Protein 2JQE (pdb70)

InterPro domains:
  IPR000897 Signal recognition particle, SRP54 subunit, GTPase domain [PF00448] (95-286)
  IPR000897 Signal recognition particle, SRP54 subunit, GTPase domain [PS00300] (259-272)
  IPR000897 Signal recognition particle, SRP54 subunit, GTPase domain [SM00962] (93-286)
  IPR003593 AAA+ ATPase domain [SM00382] (92-276)
  IPR004125 Signal recognition particle, SRP54 subunit, M-domain [PF02978] (306-422)
  IPR013822 Signal recognition particle SRP54, helical bundle [PF02881] (4-79)
  IPR013822 Signal recognition particle SRP54, helical bundle [SM00963] (2-83)
  IPR022941 Signal recognition particle, SRP54 subunit [MF_00306] (2-432)
  IPR022941 Signal recognition particle, SRP54 subunit [PTHR11564] (4-418)
  IPR027417 P-loop containing nucleoside triphosphate hydrolase [G3DSA:3.40.50.300] (86-275)
  IPR027417 P-loop containing nucleoside triphosphate hydrolase [SSF52540] (94-288)
  IPR036225 SRP/SRP receptor, N-terminal [SSF47364] (4-85)
  IPR036891 Signal recognition particle, SRP54 subunit, M-domain superfamily [G3DSA:1.10.260.30] (307-425)
  IPR036891 Signal recognition particle, SRP54 subunit, M-domain superfamily [SSF47446] (288-419)
  IPR042101 Signal recognition particle SRP54, N-terminal domain superfamily [G3DSA:1.20.120.140] (4-296)

Solvent-accessible surface area: 11170 Å² total; per-residue (Å²): 205,143,167,34,115,174,18,17,50,62,43,6,108,131,39,99,91,92,67,190,140,51,108,127,194,157,99,162,137,184,120,94,201,58,104,44,174,166,91,84,114,63,146,128,162,117,92,161,83,178,65,126,60,47,79,58,12,48,101,34,13,58,109,126,34,8,41,49,40,190,97,99,53,89,76,113,19,174,200,25,1,132,65,16,52,20,38,57,136,78,10,138,119,24,49,73,151,70,114,84,98,104,78,118,111,146,163,76,184,152,101,134,117,127,198

Nearest PDB structures (foldseek):
  2jqe-assembly1_A  TM=7.057E-01  e=8.342E-12  Archaeoglobus fulgidus
  2xxa-assembly2_C  TM=6.881E-01  e=2.739E-03  Escherichia coli K-12
  7epk-assembly1_A  TM=5.784E-01  e=1.857E-03  Aeropyrum pernix K1
  5nco-assembly1_i  TM=7.564E-01  e=2.825E-02  Escherichia coli
  5gad-assembly1_i  TM=7.301E-01  e=3.337E-02  Escherichia coli

Sequence (115 aa):
MEKGTFTLKDIYKQIEAMNKMGPVRKIFEMLPFGLGLKVDNDVMEMTQEKMKKFRVIMDSMTEEELLNPKIIDSSRIRRIAIGSGTSPQEVKELLNYYKTMKNLMKKMKKNKLPIMEKGTFTLKDIYKQIEAMNKMGPVRKIFEMLPFGLGLKVDNDVMEMTQEKMKKFRVIMDSMTEEELLNPKIIDSSRIRRIAIGSGTSPQEVKELLNYYKTMKNLMKKMKKNKLPIMEKGTFTLKDIYKQIEAMNKMGPVRKIFEMLPFGLGLKVDNDVMEMTQEKMKKFRVIMDSMTEEELLNPKIIDSSRIRRIAIGSGTSPQEVKELLNYYKTMKNLMKKMKKNKLPIMEKGTFTLKDIYKQIEAMNKMGPVRKIFEMLPFGLGLKVDNDVMEMTQEKMKKFRVIMDSMTEEELLNPKIIDSSRIRRIAIGSGTSPQEVKELLNYYKTMKNLMKKMKKNKLPIMEKGTFTLKDIYKQIEAMNKMGPVRKIFEMLPFGLGLKVDNDVMEMTQEKMKKFRVIMDSMTEEELLNPKIIDSSRIRRIAIGSGTSPQEVKELLNYYKTMKNLMKKMKKNKLPIMEKGTFTLKDIYKQIEAMNKMGPVRKIFEMLPFGLGLKVDNDVMEMTQEKMKKFRVIMDSMTEEELLNPKIIDSSRIRRIAIGSGTSPQEVKELLNYYKTMKNLMKKMKKNKLPIMEKGTFTLKDIYKQIEAMNKMGPVRKIFEMLPFGLGLKVDNDVMEMTQEKMKKFRVIMDSMTEEELLNPKIIDSSRIRRIAIGSGTSPQEVKELLNYYKTMKNLMKKMKKNKLPIMEKGTFTLKDIYKQIEAMNKMGPVRKIFEMLPFGLGLKVDNDVMEMTQEKMKKFRVIMDSMTEEELLNPKIIDSSRIRRIAIGSGTSPQEVKELLNYYKTMKNLMKKMKKNKLPIMEKGTFTLKDIYKQIEAMNKMGPVRKIFEMLPFGLGLKVDNDVMEMTQEKMKKFRVIMDSMTEEELLNPKIIDSSRIRRIAIGSGTSPQEVKELLNYYKTMKNLMKKMKKNKLPIMEKGTFTLKDIYKQIEAMNKMGPVRKIFEMLPFGLGLKVDNDVMEMTQEKMKKFRVIMDSMTEEELLNPKIIDSSRIRRIAIGSGTSPQEVKELLNYYKTMKNLMKKMKKNKLPI

Secondary structure (DSSP, 8-state):
----SS-THHHHHHHTT-------S-SS----S---SS----SS-----HHHHHHHHHHHS-HHHHH-GGG--HHHHHHHHHHHTS-HHHHHHHHHHHHHHHHHTTT--S-----

Foldseek 3Di:
DVWLVCQCVVVLVVLVVPDCDDPDDPDDDDDPPPCPPDDDDDDPDDPVVCSVLVNQLVVQQDPVVSRDCVSPQCVRQQVSCVNRNDGSVSVVVVVVVCVCVVVVVVVVDDDDDPD

CATH classification: 1.10.260.30

Organism: Archaeoglobus fulgidus (strain ATCC 49558 / DSM 4304 / JCM 9628 / NBRC 100126 / VC-16) (NCBI:txid224325)

Structure (mmCIF, N/CA/C/O backbone):
data_2JQE
#
_entry.id   2JQE
#
loop_
_atom_site.group_PDB
_atom_site.id
_atom_site.type_symbol
_atom_site.label_atom_id
_atom_site.label_alt_id
_atom_site.label_comp_id
_atom_site.label_asym_id
_atom_site.label_entity_id
_atom_site.label_seq_id
_atom_site.pdbx_PDB_ins_code
_atom_site.Cartn_x
_atom_site.Cartn_y
_atom_site.Cartn_z
_atom_site.occupancy
_atom_site.B_iso_or_equiv
_atom_site.auth_seq_id
_atom_site.auth_comp_id
_atom_site.auth_asym_id
_atom_site.auth_atom_id
_atom_site.pdbx_PDB_model_num
ATOM 1 N N . MET A 1 5 ? -22.241 -5.169 1.638 1.00 0.00 311 MET A N 1
ATOM 2 C CA . MET A 1 5 ? -23.205 -4.075 1.952 1.00 0.00 311 MET A CA 1
ATOM 3 C C . MET A 1 5 ? -22.480 -2.728 2.007 1.00 0.00 311 MET A C 1
ATOM 4 O O . MET A 1 5 ? -21.301 -2.634 1.727 1.00 0.00 311 MET A O 1
ATOM 9 N N . GLU A 1 6 ? -23.177 -1.684 2.365 1.00 0.00 312 GLU A N 1
ATOM 10 C CA . GLU A 1 6 ? -22.530 -0.343 2.437 1.00 0.00 312 GLU A CA 1
ATOM 11 C C . GLU A 1 6 ? -21.347 -0.374 3.411 1.00 0.00 312 GLU A C 1
ATOM 12 O O . GLU A 1 6 ? -20.349 0.289 3.210 1.00 0.00 312 GLU A O 1
ATOM 18 N N . LYS A 1 7 ? -21.453 -1.136 4.465 1.00 0.00 313 LYS A N 1
ATOM 19 C CA . LYS A 1 7 ? -20.335 -1.207 5.451 1.00 0.00 313 LYS A CA 1
ATOM 20 C C . LYS A 1 7 ? -19.427 -2.401 5.146 1.00 0.00 313 LYS A C 1
ATOM 21 O O . LYS A 1 7 ? -19.892 -3.479 4.833 1.00 0.00 313 LYS A O 1
ATOM 27 N N . GLY A 1 8 ? -18.137 -2.226 5.245 1.00 0.00 314 GLY A N 1
ATOM 28 C CA . GLY A 1 8 ? -17.212 -3.359 4.972 1.00 0.00 314 GLY A CA 1
ATOM 29 C C . GLY A 1 8 ? -16.263 -3.517 6.156 1.00 0.00 314 GLY A C 1
ATOM 30 O O . GLY A 1 8 ? -15.063 -3.513 5.992 1.00 0.00 314 GLY A O 1
ATOM 31 N N . THR A 1 9 ? -16.810 -3.641 7.346 1.00 0.00 315 THR A N 1
ATOM 32 C CA . THR A 1 9 ? -15.984 -3.787 8.597 1.00 0.00 315 THR A CA 1
ATOM 33 C C . THR A 1 9 ? -14.721 -2.923 8.538 1.00 0.00 315 THR A C 1
ATOM 34 O O . THR A 1 9 ? -13.737 -3.275 7.919 1.00 0.00 315 THR A O 1
ATOM 41 N N . PHE A 1 10 ? -14.757 -1.787 9.183 1.00 0.00 316 PHE A N 1
ATOM 42 C CA . PHE A 1 10 ? -13.582 -0.859 9.167 1.00 0.00 316 PHE A CA 1
ATOM 43 C C . PHE A 1 10 ? -13.027 -0.744 7.744 1.00 0.00 316 PHE A C 1
ATOM 44 O O . PHE A 1 10 ? -12.046 -1.369 7.396 1.00 0.00 316 PHE A O 1
ATOM 52 N N . THR A 1 11 ? -13.664 0.043 6.919 1.00 0.00 317 THR A N 1
ATOM 53 C CA . THR A 1 11 ? -13.193 0.196 5.516 1.00 0.00 317 THR A CA 1
ATOM 54 C C . THR A 1 11 ? -11.713 0.559 5.492 1.00 0.00 317 THR A C 1
ATOM 55 O O . THR A 1 11 ? -11.074 0.654 6.522 1.00 0.00 317 THR A O 1
ATOM 62 N N . LEU A 1 12 ? -11.145 0.737 4.331 1.00 0.00 318 LEU A N 1
ATOM 63 C CA . LEU A 1 12 ? -9.697 1.056 4.282 1.00 0.00 318 LEU A CA 1
ATOM 64 C C . LEU A 1 12 ? -9.469 2.565 4.413 1.00 0.00 318 LEU A C 1
ATOM 65 O O . LEU A 1 12 ? -8.367 3.010 4.666 1.00 0.00 318 LEU A O 1
ATOM 70 N N . LYS A 1 13 ? -10.500 3.359 4.291 1.00 0.00 319 LYS A N 1
ATOM 71 C CA . LYS A 1 13 ? -10.317 4.829 4.468 1.00 0.00 319 LYS A CA 1
ATOM 72 C C . LYS A 1 13 ? -9.832 5.100 5.905 1.00 0.00 319 LYS A C 1
ATOM 73 O O . LYS A 1 13 ? -9.205 6.100 6.190 1.00 0.00 319 LYS A O 1
ATOM 79 N N . ASP A 1 14 ? -10.087 4.170 6.792 1.00 0.00 320 ASP A N 1
ATOM 80 C CA . ASP A 1 14 ? -9.618 4.291 8.206 1.00 0.00 320 ASP A CA 1
ATOM 81 C C . ASP A 1 14 ? -8.131 3.909 8.300 1.00 0.00 320 ASP A C 1
ATOM 82 O O . ASP A 1 14 ? -7.466 4.179 9.282 1.00 0.00 320 ASP A O 1
ATOM 87 N N . ILE A 1 15 ? -7.619 3.267 7.282 1.00 0.00 321 ILE A N 1
ATOM 88 C CA . ILE A 1 15 ? -6.188 2.840 7.293 1.00 0.00 321 ILE A CA 1
ATOM 89 C C . ILE A 1 15 ? -5.260 3.954 6.788 1.00 0.00 321 ILE A C 1
ATOM 90 O O . ILE A 1 15 ? -4.184 4.158 7.312 1.00 0.00 321 ILE A O 1
ATOM 100 N N . TYR A 1 16 ? -5.654 4.658 5.761 1.00 0.00 32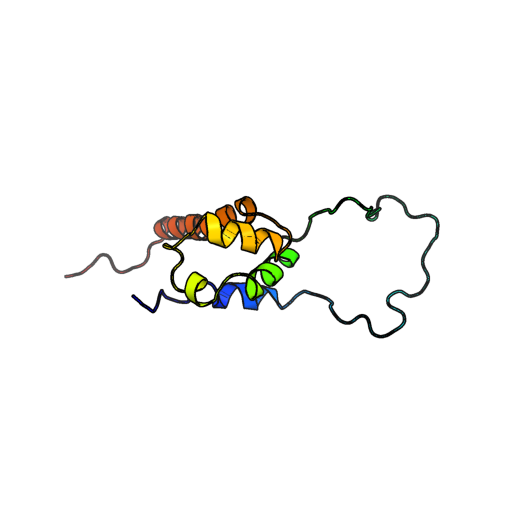2 TYR A N 1
ATOM 101 C CA . TYR A 1 16 ? -4.775 5.735 5.210 1.00 0.00 322 TYR A CA 1
ATOM 102 C C . TYR A 1 16 ? -4.542 6.852 6.236 1.00 0.00 322 TYR A C 1
ATOM 103 O O . TYR A 1 16 ? -3.459 7.395 6.333 1.00 0.00 322 TYR A O 1
ATOM 112 N N . LYS A 1 17 ? -5.543 7.210 6.989 1.00 0.00 323 LYS A N 1
ATOM 113 C CA . LYS A 1 17 ? -5.367 8.304 7.990 1.00 0.00 323 LYS A CA 1
ATOM 114 C C . LYS A 1 17 ? -4.268 7.956 9.002 1.00 0.00 323 LYS A C 1
ATOM 115 O O . LYS A 1 17 ? -3.550 8.816 9.471 1.00 0.00 323 LYS A O 1
ATOM 121 N N . GLN A 1 18 ? -4.137 6.706 9.348 1.00 0.00 324 GLN A N 1
ATOM 122 C CA . GLN A 1 18 ? -3.092 6.306 10.337 1.00 0.00 324 GLN A CA 1
ATOM 123 C C . GLN A 1 18 ? -1.691 6.664 9.830 1.00 0.00 324 GLN A C 1
ATOM 124 O O . GLN A 1 18 ? -0.773 6.843 10.604 1.00 0.00 324 GLN A O 1
ATOM 130 N N . ILE A 1 19 ? -1.515 6.769 8.542 1.00 0.00 325 ILE A N 1
ATOM 131 C CA . ILE A 1 19 ? -0.165 7.114 8.009 1.00 0.00 325 ILE A CA 1
ATOM 132 C C . ILE A 1 19 ? 0.077 8.626 8.089 1.00 0.00 325 ILE A C 1
ATOM 133 O O . ILE A 1 19 ? 1.199 9.086 8.027 1.00 0.00 325 ILE A O 1
ATOM 143 N N . GLU A 1 20 ? -0.963 9.401 8.238 1.00 0.00 326 GLU A N 1
ATOM 144 C CA . GLU A 1 20 ? -0.792 10.883 8.335 1.00 0.00 326 GLU A CA 1
ATOM 145 C C . GLU A 1 20 ? 0.281 11.245 9.371 1.00 0.00 326 GLU A C 1
ATOM 146 O O . GLU A 1 20 ? 0.861 12.312 9.327 1.00 0.00 326 GLU A O 1
ATOM 152 N N . ALA A 1 21 ? 0.526 10.375 10.315 1.00 0.00 327 ALA A N 1
ATOM 153 C CA . ALA A 1 21 ? 1.537 10.671 11.377 1.00 0.00 327 ALA A CA 1
ATOM 154 C C . ALA A 1 21 ? 2.826 11.257 10.784 1.00 0.00 327 ALA A C 1
ATOM 155 O O . ALA A 1 21 ? 3.460 12.102 11.386 1.00 0.00 327 ALA A O 1
ATOM 157 N N . MET A 1 22 ? 3.223 10.827 9.617 1.00 0.00 328 MET A N 1
ATOM 158 C CA . MET A 1 22 ? 4.473 11.382 9.020 1.00 0.00 328 MET A CA 1
ATOM 159 C C . MET A 1 22 ? 4.162 12.186 7.755 1.00 0.00 328 MET A C 1
ATOM 160 O O . MET A 1 22 ? 3.342 11.802 6.945 1.00 0.00 328 MET A O 1
ATOM 165 N N . ASN A 1 23 ? 4.826 13.297 7.580 1.00 0.00 329 ASN A N 1
ATOM 166 C CA . ASN A 1 23 ? 4.589 14.134 6.369 1.00 0.00 329 ASN A CA 1
ATOM 167 C C . ASN A 1 23 ? 5.566 15.314 6.347 1.00 0.00 329 ASN A C 1
ATOM 168 O O . ASN A 1 23 ? 6.106 15.664 5.318 1.00 0.00 329 ASN A O 1
ATOM 173 N N . LYS A 1 24 ? 5.798 15.925 7.478 1.00 0.00 330 LYS A N 1
ATOM 174 C CA . LYS A 1 24 ? 6.744 17.077 7.532 1.00 0.00 330 LYS A CA 1
ATOM 175 C C . LYS A 1 24 ? 6.343 18.150 6.517 1.00 0.00 330 LYS A C 1
ATOM 176 O O . LYS A 1 24 ? 7.177 18.724 5.845 1.00 0.00 330 LYS A O 1
ATOM 182 N N . MET A 1 25 ? 5.074 18.432 6.400 1.00 0.00 331 MET A N 1
ATOM 183 C CA . MET A 1 25 ? 4.633 19.475 5.430 1.00 0.00 331 MET A CA 1
ATOM 184 C C . MET A 1 25 ? 4.460 20.822 6.138 1.00 0.00 331 MET A C 1
ATOM 185 O O . MET A 1 25 ? 3.609 20.981 6.989 1.00 0.00 331 MET A O 1
ATOM 190 N N . GLY A 1 26 ? 5.260 21.792 5.788 1.00 0.00 332 GLY A N 1
ATOM 191 C CA . GLY A 1 26 ? 5.137 23.130 6.436 1.00 0.00 332 GLY A CA 1
ATOM 192 C C . GLY A 1 26 ? 6.400 23.955 6.165 1.00 0.00 332 GLY A C 1
ATOM 193 O O . GLY A 1 26 ? 7.127 24.286 7.082 1.00 0.00 332 GLY A O 1
ATOM 194 N N . PRO A 1 27 ? 6.624 24.267 4.911 1.00 0.00 333 PRO A N 1
ATOM 195 C CA . PRO A 1 27 ? 7.813 25.068 4.532 1.00 0.00 333 PRO A CA 1
ATOM 196 C C . PRO A 1 27 ? 7.582 26.544 4.865 1.00 0.00 333 PRO A C 1
ATOM 197 O O . PRO A 1 27 ? 7.336 27.353 3.992 1.00 0.00 333 PRO A O 1
ATOM 201 N N . VAL A 1 28 ? 7.646 26.902 6.118 1.00 0.00 334 VAL A N 1
ATOM 202 C CA . VAL A 1 28 ? 7.418 28.327 6.494 1.00 0.00 334 VAL A CA 1
ATOM 203 C C . VAL A 1 28 ? 8.624 29.191 6.102 1.00 0.00 334 VAL A C 1
ATOM 204 O O . VAL A 1 28 ? 8.605 29.872 5.096 1.00 0.00 334 VAL A O 1
ATOM 214 N N . ARG A 1 29 ? 9.669 29.176 6.885 1.00 0.00 335 ARG A N 1
ATOM 215 C CA . ARG A 1 29 ? 10.865 30.004 6.543 1.00 0.00 335 ARG A CA 1
ATOM 216 C C . ARG A 1 29 ? 12.159 29.272 6.911 1.00 0.00 335 ARG A C 1
ATOM 217 O O . ARG A 1 29 ? 12.225 28.565 7.896 1.00 0.00 335 ARG A O 1
ATOM 225 N N . LYS A 1 30 ? 13.195 29.456 6.136 1.00 0.00 336 LYS A N 1
ATOM 226 C CA . LYS A 1 30 ? 14.496 28.792 6.453 1.00 0.00 336 LYS A CA 1
ATOM 227 C C . LYS A 1 30 ? 14.308 27.275 6.555 1.00 0.00 336 LYS A C 1
ATOM 228 O O . LYS A 1 30 ? 14.517 26.681 7.594 1.00 0.00 336 LYS A O 1
ATOM 234 N N . ILE A 1 31 ? 13.909 26.645 5.482 1.00 0.00 337 ILE A N 1
ATOM 235 C CA . ILE A 1 31 ? 13.701 25.167 5.516 1.00 0.00 337 ILE A CA 1
ATOM 236 C C . ILE A 1 31 ? 14.949 24.465 6.056 1.00 0.00 337 ILE A C 1
ATOM 237 O O . ILE A 1 31 ? 14.864 23.575 6.879 1.00 0.00 337 ILE A O 1
ATOM 247 N N . PHE A 1 32 ? 16.108 24.857 5.603 1.00 0.00 338 PHE A N 1
ATOM 248 C CA . PHE A 1 32 ? 17.357 24.207 6.094 1.00 0.00 338 PHE A CA 1
ATOM 249 C C . PHE A 1 32 ? 18.290 25.251 6.715 1.00 0.00 338 PHE A C 1
ATOM 250 O O . PHE A 1 32 ? 18.216 26.423 6.408 1.00 0.00 338 PHE A O 1
ATOM 258 N N . GLU A 1 33 ? 19.172 24.832 7.583 1.00 0.00 339 GLU A N 1
ATOM 259 C CA . GLU A 1 33 ? 20.111 25.803 8.217 1.00 0.00 339 GLU A CA 1
ATOM 260 C C . GLU A 1 33 ? 21.530 25.587 7.680 1.00 0.00 339 GLU A C 1
ATOM 261 O O . GLU A 1 33 ? 22.302 24.832 8.236 1.00 0.00 339 GLU A O 1
ATOM 267 N N . MET A 1 34 ? 21.876 26.250 6.606 1.00 0.00 340 MET A N 1
ATOM 268 C CA . MET A 1 34 ? 23.247 26.091 6.023 1.00 0.00 340 MET A CA 1
ATOM 269 C C . MET A 1 34 ? 23.493 24.628 5.634 1.00 0.00 340 MET A C 1
ATOM 270 O O . MET A 1 34 ? 22.930 23.719 6.210 1.00 0.00 340 MET A O 1
ATOM 275 N N . LEU A 1 35 ? 24.328 24.389 4.659 1.00 0.00 341 LEU A N 1
ATOM 276 C CA . LEU A 1 35 ? 24.596 22.981 4.245 1.00 0.00 341 LEU A CA 1
ATOM 277 C C . LEU A 1 35 ? 26.000 22.855 3.640 1.00 0.00 341 LEU A C 1
ATOM 278 O O . LEU A 1 35 ? 26.485 23.774 3.010 1.00 0.00 341 LEU A O 1
ATOM 283 N N . PRO A 1 36 ? 26.605 21.711 3.843 1.00 0.00 342 PRO A N 1
ATOM 284 C CA . PRO A 1 36 ? 27.962 21.467 3.296 1.00 0.00 342 PRO A CA 1
ATOM 285 C C . PRO A 1 36 ? 27.902 21.326 1.772 1.00 0.00 342 PRO A C 1
ATOM 286 O O . PRO A 1 36 ? 27.024 20.683 1.233 1.00 0.00 342 PRO A O 1
ATOM 290 N N . PHE A 1 37 ? 28.826 21.926 1.075 1.00 0.00 343 PHE A N 1
ATOM 291 C CA . PHE A 1 37 ? 28.818 21.827 -0.414 1.00 0.00 343 PHE A CA 1
ATOM 292 C C . PHE A 1 37 ? 29.417 20.489 -0.874 1.00 0.00 343 PHE A C 1
ATOM 293 O O . PHE A 1 37 ? 29.349 20.138 -2.035 1.00 0.00 343 PHE A O 1
ATOM 301 N N . GLY A 1 38 ? 30.010 19.743 0.021 1.00 0.00 344 GLY A N 1
ATOM 302 C CA . GLY A 1 38 ? 30.614 18.442 -0.381 1.00 0.00 344 GLY A CA 1
ATOM 303 C C . GLY A 1 38 ? 29.692 17.289 0.025 1.00 0.00 344 GLY A C 1
ATOM 304 O O . GLY A 1 38 ? 30.019 16.495 0.885 1.00 0.00 344 GLY A O 1
ATOM 305 N N . LEU A 1 39 ? 28.545 17.183 -0.591 1.00 0.00 345 LEU A N 1
ATOM 306 C CA . LEU A 1 39 ? 27.612 16.072 -0.243 1.00 0.00 345 LEU A CA 1
ATOM 307 C C . LEU A 1 39 ? 28.167 14.742 -0.760 1.00 0.00 345 LEU A C 1
ATOM 308 O O . LEU A 1 39 ? 28.869 14.695 -1.750 1.00 0.00 345 LEU A O 1
ATOM 313 N N . GLY A 1 40 ? 27.866 13.661 -0.094 1.00 0.00 346 GLY A N 1
ATOM 314 C CA . GLY A 1 40 ? 28.387 12.341 -0.547 1.00 0.00 346 GLY A CA 1
ATOM 315 C C . GLY A 1 40 ? 27.230 11.431 -0.966 1.00 0.00 346 GLY A C 1
ATOM 316 O O . GLY A 1 40 ? 26.430 11.773 -1.815 1.00 0.00 346 GLY A O 1
ATOM 317 N N . LEU A 1 41 ? 27.146 10.269 -0.379 1.00 0.00 347 LEU A N 1
ATOM 318 C CA . LEU A 1 41 ? 26.055 9.313 -0.736 1.00 0.00 347 LEU A CA 1
ATOM 319 C C . LEU A 1 41 ? 24.822 9.550 0.144 1.00 0.00 347 LEU A C 1
ATOM 320 O O . LEU A 1 41 ? 23.970 8.694 0.273 1.00 0.00 347 LEU A O 1
ATOM 325 N N . LYS A 1 42 ? 24.730 10.692 0.765 1.00 0.00 348 LYS A N 1
ATOM 326 C CA . LYS A 1 42 ? 23.562 10.964 1.653 1.00 0.00 348 LYS A CA 1
ATOM 327 C C . LYS A 1 42 ? 22.237 10.724 0.914 1.00 0.00 348 LYS A C 1
ATOM 328 O O . LYS A 1 42 ? 21.361 10.052 1.419 1.00 0.00 348 LYS A O 1
ATOM 334 N N . VAL A 1 43 ? 22.093 11.250 -0.279 1.00 0.00 349 VAL A N 1
ATOM 335 C CA . VAL A 1 43 ? 20.824 11.052 -1.057 1.00 0.00 349 VAL A CA 1
ATOM 336 C C . VAL A 1 43 ? 21.070 11.365 -2.538 1.00 0.00 349 VAL A C 1
ATOM 337 O O . VAL A 1 43 ? 20.745 10.595 -3.420 1.00 0.00 349 VAL A O 1
ATOM 347 N N . ASP A 1 44 ? 21.632 12.515 -2.796 1.00 0.00 350 ASP A N 1
ATOM 348 C CA . ASP A 1 44 ? 21.909 12.953 -4.196 1.00 0.00 350 ASP A CA 1
ATOM 349 C C . ASP A 1 44 ? 20.615 12.979 -5.020 1.00 0.00 350 ASP A C 1
ATOM 350 O O . ASP A 1 44 ? 20.605 12.658 -6.191 1.00 0.00 350 ASP A O 1
ATOM 355 N N . ASN A 1 45 ? 19.524 13.366 -4.410 1.00 0.00 351 ASN A N 1
ATOM 356 C CA . ASN A 1 45 ? 18.225 13.422 -5.151 1.00 0.00 351 ASN A CA 1
ATOM 357 C C . ASN A 1 45 ? 18.407 14.162 -6.481 1.00 0.00 351 ASN A C 1
ATOM 358 O O . ASN A 1 45 ? 19.073 15.176 -6.549 1.00 0.00 351 ASN A O 1
ATOM 363 N N . ASP A 1 46 ? 17.834 13.658 -7.541 1.00 0.00 352 ASP A N 1
ATOM 364 C CA . ASP A 1 46 ? 17.997 14.331 -8.862 1.00 0.00 352 ASP A CA 1
ATOM 365 C C . ASP A 1 46 ? 16.642 14.548 -9.547 1.00 0.00 352 ASP A C 1
ATOM 366 O O . ASP A 1 46 ? 15.598 14.278 -8.988 1.00 0.00 352 ASP A O 1
ATOM 371 N N . VAL A 1 47 ? 16.663 15.045 -10.755 1.00 0.00 353 VAL A N 1
ATOM 372 C CA . VAL A 1 47 ? 15.392 15.300 -11.496 1.00 0.00 353 VAL A CA 1
ATOM 373 C C . VAL A 1 47 ? 14.545 14.024 -11.592 1.00 0.00 353 VAL A C 1
ATOM 374 O O . VAL A 1 47 ? 13.333 14.077 -11.608 1.00 0.00 353 VAL A O 1
ATOM 384 N N . MET A 1 48 ? 15.170 12.880 -11.663 1.00 0.00 354 MET A N 1
ATOM 385 C CA . MET A 1 48 ? 14.383 11.616 -11.765 1.00 0.00 354 MET A CA 1
ATOM 386 C C . MET A 1 48 ? 13.710 11.301 -10.427 1.00 0.00 354 MET A C 1
ATOM 387 O O . MET A 1 48 ? 14.346 11.263 -9.392 1.00 0.00 354 MET A O 1
ATOM 392 N N . GLU A 1 49 ? 12.422 11.083 -10.443 1.00 0.00 355 GLU A N 1
ATOM 393 C CA . GLU A 1 49 ? 11.695 10.778 -9.176 1.00 0.00 355 GLU A CA 1
ATOM 394 C C . GLU A 1 49 ? 12.252 9.509 -8.523 1.00 0.00 355 GLU A C 1
ATOM 395 O O . GLU A 1 49 ? 12.620 8.564 -9.191 1.00 0.00 355 GLU A O 1
ATOM 401 N N . MET A 1 50 ? 12.301 9.482 -7.219 1.00 0.00 356 MET A N 1
ATOM 402 C CA . MET A 1 50 ? 12.818 8.274 -6.514 1.00 0.00 356 MET A CA 1
ATOM 403 C C . MET A 1 50 ? 11.823 7.843 -5.430 1.00 0.00 356 MET A C 1
ATOM 404 O O . MET A 1 50 ? 11.006 8.622 -4.981 1.00 0.00 356 MET A O 1
ATOM 409 N N . THR A 1 51 ? 11.883 6.609 -5.006 1.00 0.00 357 THR A N 1
ATOM 410 C CA . THR A 1 51 ? 10.935 6.140 -3.953 1.00 0.00 357 THR A CA 1
ATOM 411 C C . THR A 1 51 ? 11.700 5.647 -2.722 1.00 0.00 357 THR A C 1
ATOM 412 O O . THR A 1 51 ? 12.874 5.341 -2.788 1.00 0.00 357 THR A O 1
ATOM 419 N N . GLN A 1 52 ? 11.039 5.565 -1.599 1.00 0.00 358 GLN A N 1
ATOM 420 C CA . GLN A 1 52 ? 11.720 5.091 -0.361 1.00 0.00 358 GLN A CA 1
ATOM 421 C C . GLN A 1 52 ? 10.688 4.692 0.697 1.00 0.00 358 GLN A C 1
ATOM 422 O O . GLN A 1 52 ? 10.416 3.526 0.903 1.00 0.00 358 GLN A O 1
ATOM 428 N N . GLU A 1 53 ? 10.112 5.649 1.374 1.00 0.00 359 GLU A N 1
ATOM 429 C CA . GLU A 1 53 ? 9.104 5.313 2.418 1.00 0.00 359 GLU A CA 1
ATOM 430 C C . GLU A 1 53 ? 7.747 5.019 1.771 1.00 0.00 359 GLU A C 1
ATOM 431 O O . GLU A 1 53 ? 7.137 5.878 1.166 1.00 0.00 359 GLU A O 1
ATOM 437 N N . LYS A 1 54 ? 7.272 3.810 1.899 1.00 0.00 360 LYS A N 1
ATOM 438 C CA . LYS A 1 54 ? 5.955 3.454 1.297 1.00 0.00 360 LYS A CA 1
ATOM 439 C C . LYS A 1 54 ? 4.835 4.270 1.949 1.00 0.00 360 LYS A C 1
ATOM 440 O O . LYS A 1 54 ? 3.856 4.615 1.317 1.00 0.00 360 LYS A O 1
ATOM 446 N N . MET A 1 55 ? 4.966 4.571 3.213 1.00 0.00 361 MET A N 1
ATOM 447 C CA . MET A 1 55 ? 3.903 5.353 3.908 1.00 0.00 361 MET A CA 1
ATOM 448 C C . MET A 1 55 ? 3.805 6.770 3.336 1.00 0.00 361 MET A C 1
ATOM 449 O O . MET A 1 55 ? 2.751 7.375 3.324 1.00 0.00 361 MET A O 1
ATOM 454 N N . LYS A 1 56 ? 4.894 7.303 2.866 1.00 0.00 362 LYS A N 1
ATOM 455 C CA . LYS A 1 56 ? 4.864 8.685 2.297 1.00 0.00 362 LYS A CA 1
ATOM 456 C C . LYS A 1 56 ? 3.887 8.764 1.119 1.00 0.00 362 LYS A C 1
ATOM 457 O O . LYS A 1 56 ? 3.091 9.677 1.021 1.00 0.00 362 LYS A O 1
ATOM 463 N N . LYS A 1 57 ? 3.940 7.815 0.225 1.00 0.00 363 LYS A N 1
ATOM 464 C CA . LYS A 1 57 ? 3.013 7.835 -0.946 1.00 0.00 363 LYS A CA 1
ATOM 465 C C . LYS A 1 57 ? 1.672 7.186 -0.578 1.00 0.00 363 LYS A C 1
ATOM 466 O O . LYS A 1 57 ? 0.750 7.156 -1.368 1.00 0.00 363 LYS A O 1
ATOM 472 N N . PHE A 1 58 ? 1.551 6.681 0.622 1.00 0.00 364 PHE A N 1
ATOM 473 C CA . PHE A 1 58 ? 0.268 6.056 1.045 1.00 0.00 364 PHE A CA 1
ATOM 474 C C . PHE A 1 58 ? -0.801 7.141 1.206 1.00 0.00 364 PHE A C 1
ATOM 475 O O . PHE A 1 58 ? -1.872 7.074 0.634 1.00 0.00 364 PHE A O 1
ATOM 483 N N . ARG A 1 59 ? -0.504 8.137 1.995 1.00 0.00 365 ARG A N 1
ATOM 484 C CA . ARG A 1 59 ? -1.473 9.246 2.232 1.00 0.00 365 ARG A CA 1
ATOM 485 C C . ARG A 1 59 ? -1.813 9.995 0.940 1.00 0.00 365 ARG A C 1
ATOM 486 O O . ARG A 1 59 ? -2.915 10.474 0.771 1.00 0.00 365 ARG A O 1
ATOM 494 N N . VAL A 1 60 ? -0.874 10.147 0.047 1.00 0.00 366 VAL A N 1
ATOM 495 C CA . VAL A 1 60 ? -1.175 10.920 -1.193 1.00 0.00 366 VAL A CA 1
ATOM 496 C C . VAL A 1 60 ? -2.383 10.311 -1.914 1.00 0.00 366 VAL A C 1
ATOM 497 O O . VAL A 1 60 ? -3.319 10.999 -2.265 1.00 0.00 366 VAL A O 1
ATOM 507 N N . ILE A 1 61 ? -2.375 9.027 -2.130 1.00 0.00 367 ILE A N 1
ATOM 508 C CA . ILE A 1 61 ? -3.523 8.366 -2.821 1.00 0.00 367 ILE A CA 1
ATOM 509 C C . ILE A 1 61 ? -4.790 8.430 -1.960 1.00 0.00 367 ILE A C 1
ATOM 510 O O . ILE A 1 61 ? -5.891 8.244 -2.441 1.00 0.00 367 ILE A O 1
ATOM 520 N N . MET A 1 62 ? -4.641 8.689 -0.693 1.00 0.00 368 MET A N 1
ATOM 521 C CA . MET A 1 62 ? -5.830 8.762 0.208 1.00 0.00 368 MET A CA 1
ATOM 522 C C . MET A 1 62 ? -6.760 9.895 -0.225 1.00 0.00 368 MET A C 1
ATOM 523 O O . MET A 1 62 ? -7.967 9.752 -0.207 1.00 0.00 368 MET A O 1
ATOM 528 N N . ASP A 1 63 ? -6.218 11.012 -0.634 1.00 0.00 369 ASP A N 1
ATOM 529 C CA . ASP A 1 63 ? -7.106 12.119 -1.084 1.00 0.00 369 ASP A CA 1
ATOM 530 C C . ASP A 1 63 ? -7.419 11.947 -2.573 1.00 0.00 369 ASP A C 1
ATOM 531 O O . ASP A 1 63 ? -8.341 12.540 -3.096 1.00 0.00 369 ASP A O 1
ATOM 536 N N . SER A 1 64 ? -6.680 11.105 -3.253 1.00 0.00 370 SER A N 1
ATOM 537 C CA . SER A 1 64 ? -6.970 10.865 -4.688 1.00 0.00 370 SER A CA 1
ATOM 538 C C . SER A 1 64 ? -8.233 10.009 -4.769 1.00 0.00 370 SER A C 1
ATOM 539 O O . SER A 1 64 ? -9.317 10.534 -4.917 1.00 0.00 370 SER A O 1
ATOM 542 N N . MET A 1 65 ? -8.091 8.697 -4.711 1.00 0.00 371 MET A N 1
ATOM 543 C CA . MET A 1 65 ? -9.260 7.763 -4.805 1.00 0.00 371 MET A CA 1
ATOM 544 C C . MET A 1 65 ? -10.548 8.345 -4.216 1.00 0.00 371 MET A C 1
ATOM 545 O O . MET A 1 65 ? -10.542 9.248 -3.403 1.00 0.00 371 MET A O 1
ATOM 550 N N . THR A 1 66 ? -11.654 7.804 -4.625 1.00 0.00 372 THR A N 1
ATOM 551 C CA . THR A 1 66 ? -12.958 8.291 -4.120 1.00 0.00 372 THR A CA 1
ATOM 552 C C . THR A 1 66 ? -13.361 7.523 -2.868 1.00 0.00 372 THR A C 1
ATOM 553 O O . THR A 1 66 ? -13.309 6.310 -2.827 1.00 0.00 372 THR A O 1
ATOM 560 N N . GLU A 1 67 ? -13.775 8.215 -1.852 1.00 0.00 373 GLU A N 1
ATOM 561 C CA . GLU A 1 67 ? -14.206 7.515 -0.604 1.00 0.00 373 GLU A CA 1
ATOM 562 C C . GLU A 1 67 ? -15.190 6.392 -0.965 1.00 0.00 373 GLU A C 1
ATOM 563 O O . GLU A 1 67 ? -15.115 5.289 -0.460 1.00 0.00 373 GLU A O 1
ATOM 569 N N . GLU A 1 68 ? -16.106 6.684 -1.847 1.00 0.00 374 GLU A N 1
ATOM 570 C CA . GLU A 1 68 ? -17.109 5.666 -2.275 1.00 0.00 374 GLU A CA 1
ATOM 571 C C . GLU A 1 68 ? -16.383 4.411 -2.747 1.00 0.00 374 GLU A C 1
ATOM 572 O O . GLU A 1 68 ? -16.782 3.290 -2.505 1.00 0.00 374 GLU A O 1
ATOM 578 N N . GLU A 1 69 ? -15.284 4.641 -3.409 1.00 0.00 375 GLU A N 1
ATOM 579 C CA . GLU A 1 69 ? -14.447 3.524 -3.912 1.00 0.00 375 GLU A CA 1
ATOM 580 C C . GLU A 1 69 ? -13.853 2.750 -2.721 1.00 0.00 375 GLU A C 1
ATOM 581 O O . GLU A 1 69 ? -13.835 1.536 -2.702 1.00 0.00 375 GLU A O 1
ATOM 587 N N . LEU A 1 70 ? -13.363 3.455 -1.736 1.00 0.00 376 LEU A N 1
ATOM 588 C CA . LEU A 1 70 ? -12.763 2.769 -0.553 1.00 0.00 376 LEU A CA 1
ATOM 589 C C . LEU A 1 70 ? -13.797 1.871 0.125 1.00 0.00 376 LEU A C 1
ATOM 590 O O . LEU A 1 70 ? -13.500 0.772 0.553 1.00 0.00 376 LEU A O 1
ATOM 595 N N . LEU A 1 71 ? -15.006 2.328 0.218 1.00 0.00 377 LEU A N 1
ATOM 596 C CA . LEU A 1 71 ? -16.070 1.506 0.863 1.00 0.00 377 LEU A CA 1
ATOM 597 C C . LEU A 1 71 ? -16.273 0.201 0.091 1.00 0.00 377 LEU A C 1
ATOM 598 O O . LEU A 1 71 ? -16.548 -0.834 0.665 1.00 0.00 377 LEU A O 1
ATOM 603 N N . ASN A 1 72 ? -16.141 0.241 -1.206 1.00 0.00 378 ASN A N 1
ATOM 604 C CA . ASN A 1 72 ? -16.329 -0.998 -2.013 1.00 0.00 378 ASN A CA 1
ATOM 605 C C . ASN A 1 72 ? -15.060 -1.299 -2.821 1.00 0.00 378 ASN A C 1
ATOM 606 O O . ASN A 1 72 ? -14.934 -0.877 -3.953 1.00 0.00 378 ASN A O 1
ATOM 611 N N . PRO A 1 73 ? -14.154 -2.020 -2.207 1.00 0.00 379 PRO A N 1
ATOM 612 C CA . PRO A 1 73 ? -12.879 -2.378 -2.880 1.00 0.00 379 PRO A CA 1
ATOM 613 C C . PRO A 1 73 ? -13.141 -3.337 -4.043 1.00 0.00 379 PRO A C 1
ATOM 614 O O . PRO A 1 73 ? -12.489 -3.274 -5.067 1.00 0.00 379 PRO A O 1
ATOM 618 N N . LYS A 1 74 ? -14.088 -4.224 -3.898 1.00 0.00 380 LYS A N 1
ATOM 619 C CA . LYS A 1 74 ? -14.386 -5.187 -4.999 1.00 0.00 380 LYS A CA 1
ATOM 620 C C . LYS A 1 74 ? -14.654 -4.429 -6.301 1.00 0.00 380 LYS A C 1
ATOM 621 O O . LYS A 1 74 ? -14.544 -4.977 -7.380 1.00 0.00 380 LYS A O 1
ATOM 627 N N . ILE A 1 75 ? -15.006 -3.174 -6.211 1.00 0.00 381 ILE A N 1
ATOM 628 C CA . ILE A 1 75 ? -15.285 -2.379 -7.444 1.00 0.00 381 ILE A CA 1
ATOM 629 C C . ILE A 1 75 ? -13.982 -1.888 -8.108 1.00 0.00 381 ILE A C 1
ATOM 630 O O . ILE A 1 75 ? -13.954 -0.843 -8.728 1.00 0.00 381 ILE A O 1
ATOM 640 N N . ILE A 1 76 ? -12.898 -2.614 -7.981 1.00 0.00 382 ILE A N 1
ATOM 641 C CA . ILE A 1 76 ? -11.619 -2.160 -8.603 1.00 0.00 382 ILE A CA 1
ATOM 642 C C . ILE A 1 76 ? -11.831 -1.771 -10.063 1.00 0.00 382 ILE A C 1
ATOM 643 O O . ILE A 1 76 ? -11.880 -2.607 -10.943 1.00 0.00 382 ILE A O 1
ATOM 653 N N . ASP A 1 77 ? -11.929 -0.505 -10.327 1.00 0.00 383 ASP A N 1
ATOM 654 C CA . ASP A 1 77 ? -12.107 -0.043 -11.728 1.00 0.00 383 ASP A CA 1
ATOM 655 C C . ASP A 1 77 ? -10.730 0.221 -12.345 1.00 0.00 383 ASP A C 1
ATOM 656 O O . ASP A 1 77 ? -10.082 1.196 -12.019 1.00 0.00 383 ASP A O 1
ATOM 661 N N . SER A 1 78 ? -10.256 -0.636 -13.205 1.00 0.00 384 SER A N 1
ATOM 662 C CA . SER A 1 78 ? -8.900 -0.415 -13.795 1.00 0.00 384 SER A CA 1
ATOM 663 C C . SER A 1 78 ? -8.801 0.964 -14.462 1.00 0.00 384 SER A C 1
ATOM 664 O O . SER A 1 78 ? -7.764 1.596 -14.439 1.00 0.00 384 SER A O 1
ATOM 667 N N . SER A 1 79 ? -9.858 1.435 -15.061 1.00 0.00 385 SER A N 1
ATOM 668 C CA . SER A 1 79 ? -9.798 2.773 -15.722 1.00 0.00 385 SER A CA 1
ATOM 669 C C . SER A 1 79 ? -9.782 3.901 -14.677 1.00 0.00 385 SER A C 1
ATOM 670 O O . SER A 1 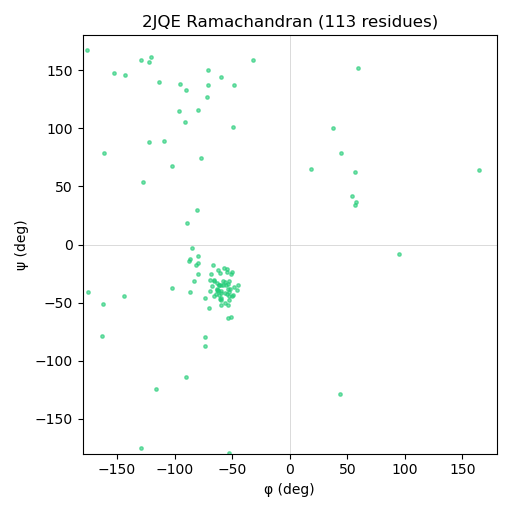79 ? -9.010 4.834 -14.766 1.00 0.00 385 SER A O 1
ATOM 673 N N . ARG A 1 80 ? -10.643 3.819 -13.699 1.00 0.00 386 ARG A N 1
ATOM 674 C CA . ARG A 1 80 ? -10.698 4.890 -12.653 1.00 0.00 386 ARG A CA 1
ATOM 675 C C . ARG A 1 80 ? -9.360 5.004 -11.918 1.00 0.00 386 ARG A C 1
ATOM 676 O O . ARG A 1 80 ? -8.839 6.085 -11.725 1.00 0.00 386 ARG A O 1
ATOM 684 N N . ILE A 1 81 ? -8.797 3.901 -11.504 1.00 0.00 387 ILE A N 1
ATOM 685 C CA . ILE A 1 81 ? -7.494 3.961 -10.781 1.00 0.00 387 ILE A CA 1
ATOM 686 C C . ILE A 1 81 ? -6.394 4.473 -11.709 1.00 0.00 387 ILE A C 1
ATOM 687 O O . ILE A 1 81 ? -5.467 5.133 -11.284 1.00 0.00 387 ILE A O 1
ATOM 697 N N . ARG A 1 82 ? -6.498 4.192 -12.981 1.00 0.00 388 ARG A N 1
ATOM 698 C CA . ARG A 1 82 ? -5.465 4.686 -13.933 1.00 0.00 388 ARG A CA 1
ATOM 699 C C . ARG A 1 82 ? -5.311 6.199 -13.766 1.00 0.00 388 ARG A C 1
ATOM 700 O O . ARG A 1 82 ? -4.273 6.698 -13.377 1.00 0.00 388 ARG A O 1
ATOM 708 N N . ARG A 1 83 ? -6.360 6.922 -14.044 1.00 0.00 389 ARG A N 1
ATOM 709 C CA . ARG A 1 83 ? -6.312 8.399 -13.887 1.00 0.00 389 ARG A CA 1
ATOM 710 C C . ARG A 1 83 ? -5.910 8.746 -12.457 1.00 0.00 389 ARG A C 1
ATOM 711 O O . ARG A 1 83 ? -5.139 9.652 -12.217 1.00 0.00 389 ARG A O 1
ATOM 719 N N . ILE A 1 84 ? -6.453 8.040 -11.502 1.00 0.00 390 ILE A N 1
ATOM 720 C CA . ILE A 1 84 ? -6.132 8.342 -10.082 1.00 0.00 390 ILE A CA 1
ATOM 721 C C . ILE A 1 84 ? -4.625 8.200 -9.822 1.00 0.00 390 ILE A C 1
ATOM 722 O O . ILE A 1 84 ? -4.014 9.068 -9.231 1.00 0.00 390 ILE A O 1
ATOM 732 N N . ALA A 1 85 ? -4.007 7.127 -10.255 1.00 0.00 391 ALA A N 1
ATOM 733 C CA . ALA A 1 85 ? -2.543 6.977 -10.019 1.00 0.00 391 ALA A CA 1
ATOM 734 C C . ALA A 1 85 ? -1.818 8.219 -10.518 1.00 0.00 391 ALA A C 1
ATOM 735 O O . ALA A 1 85 ? -0.915 8.725 -9.884 1.00 0.00 391 ALA A O 1
ATOM 737 N N . ILE A 1 86 ? -2.225 8.723 -11.647 1.00 0.00 392 ILE A N 1
ATOM 738 C CA . ILE A 1 86 ? -1.579 9.945 -12.180 1.00 0.00 392 ILE A CA 1
ATOM 739 C C . ILE A 1 86 ? -1.750 11.084 -11.177 1.00 0.00 392 ILE A C 1
ATOM 740 O O . ILE A 1 86 ? -0.833 11.838 -10.920 1.00 0.00 392 ILE A O 1
ATOM 750 N N . GLY A 1 87 ? -2.911 11.210 -10.595 1.00 0.00 393 GLY A N 1
ATOM 751 C CA . GLY A 1 87 ? -3.123 12.292 -9.599 1.00 0.00 393 GLY A CA 1
ATOM 752 C C . GLY A 1 87 ? -2.183 12.073 -8.417 1.00 0.00 393 GLY A C 1
ATOM 753 O O . GLY A 1 87 ? -1.613 13.003 -7.882 1.00 0.00 393 GLY A O 1
ATOM 754 N N . SER A 1 88 ? -2.006 10.844 -8.011 1.00 0.00 394 SER A N 1
ATOM 755 C CA . SER A 1 88 ? -1.089 10.565 -6.870 1.00 0.00 394 SER A CA 1
ATOM 756 C C . SER A 1 88 ? 0.362 10.574 -7.356 1.00 0.00 394 SER A C 1
ATOM 757 O O . SER A 1 88 ? 1.282 10.827 -6.603 1.00 0.00 394 SER A O 1
ATOM 760 N N . GLY A 1 89 ? 0.569 10.304 -8.617 1.00 0.00 395 GLY A N 1
ATOM 761 C CA . GLY A 1 89 ? 1.954 10.302 -9.168 1.00 0.00 395 GLY A CA 1
ATOM 762 C C . GLY A 1 89 ? 2.533 8.879 -9.159 1.00 0.00 395 GLY A C 1
ATOM 763 O O . GLY A 1 89 ? 3.595 8.636 -9.697 1.00 0.00 395 GLY A O 1
ATOM 764 N N . THR A 1 90 ? 1.854 7.938 -8.555 1.00 0.00 396 THR A N 1
ATOM 765 C CA . THR A 1 90 ? 2.389 6.543 -8.523 1.00 0.00 396 THR A CA 1
ATOM 766 C C . THR A 1 90 ? 1.883 5.738 -9.739 1.00 0.00 396 THR A C 1
ATOM 767 O O . THR A 1 90 ? 2.226 6.034 -10.865 1.00 0.00 396 THR A O 1
ATOM 774 N N . SER A 1 91 ? 1.081 4.725 -9.526 1.00 0.00 397 SER A N 1
ATOM 775 C CA . SER A 1 91 ? 0.573 3.911 -10.663 1.00 0.00 397 SER A CA 1
ATOM 776 C C . SER A 1 91 ? -0.402 2.863 -10.133 1.00 0.00 397 SER A C 1
ATOM 777 O O . SER A 1 91 ? -0.482 2.641 -8.940 1.00 0.00 397 SER A O 1
ATOM 780 N N . PRO A 1 92 ? -1.109 2.246 -11.033 1.00 0.00 398 PRO A N 1
ATOM 781 C CA . PRO A 1 92 ? -2.084 1.203 -10.640 1.00 0.00 398 PRO A CA 1
ATOM 782 C C . PRO A 1 92 ? -1.369 0.025 -9.974 1.00 0.00 398 PRO A C 1
ATOM 783 O O . PRO A 1 92 ? -1.864 -0.553 -9.026 1.00 0.00 398 PRO A O 1
ATOM 787 N N . GLN A 1 93 ? -0.209 -0.336 -10.453 1.00 0.00 399 GLN A N 1
ATOM 788 C CA . GLN A 1 93 ? 0.531 -1.472 -9.835 1.00 0.00 399 GLN A CA 1
ATOM 789 C C . GLN A 1 93 ? 0.716 -1.247 -8.334 1.00 0.00 399 GLN A C 1
ATOM 790 O O . GLN A 1 93 ? 0.563 -2.153 -7.539 1.00 0.00 399 GLN A O 1
ATOM 796 N N . GLU A 1 94 ? 1.060 -0.051 -7.937 1.00 0.00 400 GLU A N 1
ATOM 797 C CA . GLU A 1 94 ? 1.268 0.206 -6.487 1.00 0.00 400 GLU A CA 1
ATOM 798 C C . GLU A 1 94 ? -0.055 0.129 -5.734 1.00 0.00 400 GLU A C 1
ATOM 799 O O . GLU A 1 94 ? -0.089 -0.188 -4.561 1.00 0.00 400 GLU A O 1
ATOM 805 N N . VAL A 1 95 ? -1.149 0.368 -6.399 1.00 0.00 401 VAL A N 1
ATOM 806 C CA . VAL A 1 95 ? -2.456 0.247 -5.702 1.00 0.00 401 VAL A CA 1
ATOM 807 C C . VAL A 1 95 ? -2.864 -1.226 -5.716 1.00 0.00 401 VAL A C 1
ATOM 808 O O . VAL A 1 95 ? -3.488 -1.715 -4.795 1.00 0.00 401 VAL A O 1
ATOM 818 N N . LYS A 1 96 ? -2.491 -1.949 -6.739 1.00 0.00 402 LYS A N 1
ATOM 819 C CA . LYS A 1 96 ? -2.841 -3.395 -6.771 1.00 0.00 402 LYS A CA 1
ATOM 820 C C . LYS A 1 96 ? -2.188 -4.096 -5.583 1.00 0.00 402 LYS A C 1
ATOM 821 O O . LYS A 1 96 ? -2.813 -4.883 -4.900 1.00 0.00 402 LYS A O 1
ATOM 827 N N . GLU A 1 97 ? -0.943 -3.793 -5.296 1.00 0.00 403 GLU A N 1
ATOM 828 C CA . GLU A 1 97 ? -0.303 -4.429 -4.114 1.00 0.00 403 GLU A CA 1
ATOM 829 C C . GLU A 1 97 ? -1.045 -3.956 -2.869 1.00 0.00 403 GLU A C 1
ATOM 830 O O . GLU A 1 97 ? -1.331 -4.723 -1.973 1.00 0.00 403 GLU A O 1
ATOM 836 N N . LEU A 1 98 ? -1.364 -2.696 -2.796 1.00 0.00 404 LEU A N 1
ATOM 837 C CA . LEU A 1 98 ? -2.094 -2.187 -1.604 1.00 0.00 404 LEU A CA 1
ATOM 838 C C . LEU A 1 98 ? -3.315 -3.069 -1.329 1.00 0.00 404 LEU A C 1
ATOM 839 O O . LEU A 1 98 ? -3.573 -3.463 -0.196 1.00 0.00 404 LEU A O 1
ATOM 844 N N . LEU A 1 99 ? -4.059 -3.428 -2.350 1.00 0.00 405 LEU A N 1
ATOM 845 C CA . LEU A 1 99 ? -5.220 -4.310 -2.075 1.00 0.00 405 LEU A CA 1
ATOM 846 C C . LEU A 1 99 ? -4.643 -5.662 -1.692 1.00 0.00 405 LEU A C 1
ATOM 847 O O . LEU A 1 99 ? -5.090 -6.337 -0.783 1.00 0.00 405 LEU A O 1
ATOM 852 N N . ASN A 1 100 ? -3.602 -6.035 -2.398 1.00 0.00 406 ASN A N 1
ATOM 853 C CA . ASN A 1 100 ? -2.913 -7.316 -2.116 1.00 0.00 406 ASN A CA 1
ATOM 854 C C . ASN A 1 100 ? -2.519 -7.335 -0.646 1.00 0.00 406 ASN A C 1
ATOM 855 O O . ASN A 1 100 ? -2.371 -8.376 -0.055 1.00 0.00 406 ASN A O 1
ATOM 860 N N . TYR A 1 101 ? -2.375 -6.190 -0.025 1.00 0.00 407 TYR A N 1
ATOM 861 C CA . TYR A 1 101 ? -2.033 -6.206 1.421 1.00 0.00 407 TYR A CA 1
ATOM 862 C C . TYR A 1 101 ? -3.148 -6.949 2.151 1.00 0.00 407 TYR A C 1
ATOM 863 O O . TYR A 1 101 ? -2.905 -7.912 2.854 1.00 0.00 407 TYR A O 1
ATOM 872 N N . TYR A 1 102 ? -4.385 -6.563 1.935 1.00 0.00 408 TYR A N 1
ATOM 873 C CA . TYR A 1 102 ? -5.491 -7.341 2.583 1.00 0.00 408 TYR A CA 1
ATOM 874 C C . TYR A 1 102 ? -5.398 -8.812 2.153 1.00 0.00 408 TYR A C 1
ATOM 875 O O . TYR A 1 102 ? -5.833 -9.672 2.892 1.00 0.00 408 TYR A O 1
ATOM 884 N N . LYS A 1 103 ? -4.743 -9.155 1.066 1.00 0.00 409 LYS A N 1
ATOM 885 C CA . LYS A 1 103 ? -4.543 -10.630 0.788 1.00 0.00 409 LYS A CA 1
ATOM 886 C C . LYS A 1 103 ? -3.896 -11.206 2.058 1.00 0.00 409 LYS A C 1
ATOM 887 O O . LYS A 1 103 ? -4.363 -12.160 2.657 1.00 0.00 409 LYS A O 1
ATOM 893 N N . THR A 1 104 ? -2.823 -10.573 2.477 1.00 0.00 410 THR A N 1
ATOM 894 C CA . THR A 1 104 ? -2.121 -10.998 3.729 1.00 0.00 410 THR A CA 1
ATOM 895 C C . THR A 1 104 ? -3.177 -11.225 4.816 1.00 0.00 410 THR A C 1
ATOM 896 O O . THR A 1 104 ? -3.111 -12.157 5.595 1.00 0.00 410 THR A O 1
ATOM 903 N N . MET A 1 105 ? -4.174 -10.382 4.863 1.00 0.00 411 MET A N 1
ATOM 904 C CA . MET A 1 105 ? -5.245 -10.569 5.881 1.00 0.00 411 MET A CA 1
ATOM 905 C C . MET A 1 105 ? -5.772 -12.004 5.798 1.00 0.00 411 MET A C 1
ATOM 906 O O . MET A 1 105 ? -6.032 -12.647 6.801 1.00 0.00 411 MET A O 1
ATOM 911 N N . LYS A 1 106 ? -5.887 -12.551 4.608 1.00 0.00 412 LYS A N 1
ATOM 912 C CA . LYS A 1 106 ? -6.342 -13.967 4.521 1.00 0.00 412 LYS A CA 1
ATOM 913 C C . LYS A 1 106 ? -5.421 -14.810 5.405 1.00 0.00 412 LYS A C 1
ATOM 914 O O . LYS A 1 106 ? -5.835 -15.747 6.049 1.00 0.00 412 LYS A O 1
ATOM 920 N N . ASN A 1 107 ? -4.163 -14.433 5.476 1.00 0.00 413 ASN A N 1
ATOM 921 C CA . ASN A 1 107 ? -3.215 -15.178 6.365 1.00 0.00 413 ASN A CA 1
ATOM 922 C C . ASN A 1 107 ? -3.836 -15.242 7.758 1.00 0.00 413 ASN A C 1
ATOM 923 O O . ASN A 1 107 ? -3.677 -16.205 8.479 1.00 0.00 413 ASN A O 1
ATOM 928 N N . LEU A 1 108 ? -4.602 -14.234 8.111 1.00 0.00 414 LEU A N 1
ATOM 929 C CA . LEU A 1 108 ? -5.314 -14.249 9.433 1.00 0.00 414 LEU A CA 1
ATOM 930 C C . LEU A 1 108 ? -5.998 -15.599 9.585 1.00 0.00 414 LEU A C 1
ATOM 931 O O . LEU A 1 108 ? -6.069 -16.176 10.650 1.00 0.00 414 LEU A O 1
ATOM 936 N N . MET A 1 109 ? -6.485 -16.103 8.480 1.00 0.00 415 MET A N 1
ATOM 937 C CA . MET A 1 109 ? -7.159 -17.436 8.489 1.00 0.00 415 MET A CA 1
ATOM 938 C C . MET A 1 109 ? -6.264 -18.472 9.172 1.00 0.00 415 MET A C 1
ATOM 939 O O . MET A 1 109 ? -6.747 -19.423 9.755 1.00 0.00 415 MET A O 1
ATOM 944 N N . LYS A 1 110 ? -4.968 -18.268 9.181 1.00 0.00 416 LYS A N 1
ATOM 945 C CA . LYS A 1 110 ? -4.093 -19.227 9.922 1.00 0.00 416 LYS A CA 1
ATOM 946 C C . LYS A 1 110 ? -4.557 -19.259 11.385 1.00 0.00 416 LYS A C 1
ATOM 947 O O . LYS A 1 110 ? -4.480 -20.261 12.066 1.00 0.00 416 LYS A O 1
ATOM 953 N N . LYS A 1 111 ? -5.065 -18.143 11.844 1.00 0.00 417 LYS A N 1
ATOM 954 C CA . LYS A 1 111 ? -5.576 -18.056 13.243 1.00 0.00 417 LYS A CA 1
ATOM 955 C C . LYS A 1 111 ? -7.105 -18.138 13.251 1.00 0.00 417 LYS A C 1
ATOM 956 O O . LYS A 1 111 ? -7.687 -18.749 14.125 1.00 0.00 417 LYS A O 1
ATOM 962 N N . MET A 1 112 ? -7.736 -17.532 12.263 1.00 0.00 418 MET A N 1
ATOM 963 C CA . MET A 1 112 ? -9.244 -17.535 12.124 1.00 0.00 418 MET A CA 1
ATOM 964 C C . MET A 1 112 ? -9.966 -17.903 13.431 1.00 0.00 418 MET A C 1
ATOM 965 O O . MET A 1 112 ? -10.620 -18.923 13.522 1.00 0.00 418 MET A O 1
ATOM 970 N N . LYS A 1 113 ? -9.840 -17.089 14.444 1.00 0.00 419 LYS A N 1
ATOM 971 C CA . LYS A 1 113 ? -10.508 -17.406 15.743 1.00 0.00 419 LYS A CA 1
ATOM 972 C C . LYS A 1 113 ? -11.988 -17.734 15.514 1.00 0.00 419 LYS A C 1
ATOM 973 O O . LYS A 1 113 ? -12.431 -18.836 15.772 1.00 0.00 419 LYS A O 1
ATOM 979 N N . LYS A 1 114 ? -12.748 -16.793 15.009 1.00 0.00 420 LYS A N 1
ATOM 980 C CA . LYS A 1 114 ? -14.201 -17.042 14.733 1.00 0.00 420 LYS A CA 1
ATOM 981 C C . LYS A 1 114 ? -14.858 -17.807 15.906 1.00 0.00 420 LYS A C 1
ATOM 982 O O . LYS A 1 114 ? -14.737 -17.414 17.050 1.00 0.00 420 LYS A O 1
ATOM 988 N N . ASN A 1 115 ? -15.543 -18.895 15.638 1.00 0.00 421 ASN A N 1
ATOM 989 C CA . ASN A 1 115 ? -16.187 -19.671 16.738 1.00 0.00 421 ASN A CA 1
ATOM 990 C C . ASN A 1 115 ? -16.110 -21.167 16.420 1.00 0.00 421 ASN A C 1
ATOM 991 O O . ASN A 1 115 ? -15.793 -21.979 17.267 1.00 0.00 421 ASN A O 1
ATOM 996 N N . LYS A 1 116 ? -16.392 -21.530 15.196 1.00 0.00 422 LYS A N 1
ATOM 997 C CA . LYS A 1 116 ? -16.331 -22.965 14.790 1.00 0.00 422 LYS A CA 1
ATOM 998 C C . LYS A 1 116 ? -17.235 -23.826 15.677 1.00 0.00 422 LYS A C 1
ATOM 999 O O . LYS A 1 116 ? -16.927 -24.965 15.965 1.00 0.00 422 LYS A O 1
ATOM 1005 N N . LEU A 1 117 ? -18.348 -23.300 16.111 1.00 0.00 423 LEU A N 1
ATOM 1006 C CA . LEU A 1 117 ? -19.259 -24.107 16.974 1.00 0.00 423 LEU A CA 1
ATOM 1007 C C . LEU A 1 117 ? -20.668 -23.500 16.980 1.00 0.00 423 LEU A C 1
ATOM 1008 O O . LEU A 1 117 ? -21.043 -22.823 17.915 1.00 0.00 423 LEU A O 1
ATOM 1013 N N . PRO A 1 118 ? -21.408 -23.765 15.931 1.00 0.00 424 PRO A N 1
ATOM 1014 C CA . PRO A 1 118 ? -22.790 -23.235 15.826 1.00 0.00 424 PRO A CA 1
ATOM 1015 C C . PRO A 1 118 ? -23.703 -23.921 16.846 1.00 0.00 424 PRO A C 1
ATOM 1016 O O . PRO A 1 118 ? -24.655 -23.343 17.330 1.00 0.00 424 PRO A O 1
ATOM 1020 N N . ILE A 1 119 ? -23.418 -25.150 17.175 1.00 0.00 425 ILE A N 1
ATOM 1021 C CA . ILE A 1 119 ? -24.269 -25.874 18.163 1.00 0.00 425 ILE A CA 1
ATOM 1022 C C . ILE A 1 119 ? -23.400 -26.771 19.049 1.00 0.00 425 ILE A C 1
ATOM 1023 O O . ILE A 1 119 ? -22.405 -27.275 18.553 1.00 0.00 425 ILE A O 1
ATOM 1034 N N . MET A 1 5 ? -20.145 -10.986 12.438 1.00 0.00 311 MET A N 2
ATOM 1035 C CA . MET A 1 5 ? -19.541 -10.508 11.161 1.00 0.00 311 MET A CA 2
ATOM 1036 C C . MET A 1 5 ? -20.071 -9.116 10.811 1.00 0.00 311 MET A C 2
ATOM 1037 O O . MET A 1 5 ? -20.994 -8.971 10.033 1.00 0.00 311 MET A O 2
ATOM 1042 N N . GLU A 1 6 ? -19.497 -8.089 11.375 1.00 0.00 312 GLU A N 2
ATOM 1043 C CA . GLU A 1 6 ? -19.973 -6.710 11.066 1.00 0.00 312 GLU A CA 2
ATOM 1044 C C . GLU A 1 6 ? -19.806 -6.426 9.571 1.00 0.00 312 GLU A C 2
ATOM 1045 O O . GLU A 1 6 ? -20.631 -5.780 8.958 1.00 0.00 312 GLU A O 2
ATOM 1051 N N . LYS A 1 7 ? -18.748 -6.917 8.986 1.00 0.00 313 LYS A N 2
ATOM 1052 C CA . LYS A 1 7 ? -18.511 -6.696 7.527 1.00 0.00 313 LYS A CA 2
ATOM 1053 C C . LYS A 1 7 ? -18.622 -5.214 7.170 1.00 0.00 313 LYS A C 2
ATOM 1054 O O . LYS A 1 7 ? -19.698 -4.663 7.056 1.00 0.00 313 LYS A O 2
ATOM 1060 N N . GLY A 1 8 ? -17.504 -4.568 6.982 1.00 0.00 314 GLY A N 2
ATOM 1061 C CA . GLY A 1 8 ? -17.528 -3.126 6.626 1.00 0.00 314 GLY A CA 2
ATOM 1062 C C . GLY A 1 8 ? -17.008 -2.301 7.802 1.00 0.00 314 GLY A C 2
ATOM 1063 O O . GLY A 1 8 ? -15.820 -2.199 8.021 1.00 0.00 314 GLY A O 2
ATOM 1064 N N . THR A 1 9 ? -17.896 -1.717 8.559 1.00 0.00 315 THR A N 2
ATOM 1065 C CA . THR A 1 9 ? -17.479 -0.884 9.730 1.00 0.00 315 THR A CA 2
ATOM 1066 C C . THR A 1 9 ? -16.308 0.047 9.345 1.00 0.00 315 THR A C 2
ATOM 1067 O O . THR A 1 9 ? -16.484 0.980 8.588 1.00 0.00 315 THR A O 2
ATOM 1074 N N . PHE A 1 10 ? -15.123 -0.192 9.847 1.00 0.00 316 PHE A N 2
ATOM 1075 C CA . PHE A 1 10 ? -13.968 0.688 9.491 1.00 0.00 316 PHE A CA 2
ATOM 1076 C C . PHE A 1 10 ? -13.493 0.404 8.062 1.00 0.00 316 PHE A C 2
ATOM 1077 O O . PHE A 1 10 ? -12.795 1.197 7.461 1.00 0.00 316 PHE A O 2
ATOM 1085 N N . THR A 1 11 ? -13.860 -0.728 7.521 1.00 0.00 317 THR A N 2
ATOM 1086 C CA . THR A 1 11 ? -13.434 -1.096 6.132 1.00 0.00 317 THR A CA 2
ATOM 1087 C C . THR A 1 11 ? -11.943 -0.800 5.922 1.00 0.00 317 THR A C 2
ATOM 1088 O O . THR A 1 11 ? -11.096 -1.595 6.279 1.00 0.00 317 THR A O 2
ATOM 1095 N N . LEU A 1 12 ? -11.606 0.320 5.342 1.00 0.00 318 LEU A N 2
ATOM 1096 C CA . LEU A 1 12 ? -10.161 0.620 5.119 1.00 0.00 318 LEU A CA 2
ATOM 1097 C C . LEU A 1 12 ? -9.839 2.111 5.326 1.00 0.00 318 LEU A C 2
ATOM 1098 O O . LEU A 1 12 ? -8.686 2.489 5.394 1.00 0.00 318 LEU A O 2
ATOM 1103 N N . LYS A 1 13 ? -10.828 2.967 5.429 1.00 0.00 319 LYS A N 2
ATOM 1104 C CA . LYS A 1 13 ? -10.525 4.417 5.630 1.00 0.00 319 LYS A CA 2
ATOM 1105 C C . LYS A 1 13 ? -9.800 4.625 6.971 1.00 0.00 319 LYS A C 2
ATOM 1106 O O . LYS A 1 13 ? -9.194 5.650 7.207 1.00 0.00 319 LYS A O 2
ATOM 1112 N N . ASP A 1 14 ? -9.827 3.639 7.829 1.00 0.00 320 ASP A N 2
ATOM 1113 C CA . ASP A 1 14 ? -9.108 3.744 9.132 1.00 0.00 320 ASP A CA 2
ATOM 1114 C C . ASP A 1 14 ? -7.595 3.606 8.896 1.00 0.00 320 ASP A C 2
ATOM 1115 O O . ASP A 1 14 ? -6.788 3.931 9.745 1.00 0.00 320 ASP A O 2
ATOM 1120 N N . ILE A 1 15 ? -7.214 3.140 7.733 1.00 0.00 321 ILE A N 2
ATOM 1121 C CA . ILE A 1 15 ? -5.763 2.994 7.415 1.00 0.00 321 ILE A CA 2
ATOM 1122 C C . ILE A 1 15 ? -5.144 4.366 7.137 1.00 0.00 321 ILE A C 2
ATOM 1123 O O . ILE A 1 15 ? -4.002 4.623 7.466 1.00 0.00 321 ILE A O 2
ATOM 1133 N N . TYR A 1 16 ? -5.888 5.245 6.518 1.00 0.00 322 TYR A N 2
ATOM 1134 C CA . TYR A 1 16 ? -5.344 6.597 6.202 1.00 0.00 322 TYR A CA 2
ATOM 1135 C C . TYR A 1 16 ? -4.898 7.317 7.476 1.00 0.00 322 TYR A C 2
ATOM 1136 O O . TYR A 1 16 ? -3.800 7.830 7.556 1.00 0.00 322 TYR A O 2
ATOM 1145 N N . LYS A 1 17 ? -5.734 7.359 8.478 1.00 0.00 323 LYS A N 2
ATOM 1146 C CA . LYS A 1 17 ? -5.337 8.047 9.738 1.00 0.00 323 LYS A CA 2
ATOM 1147 C C . LYS A 1 17 ? -4.113 7.360 10.341 1.00 0.00 323 LYS A C 2
ATOM 1148 O O . LYS A 1 17 ? -3.220 7.998 10.863 1.00 0.00 323 LYS A O 2
ATOM 1154 N N . GLN A 1 18 ? -4.068 6.059 10.274 1.00 0.00 324 GLN A N 2
ATOM 1155 C CA . GLN A 1 18 ? -2.910 5.322 10.842 1.00 0.00 324 GLN A CA 2
ATOM 1156 C C . GLN A 1 18 ? -1.620 5.702 10.111 1.00 0.00 324 GLN A C 2
ATOM 1157 O O . GLN A 1 18 ? -0.594 5.922 10.722 1.00 0.00 324 GLN A O 2
ATOM 1163 N N . ILE A 1 19 ? -1.660 5.793 8.808 1.00 0.00 325 ILE A N 2
ATOM 1164 C CA . ILE A 1 19 ? -0.424 6.171 8.063 1.00 0.00 325 ILE A CA 2
ATOM 1165 C C . ILE A 1 19 ? -0.273 7.696 8.013 1.00 0.00 325 ILE A C 2
ATOM 1166 O O . ILE A 1 19 ? 0.796 8.213 7.762 1.00 0.00 325 ILE A O 2
ATOM 1176 N N . GLU A 1 20 ? -1.332 8.418 8.255 1.00 0.00 326 GLU A N 2
ATOM 1177 C CA . GLU A 1 20 ? -1.255 9.907 8.227 1.00 0.00 326 GLU A CA 2
ATOM 1178 C C . GLU A 1 20 ? -0.090 10.416 9.084 1.00 0.00 326 GLU A C 2
ATOM 1179 O O . GLU A 1 20 ? 0.507 11.434 8.795 1.00 0.00 326 GLU A O 2
ATOM 1185 N N . ALA A 1 21 ? 0.217 9.733 10.153 1.00 0.00 327 ALA A N 2
ATOM 1186 C CA . ALA A 1 21 ? 1.320 10.195 11.046 1.00 0.00 327 ALA A CA 2
ATOM 1187 C C . ALA A 1 21 ? 2.617 10.423 10.260 1.00 0.00 327 ALA A C 2
ATOM 1188 O O . ALA A 1 21 ? 3.155 11.511 10.251 1.00 0.00 327 ALA A O 2
ATOM 1190 N N . MET A 1 22 ? 3.122 9.409 9.608 1.00 0.00 328 MET A N 2
ATOM 1191 C CA . MET A 1 22 ? 4.392 9.570 8.834 1.00 0.00 328 MET A CA 2
ATOM 1192 C C . MET A 1 22 ? 5.494 10.140 9.738 1.00 0.00 328 MET A C 2
ATOM 1193 O O . MET A 1 22 ? 5.248 10.539 10.858 1.00 0.00 328 MET A O 2
ATOM 1198 N N . ASN A 1 23 ? 6.707 10.185 9.261 1.00 0.00 329 ASN A N 2
ATOM 1199 C CA . ASN A 1 23 ? 7.810 10.739 10.098 1.00 0.00 329 ASN A CA 2
ATOM 1200 C C . ASN A 1 23 ? 8.057 12.206 9.731 1.00 0.00 329 ASN A C 2
ATOM 1201 O O . ASN A 1 23 ? 7.813 13.101 10.516 1.00 0.00 329 ASN A O 2
ATOM 1206 N N . LYS A 1 24 ? 8.529 12.457 8.538 1.00 0.00 330 LYS A N 2
ATOM 1207 C CA . LYS A 1 24 ? 8.783 13.864 8.108 1.00 0.00 330 LYS A CA 2
ATOM 1208 C C . LYS A 1 24 ? 9.630 14.607 9.145 1.00 0.00 330 LYS A C 2
ATOM 1209 O O . LYS A 1 24 ? 9.128 15.095 10.140 1.00 0.00 330 LYS A O 2
ATOM 1215 N N . MET A 1 25 ? 10.912 14.706 8.915 1.00 0.00 331 MET A N 2
ATOM 1216 C CA . MET A 1 25 ? 11.793 15.424 9.879 1.00 0.00 331 MET A CA 2
ATOM 1217 C C . MET A 1 25 ? 12.010 16.867 9.421 1.00 0.00 331 MET A C 2
ATOM 1218 O O . MET A 1 25 ? 12.176 17.138 8.248 1.00 0.00 331 MET A O 2
ATOM 1223 N N . GLY A 1 26 ? 12.012 17.797 10.335 1.00 0.00 332 GLY A N 2
ATOM 1224 C CA . GLY A 1 26 ? 12.221 19.221 9.949 1.00 0.00 332 GLY A CA 2
ATOM 1225 C C . GLY A 1 26 ? 11.515 20.130 10.962 1.00 0.00 332 GLY A C 2
ATOM 1226 O O . GLY A 1 26 ? 10.393 19.864 11.346 1.00 0.00 332 GLY A O 2
ATOM 1227 N N . PRO A 1 27 ? 12.191 21.178 11.370 1.00 0.00 333 PRO A N 2
ATOM 1228 C CA . PRO A 1 27 ? 11.597 22.117 12.349 1.00 0.00 333 PRO A CA 2
ATOM 1229 C C . PRO A 1 27 ? 10.551 23.013 11.673 1.00 0.00 333 PRO A C 2
ATOM 1230 O O . PRO A 1 27 ? 9.372 22.722 11.690 1.00 0.00 333 PRO A O 2
ATOM 1234 N N . VAL A 1 28 ? 10.968 24.099 11.077 1.00 0.00 334 VAL A N 2
ATOM 1235 C CA . VAL A 1 28 ? 9.990 25.001 10.403 1.00 0.00 334 VAL A CA 2
ATOM 1236 C C . VAL A 1 28 ? 10.529 25.427 9.036 1.00 0.00 334 VAL A C 2
ATOM 1237 O O . VAL A 1 28 ? 9.851 25.331 8.032 1.00 0.00 334 VAL A O 2
ATOM 1247 N N . ARG A 1 29 ? 11.745 25.899 8.992 1.00 0.00 335 ARG A N 2
ATOM 1248 C CA . ARG A 1 29 ? 12.328 26.333 7.693 1.00 0.00 335 ARG A CA 2
ATOM 1249 C C . ARG A 1 29 ? 13.618 25.557 7.410 1.00 0.00 335 ARG A C 2
ATOM 1250 O O . ARG A 1 29 ? 14.377 25.248 8.306 1.00 0.00 335 ARG A O 2
ATOM 1258 N N . LYS A 1 30 ? 13.875 25.243 6.169 1.00 0.00 336 LYS A N 2
ATOM 1259 C CA . LYS A 1 30 ? 15.119 24.493 5.831 1.00 0.00 336 LYS A CA 2
ATOM 1260 C C . LYS A 1 30 ? 15.313 24.449 4.313 1.00 0.00 336 LYS A C 2
ATOM 1261 O O . LYS A 1 30 ? 14.537 23.857 3.591 1.00 0.00 336 LYS A O 2
ATOM 1267 N N . ILE A 1 31 ? 16.341 25.080 3.818 1.00 0.00 337 ILE A N 2
ATOM 1268 C CA . ILE A 1 31 ? 16.575 25.070 2.345 1.00 0.00 337 ILE A CA 2
ATOM 1269 C C . ILE A 1 31 ? 18.030 24.707 2.038 1.00 0.00 337 ILE A C 2
ATOM 1270 O O . ILE A 1 31 ? 18.944 25.426 2.393 1.00 0.00 337 ILE A O 2
ATOM 1280 N N . PHE A 1 32 ? 18.242 23.602 1.363 1.00 0.00 338 PHE A N 2
ATOM 1281 C CA . PHE A 1 32 ? 19.631 23.163 0.997 1.00 0.00 338 PHE A CA 2
ATOM 1282 C C . PHE A 1 32 ? 20.630 23.445 2.133 1.00 0.00 338 PHE A C 2
ATOM 1283 O O . PHE A 1 32 ? 21.542 24.234 1.987 1.00 0.00 338 PHE A O 2
ATOM 1291 N N . GLU A 1 33 ? 20.463 22.808 3.261 1.00 0.00 339 GLU A N 2
ATOM 1292 C CA . GLU A 1 33 ? 21.403 23.047 4.397 1.00 0.00 339 GLU A CA 2
ATOM 1293 C C . GLU A 1 33 ? 22.382 21.877 4.533 1.00 0.00 339 GLU A C 2
ATOM 1294 O O . GLU A 1 33 ? 22.273 21.064 5.429 1.00 0.00 339 GLU A O 2
ATOM 1300 N N . MET A 1 34 ? 23.340 21.788 3.650 1.00 0.00 340 MET A N 2
ATOM 1301 C CA . MET A 1 34 ? 24.329 20.674 3.727 1.00 0.00 340 MET A CA 2
ATOM 1302 C C . MET A 1 34 ? 25.093 20.726 5.054 1.00 0.00 340 MET A C 2
ATOM 1303 O O . MET A 1 34 ? 25.495 19.712 5.589 1.00 0.00 340 MET A O 2
ATOM 1308 N N . LEU A 1 35 ? 25.303 21.900 5.587 1.00 0.00 341 LEU A N 2
ATOM 1309 C CA . LEU A 1 35 ? 26.050 22.012 6.875 1.00 0.00 341 LEU A CA 2
ATOM 1310 C C . LEU A 1 35 ? 25.377 21.153 7.955 1.00 0.00 341 LEU A C 2
ATOM 1311 O O . LEU A 1 35 ? 24.167 21.059 8.000 1.00 0.00 341 LEU A O 2
ATOM 1316 N N . PRO A 1 36 ? 26.185 20.544 8.790 1.00 0.00 342 PRO A N 2
ATOM 1317 C CA . PRO A 1 36 ? 25.645 19.680 9.868 1.00 0.00 342 PRO A CA 2
ATOM 1318 C C . PRO A 1 36 ? 25.037 20.524 10.992 1.00 0.00 342 PRO A C 2
ATOM 1319 O O . PRO A 1 36 ? 25.740 21.089 11.805 1.00 0.00 342 PRO A O 2
ATOM 1323 N N . PHE A 1 37 ? 23.736 20.599 11.053 1.00 0.00 343 PHE A N 2
ATOM 1324 C CA . PHE A 1 37 ? 23.086 21.392 12.136 1.00 0.00 343 PHE A CA 2
ATOM 1325 C C . PHE A 1 37 ? 23.032 20.561 13.421 1.00 0.00 343 PHE A C 2
ATOM 1326 O O . PHE A 1 37 ? 23.516 19.450 13.466 1.00 0.00 343 PHE A O 2
ATOM 1334 N N . GLY A 1 38 ? 22.447 21.086 14.463 1.00 0.00 344 GLY A N 2
ATOM 1335 C CA . GLY A 1 38 ? 22.366 20.310 15.736 1.00 0.00 344 GLY A CA 2
ATOM 1336 C C . GLY A 1 38 ? 21.745 18.940 15.455 1.00 0.00 344 GLY A C 2
ATOM 1337 O O . GLY A 1 38 ? 20.690 18.839 14.860 1.00 0.00 344 GLY A O 2
ATOM 1338 N N . LEU A 1 39 ? 22.390 17.884 15.868 1.00 0.00 345 LEU A N 2
ATOM 1339 C CA . LEU A 1 39 ? 21.833 16.525 15.608 1.00 0.00 345 LEU A CA 2
ATOM 1340 C C . LEU A 1 39 ? 22.612 15.464 16.388 1.00 0.00 345 LEU A C 2
ATOM 1341 O O . LEU A 1 39 ? 22.710 14.326 15.974 1.00 0.00 345 LEU A O 2
ATOM 1346 N N . GLY A 1 40 ? 23.171 15.821 17.510 1.00 0.00 346 GLY A N 2
ATOM 1347 C CA . GLY A 1 40 ? 23.943 14.823 18.300 1.00 0.00 346 GLY A CA 2
ATOM 1348 C C . GLY A 1 40 ? 25.259 14.522 17.582 1.00 0.00 346 GLY A C 2
ATOM 1349 O O . GLY A 1 40 ? 25.856 15.389 16.974 1.00 0.00 346 GLY A O 2
ATOM 1350 N N . LEU A 1 41 ? 25.720 13.303 17.645 1.00 0.00 347 LEU A N 2
ATOM 1351 C CA . LEU A 1 41 ? 27.000 12.957 16.963 1.00 0.00 347 LEU A CA 2
ATOM 1352 C C . LEU A 1 41 ? 26.760 11.910 15.863 1.00 0.00 347 LEU A C 2
ATOM 1353 O O . LEU A 1 41 ? 27.682 11.280 15.385 1.00 0.00 347 LEU A O 2
ATOM 1358 N N . LYS A 1 42 ? 25.531 11.720 15.458 1.00 0.00 348 LYS A N 2
ATOM 1359 C CA . LYS A 1 42 ? 25.240 10.712 14.392 1.00 0.00 348 LYS A CA 2
ATOM 1360 C C . LYS A 1 42 ? 24.370 11.335 13.293 1.00 0.00 348 LYS A C 2
ATOM 1361 O O . LYS A 1 42 ? 23.617 12.254 13.541 1.00 0.00 348 LYS A O 2
ATOM 1367 N N . VAL A 1 43 ? 24.459 10.833 12.083 1.00 0.00 349 VAL A N 2
ATOM 1368 C CA . VAL A 1 43 ? 23.631 11.398 10.966 1.00 0.00 349 VAL A CA 2
ATOM 1369 C C . VAL A 1 43 ? 23.538 10.407 9.797 1.00 0.00 349 VAL A C 2
ATOM 1370 O O . VAL A 1 43 ? 24.510 9.788 9.411 1.00 0.00 349 VAL A O 2
ATOM 1380 N N . ASP A 1 44 ? 22.371 10.272 9.228 1.00 0.00 350 ASP A N 2
ATOM 1381 C CA . ASP A 1 44 ? 22.185 9.345 8.070 1.00 0.00 350 ASP A CA 2
ATOM 1382 C C . ASP A 1 44 ? 22.592 10.036 6.762 1.00 0.00 350 ASP A C 2
ATOM 1383 O O . ASP A 1 44 ? 23.054 11.160 6.760 1.00 0.00 350 ASP A O 2
ATOM 1388 N N . ASN A 1 45 ? 22.425 9.370 5.651 1.00 0.00 351 ASN A N 2
ATOM 1389 C CA . ASN A 1 45 ? 22.806 9.986 4.343 1.00 0.00 351 ASN A CA 2
ATOM 1390 C C . ASN A 1 45 ? 22.003 11.268 4.102 1.00 0.00 351 ASN A C 2
ATOM 1391 O O . ASN A 1 45 ? 20.892 11.415 4.569 1.00 0.00 351 ASN A O 2
ATOM 1396 N N . ASP A 1 46 ? 22.563 12.199 3.376 1.00 0.00 352 ASP A N 2
ATOM 1397 C CA . ASP A 1 46 ? 21.835 13.474 3.106 1.00 0.00 352 ASP A CA 2
ATOM 1398 C C . ASP A 1 46 ? 20.691 13.255 2.108 1.00 0.00 352 ASP A C 2
ATOM 1399 O O . ASP A 1 46 ? 19.567 13.649 2.345 1.00 0.00 352 ASP A O 2
ATOM 1404 N N . VAL A 1 47 ? 20.971 12.643 0.988 1.00 0.00 353 VAL A N 2
ATOM 1405 C CA . VAL A 1 47 ? 19.897 12.418 -0.026 1.00 0.00 353 VAL A CA 2
ATOM 1406 C C . VAL A 1 47 ? 19.937 10.983 -0.563 1.00 0.00 353 VAL A C 2
ATOM 1407 O O . VAL A 1 47 ? 20.992 10.425 -0.793 1.00 0.00 353 VAL A O 2
ATOM 1417 N N . MET A 1 48 ? 18.794 10.388 -0.777 1.00 0.00 354 MET A N 2
ATOM 1418 C CA . MET A 1 48 ? 18.759 8.998 -1.315 1.00 0.00 354 MET A CA 2
ATOM 1419 C C . MET A 1 48 ? 18.162 9.007 -2.725 1.00 0.00 354 MET A C 2
ATOM 1420 O O . MET A 1 48 ? 17.406 9.888 -3.078 1.00 0.00 354 MET A O 2
ATOM 1425 N N . GLU A 1 49 ? 18.503 8.048 -3.539 1.00 0.00 355 GLU A N 2
ATOM 1426 C CA . GLU A 1 49 ? 17.955 8.027 -4.927 1.00 0.00 355 GLU A CA 2
ATOM 1427 C C . GLU A 1 49 ? 16.432 7.835 -4.914 1.00 0.00 355 GLU A C 2
ATOM 1428 O O . GLU A 1 49 ? 15.713 8.463 -5.667 1.00 0.00 355 GLU A O 2
ATOM 1434 N N . MET A 1 50 ? 15.934 6.964 -4.075 1.00 0.00 356 MET A N 2
ATOM 1435 C CA . MET A 1 50 ? 14.458 6.725 -4.030 1.00 0.00 356 MET A CA 2
ATOM 1436 C C . MET A 1 50 ? 13.727 7.896 -3.359 1.00 0.00 356 MET A C 2
ATOM 1437 O O . MET A 1 50 ? 12.729 8.383 -3.853 1.00 0.00 356 MET A O 2
ATOM 1442 N N . THR A 1 51 ? 14.215 8.346 -2.235 1.00 0.00 357 THR A N 2
ATOM 1443 C CA . THR A 1 51 ? 13.552 9.483 -1.520 1.00 0.00 357 THR A CA 2
ATOM 1444 C C . THR A 1 51 ? 12.034 9.268 -1.408 1.00 0.00 357 THR A C 2
ATOM 1445 O O . THR A 1 51 ? 11.287 10.211 -1.232 1.00 0.00 357 THR A O 2
ATOM 1452 N N . GLN A 1 52 ? 11.564 8.052 -1.502 1.00 0.00 358 GLN A N 2
ATOM 1453 C CA . GLN A 1 52 ? 10.092 7.819 -1.391 1.00 0.00 358 GLN A CA 2
ATOM 1454 C C . GLN A 1 52 ? 9.800 6.553 -0.581 1.00 0.00 358 GLN A C 2
ATOM 1455 O O . GLN A 1 52 ? 10.536 5.587 -0.630 1.00 0.00 358 GLN A O 2
ATOM 1461 N N . GLU A 1 53 ? 8.720 6.547 0.151 1.00 0.00 359 GLU A N 2
ATOM 1462 C CA . GLU A 1 53 ? 8.363 5.341 0.956 1.00 0.00 359 GLU A CA 2
ATOM 1463 C C . GLU A 1 53 ? 6.859 5.058 0.830 1.00 0.00 359 GLU A C 2
ATOM 1464 O O . GLU A 1 53 ? 6.078 5.933 0.514 1.00 0.00 359 GLU A O 2
ATOM 1470 N N . LYS A 1 54 ? 6.455 3.837 1.052 1.00 0.00 360 LYS A N 2
ATOM 1471 C CA . LYS A 1 54 ? 5.008 3.480 0.922 1.00 0.00 360 LYS A CA 2
ATOM 1472 C C . LYS A 1 54 ? 4.127 4.338 1.840 1.00 0.00 360 LYS A C 2
ATOM 1473 O O . LYS A 1 54 ? 3.061 4.774 1.457 1.00 0.00 360 LYS A O 2
ATOM 1479 N N . MET A 1 55 ? 4.552 4.568 3.050 1.00 0.00 361 MET A N 2
ATOM 1480 C CA . MET A 1 55 ? 3.725 5.378 3.993 1.00 0.00 361 MET A CA 2
ATOM 1481 C C . MET A 1 55 ? 3.577 6.820 3.501 1.00 0.00 361 MET A C 2
ATOM 1482 O O . MET A 1 55 ? 2.580 7.472 3.742 1.00 0.00 361 MET A O 2
ATOM 1487 N N . LYS A 1 56 ? 4.564 7.322 2.829 1.00 0.00 362 LYS A N 2
ATOM 1488 C CA . LYS A 1 56 ? 4.498 8.729 2.331 1.00 0.00 362 LYS A CA 2
ATOM 1489 C C . LYS A 1 56 ? 3.467 8.877 1.208 1.00 0.00 362 LYS A C 2
ATOM 1490 O O . LYS A 1 56 ? 2.537 9.654 1.306 1.00 0.00 362 LYS A O 2
ATOM 1496 N N . LYS A 1 57 ? 3.633 8.155 0.136 1.00 0.00 363 LYS A N 2
ATOM 1497 C CA . LYS A 1 57 ? 2.673 8.275 -0.995 1.00 0.00 363 LYS A CA 2
ATOM 1498 C C . LYS A 1 57 ? 1.275 7.826 -0.558 1.00 0.00 363 LYS A C 2
ATOM 1499 O O . LYS A 1 57 ? 0.276 8.257 -1.099 1.00 0.00 363 LYS A O 2
ATOM 1505 N N . PHE A 1 58 ? 1.198 6.927 0.386 1.00 0.00 364 PHE A N 2
ATOM 1506 C CA . PHE A 1 58 ? -0.136 6.412 0.813 1.00 0.00 364 PHE A CA 2
ATOM 1507 C C . PHE A 1 58 ? -1.027 7.558 1.305 1.00 0.00 364 PHE A C 2
ATOM 1508 O O . PHE A 1 58 ? -2.172 7.665 0.912 1.00 0.00 364 PHE A O 2
ATOM 1516 N N . ARG A 1 59 ? -0.527 8.420 2.144 1.00 0.00 365 ARG A N 2
ATOM 1517 C CA . ARG A 1 59 ? -1.374 9.551 2.624 1.00 0.00 365 ARG A CA 2
ATOM 1518 C C . ARG A 1 59 ? -1.866 10.391 1.436 1.00 0.00 365 ARG A C 2
ATOM 1519 O O . ARG A 1 59 ? -2.992 10.848 1.405 1.00 0.00 365 ARG A O 2
ATOM 1527 N N . VAL A 1 60 ? -1.015 10.611 0.467 1.00 0.00 366 VAL A N 2
ATOM 1528 C CA . VAL A 1 60 ? -1.405 11.434 -0.720 1.00 0.00 366 VAL A CA 2
ATOM 1529 C C . VAL A 1 60 ? -2.493 10.744 -1.555 1.00 0.00 366 VAL A C 2
ATOM 1530 O O . VAL A 1 60 ? -3.504 11.336 -1.873 1.00 0.00 366 VAL A O 2
ATOM 1540 N N . ILE A 1 61 ? -2.289 9.515 -1.936 1.00 0.00 367 ILE A N 2
ATOM 1541 C CA . ILE A 1 61 ? -3.304 8.809 -2.780 1.00 0.00 367 ILE A CA 2
ATOM 1542 C C . ILE A 1 61 ? -4.694 8.850 -2.147 1.00 0.00 367 ILE A C 2
ATOM 1543 O O . ILE A 1 61 ? -5.690 8.655 -2.815 1.00 0.00 367 ILE A O 2
ATOM 1553 N N . MET A 1 62 ? -4.777 9.086 -0.871 1.00 0.00 368 MET A N 2
ATOM 1554 C CA . MET A 1 62 ? -6.117 9.120 -0.211 1.00 0.00 368 MET A CA 2
ATOM 1555 C C . MET A 1 62 ? -7.089 10.010 -0.996 1.00 0.00 368 MET A C 2
ATOM 1556 O O . MET A 1 62 ? -8.207 9.623 -1.274 1.00 0.00 368 MET A O 2
ATOM 1561 N N . ASP A 1 63 ? -6.677 11.191 -1.367 1.00 0.00 369 ASP A N 2
ATOM 1562 C CA . ASP A 1 63 ? -7.590 12.080 -2.144 1.00 0.00 369 ASP A CA 2
ATOM 1563 C C . ASP A 1 63 ? -7.720 11.584 -3.590 1.00 0.00 369 ASP A C 2
ATOM 1564 O O . ASP A 1 63 ? -8.776 11.653 -4.185 1.00 0.00 369 ASP A O 2
ATOM 1569 N N . SER A 1 64 ? -6.657 11.078 -4.158 1.00 0.00 370 SER A N 2
ATOM 1570 C CA . SER A 1 64 ? -6.732 10.572 -5.560 1.00 0.00 370 SER A CA 2
ATOM 1571 C C . SER A 1 64 ? -7.661 9.361 -5.622 1.00 0.00 370 SER A C 2
ATOM 1572 O O . SER A 1 64 ? -8.340 9.128 -6.599 1.00 0.00 370 SER A O 2
ATOM 1575 N N . MET A 1 65 ? -7.703 8.612 -4.559 1.00 0.00 371 MET A N 2
ATOM 1576 C CA . MET A 1 65 ? -8.580 7.414 -4.491 1.00 0.00 371 MET A CA 2
ATOM 1577 C C . MET A 1 65 ? -9.967 7.809 -3.988 1.00 0.00 371 MET A C 2
ATOM 1578 O O . MET A 1 65 ? -10.170 8.889 -3.470 1.00 0.00 371 MET A O 2
ATOM 1583 N N . THR A 1 66 ? -10.925 6.947 -4.154 1.00 0.00 372 THR A N 2
ATOM 1584 C CA . THR A 1 66 ? -12.305 7.267 -3.710 1.00 0.00 372 THR A CA 2
ATOM 1585 C C . THR A 1 66 ? -12.655 6.505 -2.435 1.00 0.00 372 THR A C 2
ATOM 1586 O O . THR A 1 66 ? -12.551 5.298 -2.375 1.00 0.00 372 THR A O 2
ATOM 1593 N N . GLU A 1 67 ? -13.101 7.195 -1.428 1.00 0.00 373 GLU A N 2
ATOM 1594 C CA . GLU A 1 67 ? -13.500 6.493 -0.169 1.00 0.00 373 GLU A CA 2
ATOM 1595 C C . GLU A 1 67 ? -14.457 5.342 -0.520 1.00 0.00 373 GLU A C 2
ATOM 1596 O O . GLU A 1 67 ? -14.378 4.253 0.012 1.00 0.00 373 GLU A O 2
ATOM 1602 N N . GLU A 1 68 ? -15.362 5.611 -1.419 1.00 0.00 374 GLU A N 2
ATOM 1603 C CA . GLU A 1 68 ? -16.362 4.590 -1.852 1.00 0.00 374 GLU A CA 2
ATOM 1604 C C . GLU A 1 68 ? -15.657 3.308 -2.284 1.00 0.00 374 GLU A C 2
ATOM 1605 O O . GLU A 1 68 ? -16.066 2.206 -1.992 1.00 0.00 374 GLU A O 2
ATOM 1611 N N . GLU A 1 69 ? -14.568 3.492 -2.965 1.00 0.00 375 GLU A N 2
ATOM 1612 C CA . GLU A 1 69 ? -13.749 2.345 -3.433 1.00 0.00 375 GLU A CA 2
ATOM 1613 C C . GLU A 1 69 ? -13.100 1.633 -2.243 1.00 0.00 375 GLU A C 2
ATOM 1614 O O . GLU A 1 69 ? -12.968 0.429 -2.217 1.00 0.00 375 GLU A O 2
ATOM 1620 N N . LEU A 1 70 ? -12.667 2.380 -1.267 1.00 0.00 376 LEU A N 2
ATOM 1621 C CA . LEU A 1 70 ? -12.000 1.749 -0.087 1.00 0.00 376 LEU A CA 2
ATOM 1622 C C . LEU A 1 70 ? -12.904 0.723 0.606 1.00 0.00 376 LEU A C 2
ATOM 1623 O O . LEU A 1 70 ? -12.445 -0.300 1.071 1.00 0.00 376 LEU A O 2
ATOM 1628 N N . LEU A 1 71 ? -14.168 0.999 0.715 1.00 0.00 377 LEU A N 2
ATOM 1629 C CA . LEU A 1 71 ? -15.077 0.043 1.426 1.00 0.00 377 LEU A CA 2
ATOM 1630 C C . LEU A 1 71 ? -15.632 -1.052 0.497 1.00 0.00 377 LEU A C 2
ATOM 1631 O O . LEU A 1 71 ? -16.344 -1.932 0.940 1.00 0.00 377 LEU A O 2
ATOM 1636 N N . ASN A 1 72 ? -15.329 -1.021 -0.773 1.00 0.00 378 ASN A N 2
ATOM 1637 C CA . ASN A 1 72 ? -15.868 -2.080 -1.683 1.00 0.00 378 ASN A CA 2
ATOM 1638 C C . ASN A 1 72 ? -14.911 -2.307 -2.863 1.00 0.00 378 ASN A C 2
ATOM 1639 O O . ASN A 1 72 ? -14.007 -1.529 -3.077 1.00 0.00 378 ASN A O 2
ATOM 1644 N N . PRO A 1 73 ? -15.128 -3.375 -3.593 1.00 0.00 379 PRO A N 2
ATOM 1645 C CA . PRO A 1 73 ? -14.249 -3.692 -4.753 1.00 0.00 379 PRO A CA 2
ATOM 1646 C C . PRO A 1 73 ? -14.348 -2.636 -5.862 1.00 0.00 379 PRO A C 2
ATOM 1647 O O . PRO A 1 73 ? -13.591 -2.661 -6.811 1.00 0.00 379 PRO A O 2
ATOM 1651 N N . LYS A 1 74 ? -15.264 -1.709 -5.752 1.00 0.00 380 LYS A N 2
ATOM 1652 C CA . LYS A 1 74 ? -15.391 -0.654 -6.808 1.00 0.00 380 LYS A CA 2
ATOM 1653 C C . LYS A 1 74 ? -14.006 -0.059 -7.096 1.00 0.00 380 LYS A C 2
ATOM 1654 O O . LYS A 1 74 ? -13.731 0.427 -8.175 1.00 0.00 380 LYS A O 2
ATOM 1660 N N . ILE A 1 75 ? -13.130 -0.114 -6.126 1.00 0.00 381 ILE A N 2
ATOM 1661 C CA . ILE A 1 75 ? -11.753 0.419 -6.311 1.00 0.00 381 ILE A CA 2
ATOM 1662 C C . ILE A 1 75 ? -11.056 -0.284 -7.489 1.00 0.00 381 ILE A C 2
ATOM 1663 O O . ILE A 1 75 ? -10.136 0.237 -8.088 1.00 0.00 381 ILE A O 2
ATOM 1673 N N . ILE A 1 76 ? -11.483 -1.479 -7.795 1.00 0.00 382 ILE A N 2
ATOM 1674 C CA . ILE A 1 76 ? -10.853 -2.260 -8.901 1.00 0.00 382 ILE A CA 2
ATOM 1675 C C . ILE A 1 76 ? -11.006 -1.571 -10.260 1.00 0.00 382 ILE A C 2
ATOM 1676 O O . ILE A 1 76 ? -10.287 -1.892 -11.186 1.00 0.00 382 ILE A O 2
ATOM 1686 N N . ASP A 1 77 ? -11.940 -0.664 -10.407 1.00 0.00 383 ASP A N 2
ATOM 1687 C CA . ASP A 1 77 ? -12.136 0.012 -11.735 1.00 0.00 383 ASP A CA 2
ATOM 1688 C C . ASP A 1 77 ? -10.782 0.338 -12.383 1.00 0.00 383 ASP A C 2
ATOM 1689 O O . ASP A 1 77 ? -10.133 1.305 -12.043 1.00 0.00 383 ASP A O 2
ATOM 1694 N N . SER A 1 78 ? -10.349 -0.491 -13.302 1.00 0.00 384 SER A N 2
ATOM 1695 C CA . SER A 1 78 ? -9.030 -0.259 -13.960 1.00 0.00 384 SER A CA 2
ATOM 1696 C C . SER A 1 78 ? -8.982 1.146 -14.541 1.00 0.00 384 SER A C 2
ATOM 1697 O O . SER A 1 78 ? -7.991 1.842 -14.429 1.00 0.00 384 SER A O 2
ATOM 1700 N N . SER A 1 79 ? -10.047 1.581 -15.146 1.00 0.00 385 SER A N 2
ATOM 1701 C CA . SER A 1 79 ? -10.056 2.952 -15.705 1.00 0.00 385 SER A CA 2
ATOM 1702 C C . SER A 1 79 ? -9.939 3.959 -14.560 1.00 0.00 385 SER A C 2
ATOM 1703 O O . SER A 1 79 ? -9.156 4.887 -14.611 1.00 0.00 385 SER A O 2
ATOM 1706 N N . ARG A 1 80 ? -10.718 3.779 -13.523 1.00 0.00 386 ARG A N 2
ATOM 1707 C CA . ARG A 1 80 ? -10.663 4.722 -12.370 1.00 0.00 386 ARG A CA 2
ATOM 1708 C C . ARG A 1 80 ? -9.291 4.680 -11.686 1.00 0.00 386 ARG A C 2
ATOM 1709 O O . ARG A 1 80 ? -8.685 5.699 -11.425 1.00 0.00 386 ARG A O 2
ATOM 1717 N N . ILE A 1 81 ? -8.802 3.504 -11.383 1.00 0.00 387 ILE A N 2
ATOM 1718 C CA . ILE A 1 81 ? -7.477 3.403 -10.702 1.00 0.00 387 ILE A CA 2
ATOM 1719 C C . ILE A 1 81 ? -6.371 3.944 -11.602 1.00 0.00 387 ILE A C 2
ATOM 1720 O O . ILE A 1 81 ? -5.431 4.561 -11.140 1.00 0.00 387 ILE A O 2
ATOM 1730 N N . ARG A 1 82 ? -6.485 3.752 -12.888 1.00 0.00 388 ARG A N 2
ATOM 1731 C CA . ARG A 1 82 ? -5.444 4.298 -13.800 1.00 0.00 388 ARG A CA 2
ATOM 1732 C C . ARG A 1 82 ? -5.300 5.793 -13.527 1.00 0.00 388 ARG A C 2
ATOM 1733 O O . ARG A 1 82 ? -4.242 6.292 -13.210 1.00 0.00 388 ARG A O 2
ATOM 1741 N N . ARG A 1 83 ? -6.397 6.489 -13.630 1.00 0.00 389 ARG A N 2
ATOM 1742 C CA . ARG A 1 83 ? -6.403 7.949 -13.362 1.00 0.00 389 ARG A CA 2
ATOM 1743 C C . ARG A 1 83 ? -5.887 8.230 -11.955 1.00 0.00 389 ARG A C 2
ATOM 1744 O O . ARG A 1 83 ? -5.148 9.169 -11.730 1.00 0.00 389 ARG A O 2
ATOM 1752 N N . ILE A 1 84 ? -6.319 7.460 -10.989 1.00 0.00 390 ILE A N 2
ATOM 1753 C CA . ILE A 1 84 ? -5.902 7.733 -9.588 1.00 0.00 390 ILE A CA 2
ATOM 1754 C C . ILE A 1 84 ? -4.373 7.742 -9.493 1.00 0.00 390 ILE A C 2
ATOM 1755 O O . ILE A 1 84 ? -3.777 8.672 -8.988 1.00 0.00 390 ILE A O 2
ATOM 1765 N N . ALA A 1 85 ? -3.732 6.717 -9.990 1.00 0.00 391 ALA A N 2
ATOM 1766 C CA . ALA A 1 85 ? -2.246 6.681 -9.943 1.00 0.00 391 ALA A CA 2
ATOM 1767 C C . ALA A 1 85 ? -1.685 7.959 -10.552 1.00 0.00 391 ALA A C 2
ATOM 1768 O O . ALA A 1 85 ? -0.752 8.543 -10.045 1.00 0.00 391 ALA A O 2
ATOM 1770 N N . ILE A 1 86 ? -2.261 8.407 -11.634 1.00 0.00 392 ILE A N 2
ATOM 1771 C CA . ILE A 1 86 ? -1.770 9.659 -12.263 1.00 0.00 392 ILE A CA 2
ATOM 1772 C C . ILE A 1 86 ? -1.909 10.814 -11.273 1.00 0.00 392 ILE A C 2
ATOM 1773 O O . ILE A 1 86 ? -1.011 11.619 -11.121 1.00 0.00 392 ILE A O 2
ATOM 1783 N N . GLY A 1 87 ? -3.017 10.900 -10.585 1.00 0.00 393 GLY A N 2
ATOM 1784 C CA . GLY A 1 87 ? -3.187 11.997 -9.600 1.00 0.00 393 GLY A CA 2
ATOM 1785 C C . GLY A 1 87 ? -2.106 11.868 -8.534 1.00 0.00 393 GLY A C 2
ATOM 1786 O O . GLY A 1 87 ? -1.521 12.842 -8.104 1.00 0.00 393 GLY A O 2
ATOM 1787 N N . SER A 1 88 ? -1.825 10.666 -8.116 1.00 0.00 394 SER A N 2
ATOM 1788 C CA . SER A 1 88 ? -0.765 10.473 -7.089 1.00 0.00 394 SER A CA 2
ATOM 1789 C C . SER A 1 88 ? 0.613 10.552 -7.752 1.00 0.00 394 SER A C 2
ATOM 1790 O O . SER A 1 88 ? 1.606 10.822 -7.111 1.00 0.00 394 SER A O 2
ATOM 1793 N N . GLY A 1 89 ? 0.675 10.332 -9.036 1.00 0.00 395 GLY A N 2
ATOM 1794 C CA . GLY A 1 89 ? 1.981 10.405 -9.747 1.00 0.00 395 GLY A CA 2
ATOM 1795 C C . GLY A 1 89 ? 2.663 9.032 -9.762 1.00 0.00 395 GLY A C 2
ATOM 1796 O O . GLY A 1 89 ? 3.744 8.878 -10.297 1.00 0.00 395 GLY A O 2
ATOM 1797 N N . THR A 1 90 ? 2.054 8.029 -9.183 1.00 0.00 396 THR A N 2
ATOM 1798 C CA . THR A 1 90 ? 2.690 6.680 -9.180 1.00 0.00 396 THR A CA 2
ATOM 1799 C C . THR A 1 90 ? 2.253 5.877 -10.419 1.00 0.00 396 THR A C 2
ATOM 1800 O O . THR A 1 90 ? 2.683 6.148 -11.523 1.00 0.00 396 THR A O 2
ATOM 1807 N N . SER A 1 91 ? 1.420 4.885 -10.248 1.00 0.00 397 SER A N 2
ATOM 1808 C CA . SER A 1 91 ? 0.975 4.062 -11.401 1.00 0.00 397 SER A CA 2
ATOM 1809 C C . SER A 1 91 ? -0.067 3.060 -10.916 1.00 0.00 397 SER A C 2
ATOM 1810 O O . SER A 1 91 ? -0.198 2.832 -9.729 1.00 0.00 397 SER A O 2
ATOM 1813 N N . PRO A 1 92 ? -0.778 2.489 -11.842 1.00 0.00 398 PRO A N 2
ATOM 1814 C CA . PRO A 1 92 ? -1.819 1.499 -11.484 1.00 0.00 398 PRO A CA 2
ATOM 1815 C C . PRO A 1 92 ? -1.174 0.302 -10.787 1.00 0.00 398 PRO A C 2
ATOM 1816 O O . PRO A 1 92 ? -1.682 -0.206 -9.807 1.00 0.00 398 PRO A O 2
ATOM 1820 N N . GLN A 1 93 ? -0.049 -0.142 -11.274 1.00 0.00 399 GLN A N 2
ATOM 1821 C CA . GLN A 1 93 ? 0.643 -1.293 -10.632 1.00 0.00 399 GLN A CA 2
ATOM 1822 C C . GLN A 1 93 ? 0.842 -1.035 -9.137 1.00 0.00 399 GLN A C 2
ATOM 1823 O O . GLN A 1 93 ? 0.696 -1.919 -8.318 1.00 0.00 399 GLN A O 2
ATOM 1829 N N . GLU A 1 94 ? 1.201 0.172 -8.783 1.00 0.00 400 GLU A N 2
ATOM 1830 C CA . GLU A 1 94 ? 1.436 0.484 -7.349 1.00 0.00 400 GLU A CA 2
ATOM 1831 C C . GLU A 1 94 ? 0.139 0.415 -6.553 1.00 0.00 400 GLU A C 2
ATOM 1832 O O . GLU A 1 94 ? 0.149 0.128 -5.372 1.00 0.00 400 GLU A O 2
ATOM 1838 N N . VAL A 1 95 ? -0.980 0.640 -7.179 1.00 0.00 401 VAL A N 2
ATOM 1839 C CA . VAL A 1 95 ? -2.256 0.542 -6.423 1.00 0.00 401 VAL A CA 2
ATOM 1840 C C . VAL A 1 95 ? -2.675 -0.923 -6.371 1.00 0.00 401 VAL A C 2
ATOM 1841 O O . VAL A 1 95 ? -3.225 -1.377 -5.387 1.00 0.00 401 VAL A O 2
ATOM 1851 N N . LYS A 1 96 ? -2.386 -1.687 -7.393 1.00 0.00 402 LYS A N 2
ATOM 1852 C CA . LYS A 1 96 ? -2.743 -3.128 -7.330 1.00 0.00 402 LYS A CA 2
ATOM 1853 C C . LYS A 1 96 ? -1.976 -3.762 -6.173 1.00 0.00 402 LYS A C 2
ATOM 1854 O O . LYS A 1 96 ? -2.495 -4.589 -5.451 1.00 0.00 402 LYS A O 2
ATOM 1860 N N . GLU A 1 97 ? -0.751 -3.348 -5.961 1.00 0.00 403 GLU A N 2
ATOM 1861 C CA . GLU A 1 97 ? 0.017 -3.902 -4.816 1.00 0.00 403 GLU A CA 2
ATOM 1862 C C . GLU A 1 97 ? -0.656 -3.470 -3.517 1.00 0.00 403 GLU A C 2
ATOM 1863 O O . GLU A 1 97 ? -0.928 -4.288 -2.663 1.00 0.00 403 GLU A O 2
ATOM 1869 N N . LEU A 1 98 ? -0.932 -2.207 -3.332 1.00 0.00 404 LEU A N 2
ATOM 1870 C CA . LEU A 1 98 ? -1.584 -1.785 -2.061 1.00 0.00 404 LEU A CA 2
ATOM 1871 C C . LEU A 1 98 ? -2.833 -2.625 -1.791 1.00 0.00 404 LEU A C 2
ATOM 1872 O O . LEU A 1 98 ? -3.101 -3.006 -0.657 1.00 0.00 404 LEU A O 2
ATOM 1877 N N . LEU A 1 99 ? -3.599 -2.952 -2.806 1.00 0.00 405 LEU A N 2
ATOM 1878 C CA . LEU A 1 99 ? -4.795 -3.784 -2.522 1.00 0.00 405 LEU A CA 2
ATOM 1879 C C . LEU A 1 99 ? -4.285 -5.150 -2.081 1.00 0.00 405 LEU A C 2
ATOM 1880 O O . LEU A 1 99 ? -4.817 -5.790 -1.195 1.00 0.00 405 LEU A O 2
ATOM 1885 N N . ASN A 1 100 ? -3.222 -5.579 -2.716 1.00 0.00 406 ASN A N 2
ATOM 1886 C CA . ASN A 1 100 ? -2.614 -6.887 -2.375 1.00 0.00 406 ASN A CA 2
ATOM 1887 C C . ASN A 1 100 ? -2.298 -6.911 -0.885 1.00 0.00 406 ASN A C 2
ATOM 1888 O O . ASN A 1 100 ? -2.291 -7.951 -0.268 1.00 0.00 406 ASN A O 2
ATOM 1893 N N . TYR A 1 101 ? -2.067 -5.776 -0.276 1.00 0.00 407 TYR A N 2
ATOM 1894 C CA . TYR A 1 101 ? -1.807 -5.800 1.185 1.00 0.00 407 TYR A CA 2
ATOM 1895 C C . TYR A 1 101 ? -3.046 -6.376 1.861 1.00 0.00 407 TYR A C 2
ATOM 1896 O O . TYR A 1 101 ? -2.968 -7.330 2.613 1.00 0.00 407 TYR A O 2
ATOM 1905 N N . TYR A 1 102 ? -4.207 -5.838 1.568 1.00 0.00 408 TYR A N 2
ATOM 1906 C CA . TYR A 1 102 ? -5.435 -6.432 2.181 1.00 0.00 408 TYR A CA 2
ATOM 1907 C C . TYR A 1 102 ? -5.509 -7.921 1.812 1.00 0.00 408 TYR A C 2
ATOM 1908 O O . TYR A 1 102 ? -6.110 -8.679 2.536 1.00 0.00 408 TYR A O 2
ATOM 1917 N N . LYS A 1 103 ? -4.808 -8.401 0.813 1.00 0.00 409 LYS A N 2
ATOM 1918 C CA . LYS A 1 103 ? -4.772 -9.903 0.633 1.00 0.00 409 LYS A CA 2
ATOM 1919 C C . LYS A 1 103 ? -4.313 -10.468 1.992 1.00 0.00 409 LYS A C 2
ATOM 1920 O O . LYS A 1 103 ? -4.906 -11.365 2.576 1.00 0.00 409 LYS A O 2
ATOM 1926 N N . THR A 1 104 ? -3.247 -9.894 2.498 1.00 0.00 410 THR A N 2
ATOM 1927 C CA . THR A 1 104 ? -2.716 -10.328 3.824 1.00 0.00 410 THR A CA 2
ATOM 1928 C C . THR A 1 104 ? -3.881 -10.357 4.825 1.00 0.00 410 THR A C 2
ATOM 1929 O O . THR A 1 104 ? -4.027 -11.285 5.605 1.00 0.00 410 THR A O 2
ATOM 1936 N N . MET A 1 105 ? -4.742 -9.361 4.791 1.00 0.00 411 MET A N 2
ATOM 1937 C CA . MET A 1 105 ? -5.913 -9.379 5.721 1.00 0.00 411 MET A CA 2
ATOM 1938 C C . MET A 1 105 ? -6.631 -10.718 5.579 1.00 0.00 411 MET A C 2
ATOM 1939 O O . MET A 1 105 ? -7.162 -11.253 6.522 1.00 0.00 411 MET A O 2
ATOM 1944 N N . LYS A 1 106 ? -6.644 -11.286 4.392 1.00 0.00 412 LYS A N 2
ATOM 1945 C CA . LYS A 1 106 ? -7.309 -12.615 4.239 1.00 0.00 412 LYS A CA 2
ATOM 1946 C C . LYS A 1 106 ? -6.729 -13.534 5.315 1.00 0.00 412 LYS A C 2
ATOM 1947 O O . LYS A 1 106 ? -7.405 -14.358 5.883 1.00 0.00 412 LYS A O 2
ATOM 1953 N N . ASN A 1 107 ? -5.478 -13.339 5.641 1.00 0.00 413 ASN A N 2
ATOM 1954 C CA . ASN A 1 107 ? -4.871 -14.149 6.742 1.00 0.00 413 ASN A CA 2
ATOM 1955 C C . ASN A 1 107 ? -5.677 -13.886 8.018 1.00 0.00 413 ASN A C 2
ATOM 1956 O O . ASN A 1 107 ? -5.961 -14.791 8.778 1.00 0.00 413 ASN A O 2
ATOM 1961 N N . LEU A 1 108 ? -6.086 -12.648 8.225 1.00 0.00 414 LEU A N 2
ATOM 1962 C CA . LEU A 1 108 ? -6.935 -12.292 9.418 1.00 0.00 414 LEU A CA 2
ATOM 1963 C C . LEU A 1 108 ? -8.008 -13.359 9.609 1.00 0.00 414 LEU A C 2
ATOM 1964 O O . LEU A 1 108 ? -8.401 -13.684 10.712 1.00 0.00 414 LEU A O 2
ATOM 1969 N N . MET A 1 109 ? -8.459 -13.924 8.514 1.00 0.00 415 MET A N 2
ATOM 1970 C CA . MET A 1 109 ? -9.488 -15.003 8.582 1.00 0.00 415 MET A CA 2
ATOM 1971 C C . MET A 1 109 ? -9.126 -16.015 9.653 1.00 0.00 415 MET A C 2
ATOM 1972 O O . MET A 1 109 ? -9.925 -16.334 10.510 1.00 0.00 415 MET A O 2
ATOM 1977 N N . LYS A 1 110 ? -7.932 -16.548 9.605 1.00 0.00 416 LYS A N 2
ATOM 1978 C CA . LYS A 1 110 ? -7.543 -17.564 10.625 1.00 0.00 416 LYS A CA 2
ATOM 1979 C C . LYS A 1 110 ? -7.857 -17.043 12.023 1.00 0.00 416 LYS A C 2
ATOM 1980 O O . LYS A 1 110 ? -8.283 -17.781 12.889 1.00 0.00 416 LYS A O 2
ATOM 1986 N N . LYS A 1 111 ? -7.671 -15.773 12.247 1.00 0.00 417 LYS A N 2
ATOM 1987 C CA . LYS A 1 111 ? -7.989 -15.222 13.589 1.00 0.00 417 LYS A CA 2
ATOM 1988 C C . LYS A 1 111 ? -9.476 -15.436 13.887 1.00 0.00 417 LYS A C 2
ATOM 1989 O O . LYS A 1 111 ? -9.848 -15.781 14.990 1.00 0.00 417 LYS A O 2
ATOM 1995 N N . MET A 1 112 ? -10.337 -15.222 12.916 1.00 0.00 418 MET A N 2
ATOM 1996 C CA . MET A 1 112 ? -11.799 -15.402 13.176 1.00 0.00 418 MET A CA 2
ATOM 1997 C C . MET A 1 112 ? -12.633 -15.203 11.902 1.00 0.00 418 MET A C 2
ATOM 1998 O O . MET A 1 112 ? -12.911 -14.089 11.506 1.00 0.00 418 MET A O 2
ATOM 2003 N N . LYS A 1 113 ? -13.057 -16.266 11.266 1.00 0.00 419 LYS A N 2
ATOM 2004 C CA . LYS A 1 113 ? -13.892 -16.106 10.038 1.00 0.00 419 LYS A CA 2
ATOM 2005 C C . LYS A 1 113 ? -14.855 -17.289 9.877 1.00 0.00 419 LYS A C 2
ATOM 2006 O O . LYS A 1 113 ? -16.013 -17.208 10.236 1.00 0.00 419 LYS A O 2
ATOM 2012 N N . LYS A 1 114 ? -14.394 -18.384 9.332 1.00 0.00 420 LYS A N 2
ATOM 2013 C CA . LYS A 1 114 ? -15.295 -19.557 9.147 1.00 0.00 420 LYS A CA 2
ATOM 2014 C C . LYS A 1 114 ? -15.190 -20.513 10.337 1.00 0.00 420 LYS A C 2
ATOM 2015 O O . LYS A 1 114 ? -14.121 -20.748 10.866 1.00 0.00 420 LYS A O 2
ATOM 2021 N N . ASN A 1 115 ? -16.292 -21.071 10.755 1.00 0.00 421 ASN A N 2
ATOM 2022 C CA . ASN A 1 115 ? -16.260 -22.021 11.902 1.00 0.00 421 ASN A CA 2
ATOM 2023 C C . ASN A 1 115 ? -16.820 -23.380 11.469 1.00 0.00 421 ASN A C 2
ATOM 2024 O O . ASN A 1 115 ? -16.352 -24.419 11.892 1.00 0.00 421 ASN A O 2
ATOM 2029 N N . LYS A 1 116 ? -17.812 -23.379 10.619 1.00 0.00 422 LYS A N 2
ATOM 2030 C CA . LYS A 1 116 ? -18.398 -24.669 10.146 1.00 0.00 422 LYS A CA 2
ATOM 2031 C C . LYS A 1 116 ? -18.785 -25.553 11.335 1.00 0.00 422 LYS A C 2
ATOM 2032 O O . LYS A 1 116 ? -18.190 -26.586 11.570 1.00 0.00 422 LYS A O 2
ATOM 2038 N N . LEU A 1 117 ? -19.774 -25.157 12.087 1.00 0.00 423 LEU A N 2
ATOM 2039 C CA . LEU A 1 117 ? -20.193 -25.977 13.260 1.00 0.00 423 LEU A CA 2
ATOM 2040 C C . LEU A 1 117 ? -21.004 -27.195 12.798 1.00 0.00 423 LEU A C 2
ATOM 2041 O O . LEU A 1 117 ? -21.395 -27.275 11.651 1.00 0.00 423 LEU A O 2
ATOM 2046 N N . PRO A 1 118 ? -21.226 -28.109 13.711 1.00 0.00 424 PRO A N 2
ATOM 2047 C CA . PRO A 1 118 ? -21.994 -29.338 13.386 1.00 0.00 424 PRO A CA 2
ATOM 2048 C C . PRO A 1 118 ? -23.467 -29.003 13.134 1.00 0.00 424 PRO A C 2
ATOM 2049 O O . PRO A 1 118 ? -23.859 -27.854 13.116 1.00 0.00 424 PRO A O 2
ATOM 2053 N N . ILE A 1 119 ? -24.284 -30.001 12.933 1.00 0.00 425 ILE A N 2
ATOM 2054 C CA . ILE A 1 119 ? -25.730 -29.742 12.679 1.00 0.00 425 ILE A CA 2
ATOM 2055 C C . ILE A 1 119 ? -26.437 -29.359 13.982 1.00 0.00 425 ILE A C 2
ATOM 2056 O O . ILE A 1 119 ? -26.626 -30.235 14.810 1.00 0.00 425 ILE A O 2
ATOM 2067 N N . MET A 1 5 ? -22.231 8.321 3.814 1.00 0.00 311 MET A N 3
ATOM 2068 C CA . MET A 1 5 ? -22.479 7.264 2.789 1.00 0.00 311 MET A CA 3
ATOM 2069 C C . MET A 1 5 ? -21.542 6.076 3.022 1.00 0.00 311 MET A C 3
ATOM 2070 O O . MET A 1 5 ? -20.869 5.620 2.120 1.00 0.00 311 MET A O 3
ATOM 2075 N N . GLU A 1 6 ? -21.491 5.571 4.224 1.00 0.00 312 GLU A N 3
ATOM 2076 C CA . GLU A 1 6 ? -20.593 4.415 4.503 1.00 0.00 312 GLU A CA 3
ATOM 2077 C C . GLU A 1 6 ? -21.413 3.154 4.787 1.00 0.00 312 GLU A C 3
ATOM 2078 O O . GLU A 1 6 ? -22.393 3.184 5.508 1.00 0.00 312 GLU A O 3
ATOM 2084 N N . LYS A 1 7 ? -21.015 2.044 4.230 1.00 0.00 313 LYS A N 3
ATOM 2085 C CA . LYS A 1 7 ? -21.760 0.775 4.467 1.00 0.00 313 LYS A CA 3
ATOM 2086 C C . LYS A 1 7 ? -20.824 -0.280 5.048 1.00 0.00 313 LYS A C 3
ATOM 2087 O O . LYS A 1 7 ? -21.157 -0.956 6.002 1.00 0.00 313 LYS A O 3
ATOM 2093 N N . GLY A 1 8 ? -19.654 -0.425 4.494 1.00 0.00 314 GLY A N 3
ATOM 2094 C CA . GLY A 1 8 ? -18.713 -1.432 5.038 1.00 0.00 314 GLY A CA 3
ATOM 2095 C C . GLY A 1 8 ? -18.327 -1.017 6.454 1.00 0.00 314 GLY A C 3
ATOM 2096 O O . GLY A 1 8 ? -17.825 0.060 6.668 1.00 0.00 314 GLY A O 3
ATOM 2097 N N . THR A 1 9 ? -18.578 -1.859 7.422 1.00 0.00 315 THR A N 3
ATOM 2098 C CA . THR A 1 9 ? -18.237 -1.520 8.850 1.00 0.00 315 THR A CA 3
ATOM 2099 C C . THR A 1 9 ? -16.913 -0.737 8.953 1.00 0.00 315 THR A C 3
ATOM 2100 O O . THR A 1 9 ? -16.906 0.478 8.967 1.00 0.00 315 THR A O 3
ATOM 2107 N N . PHE A 1 10 ? -15.804 -1.410 9.030 1.00 0.00 316 PHE A N 3
ATOM 2108 C CA . PHE A 1 10 ? -14.497 -0.692 9.139 1.00 0.00 316 PHE A CA 3
ATOM 2109 C C . PHE A 1 10 ? -14.090 -0.054 7.800 1.00 0.00 316 PHE A C 3
ATOM 2110 O O . PHE A 1 10 ? -13.077 0.611 7.723 1.00 0.00 316 PHE A O 3
ATOM 2118 N N . THR A 1 11 ? -14.862 -0.255 6.750 1.00 0.00 317 THR A N 3
ATOM 2119 C CA . THR A 1 11 ? -14.508 0.341 5.411 1.00 0.00 317 THR A CA 3
ATOM 2120 C C . THR A 1 11 ? -13.001 0.184 5.135 1.00 0.00 317 THR A C 3
ATOM 2121 O O . THR A 1 11 ? -12.381 -0.768 5.565 1.00 0.00 317 THR A O 3
ATOM 212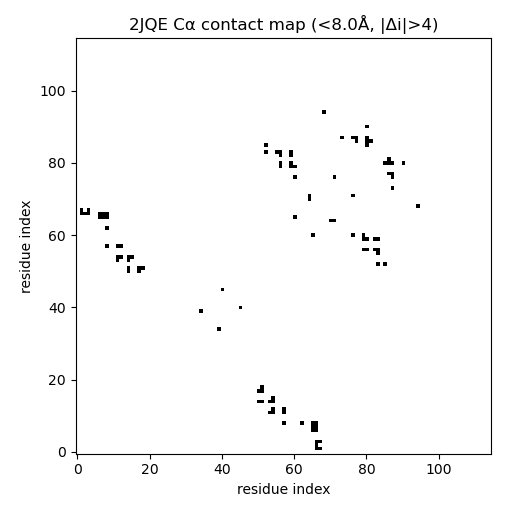8 N N . LEU A 1 12 ? -12.400 1.130 4.465 1.00 0.00 318 LEU A N 3
ATOM 2129 C CA . LEU A 1 12 ? -10.934 1.055 4.218 1.00 0.00 318 LEU A CA 3
ATOM 2130 C C . LEU A 1 12 ? -10.287 2.431 4.493 1.00 0.00 318 LEU A C 3
ATOM 2131 O O . LEU A 1 12 ? -9.080 2.557 4.542 1.00 0.00 318 LEU A O 3
ATOM 2136 N N . LYS A 1 13 ? -11.089 3.452 4.711 1.00 0.00 319 LYS A N 3
ATOM 2137 C CA . LYS A 1 13 ? -10.551 4.807 5.025 1.00 0.00 319 LYS A CA 3
ATOM 2138 C C . LYS A 1 13 ? -9.837 4.796 6.383 1.00 0.00 319 LYS A C 3
ATOM 2139 O O . LYS A 1 13 ? -9.114 5.712 6.722 1.00 0.00 319 LYS A O 3
ATOM 2145 N N . ASP A 1 14 ? -10.017 3.755 7.151 1.00 0.00 320 ASP A N 3
ATOM 2146 C CA . ASP A 1 14 ? -9.332 3.670 8.470 1.00 0.00 320 ASP A CA 3
ATOM 2147 C C . ASP A 1 14 ? -7.850 3.345 8.257 1.00 0.00 320 ASP A C 3
ATOM 2148 O O . ASP A 1 14 ? -7.024 3.573 9.115 1.00 0.00 320 ASP A O 3
ATOM 2153 N N . ILE A 1 15 ? -7.516 2.813 7.109 1.00 0.00 321 ILE A N 3
ATOM 2154 C CA . ILE A 1 15 ? -6.094 2.471 6.823 1.00 0.00 321 ILE A CA 3
ATOM 2155 C C . ILE A 1 15 ? -5.359 3.646 6.161 1.00 0.00 321 ILE A C 3
ATOM 2156 O O . ILE A 1 15 ? -4.228 3.941 6.491 1.00 0.00 321 ILE A O 3
ATOM 2166 N N . TYR A 1 16 ? -5.978 4.303 5.215 1.00 0.00 322 TYR A N 3
ATOM 2167 C CA . TYR A 1 16 ? -5.291 5.438 4.521 1.00 0.00 322 TYR A CA 3
ATOM 2168 C C . TYR A 1 16 ? -4.951 6.570 5.497 1.00 0.00 322 TYR A C 3
ATOM 2169 O O . TYR A 1 16 ? -3.840 7.063 5.517 1.00 0.00 322 TYR A O 3
ATOM 2178 N N . LYS A 1 17 ? -5.889 6.997 6.297 1.00 0.00 323 LYS A N 3
ATOM 2179 C CA . LYS A 1 17 ? -5.597 8.106 7.254 1.00 0.00 323 LYS A CA 3
ATOM 2180 C C . LYS A 1 17 ? -4.695 7.614 8.391 1.00 0.00 323 LYS A C 3
ATOM 2181 O O . LYS A 1 17 ? -4.106 8.395 9.112 1.00 0.00 323 LYS A O 3
ATOM 2187 N N . GLN A 1 18 ? -4.588 6.326 8.559 1.00 0.00 324 GLN A N 3
ATOM 2188 C CA . GLN A 1 18 ? -3.733 5.778 9.648 1.00 0.00 324 GLN A CA 3
ATOM 2189 C C . GLN A 1 18 ? -2.266 6.172 9.448 1.00 0.00 324 GLN A C 3
ATOM 2190 O O . GLN A 1 18 ? -1.478 6.124 10.372 1.00 0.00 324 GLN A O 3
ATOM 2196 N N . ILE A 1 19 ? -1.872 6.521 8.249 1.00 0.00 325 ILE A N 3
ATOM 2197 C CA . ILE A 1 19 ? -0.434 6.860 8.029 1.00 0.00 325 ILE A CA 3
ATOM 2198 C C . ILE A 1 19 ? -0.088 8.264 8.540 1.00 0.00 325 ILE A C 3
ATOM 2199 O O . ILE A 1 19 ? 0.973 8.455 9.102 1.00 0.00 325 ILE A O 3
ATOM 2209 N N . GLU A 1 20 ? -0.930 9.253 8.376 1.00 0.00 326 GLU A N 3
ATOM 2210 C CA . GLU A 1 20 ? -0.570 10.612 8.888 1.00 0.00 326 GLU A CA 3
ATOM 2211 C C . GLU A 1 20 ? -0.105 10.542 10.348 1.00 0.00 326 GLU A C 3
ATOM 2212 O O . GLU A 1 20 ? 0.784 11.258 10.762 1.00 0.00 326 GLU A O 3
ATOM 2218 N N . ALA A 1 21 ? -0.709 9.689 11.130 1.00 0.00 327 ALA A N 3
ATOM 2219 C CA . ALA A 1 21 ? -0.313 9.576 12.562 1.00 0.00 327 ALA A CA 3
ATOM 2220 C C . ALA A 1 21 ? 1.140 9.108 12.685 1.00 0.00 327 ALA A C 3
ATOM 2221 O O . ALA A 1 21 ? 1.840 9.468 13.610 1.00 0.00 327 ALA A O 3
ATOM 2223 N N . MET A 1 22 ? 1.598 8.301 11.766 1.00 0.00 328 MET A N 3
ATOM 2224 C CA . MET A 1 22 ? 3.006 7.807 11.845 1.00 0.00 328 MET A CA 3
ATOM 2225 C C . MET A 1 22 ? 3.275 7.216 13.233 1.00 0.00 328 MET A C 3
ATOM 2226 O O . MET A 1 22 ? 3.649 7.915 14.154 1.00 0.00 328 MET A O 3
ATOM 2231 N N . ASN A 1 23 ? 3.080 5.935 13.393 1.00 0.00 329 ASN A N 3
ATOM 2232 C CA . ASN A 1 23 ? 3.318 5.307 14.724 1.00 0.00 329 ASN A CA 3
ATOM 2233 C C . ASN A 1 23 ? 4.814 5.067 14.937 1.00 0.00 329 ASN A C 3
ATOM 2234 O O . ASN A 1 23 ? 5.530 4.693 14.029 1.00 0.00 329 ASN A O 3
ATOM 2239 N N . LYS A 1 24 ? 5.292 5.285 16.133 1.00 0.00 330 LYS A N 3
ATOM 2240 C CA . LYS A 1 24 ? 6.743 5.073 16.407 1.00 0.00 330 LYS A CA 3
ATOM 2241 C C . LYS A 1 24 ? 7.586 5.902 15.435 1.00 0.00 330 LYS A C 3
ATOM 2242 O O . LYS A 1 24 ? 8.447 5.387 14.748 1.00 0.00 330 LYS A O 3
ATOM 2248 N N . MET A 1 25 ? 7.347 7.182 15.368 1.00 0.00 331 MET A N 3
ATOM 2249 C CA . MET A 1 25 ? 8.135 8.039 14.439 1.00 0.00 331 MET A CA 3
ATOM 2250 C C . MET A 1 25 ? 9.630 7.916 14.753 1.00 0.00 331 MET A C 3
ATOM 2251 O O . MET A 1 25 ? 10.470 8.044 13.885 1.00 0.00 331 MET A O 3
ATOM 2256 N N . GLY A 1 26 ? 9.965 7.668 15.990 1.00 0.00 332 GLY A N 3
ATOM 2257 C CA . GLY A 1 26 ? 11.403 7.535 16.363 1.00 0.00 332 GLY A CA 3
ATOM 2258 C C . GLY A 1 26 ? 12.060 8.917 16.374 1.00 0.00 332 GLY A C 3
ATOM 2259 O O . GLY A 1 26 ? 12.957 9.181 15.598 1.00 0.00 332 GLY A O 3
ATOM 2260 N N . PRO A 1 27 ? 11.593 9.764 17.260 1.00 0.00 333 PRO A N 3
ATOM 2261 C CA . PRO A 1 27 ? 12.154 11.134 17.365 1.00 0.00 333 PRO A CA 3
ATOM 2262 C C . PRO A 1 27 ? 13.576 11.090 17.932 1.00 0.00 333 PRO A C 3
ATOM 2263 O O . PRO A 1 27 ? 14.460 11.786 17.470 1.00 0.00 333 PRO A O 3
ATOM 2267 N N . VAL A 1 28 ? 13.805 10.279 18.931 1.00 0.00 334 VAL A N 3
ATOM 2268 C CA . VAL A 1 28 ? 15.172 10.197 19.525 1.00 0.00 334 VAL A CA 3
ATOM 2269 C C . VAL A 1 28 ? 16.166 9.652 18.496 1.00 0.00 334 VAL A C 3
ATOM 2270 O O . VAL A 1 28 ? 17.258 10.162 18.346 1.00 0.00 334 VAL A O 3
ATOM 2280 N N . ARG A 1 29 ? 15.799 8.620 17.785 1.00 0.00 335 ARG A N 3
ATOM 2281 C CA . ARG A 1 29 ? 16.731 8.054 16.770 1.00 0.00 335 ARG A CA 3
ATOM 2282 C C . ARG A 1 29 ? 17.086 9.128 15.742 1.00 0.00 335 ARG A C 3
ATOM 2283 O O . ARG A 1 29 ? 18.210 9.223 15.291 1.00 0.00 335 ARG A O 3
ATOM 2291 N N . LYS A 1 30 ? 16.136 9.942 15.376 1.00 0.00 336 LYS A N 3
ATOM 2292 C CA . LYS A 1 30 ? 16.416 11.020 14.387 1.00 0.00 336 LYS A CA 3
ATOM 2293 C C . LYS A 1 30 ? 17.093 12.202 15.084 1.00 0.00 336 LYS A C 3
ATOM 2294 O O . LYS A 1 30 ? 16.577 12.750 16.037 1.00 0.00 336 LYS A O 3
ATOM 2300 N N . ILE A 1 31 ? 18.245 12.598 14.618 1.00 0.00 337 ILE A N 3
ATOM 2301 C CA . ILE A 1 31 ? 18.950 13.744 15.260 1.00 0.00 337 ILE A CA 3
ATOM 2302 C C . ILE A 1 31 ? 19.364 14.773 14.207 1.00 0.00 337 ILE A C 3
ATOM 2303 O O . ILE A 1 31 ? 19.691 14.433 13.087 1.00 0.00 337 ILE A O 3
ATOM 2313 N N . PHE A 1 32 ? 19.356 16.030 14.560 1.00 0.00 338 PHE A N 3
ATOM 2314 C CA . PHE A 1 32 ? 19.752 17.081 13.580 1.00 0.00 338 PHE A CA 3
ATOM 2315 C C . PHE A 1 32 ? 21.252 17.356 13.682 1.00 0.00 338 PHE A C 3
ATOM 2316 O O . PHE A 1 32 ? 21.769 17.658 14.740 1.00 0.00 338 PHE A O 3
ATOM 2324 N N . GLU A 1 33 ? 21.956 17.255 12.588 1.00 0.00 339 GLU A N 3
ATOM 2325 C CA . GLU A 1 33 ? 23.424 17.511 12.622 1.00 0.00 339 GLU A CA 3
ATOM 2326 C C . GLU A 1 33 ? 23.857 18.291 11.377 1.00 0.00 339 GLU A C 3
ATOM 2327 O O . GLU A 1 33 ? 23.309 18.123 10.305 1.00 0.00 339 GLU A O 3
ATOM 2333 N N . MET A 1 34 ? 24.844 19.135 11.509 1.00 0.00 340 MET A N 3
ATOM 2334 C CA . MET A 1 34 ? 25.319 19.918 10.332 1.00 0.00 340 MET A CA 3
ATOM 2335 C C . MET A 1 34 ? 26.717 19.448 9.921 1.00 0.00 340 MET A C 3
ATOM 2336 O O . MET A 1 34 ? 27.715 19.940 10.409 1.00 0.00 340 MET A O 3
ATOM 2341 N N . LEU A 1 35 ? 26.797 18.498 9.029 1.00 0.00 341 LEU A N 3
ATOM 2342 C CA . LEU A 1 35 ? 28.132 17.997 8.593 1.00 0.00 341 LEU A CA 3
ATOM 2343 C C . LEU A 1 35 ? 28.235 18.005 7.064 1.00 0.00 341 LEU A C 3
ATOM 2344 O O . LEU A 1 35 ? 28.134 16.970 6.435 1.00 0.00 341 LEU A O 3
ATOM 2349 N N . PRO A 1 36 ? 28.438 19.175 6.510 1.00 0.00 342 PRO A N 3
ATOM 2350 C CA . PRO A 1 36 ? 28.560 19.302 5.040 1.00 0.00 342 PRO A CA 3
ATOM 2351 C C . PRO A 1 36 ? 29.949 18.842 4.585 1.00 0.00 342 PRO A C 3
ATOM 2352 O O . PRO A 1 36 ? 30.672 18.207 5.326 1.00 0.00 342 PRO A O 3
ATOM 2356 N N . PHE A 1 37 ? 30.319 19.141 3.368 1.00 0.00 343 PHE A N 3
ATOM 2357 C CA . PHE A 1 37 ? 31.656 18.701 2.868 1.00 0.00 343 PHE A CA 3
ATOM 2358 C C . PHE A 1 37 ? 31.809 17.191 3.063 1.00 0.00 343 PHE A C 3
ATOM 2359 O O . PHE A 1 37 ? 32.355 16.736 4.049 1.00 0.00 343 PHE A O 3
ATOM 2367 N N . GLY A 1 38 ? 31.321 16.410 2.140 1.00 0.00 344 GLY A N 3
ATOM 2368 C CA . GLY A 1 38 ? 31.427 14.930 2.281 1.00 0.00 344 GLY A CA 3
ATOM 2369 C C . GLY A 1 38 ? 32.879 14.530 2.549 1.00 0.00 344 GLY A C 3
ATOM 2370 O O . GLY A 1 38 ? 33.688 14.441 1.647 1.00 0.00 344 GLY A O 3
ATOM 2371 N N . LEU A 1 39 ? 33.214 14.276 3.785 1.00 0.00 345 LEU A N 3
ATOM 2372 C CA . LEU A 1 39 ? 34.615 13.869 4.109 1.00 0.00 345 LEU A CA 3
ATOM 2373 C C . LEU A 1 39 ? 34.889 12.469 3.551 1.00 0.00 345 LEU A C 3
ATOM 2374 O O . LEU A 1 39 ? 36.007 12.132 3.212 1.00 0.00 345 LEU A O 3
ATOM 2379 N N . GLY A 1 40 ? 33.874 11.654 3.436 1.00 0.00 346 GLY A N 3
ATOM 2380 C CA . GLY A 1 40 ? 34.074 10.286 2.881 1.00 0.00 346 GLY A CA 3
ATOM 2381 C C . GLY A 1 40 ? 34.657 9.355 3.946 1.00 0.00 346 GLY A C 3
ATOM 2382 O O . GLY A 1 40 ? 35.612 8.644 3.700 1.00 0.00 346 GLY A O 3
ATOM 2383 N N . LEU A 1 41 ? 34.095 9.340 5.125 1.00 0.00 347 LEU A N 3
ATOM 2384 C CA . LEU A 1 41 ? 34.635 8.436 6.182 1.00 0.00 347 LEU A CA 3
ATOM 2385 C C . LEU A 1 41 ? 33.602 8.205 7.298 1.00 0.00 347 LEU A C 3
ATOM 2386 O O . LEU A 1 41 ? 32.829 7.270 7.246 1.00 0.00 347 LEU A O 3
ATOM 2391 N N . LYS A 1 42 ? 33.589 9.029 8.314 1.00 0.00 348 LYS A N 3
ATOM 2392 C CA . LYS A 1 42 ? 32.612 8.824 9.425 1.00 0.00 348 LYS A CA 3
ATOM 2393 C C . LYS A 1 42 ? 31.170 8.860 8.908 1.00 0.00 348 LYS A C 3
ATOM 2394 O O . LYS A 1 42 ? 30.317 8.139 9.384 1.00 0.00 348 LYS A O 3
ATOM 2400 N N . VAL A 1 43 ? 30.883 9.698 7.950 1.00 0.00 349 VAL A N 3
ATOM 2401 C CA . VAL A 1 43 ? 29.486 9.770 7.430 1.00 0.00 349 VAL A CA 3
ATOM 2402 C C . VAL A 1 43 ? 29.174 8.553 6.549 1.00 0.00 349 VAL A C 3
ATOM 2403 O O . VAL A 1 43 ? 29.672 8.425 5.449 1.00 0.00 349 VAL A O 3
ATOM 2413 N N . ASP A 1 44 ? 28.349 7.660 7.027 1.00 0.00 350 ASP A N 3
ATOM 2414 C CA . ASP A 1 44 ? 27.999 6.453 6.220 1.00 0.00 350 ASP A CA 3
ATOM 2415 C C . ASP A 1 44 ? 26.854 6.779 5.255 1.00 0.00 350 ASP A C 3
ATOM 2416 O O . ASP A 1 44 ? 25.852 7.346 5.643 1.00 0.00 350 ASP A O 3
ATOM 2421 N N . ASN A 1 45 ? 26.986 6.427 4.005 1.00 0.00 351 ASN A N 3
ATOM 2422 C CA . ASN A 1 45 ? 25.894 6.723 3.034 1.00 0.00 351 ASN A CA 3
ATOM 2423 C C . ASN A 1 45 ? 25.002 5.489 2.838 1.00 0.00 351 ASN A C 3
ATOM 2424 O O . ASN A 1 45 ? 25.385 4.378 3.149 1.00 0.00 351 ASN A O 3
ATOM 2429 N N . ASP A 1 46 ? 23.817 5.678 2.322 1.00 0.00 352 ASP A N 3
ATOM 2430 C CA . ASP A 1 46 ? 22.902 4.518 2.102 1.00 0.00 352 ASP A CA 3
ATOM 2431 C C . ASP A 1 46 ? 22.739 3.718 3.397 1.00 0.00 352 ASP A C 3
ATOM 2432 O O . ASP A 1 46 ? 22.809 2.505 3.400 1.00 0.00 352 ASP A O 3
ATOM 2437 N N . VAL A 1 47 ? 22.525 4.386 4.497 1.00 0.00 353 VAL A N 3
ATOM 2438 C CA . VAL A 1 47 ? 22.364 3.656 5.788 1.00 0.00 353 VAL A CA 3
ATOM 2439 C C . VAL A 1 47 ? 21.033 2.892 5.815 1.00 0.00 353 VAL A C 3
ATOM 2440 O O . VAL A 1 47 ? 20.921 1.853 6.433 1.00 0.00 353 VAL A O 3
ATOM 2450 N N . MET A 1 48 ? 20.025 3.395 5.154 1.00 0.00 354 MET A N 3
ATOM 2451 C CA . MET A 1 48 ? 18.711 2.687 5.152 1.00 0.00 354 MET A CA 3
ATOM 2452 C C . MET A 1 48 ? 18.244 2.419 3.718 1.00 0.00 354 MET A C 3
ATOM 2453 O O . MET A 1 48 ? 18.448 1.349 3.179 1.00 0.00 354 MET A O 3
ATOM 2458 N N . GLU A 1 49 ? 17.610 3.380 3.098 1.00 0.00 355 GLU A N 3
ATOM 2459 C CA . GLU A 1 49 ? 17.124 3.176 1.703 1.00 0.00 355 GLU A CA 3
ATOM 2460 C C . GLU A 1 49 ? 17.830 4.145 0.751 1.00 0.00 355 GLU A C 3
ATOM 2461 O O . GLU A 1 49 ? 18.371 5.152 1.165 1.00 0.00 355 GLU A O 3
ATOM 2467 N N . MET A 1 50 ? 17.830 3.851 -0.520 1.00 0.00 356 MET A N 3
ATOM 2468 C CA . MET A 1 50 ? 18.503 4.761 -1.492 1.00 0.00 356 MET A CA 3
ATOM 2469 C C . MET A 1 50 ? 17.692 6.049 -1.657 1.00 0.00 356 MET A C 3
ATOM 2470 O O . MET A 1 50 ? 18.069 7.097 -1.171 1.00 0.00 356 MET A O 3
ATOM 2475 N N . THR A 1 51 ? 16.579 5.981 -2.337 1.00 0.00 357 THR A N 3
ATOM 2476 C CA . THR A 1 51 ? 15.748 7.207 -2.525 1.00 0.00 357 THR A CA 3
ATOM 2477 C C . THR A 1 51 ? 14.311 6.833 -2.910 1.00 0.00 357 THR A C 3
ATOM 2478 O O . THR A 1 51 ? 13.593 7.622 -3.491 1.00 0.00 357 THR A O 3
ATOM 2485 N N . GLN A 1 52 ? 13.884 5.639 -2.594 1.00 0.00 358 GLN A N 3
ATOM 2486 C CA . GLN A 1 52 ? 12.494 5.231 -2.949 1.00 0.00 358 GLN A CA 3
ATOM 2487 C C . GLN A 1 52 ? 11.625 5.139 -1.689 1.00 0.00 358 GLN A C 3
ATOM 2488 O O . GLN A 1 52 ? 11.950 4.441 -0.749 1.00 0.00 358 GLN A O 3
ATOM 2494 N N . GLU A 1 53 ? 10.520 5.835 -1.667 1.00 0.00 359 GLU A N 3
ATOM 2495 C CA . GLU A 1 53 ? 9.629 5.780 -0.470 1.00 0.00 359 GLU A CA 3
ATOM 2496 C C . GLU A 1 53 ? 8.171 5.610 -0.904 1.00 0.00 359 GLU A C 3
ATOM 2497 O O . GLU A 1 53 ? 7.537 6.540 -1.365 1.00 0.00 359 GLU A O 3
ATOM 2503 N N . LYS A 1 54 ? 7.631 4.431 -0.759 1.00 0.00 360 LYS A N 3
ATOM 2504 C CA . LYS A 1 54 ? 6.213 4.208 -1.162 1.00 0.00 360 LYS A CA 3
ATOM 2505 C C . LYS A 1 54 ? 5.267 4.613 -0.030 1.00 0.00 360 LYS A C 3
ATOM 2506 O O . LYS A 1 54 ? 4.093 4.840 -0.244 1.00 0.00 360 LYS A O 3
ATOM 2512 N N . MET A 1 55 ? 5.763 4.702 1.174 1.00 0.00 361 MET A N 3
ATOM 2513 C CA . MET A 1 55 ? 4.878 5.091 2.310 1.00 0.00 361 MET A CA 3
ATOM 2514 C C . MET A 1 55 ? 4.375 6.522 2.123 1.00 0.00 361 MET A C 3
ATOM 2515 O O . MET A 1 55 ? 3.226 6.827 2.367 1.00 0.00 361 MET A O 3
ATOM 2520 N N . LYS A 1 56 ? 5.230 7.394 1.683 1.00 0.00 362 LYS A N 3
ATOM 2521 C CA . LYS A 1 56 ? 4.814 8.810 1.464 1.00 0.00 362 LYS A CA 3
ATOM 2522 C C . LYS A 1 56 ? 3.702 8.866 0.412 1.00 0.00 362 LYS A C 3
ATOM 2523 O O . LYS A 1 56 ? 2.800 9.676 0.487 1.00 0.00 362 LYS A O 3
ATOM 2529 N N . LYS A 1 57 ? 3.762 8.004 -0.564 1.00 0.00 363 LYS A N 3
ATOM 2530 C CA . LYS A 1 57 ? 2.714 7.991 -1.625 1.00 0.00 363 LYS A CA 3
ATOM 2531 C C . LYS A 1 57 ? 1.460 7.252 -1.135 1.00 0.00 363 LYS A C 3
ATOM 2532 O O . LYS A 1 57 ? 0.427 7.276 -1.775 1.00 0.00 363 LYS A O 3
ATOM 2538 N N . PHE A 1 58 ? 1.532 6.618 0.007 1.00 0.00 364 PHE A N 3
ATOM 2539 C CA . PHE A 1 58 ? 0.335 5.907 0.541 1.00 0.00 364 PHE A CA 3
ATOM 2540 C C . PHE A 1 58 ? -0.717 6.932 0.971 1.00 0.00 364 PHE A C 3
ATOM 2541 O O . PHE A 1 58 ? -1.853 6.901 0.542 1.00 0.00 364 PHE A O 3
ATOM 2549 N N . ARG A 1 59 ? -0.329 7.837 1.829 1.00 0.00 365 ARG A N 3
ATOM 2550 C CA . ARG A 1 59 ? -1.276 8.879 2.321 1.00 0.00 365 ARG A CA 3
ATOM 2551 C C . ARG A 1 59 ? -1.821 9.720 1.158 1.00 0.00 365 ARG A C 3
ATOM 2552 O O . ARG A 1 59 ? -2.967 10.125 1.156 1.00 0.00 365 ARG A O 3
ATOM 2560 N N . VAL A 1 60 ? -0.999 10.006 0.181 1.00 0.00 366 VAL A N 3
ATOM 2561 C CA . VAL A 1 60 ? -1.459 10.845 -0.969 1.00 0.00 366 VAL A CA 3
ATOM 2562 C C . VAL A 1 60 ? -2.651 10.202 -1.691 1.00 0.00 366 VAL A C 3
ATOM 2563 O O . VAL A 1 60 ? -3.649 10.847 -1.943 1.00 0.00 366 VAL A O 3
ATOM 2573 N N . ILE A 1 61 ? -2.551 8.952 -2.054 1.00 0.00 367 ILE A N 3
ATOM 2574 C CA . ILE A 1 61 ? -3.670 8.286 -2.791 1.00 0.00 367 ILE A CA 3
ATOM 2575 C C . ILE A 1 61 ? -5.012 8.475 -2.083 1.00 0.00 367 ILE A C 3
ATOM 2576 O O . ILE A 1 61 ? -6.058 8.342 -2.689 1.00 0.00 367 ILE A O 3
ATOM 2586 N N . MET A 1 62 ? -5.008 8.775 -0.817 1.00 0.00 368 MET A N 3
ATOM 2587 C CA . MET A 1 62 ? -6.306 8.956 -0.104 1.00 0.00 368 MET A CA 3
ATOM 2588 C C . MET A 1 62 ? -7.180 9.962 -0.856 1.00 0.00 368 MET A C 3
ATOM 2589 O O . MET A 1 62 ? -8.303 9.671 -1.218 1.00 0.00 368 MET A O 3
ATOM 2594 N N . ASP A 1 63 ? -6.675 11.139 -1.104 1.00 0.00 369 ASP A N 3
ATOM 2595 C CA . ASP A 1 63 ? -7.484 12.147 -1.843 1.00 0.00 369 ASP A CA 3
ATOM 2596 C C . ASP A 1 63 ? -7.622 11.736 -3.313 1.00 0.00 369 ASP A C 3
ATOM 2597 O O . ASP A 1 63 ? -8.657 11.922 -3.922 1.00 0.00 369 ASP A O 3
ATOM 2602 N N . SER A 1 64 ? -6.594 11.165 -3.888 1.00 0.00 370 SER A N 3
ATOM 2603 C CA . SER A 1 64 ? -6.692 10.736 -5.314 1.00 0.00 370 SER A CA 3
ATOM 2604 C C . SER A 1 64 ? -7.762 9.649 -5.444 1.00 0.00 370 SER A C 3
ATOM 2605 O O . SER A 1 64 ? -8.402 9.503 -6.464 1.00 0.00 370 SER A O 3
ATOM 2608 N N . MET A 1 65 ? -7.977 8.916 -4.389 1.00 0.00 371 MET A N 3
ATOM 2609 C CA . MET A 1 65 ? -9.013 7.853 -4.398 1.00 0.00 371 MET A CA 3
ATOM 2610 C C . MET A 1 65 ? -10.333 8.429 -3.888 1.00 0.00 371 MET A C 3
ATOM 2611 O O . MET A 1 65 ? -10.356 9.337 -3.080 1.00 0.00 371 MET A O 3
ATOM 2616 N N . THR A 1 66 ? -11.429 7.918 -4.359 1.00 0.00 372 THR A N 3
ATOM 2617 C CA . THR A 1 66 ? -12.742 8.435 -3.914 1.00 0.00 372 THR A CA 3
ATOM 2618 C C . THR A 1 66 ? -13.207 7.686 -2.674 1.00 0.00 372 THR A C 3
ATOM 2619 O O . THR A 1 66 ? -13.233 6.472 -2.648 1.00 0.00 372 THR A O 3
ATOM 2626 N N . GLU A 1 67 ? -13.590 8.394 -1.657 1.00 0.00 373 GLU A N 3
ATOM 2627 C CA . GLU A 1 67 ? -14.081 7.714 -0.419 1.00 0.00 373 GLU A CA 3
ATOM 2628 C C . GLU A 1 67 ? -15.107 6.633 -0.798 1.00 0.00 373 GLU A C 3
ATOM 2629 O O . GLU A 1 67 ? -15.090 5.528 -0.293 1.00 0.00 373 GLU A O 3
ATOM 2635 N N . GLU A 1 68 ? -16.000 6.970 -1.689 1.00 0.00 374 GLU A N 3
ATOM 2636 C CA . GLU A 1 68 ? -17.048 6.003 -2.125 1.00 0.00 374 GLU A CA 3
ATOM 2637 C C . GLU A 1 68 ? -16.406 4.711 -2.628 1.00 0.00 374 GLU A C 3
ATOM 2638 O O . GLU A 1 68 ? -16.871 3.616 -2.382 1.00 0.00 374 GLU A O 3
ATOM 2644 N N . GLU A 1 69 ? -15.312 4.863 -3.321 1.00 0.00 375 GLU A N 3
ATOM 2645 C CA . GLU A 1 69 ? -14.577 3.681 -3.850 1.00 0.00 375 GLU A CA 3
ATOM 2646 C C . GLU A 1 69 ? -13.986 2.865 -2.697 1.00 0.00 375 GLU A C 3
ATOM 2647 O O . GLU A 1 69 ? -14.027 1.650 -2.694 1.00 0.00 375 GLU A O 3
ATOM 2653 N N . LEU A 1 70 ? -13.426 3.530 -1.721 1.00 0.00 376 LEU A N 3
ATOM 2654 C CA . LEU A 1 70 ? -12.820 2.793 -0.573 1.00 0.00 376 LEU A CA 3
ATOM 2655 C C . LEU A 1 70 ? -13.856 1.881 0.077 1.00 0.00 376 LEU A C 3
ATOM 2656 O O . LEU A 1 70 ? -13.561 0.772 0.474 1.00 0.00 376 LEU A O 3
ATOM 2661 N N . LEU A 1 71 ? -15.064 2.336 0.186 1.00 0.00 377 LEU A N 3
ATOM 2662 C CA . LEU A 1 71 ? -16.122 1.492 0.810 1.00 0.00 377 LEU A CA 3
ATOM 2663 C C . LEU A 1 71 ? -16.277 0.181 0.034 1.00 0.00 377 LEU A C 3
ATOM 2664 O O . LEU A 1 71 ? -16.478 -0.870 0.611 1.00 0.00 377 LEU A O 3
ATOM 2669 N N . ASN A 1 72 ? -16.183 0.229 -1.268 1.00 0.00 378 ASN A N 3
ATOM 2670 C CA . ASN A 1 72 ? -16.321 -1.018 -2.074 1.00 0.00 378 ASN A CA 3
ATOM 2671 C C . ASN A 1 72 ? -15.283 -1.021 -3.209 1.00 0.00 378 ASN A C 3
ATOM 2672 O O . ASN A 1 72 ? -15.524 -0.476 -4.269 1.00 0.00 378 ASN A O 3
ATOM 2677 N N . PRO A 1 73 ? -14.151 -1.625 -2.940 1.00 0.00 379 PRO A N 3
ATOM 2678 C CA . PRO A 1 73 ? -13.055 -1.688 -3.940 1.00 0.00 379 PRO A CA 3
ATOM 2679 C C . PRO A 1 73 ? -13.414 -2.633 -5.090 1.00 0.00 379 PRO A C 3
ATOM 2680 O O . PRO A 1 73 ? -12.855 -2.553 -6.162 1.00 0.00 379 PRO A O 3
ATOM 2684 N N . LYS A 1 74 ? -14.338 -3.524 -4.879 1.00 0.00 380 LYS A N 3
ATOM 2685 C CA . LYS A 1 74 ? -14.721 -4.458 -5.976 1.00 0.00 380 LYS A CA 3
ATOM 2686 C C . LYS A 1 74 ? -15.436 -3.686 -7.090 1.00 0.00 380 LYS A C 3
ATOM 2687 O O . LYS A 1 74 ? -15.389 -4.054 -8.247 1.00 0.00 380 LYS A O 3
ATOM 2693 N N . ILE A 1 75 ? -16.107 -2.623 -6.740 1.00 0.00 381 ILE A N 3
ATOM 2694 C CA . ILE A 1 75 ? -16.843 -1.824 -7.762 1.00 0.00 381 ILE A CA 3
ATOM 2695 C C . ILE A 1 75 ? -15.882 -1.189 -8.776 1.00 0.00 381 ILE A C 3
ATOM 2696 O O . ILE A 1 75 ? -16.210 -1.029 -9.935 1.00 0.00 381 ILE A O 3
ATOM 2706 N N . ILE A 1 76 ? -14.704 -0.826 -8.357 1.00 0.00 382 ILE A N 3
ATOM 2707 C CA . ILE A 1 76 ? -13.739 -0.204 -9.306 1.00 0.00 382 ILE A CA 3
ATOM 2708 C C . ILE A 1 76 ? -12.322 -0.673 -8.997 1.00 0.00 382 ILE A C 3
ATOM 2709 O O . ILE A 1 76 ? -12.037 -1.149 -7.919 1.00 0.00 382 ILE A O 3
ATOM 2719 N N . ASP A 1 77 ? -11.426 -0.520 -9.924 1.00 0.00 383 ASP A N 3
ATOM 2720 C CA . ASP A 1 77 ? -10.025 -0.937 -9.662 1.00 0.00 383 ASP A CA 3
ATOM 2721 C C . ASP A 1 77 ? -9.089 -0.398 -10.744 1.00 0.00 383 ASP A C 3
ATOM 2722 O O . ASP A 1 77 ? -8.506 0.655 -10.603 1.00 0.00 383 ASP A O 3
ATOM 2727 N N . SER A 1 78 ? -8.921 -1.120 -11.807 1.00 0.00 384 SER A N 3
ATOM 2728 C CA . SER A 1 78 ? -7.993 -0.667 -12.886 1.00 0.00 384 SER A CA 3
ATOM 2729 C C . SER A 1 78 ? -8.359 0.723 -13.423 1.00 0.00 384 SER A C 3
ATOM 2730 O O . SER A 1 78 ? -7.505 1.566 -13.595 1.00 0.00 384 SER A O 3
ATOM 2733 N N . SER A 1 79 ? -9.606 0.966 -13.712 1.00 0.00 385 SER A N 3
ATOM 2734 C CA . SER A 1 79 ? -9.993 2.300 -14.269 1.00 0.00 385 SER A CA 3
ATOM 2735 C C . SER A 1 79 ? -9.826 3.422 -13.237 1.00 0.00 385 SER A C 3
ATOM 2736 O O . SER A 1 79 ? -9.101 4.372 -13.450 1.00 0.00 385 SER A O 3
ATOM 2739 N N . ARG A 1 80 ? -10.505 3.332 -12.132 1.00 0.00 386 ARG A N 3
ATOM 2740 C CA . ARG A 1 80 ? -10.393 4.410 -11.105 1.00 0.00 386 ARG A CA 3
ATOM 2741 C C . ARG A 1 80 ? -8.953 4.549 -10.603 1.00 0.00 386 ARG A C 3
ATOM 2742 O O . ARG A 1 80 ? -8.427 5.641 -10.507 1.00 0.00 386 ARG A O 3
ATOM 2750 N N . ILE A 1 81 ? -8.305 3.465 -10.287 1.00 0.00 387 ILE A N 3
ATOM 2751 C CA . ILE A 1 81 ? -6.899 3.564 -9.797 1.00 0.00 387 ILE A CA 3
ATOM 2752 C C . ILE A 1 81 ? -5.996 4.132 -10.890 1.00 0.00 387 ILE A C 3
ATOM 2753 O O . ILE A 1 81 ? -5.025 4.809 -10.615 1.00 0.00 387 ILE A O 3
ATOM 2763 N N . ARG A 1 82 ? -6.319 3.885 -12.135 1.00 0.00 388 ARG A N 3
ATOM 2764 C CA . ARG A 1 82 ? -5.478 4.442 -13.235 1.00 0.00 388 ARG A CA 3
ATOM 2765 C C . ARG A 1 82 ? -5.353 5.949 -13.048 1.00 0.00 388 ARG A C 3
ATOM 2766 O O . ARG A 1 82 ? -4.279 6.485 -12.866 1.00 0.00 388 ARG A O 3
ATOM 2774 N N . ARG A 1 83 ? -6.466 6.626 -13.066 1.00 0.00 389 ARG A N 3
ATOM 2775 C CA . ARG A 1 83 ? -6.454 8.094 -12.863 1.00 0.00 389 ARG A CA 3
ATOM 2776 C C . ARG A 1 83 ? -5.781 8.419 -11.533 1.00 0.00 389 ARG A C 3
ATOM 2777 O O . ARG A 1 83 ? -5.042 9.373 -11.416 1.00 0.00 389 ARG A O 3
ATOM 2785 N N . ILE A 1 84 ? -6.072 7.661 -10.511 1.00 0.00 390 ILE A N 3
ATOM 2786 C CA . ILE A 1 84 ? -5.484 7.971 -9.179 1.00 0.00 390 ILE A CA 3
ATOM 2787 C C . ILE A 1 84 ? -3.965 7.990 -9.262 1.00 0.00 390 ILE A C 3
ATOM 2788 O O . ILE A 1 84 ? -3.330 8.924 -8.822 1.00 0.00 390 ILE A O 3
ATOM 2798 N N . ALA A 1 85 ? -3.376 6.980 -9.830 1.00 0.00 391 ALA A N 3
ATOM 2799 C CA . ALA A 1 85 ? -1.897 6.967 -9.945 1.00 0.00 391 ALA A CA 3
ATOM 2800 C C . ALA A 1 85 ? -1.432 8.271 -10.568 1.00 0.00 391 ALA A C 3
ATOM 2801 O O . ALA A 1 85 ? -0.405 8.817 -10.214 1.00 0.00 391 ALA A O 3
ATOM 2803 N N . ILE A 1 86 ? -2.203 8.788 -11.481 1.00 0.00 392 ILE A N 3
ATOM 2804 C CA . ILE A 1 86 ? -1.820 10.068 -12.101 1.00 0.00 392 ILE A CA 3
ATOM 2805 C C . ILE A 1 86 ? -1.878 11.147 -11.018 1.00 0.00 392 ILE A C 3
ATOM 2806 O O . ILE A 1 86 ? -1.009 11.992 -10.923 1.00 0.00 392 ILE A O 3
ATOM 2816 N N . GLY A 1 87 ? -2.895 11.111 -10.175 1.00 0.00 393 GLY A N 3
ATOM 2817 C CA . GLY A 1 87 ? -3.015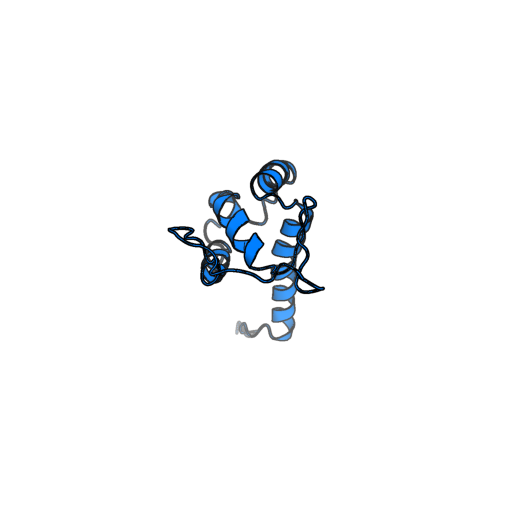 12.107 -9.073 1.00 0.00 393 GLY A CA 3
ATOM 2818 C C . GLY A 1 87 ? -2.395 11.523 -7.796 1.00 0.00 393 GLY A C 3
ATOM 2819 O O . GLY A 1 87 ? -2.595 12.018 -6.705 1.00 0.00 393 GLY A O 3
ATOM 2820 N N . SER A 1 88 ? -1.605 10.502 -7.950 1.00 0.00 394 SER A N 3
ATOM 2821 C CA . SER A 1 88 ? -0.914 9.898 -6.779 1.00 0.00 394 SER A CA 3
ATOM 2822 C C . SER A 1 88 ? 0.505 9.499 -7.207 1.00 0.00 394 SER A C 3
ATOM 2823 O O . SER A 1 88 ? 1.110 8.598 -6.662 1.00 0.00 394 SER A O 3
ATOM 2826 N N . GLY A 1 89 ? 1.031 10.233 -8.165 1.00 0.00 395 GLY A N 3
ATOM 2827 C CA . GLY A 1 89 ? 2.427 10.024 -8.680 1.00 0.00 395 GLY A CA 3
ATOM 2828 C C . GLY A 1 89 ? 2.876 8.562 -8.604 1.00 0.00 395 GLY A C 3
ATOM 2829 O O . GLY A 1 89 ? 3.908 8.255 -8.043 1.00 0.00 395 GLY A O 3
ATOM 2830 N N . THR A 1 90 ? 2.134 7.660 -9.176 1.00 0.00 396 THR A N 3
ATOM 2831 C CA . THR A 1 90 ? 2.558 6.233 -9.143 1.00 0.00 396 THR A CA 3
ATOM 2832 C C . THR A 1 90 ? 1.991 5.491 -10.366 1.00 0.00 396 THR A C 3
ATOM 2833 O O . THR A 1 90 ? 2.333 5.795 -11.493 1.00 0.00 396 THR A O 3
ATOM 2840 N N . SER A 1 91 ? 1.136 4.528 -10.163 1.00 0.00 397 SER A N 3
ATOM 2841 C CA . SER A 1 91 ? 0.558 3.778 -11.301 1.00 0.00 397 SER A CA 3
ATOM 2842 C C . SER A 1 91 ? -0.458 2.790 -10.741 1.00 0.00 397 SER A C 3
ATOM 2843 O O . SER A 1 91 ? -0.470 2.527 -9.554 1.00 0.00 397 SER A O 3
ATOM 2846 N N . PRO A 1 92 ? -1.279 2.273 -11.597 1.00 0.00 398 PRO A N 3
ATOM 2847 C CA . PRO A 1 92 ? -2.301 1.303 -11.152 1.00 0.00 398 PRO A CA 3
ATOM 2848 C C . PRO A 1 92 ? -1.616 0.086 -10.537 1.00 0.00 398 PRO A C 3
ATOM 2849 O O . PRO A 1 92 ? -2.030 -0.425 -9.519 1.00 0.00 398 PRO A O 3
ATOM 2853 N N . GLN A 1 93 ? -0.558 -0.367 -11.142 1.00 0.00 399 GLN A N 3
ATOM 2854 C CA . GLN A 1 93 ? 0.177 -1.542 -10.602 1.00 0.00 399 GLN A CA 3
ATOM 2855 C C . GLN A 1 93 ? 0.567 -1.337 -9.140 1.00 0.00 399 GLN A C 3
ATOM 2856 O O . GLN A 1 93 ? 0.444 -2.227 -8.323 1.00 0.00 399 GLN A O 3
ATOM 2862 N N . GLU A 1 94 ? 1.068 -0.176 -8.807 1.00 0.00 400 GLU A N 3
ATOM 2863 C CA . GLU A 1 94 ? 1.495 0.060 -7.403 1.00 0.00 400 GLU A CA 3
ATOM 2864 C C . GLU A 1 94 ? 0.295 0.122 -6.464 1.00 0.00 400 GLU A C 3
ATOM 2865 O O . GLU A 1 94 ? 0.406 -0.187 -5.293 1.00 0.00 400 GLU A O 3
ATOM 2871 N N . VAL A 1 95 ? -0.855 0.478 -6.960 1.00 0.00 401 VAL A N 3
ATOM 2872 C CA . VAL A 1 95 ? -2.042 0.500 -6.066 1.00 0.00 401 VAL A CA 3
ATOM 2873 C C . VAL A 1 95 ? -2.585 -0.923 -5.960 1.00 0.00 401 VAL A C 3
ATOM 2874 O O . VAL A 1 95 ? -3.063 -1.335 -4.922 1.00 0.00 401 VAL A O 3
ATOM 2884 N N . LYS A 1 96 ? -2.489 -1.697 -7.014 1.00 0.00 402 LYS A N 3
ATOM 2885 C CA . LYS A 1 96 ? -2.978 -3.102 -6.923 1.00 0.00 402 LYS A CA 3
ATOM 2886 C C . LYS A 1 96 ? -2.232 -3.799 -5.787 1.00 0.00 402 LYS A C 3
ATOM 2887 O O . LYS A 1 96 ? -2.797 -4.584 -5.051 1.00 0.00 402 LYS A O 3
ATOM 2893 N N . GLU A 1 97 ? -0.975 -3.482 -5.604 1.00 0.00 403 GLU A N 3
ATOM 2894 C CA . GLU A 1 97 ? -0.227 -4.095 -4.476 1.00 0.00 403 GLU A CA 3
ATOM 2895 C C . GLU A 1 97 ? -0.841 -3.605 -3.164 1.00 0.00 403 GLU A C 3
ATOM 2896 O O . GLU A 1 97 ? -1.119 -4.381 -2.273 1.00 0.00 403 GLU A O 3
ATOM 2902 N N . LEU A 1 98 ? -1.052 -2.326 -3.018 1.00 0.00 404 LEU A N 3
ATOM 2903 C CA . LEU A 1 98 ? -1.643 -1.824 -1.747 1.00 0.00 404 LEU A CA 3
ATOM 2904 C C . LEU A 1 98 ? -2.934 -2.584 -1.431 1.00 0.00 404 LEU A C 3
ATOM 2905 O O . LEU A 1 98 ? -3.162 -3.000 -0.300 1.00 0.00 404 LEU A O 3
ATOM 2910 N N . LEU A 1 99 ? -3.778 -2.815 -2.410 1.00 0.00 405 LEU A N 3
ATOM 2911 C CA . LEU A 1 99 ? -5.010 -3.581 -2.088 1.00 0.00 405 LEU A CA 3
ATOM 2912 C C . LEU A 1 99 ? -4.551 -4.988 -1.742 1.00 0.00 405 LEU A C 3
ATOM 2913 O O . LEU A 1 99 ? -5.016 -5.622 -0.814 1.00 0.00 405 LEU A O 3
ATOM 2918 N N . ASN A 1 100 ? -3.587 -5.452 -2.501 1.00 0.00 406 ASN A N 3
ATOM 2919 C CA . ASN A 1 100 ? -3.008 -6.794 -2.259 1.00 0.00 406 ASN A CA 3
ATOM 2920 C C . ASN A 1 100 ? -2.550 -6.865 -0.808 1.00 0.00 406 ASN A C 3
ATOM 2921 O O . ASN A 1 100 ? -2.456 -7.921 -0.234 1.00 0.00 406 ASN A O 3
ATOM 2926 N N . TYR A 1 101 ? -2.286 -5.742 -0.186 1.00 0.00 407 TYR A N 3
ATOM 2927 C CA . TYR A 1 101 ? -1.877 -5.798 1.240 1.00 0.00 407 TYR A CA 3
ATOM 2928 C C . TYR A 1 101 ? -3.013 -6.441 2.027 1.00 0.00 407 TYR A C 3
ATOM 2929 O O . TYR A 1 101 ? -2.818 -7.419 2.719 1.00 0.00 407 TYR A O 3
ATOM 2938 N N . TYR A 1 102 ? -4.221 -5.941 1.887 1.00 0.00 408 TYR A N 3
ATOM 2939 C CA . TYR A 1 102 ? -5.352 -6.612 2.612 1.00 0.00 408 TYR A CA 3
ATOM 2940 C C . TYR A 1 102 ? -5.410 -8.085 2.179 1.00 0.00 408 TYR A C 3
ATOM 2941 O O . TYR A 1 102 ? -5.836 -8.914 2.957 1.00 0.00 408 TYR A O 3
ATOM 2950 N N . LYS A 1 103 ? -4.880 -8.466 1.039 1.00 0.00 409 LYS A N 3
ATOM 2951 C CA . LYS A 1 103 ? -4.808 -9.952 0.747 1.00 0.00 409 LYS A CA 3
ATOM 2952 C C . LYS A 1 103 ? -4.097 -10.579 1.960 1.00 0.00 409 LYS A C 3
ATOM 2953 O O . LYS A 1 103 ? -4.570 -11.511 2.588 1.00 0.00 409 LYS A O 3
ATOM 2959 N N . THR A 1 104 ? -2.957 -10.018 2.295 1.00 0.00 410 THR A N 3
ATOM 2960 C CA . THR A 1 104 ? -2.183 -10.499 3.482 1.00 0.00 410 THR A CA 3
ATOM 2961 C C . THR A 1 104 ? -3.154 -10.658 4.656 1.00 0.00 410 THR A C 3
ATOM 2962 O O . THR A 1 104 ? -3.089 -11.603 5.417 1.00 0.00 410 THR A O 3
ATOM 2969 N N . MET A 1 105 ? -4.079 -9.746 4.799 1.00 0.00 411 MET A N 3
ATOM 2970 C CA . MET A 1 105 ? -5.067 -9.870 5.907 1.00 0.00 411 MET A CA 3
ATOM 2971 C C . MET A 1 105 ? -5.699 -11.264 5.852 1.00 0.00 411 MET A C 3
ATOM 2972 O O . MET A 1 105 ? -5.960 -11.894 6.864 1.00 0.00 411 MET A O 3
ATOM 2977 N N . LYS A 1 106 ? -5.914 -11.786 4.666 1.00 0.00 412 LYS A N 3
ATOM 2978 C CA . LYS A 1 106 ? -6.480 -13.161 4.574 1.00 0.00 412 LYS A CA 3
ATOM 2979 C C . LYS A 1 106 ? -5.580 -14.076 5.409 1.00 0.00 412 LYS A C 3
ATOM 2980 O O . LYS A 1 106 ? -6.027 -14.983 6.072 1.00 0.00 412 LYS A O 3
ATOM 2986 N N . ASN A 1 107 ? -4.297 -13.785 5.410 1.00 0.00 413 ASN A N 3
ATOM 2987 C CA . ASN A 1 107 ? -3.347 -14.585 6.243 1.00 0.00 413 ASN A CA 3
ATOM 2988 C C . ASN A 1 107 ? -3.859 -14.585 7.679 1.00 0.00 413 ASN A C 3
ATOM 2989 O O . ASN A 1 107 ? -3.706 -15.548 8.398 1.00 0.00 413 ASN A O 3
ATOM 2994 N N . LEU A 1 108 ? -4.512 -13.514 8.087 1.00 0.00 414 LEU A N 3
ATOM 2995 C CA . LEU A 1 108 ? -5.101 -13.464 9.470 1.00 0.00 414 LEU A CA 3
ATOM 2996 C C . LEU A 1 108 ? -5.857 -14.759 9.711 1.00 0.00 414 LEU A C 3
ATOM 2997 O O . LEU A 1 108 ? -5.845 -15.329 10.782 1.00 0.00 414 LEU A O 3
ATOM 3002 N N . MET A 1 109 ? -6.490 -15.236 8.671 1.00 0.00 415 MET A N 3
ATOM 3003 C CA . MET A 1 109 ? -7.237 -16.527 8.761 1.00 0.00 415 MET A CA 3
ATOM 3004 C C . MET A 1 109 ? -6.334 -17.612 9.357 1.00 0.00 415 MET A C 3
ATOM 3005 O O . MET A 1 109 ? -6.800 -18.540 9.988 1.00 0.00 415 MET A O 3
ATOM 3010 N N . LYS A 1 110 ? -5.040 -17.464 9.230 1.00 0.00 416 LYS A N 3
ATOM 3011 C CA . LYS A 1 110 ? -4.118 -18.446 9.870 1.00 0.00 416 LYS A CA 3
ATOM 3012 C C . LYS A 1 110 ? -4.421 -18.466 11.372 1.00 0.00 416 LYS A C 3
ATOM 3013 O O . LYS A 1 110 ? -4.323 -19.477 12.039 1.00 0.00 416 LYS A O 3
ATOM 3019 N N . LYS A 1 111 ? -4.822 -17.329 11.887 1.00 0.00 417 LYS A N 3
ATOM 3020 C CA . LYS A 1 111 ? -5.176 -17.232 13.331 1.00 0.00 417 LYS A CA 3
ATOM 3021 C C . LYS A 1 111 ? -6.493 -17.973 13.570 1.00 0.00 417 LYS A C 3
ATOM 3022 O O . LYS A 1 111 ? -6.536 -18.943 14.299 1.00 0.00 417 LYS A O 3
ATOM 3028 N N . MET A 1 112 ? -7.555 -17.496 12.938 1.00 0.00 418 MET A N 3
ATOM 3029 C CA . MET A 1 112 ? -8.944 -18.100 13.038 1.00 0.00 418 MET A CA 3
ATOM 3030 C C . MET A 1 112 ? -9.787 -17.337 14.061 1.00 0.00 418 MET A C 3
ATOM 3031 O O . MET A 1 112 ? -9.471 -17.285 15.234 1.00 0.00 418 MET A O 3
ATOM 3036 N N . LYS A 1 113 ? -10.869 -16.754 13.621 1.00 0.00 419 LYS A N 3
ATOM 3037 C CA . LYS A 1 113 ? -11.756 -16.001 14.554 1.00 0.00 419 LYS A CA 3
ATOM 3038 C C . LYS A 1 113 ? -13.216 -16.388 14.298 1.00 0.00 419 LYS A C 3
ATOM 3039 O O . LYS A 1 113 ? -13.895 -16.902 15.165 1.00 0.00 419 LYS A O 3
ATOM 3045 N N . LYS A 1 114 ? -13.700 -16.150 13.107 1.00 0.00 420 LYS A N 3
ATOM 3046 C CA . LYS A 1 114 ? -15.111 -16.509 12.787 1.00 0.00 420 LYS A CA 3
ATOM 3047 C C . LYS A 1 114 ? -15.225 -18.017 12.543 1.00 0.00 420 LYS A C 3
ATOM 3048 O O . LYS A 1 114 ? -14.379 -18.619 11.912 1.00 0.00 420 LYS A O 3
ATOM 3054 N N . ASN A 1 115 ? -16.263 -18.632 13.041 1.00 0.00 421 ASN A N 3
ATOM 3055 C CA . ASN A 1 115 ? -16.426 -20.101 12.843 1.00 0.00 421 ASN A CA 3
ATOM 3056 C C . ASN A 1 115 ? -17.254 -20.389 11.584 1.00 0.00 421 ASN A C 3
ATOM 3057 O O . ASN A 1 115 ? -18.294 -21.015 11.645 1.00 0.00 421 ASN A O 3
ATOM 3062 N N . LYS A 1 116 ? -16.797 -19.942 10.445 1.00 0.00 422 LYS A N 3
ATOM 3063 C CA . LYS A 1 116 ? -17.555 -20.197 9.184 1.00 0.00 422 LYS A CA 3
ATOM 3064 C C . LYS A 1 116 ? -17.656 -21.705 8.923 1.00 0.00 422 LYS A C 3
ATOM 3065 O O . LYS A 1 116 ? -18.505 -22.162 8.185 1.00 0.00 422 LYS A O 3
ATOM 3071 N N . LEU A 1 117 ? -16.802 -22.481 9.535 1.00 0.00 423 LEU A N 3
ATOM 3072 C CA . LEU A 1 117 ? -16.851 -23.959 9.336 1.00 0.00 423 LEU A CA 3
ATOM 3073 C C . LEU A 1 117 ? -16.084 -24.662 10.469 1.00 0.00 423 LEU A C 3
ATOM 3074 O O . LEU A 1 117 ? -16.677 -25.382 11.248 1.00 0.00 423 LEU A O 3
ATOM 3079 N N . PRO A 1 118 ? -14.792 -24.423 10.545 1.00 0.00 424 PRO A N 3
ATOM 3080 C CA . PRO A 1 118 ? -13.979 -25.045 11.620 1.00 0.00 424 PRO A CA 3
ATOM 3081 C C . PRO A 1 118 ? -14.326 -24.399 12.964 1.00 0.00 424 PRO A C 3
ATOM 3082 O O . PRO A 1 118 ? -14.788 -23.276 13.016 1.00 0.00 424 PRO A O 3
ATOM 3086 N N . ILE A 1 119 ? -14.114 -25.088 14.052 1.00 0.00 425 ILE A N 3
ATOM 3087 C CA . ILE A 1 119 ? -14.443 -24.493 15.378 1.00 0.00 425 ILE A CA 3
ATOM 3088 C C . ILE A 1 119 ? -13.192 -23.863 15.997 1.00 0.00 425 ILE A C 3
ATOM 3089 O O . ILE A 1 119 ? -13.261 -22.707 16.380 1.00 0.00 425 ILE A O 3
ATOM 3100 N N . MET A 1 5 ? -25.605 -3.748 6.244 1.00 0.00 311 MET A N 4
ATOM 3101 C CA . MET A 1 5 ? -24.907 -4.174 7.491 1.00 0.00 311 MET A CA 4
ATOM 3102 C C . MET A 1 5 ? -23.513 -4.715 7.158 1.00 0.00 311 MET A C 4
ATOM 3103 O O . MET A 1 5 ? -22.546 -4.427 7.835 1.00 0.00 311 MET A O 4
ATOM 3108 N N . GLU A 1 6 ? -23.404 -5.497 6.118 1.00 0.00 312 GLU A N 4
ATOM 3109 C CA . GLU A 1 6 ? -22.076 -6.060 5.737 1.00 0.00 312 GLU A CA 4
ATOM 3110 C C . GLU A 1 6 ? -21.070 -4.932 5.485 1.00 0.00 312 GLU A C 4
ATOM 3111 O O . GLU A 1 6 ? -19.889 -5.075 5.730 1.00 0.00 312 GLU A O 4
ATOM 3117 N N . LYS A 1 7 ? -21.528 -3.814 4.990 1.00 0.00 313 LYS A N 4
ATOM 3118 C CA . LYS A 1 7 ? -20.597 -2.679 4.716 1.00 0.00 313 LYS A CA 4
ATOM 3119 C C . LYS A 1 7 ? -20.488 -1.770 5.942 1.00 0.00 313 LYS A C 4
ATOM 3120 O O . LYS A 1 7 ? -21.414 -1.646 6.720 1.00 0.00 313 LYS A O 4
ATOM 3126 N N . GLY A 1 8 ? -19.363 -1.128 6.121 1.00 0.00 314 GLY A N 4
ATOM 3127 C CA . GLY A 1 8 ? -19.202 -0.227 7.296 1.00 0.00 314 GLY A CA 4
ATOM 3128 C C . GLY A 1 8 ? -18.268 -0.881 8.313 1.00 0.00 314 GLY A C 4
ATOM 3129 O O . GLY A 1 8 ? -17.643 -0.214 9.113 1.00 0.00 314 GLY A O 4
ATOM 3130 N N . THR A 1 9 ? -18.152 -2.180 8.278 1.00 0.00 315 THR A N 4
ATOM 3131 C CA . THR A 1 9 ? -17.239 -2.868 9.232 1.00 0.00 315 THR A CA 4
ATOM 3132 C C . THR A 1 9 ? -15.801 -2.484 8.914 1.00 0.00 315 THR A C 4
ATOM 3133 O O . THR A 1 9 ? -15.081 -3.218 8.266 1.00 0.00 315 THR A O 4
ATOM 3140 N N . PHE A 1 10 ? -15.393 -1.330 9.360 1.00 0.00 316 PHE A N 4
ATOM 3141 C CA . PHE A 1 10 ? -14.001 -0.842 9.087 1.00 0.00 316 PHE A CA 4
ATOM 3142 C C . PHE A 1 10 ? -13.585 -1.159 7.645 1.00 0.00 316 PHE A C 4
ATOM 3143 O O . PHE A 1 10 ? -12.707 -1.962 7.407 1.00 0.00 316 PHE A O 4
ATOM 3151 N N . THR A 1 11 ? -14.223 -0.540 6.683 1.00 0.00 317 THR A N 4
ATOM 3152 C CA . THR A 1 11 ? -13.876 -0.811 5.256 1.00 0.00 317 THR A CA 4
ATOM 3153 C C . THR A 1 11 ? -12.359 -0.661 5.038 1.00 0.00 317 THR A C 4
ATOM 3154 O O . THR A 1 11 ? -11.595 -1.562 5.321 1.00 0.00 317 THR A O 4
ATOM 3161 N N . LEU A 1 12 ? -11.912 0.458 4.530 1.00 0.00 318 LEU A N 4
ATOM 3162 C CA . LEU A 1 12 ? -10.447 0.635 4.299 1.00 0.00 318 LEU A CA 4
ATOM 3163 C C . LEU A 1 12 ? -9.983 2.039 4.735 1.00 0.00 318 LEU A C 4
ATOM 3164 O O . LEU A 1 12 ? -8.812 2.263 4.970 1.00 0.00 318 LEU A O 4
ATOM 3169 N N . LYS A 1 13 ? -10.887 2.980 4.854 1.00 0.00 319 LYS A N 4
ATOM 3170 C CA . LYS A 1 13 ? -10.495 4.357 5.282 1.00 0.00 319 LYS A CA 4
ATOM 3171 C C . LYS A 1 13 ? -9.850 4.324 6.677 1.00 0.00 319 LYS A C 4
ATOM 3172 O O . LYS A 1 13 ? -9.176 5.252 7.081 1.00 0.00 319 LYS A O 4
ATOM 3178 N N . ASP A 1 14 ? -10.022 3.249 7.400 1.00 0.00 320 ASP A N 4
ATOM 3179 C CA . ASP A 1 14 ? -9.390 3.137 8.746 1.00 0.00 320 ASP A CA 4
ATOM 3180 C C . ASP A 1 14 ? -7.888 2.859 8.591 1.00 0.00 320 ASP A C 4
ATOM 3181 O O . ASP A 1 14 ? -7.106 3.075 9.495 1.00 0.00 320 ASP A O 4
ATOM 3186 N N . ILE A 1 15 ? -7.484 2.390 7.438 1.00 0.00 321 ILE A N 4
ATOM 3187 C CA . ILE A 1 15 ? -6.039 2.105 7.203 1.00 0.00 321 ILE A CA 4
ATOM 3188 C C . ILE A 1 15 ? -5.283 3.401 6.888 1.00 0.00 321 ILE A C 4
ATOM 3189 O O . ILE A 1 15 ? -4.142 3.576 7.270 1.00 0.00 321 ILE A O 4
ATOM 3199 N N . TYR A 1 16 ? -5.909 4.303 6.181 1.00 0.00 322 TYR A N 4
ATOM 3200 C CA . TYR A 1 16 ? -5.231 5.584 5.819 1.00 0.00 322 TYR A CA 4
ATOM 3201 C C . TYR A 1 16 ? -4.812 6.370 7.067 1.00 0.00 322 TYR A C 4
ATOM 3202 O O . TYR A 1 16 ? -3.726 6.909 7.133 1.00 0.00 322 TYR A O 4
ATOM 3211 N N . LYS A 1 17 ? -5.665 6.454 8.047 1.00 0.00 323 LYS A N 4
ATOM 3212 C CA . LYS A 1 17 ? -5.312 7.222 9.277 1.00 0.00 323 LYS A CA 4
ATOM 3213 C C . LYS A 1 17 ? -3.980 6.734 9.851 1.00 0.00 323 LYS A C 4
ATOM 3214 O O . LYS A 1 17 ? -3.214 7.498 10.403 1.00 0.00 323 LYS A O 4
ATOM 3220 N N . GLN A 1 18 ? -3.707 5.467 9.737 1.00 0.00 324 GLN A N 4
ATOM 3221 C CA . GLN A 1 18 ? -2.433 4.922 10.284 1.00 0.00 324 GLN A CA 4
ATOM 3222 C C . GLN A 1 18 ? -1.213 5.498 9.556 1.00 0.00 324 GLN A C 4
ATOM 3223 O O . GLN A 1 18 ? -0.178 5.717 10.153 1.00 0.00 324 GLN A O 4
ATOM 3229 N N . ILE A 1 19 ? -1.317 5.752 8.277 1.00 0.00 325 ILE A N 4
ATOM 3230 C CA . ILE A 1 19 ? -0.144 6.318 7.548 1.00 0.00 325 ILE A CA 4
ATOM 3231 C C . ILE A 1 19 ? -0.098 7.845 7.681 1.00 0.00 325 ILE A C 4
ATOM 3232 O O . ILE A 1 19 ? 0.915 8.465 7.427 1.00 0.00 325 ILE A O 4
ATOM 3242 N N . GLU A 1 20 ? -1.178 8.461 8.085 1.00 0.00 326 GLU A N 4
ATOM 3243 C CA . GLU A 1 20 ? -1.178 9.948 8.237 1.00 0.00 326 GLU A CA 4
ATOM 3244 C C . GLU A 1 20 ? 0.029 10.410 9.060 1.00 0.00 326 GLU A C 4
ATOM 3245 O O . GLU A 1 20 ? 0.597 11.457 8.818 1.00 0.00 326 GLU A O 4
ATOM 3251 N N . ALA A 1 21 ? 0.411 9.642 10.042 1.00 0.00 327 ALA A N 4
ATOM 3252 C CA . ALA A 1 21 ? 1.567 10.032 10.901 1.00 0.00 327 ALA A CA 4
ATOM 3253 C C . ALA A 1 21 ? 2.884 9.979 10.119 1.00 0.00 327 ALA A C 4
ATOM 3254 O O . ALA A 1 21 ? 3.903 10.453 10.582 1.00 0.00 327 ALA A O 4
ATOM 3256 N N . MET A 1 22 ? 2.886 9.395 8.950 1.00 0.00 328 MET A N 4
ATOM 3257 C CA . MET A 1 22 ? 4.155 9.307 8.166 1.00 0.00 328 MET A CA 4
ATOM 3258 C C . MET A 1 22 ? 5.249 8.660 9.016 1.00 0.00 328 MET A C 4
ATOM 3259 O O . MET A 1 22 ? 6.372 9.122 9.055 1.00 0.00 328 MET A O 4
ATOM 3264 N N . ASN A 1 23 ? 4.932 7.593 9.699 1.00 0.00 329 ASN A N 4
ATOM 3265 C CA . ASN A 1 23 ? 5.953 6.914 10.552 1.00 0.00 329 ASN A CA 4
ATOM 3266 C C . ASN A 1 23 ? 6.467 7.876 11.627 1.00 0.00 329 ASN A C 4
ATOM 3267 O O . ASN A 1 23 ? 6.408 9.081 11.478 1.00 0.00 329 ASN A O 4
ATOM 3272 N N . LYS A 1 24 ? 6.965 7.351 12.711 1.00 0.00 330 LYS A N 4
ATOM 3273 C CA . LYS A 1 24 ? 7.479 8.228 13.802 1.00 0.00 330 LYS A CA 4
ATOM 3274 C C . LYS A 1 24 ? 8.874 8.750 13.454 1.00 0.00 330 LYS A C 4
ATOM 3275 O O . LYS A 1 24 ? 9.445 8.398 12.441 1.00 0.00 330 LYS A O 4
ATOM 3281 N N . MET A 1 25 ? 9.422 9.594 14.287 1.00 0.00 331 MET A N 4
ATOM 3282 C CA . MET A 1 25 ? 10.780 10.151 14.014 1.00 0.00 331 MET A CA 4
ATOM 3283 C C . MET A 1 25 ? 10.821 10.804 12.631 1.00 0.00 331 MET A C 4
ATOM 3284 O O . MET A 1 25 ? 9.861 10.771 11.887 1.00 0.00 331 MET A O 4
ATOM 3289 N N . GLY A 1 26 ? 11.927 11.405 12.285 1.00 0.00 332 GLY A N 4
ATOM 3290 C CA . GLY A 1 26 ? 12.035 12.069 10.954 1.00 0.00 332 GLY A CA 4
ATOM 3291 C C . GLY A 1 26 ? 12.738 11.132 9.966 1.00 0.00 332 GLY A C 4
ATOM 3292 O O . GLY A 1 26 ? 13.144 10.046 10.329 1.00 0.00 332 GLY A O 4
ATOM 3293 N N . PRO A 1 27 ? 12.857 11.583 8.741 1.00 0.00 333 PRO A N 4
ATOM 3294 C CA . PRO A 1 27 ? 13.515 10.765 7.690 1.00 0.00 333 PRO A CA 4
ATOM 3295 C C . PRO A 1 27 ? 15.006 10.591 7.990 1.00 0.00 333 PRO A C 4
ATOM 3296 O O . PRO A 1 27 ? 15.638 9.666 7.519 1.00 0.00 333 PRO A O 4
ATOM 3300 N N . VAL A 1 28 ? 15.577 11.470 8.768 1.00 0.00 334 VAL A N 4
ATOM 3301 C CA . VAL A 1 28 ? 17.029 11.341 9.088 1.00 0.00 334 VAL A CA 4
ATOM 3302 C C . VAL A 1 28 ? 17.268 11.505 10.593 1.00 0.00 334 VAL A C 4
ATOM 3303 O O . VAL A 1 28 ? 16.662 12.333 11.242 1.00 0.00 334 VAL A O 4
ATOM 3313 N N . ARG A 1 29 ? 18.151 10.719 11.149 1.00 0.00 335 ARG A N 4
ATOM 3314 C CA . ARG A 1 29 ? 18.434 10.828 12.610 1.00 0.00 335 ARG A CA 4
ATOM 3315 C C . ARG A 1 29 ? 19.895 11.222 12.844 1.00 0.00 335 ARG A C 4
ATOM 3316 O O . ARG A 1 29 ? 20.187 12.151 13.572 1.00 0.00 335 ARG A O 4
ATOM 3324 N N . LYS A 1 30 ? 20.816 10.514 12.240 1.00 0.00 336 LYS A N 4
ATOM 3325 C CA . LYS A 1 30 ? 22.263 10.839 12.427 1.00 0.00 336 LYS A CA 4
ATOM 3326 C C . LYS A 1 30 ? 22.636 10.784 13.912 1.00 0.00 336 LYS A C 4
ATOM 3327 O O . LYS A 1 30 ? 22.901 11.794 14.534 1.00 0.00 336 LYS A O 4
ATOM 3333 N N . ILE A 1 31 ? 22.657 9.610 14.484 1.00 0.00 337 ILE A N 4
ATOM 3334 C CA . ILE A 1 31 ? 23.014 9.489 15.929 1.00 0.00 337 ILE A CA 4
ATOM 3335 C C . ILE A 1 31 ? 24.364 10.156 16.196 1.00 0.00 337 ILE A C 4
ATOM 3336 O O . ILE A 1 31 ? 24.610 10.673 17.267 1.00 0.00 337 ILE A O 4
ATOM 3346 N N . PHE A 1 32 ? 25.240 10.154 15.229 1.00 0.00 338 PHE A N 4
ATOM 3347 C CA . PHE A 1 32 ? 26.570 10.797 15.433 1.00 0.00 338 PHE A CA 4
ATOM 3348 C C . PHE A 1 32 ? 26.669 12.065 14.582 1.00 0.00 338 PHE A C 4
ATOM 3349 O O . PHE A 1 32 ? 26.012 12.197 13.570 1.00 0.00 338 PHE A O 4
ATOM 3357 N N . GLU A 1 33 ? 27.471 13.008 14.996 1.00 0.00 339 GLU A N 4
ATOM 3358 C CA . GLU A 1 33 ? 27.590 14.276 14.220 1.00 0.00 339 GLU A CA 4
ATOM 3359 C C . GLU A 1 33 ? 28.907 14.333 13.443 1.00 0.00 339 GLU A C 4
ATOM 3360 O O . GLU A 1 33 ? 29.933 13.866 13.898 1.00 0.00 339 GLU A O 4
ATOM 3366 N N . MET A 1 34 ? 28.884 14.923 12.279 1.00 0.00 340 MET A N 4
ATOM 3367 C CA . MET A 1 34 ? 30.131 15.041 11.470 1.00 0.00 340 MET A CA 4
ATOM 3368 C C . MET A 1 34 ? 30.619 16.492 11.504 1.00 0.00 340 MET A C 4
ATOM 3369 O O . MET A 1 34 ? 29.837 17.419 11.440 1.00 0.00 340 MET A O 4
ATOM 3374 N N . LEU A 1 35 ? 31.901 16.699 11.628 1.00 0.00 341 LEU A N 4
ATOM 3375 C CA . LEU A 1 35 ? 32.416 18.100 11.692 1.00 0.00 341 LEU A CA 4
ATOM 3376 C C . LEU A 1 35 ? 33.248 18.472 10.452 1.00 0.00 341 LEU A C 4
ATOM 3377 O O . LEU A 1 35 ? 32.982 19.480 9.827 1.00 0.00 341 LEU A O 4
ATOM 3382 N N . PRO A 1 36 ? 34.242 17.674 10.132 1.00 0.00 342 PRO A N 4
ATOM 3383 C CA . PRO A 1 36 ? 35.101 17.980 8.971 1.00 0.00 342 PRO A CA 4
ATOM 3384 C C . PRO A 1 36 ? 34.507 17.390 7.694 1.00 0.00 342 PRO A C 4
ATOM 3385 O O . PRO A 1 36 ? 34.831 17.804 6.597 1.00 0.00 342 PRO A O 4
ATOM 3389 N N . PHE A 1 37 ? 33.652 16.415 7.823 1.00 0.00 343 PHE A N 4
ATOM 3390 C CA . PHE A 1 37 ? 33.055 15.791 6.612 1.00 0.00 343 PHE A CA 4
ATOM 3391 C C . PHE A 1 37 ? 31.881 16.623 6.093 1.00 0.00 343 PHE A C 4
ATOM 3392 O O . PHE A 1 37 ? 30.884 16.804 6.765 1.00 0.00 343 PHE A O 4
ATOM 3400 N N . GLY A 1 38 ? 31.986 17.108 4.887 1.00 0.00 344 GLY A N 4
ATOM 3401 C CA . GLY A 1 38 ? 30.876 17.905 4.295 1.00 0.00 344 GLY A CA 4
ATOM 3402 C C . GLY A 1 38 ? 30.314 17.134 3.100 1.00 0.00 344 GLY A C 4
ATOM 3403 O O . GLY A 1 38 ? 29.743 17.699 2.189 1.00 0.00 344 GLY A O 4
ATOM 3404 N N . LEU A 1 39 ? 30.485 15.838 3.102 1.00 0.00 345 LEU A N 4
ATOM 3405 C CA . LEU A 1 39 ? 29.980 15.004 1.976 1.00 0.00 345 LEU A CA 4
ATOM 3406 C C . LEU A 1 39 ? 28.455 14.905 2.028 1.00 0.00 345 LEU A C 4
ATOM 3407 O O . LEU A 1 39 ? 27.860 14.915 3.087 1.00 0.00 345 LEU A O 4
ATOM 3412 N N . GLY A 1 40 ? 27.820 14.791 0.894 1.00 0.00 346 GLY A N 4
ATOM 3413 C CA . GLY A 1 40 ? 26.336 14.669 0.886 1.00 0.00 346 GLY A CA 4
ATOM 3414 C C . GLY A 1 40 ? 25.952 13.365 1.583 1.00 0.00 346 GLY A C 4
ATOM 3415 O O . GLY A 1 40 ? 26.195 13.186 2.760 1.00 0.00 346 GLY A O 4
ATOM 3416 N N . LEU A 1 41 ? 25.365 12.444 0.870 1.00 0.00 347 LEU A N 4
ATOM 3417 C CA . LEU A 1 41 ? 24.987 11.151 1.508 1.00 0.00 347 LEU A CA 4
ATOM 3418 C C . LEU A 1 41 ? 25.906 10.034 1.008 1.00 0.00 347 LEU A C 4
ATOM 3419 O O . LEU A 1 41 ? 26.033 9.829 -0.182 1.00 0.00 347 LEU A O 4
ATOM 3424 N N . LYS A 1 42 ? 26.536 9.318 1.925 1.00 0.00 348 LYS A N 4
ATOM 3425 C CA . LYS A 1 42 ? 27.474 8.182 1.578 1.00 0.00 348 LYS A CA 4
ATOM 3426 C C . LYS A 1 42 ? 27.978 8.246 0.128 1.00 0.00 348 LYS A C 4
ATOM 3427 O O . LYS A 1 42 ? 27.480 7.556 -0.737 1.00 0.00 348 LYS A O 4
ATOM 3433 N N . VAL A 1 43 ? 28.961 9.083 -0.128 1.00 0.00 349 VAL A N 4
ATOM 3434 C CA . VAL A 1 43 ? 29.532 9.239 -1.513 1.00 0.00 349 VAL A CA 4
ATOM 3435 C C . VAL A 1 43 ? 28.443 9.088 -2.591 1.00 0.00 349 VAL A C 4
ATOM 3436 O O . VAL A 1 43 ? 28.252 8.031 -3.157 1.00 0.00 349 VAL A O 4
ATOM 3446 N N . ASP A 1 44 ? 27.728 10.142 -2.866 1.00 0.00 350 ASP A N 4
ATOM 3447 C CA . ASP A 1 44 ? 26.647 10.071 -3.892 1.00 0.00 350 ASP A CA 4
ATOM 3448 C C . ASP A 1 44 ? 25.657 8.947 -3.542 1.00 0.00 350 ASP A C 4
ATOM 3449 O O . ASP A 1 44 ? 24.726 9.154 -2.790 1.00 0.00 350 ASP A O 4
ATOM 3454 N N . ASN A 1 45 ? 25.838 7.762 -4.071 1.00 0.00 351 ASN A N 4
ATOM 3455 C CA . ASN A 1 45 ? 24.892 6.652 -3.750 1.00 0.00 351 ASN A CA 4
ATOM 3456 C C . ASN A 1 45 ? 25.656 5.327 -3.644 1.00 0.00 351 ASN A C 4
ATOM 3457 O O . ASN A 1 45 ? 26.754 5.196 -4.147 1.00 0.00 351 ASN A O 4
ATOM 3462 N N . ASP A 1 46 ? 25.087 4.343 -3.001 1.00 0.00 352 ASP A N 4
ATOM 3463 C CA . ASP A 1 46 ? 25.794 3.034 -2.880 1.00 0.00 352 ASP A CA 4
ATOM 3464 C C . ASP A 1 46 ? 24.885 1.983 -2.234 1.00 0.00 352 ASP A C 4
ATOM 3465 O O . ASP A 1 46 ? 24.840 0.846 -2.657 1.00 0.00 352 ASP A O 4
ATOM 3470 N N . VAL A 1 47 ? 24.168 2.350 -1.207 1.00 0.00 353 VAL A N 4
ATOM 3471 C CA . VAL A 1 47 ? 23.275 1.361 -0.535 1.00 0.00 353 VAL A CA 4
ATOM 3472 C C . VAL A 1 47 ? 22.046 1.062 -1.401 1.00 0.00 353 VAL A C 4
ATOM 3473 O O . VAL A 1 47 ? 21.450 0.008 -1.300 1.00 0.00 353 VAL A O 4
ATOM 3483 N N . MET A 1 48 ? 21.661 1.973 -2.254 1.00 0.00 354 MET A N 4
ATOM 3484 C CA . MET A 1 48 ? 20.471 1.720 -3.123 1.00 0.00 354 MET A CA 4
ATOM 3485 C C . MET A 1 48 ? 20.484 2.663 -4.329 1.00 0.00 354 MET A C 4
ATOM 3486 O O . MET A 1 48 ? 20.415 3.866 -4.189 1.00 0.00 354 MET A O 4
ATOM 3491 N N . GLU A 1 49 ? 20.577 2.122 -5.515 1.00 0.00 355 GLU A N 4
ATOM 3492 C CA . GLU A 1 49 ? 20.601 2.987 -6.733 1.00 0.00 355 GLU A CA 4
ATOM 3493 C C . GLU A 1 49 ? 19.294 3.772 -6.865 1.00 0.00 355 GLU A C 4
ATOM 3494 O O . GLU A 1 49 ? 19.284 4.907 -7.298 1.00 0.00 355 GLU A O 4
ATOM 3500 N N . MET A 1 50 ? 18.188 3.179 -6.502 1.00 0.00 356 MET A N 4
ATOM 3501 C CA . MET A 1 50 ? 16.886 3.899 -6.617 1.00 0.00 356 MET A CA 4
ATOM 3502 C C . MET A 1 50 ? 16.195 3.975 -5.254 1.00 0.00 356 MET A C 4
ATOM 3503 O O . MET A 1 50 ? 16.084 2.994 -4.546 1.00 0.00 356 MET A O 4
ATOM 3508 N N . THR A 1 51 ? 15.724 5.136 -4.882 1.00 0.00 357 THR A N 4
ATOM 3509 C CA . THR A 1 51 ? 15.037 5.276 -3.566 1.00 0.00 357 THR A CA 4
ATOM 3510 C C . THR A 1 51 ? 13.649 5.892 -3.758 1.00 0.00 357 THR A C 4
ATOM 3511 O O . THR A 1 51 ? 13.490 6.894 -4.428 1.00 0.00 357 THR A O 4
ATOM 3518 N N . GLN A 1 52 ? 12.640 5.301 -3.178 1.00 0.00 358 GLN A N 4
ATOM 3519 C CA . GLN A 1 52 ? 11.262 5.853 -3.328 1.00 0.00 358 GLN A CA 4
ATOM 3520 C C . GLN A 1 52 ? 10.507 5.758 -1.999 1.00 0.00 358 GLN A C 4
ATOM 3521 O O . GLN A 1 52 ? 10.846 4.973 -1.137 1.00 0.00 358 GLN A O 4
ATOM 3527 N N . GLU A 1 53 ? 9.480 6.545 -1.830 1.00 0.00 359 GLU A N 4
ATOM 3528 C CA . GLU A 1 53 ? 8.702 6.487 -0.560 1.00 0.00 359 GLU A CA 4
ATOM 3529 C C . GLU A 1 53 ? 7.393 5.725 -0.789 1.00 0.00 359 GLU A C 4
ATOM 3530 O O . GLU A 1 53 ? 6.662 5.991 -1.722 1.00 0.00 359 GLU A O 4
ATOM 3536 N N . LYS A 1 54 ? 7.100 4.770 0.050 1.00 0.00 360 LYS A N 4
ATOM 3537 C CA . LYS A 1 54 ? 5.848 3.976 -0.120 1.00 0.00 360 LYS A CA 4
ATOM 3538 C C . LYS A 1 54 ? 4.684 4.626 0.635 1.00 0.00 360 LYS A C 4
ATOM 3539 O O . LYS A 1 54 ? 3.699 5.031 0.050 1.00 0.00 360 LYS A O 4
ATOM 3545 N N . MET A 1 55 ? 4.786 4.711 1.932 1.00 0.00 361 MET A N 4
ATOM 3546 C CA . MET A 1 55 ? 3.685 5.317 2.737 1.00 0.00 361 MET A CA 4
ATOM 3547 C C . MET A 1 55 ? 3.531 6.806 2.429 1.00 0.00 361 MET A C 4
ATOM 3548 O O . MET A 1 55 ? 2.457 7.365 2.536 1.00 0.00 361 MET A O 4
ATOM 3553 N N . LYS A 1 56 ? 4.594 7.456 2.065 1.00 0.00 362 LYS A N 4
ATOM 3554 C CA . LYS A 1 56 ? 4.507 8.917 1.769 1.00 0.00 362 LYS A CA 4
ATOM 3555 C C . LYS A 1 56 ? 3.512 9.189 0.635 1.00 0.00 362 LYS A C 4
ATOM 3556 O O . LYS A 1 56 ? 2.625 10.009 0.763 1.00 0.00 362 LYS A O 4
ATOM 3562 N N . LYS A 1 57 ? 3.649 8.514 -0.473 1.00 0.00 363 LYS A N 4
ATOM 3563 C CA . LYS A 1 57 ? 2.705 8.748 -1.603 1.00 0.00 363 LYS A CA 4
ATOM 3564 C C . LYS A 1 57 ? 1.288 8.318 -1.213 1.00 0.00 363 LYS A C 4
ATOM 3565 O O . LYS A 1 57 ? 0.313 8.864 -1.692 1.00 0.00 363 LYS A O 4
ATOM 3571 N N . PHE A 1 58 ? 1.163 7.320 -0.384 1.00 0.00 364 PHE A N 4
ATOM 3572 C CA . PHE A 1 58 ? -0.200 6.837 -0.017 1.00 0.00 364 PHE A CA 4
ATOM 3573 C C . PHE A 1 58 ? -1.012 7.958 0.629 1.00 0.00 364 PHE A C 4
ATOM 3574 O O . PHE A 1 58 ? -2.167 8.152 0.302 1.00 0.00 364 PHE A O 4
ATOM 3582 N N . ARG A 1 59 ? -0.436 8.712 1.525 1.00 0.00 365 ARG A N 4
ATOM 3583 C CA . ARG A 1 59 ? -1.217 9.820 2.146 1.00 0.00 365 ARG A CA 4
ATOM 3584 C C . ARG A 1 59 ? -1.765 10.737 1.046 1.00 0.00 365 ARG A C 4
ATOM 3585 O O . ARG A 1 59 ? -2.878 11.220 1.118 1.00 0.00 365 ARG A O 4
ATOM 3593 N N . VAL A 1 60 ? -0.984 10.970 0.025 1.00 0.00 366 VAL A N 4
ATOM 3594 C CA . VAL A 1 60 ? -1.442 11.847 -1.093 1.00 0.00 366 VAL A CA 4
ATOM 3595 C C . VAL A 1 60 ? -2.611 11.191 -1.838 1.00 0.00 366 VAL A C 4
ATOM 3596 O O . VAL A 1 60 ? -3.618 11.817 -2.105 1.00 0.00 366 VAL A O 4
ATOM 3606 N N . ILE A 1 61 ? -2.474 9.944 -2.201 1.00 0.00 367 ILE A N 4
ATOM 3607 C CA . ILE A 1 61 ? -3.555 9.238 -2.958 1.00 0.00 367 ILE A CA 4
ATOM 3608 C C . ILE A 1 61 ? -4.946 9.479 -2.360 1.00 0.00 367 ILE A C 4
ATOM 3609 O O . ILE A 1 61 ? -5.943 9.300 -3.032 1.00 0.00 367 ILE A O 4
ATOM 3619 N N . MET A 1 62 ? -5.036 9.856 -1.113 1.00 0.00 368 MET A N 4
ATOM 3620 C CA . MET A 1 62 ? -6.383 10.081 -0.491 1.00 0.00 368 MET A CA 4
ATOM 3621 C C . MET A 1 62 ? -7.294 10.880 -1.433 1.00 0.00 368 MET A C 4
ATOM 3622 O O . MET A 1 62 ? -8.415 10.494 -1.698 1.00 0.00 368 MET A O 4
ATOM 3627 N N . ASP A 1 63 ? -6.820 11.980 -1.952 1.00 0.00 369 ASP A N 4
ATOM 3628 C CA . ASP A 1 63 ? -7.667 12.776 -2.886 1.00 0.00 369 ASP A CA 4
ATOM 3629 C C . ASP A 1 63 ? -7.692 12.114 -4.271 1.00 0.00 369 ASP A C 4
ATOM 3630 O O . ASP A 1 63 ? -8.682 12.168 -4.972 1.00 0.00 369 ASP A O 4
ATOM 3635 N N . SER A 1 64 ? -6.621 11.482 -4.667 1.00 0.00 370 SER A N 4
ATOM 3636 C CA . SER A 1 64 ? -6.609 10.813 -6.001 1.00 0.00 370 SER A CA 4
ATOM 3637 C C . SER A 1 64 ? -7.731 9.776 -6.060 1.00 0.00 370 SER A C 4
ATOM 3638 O O . SER A 1 64 ? -8.362 9.576 -7.079 1.00 0.00 370 SER A O 4
ATOM 3641 N N . MET A 1 65 ? -7.991 9.129 -4.960 1.00 0.00 371 MET A N 4
ATOM 3642 C CA . MET A 1 65 ? -9.077 8.117 -4.907 1.00 0.00 371 MET A CA 4
ATOM 3643 C C . MET A 1 65 ? -10.259 8.704 -4.133 1.00 0.00 371 MET A C 4
ATOM 3644 O O . MET A 1 65 ? -10.134 9.717 -3.473 1.00 0.00 371 MET A O 4
ATOM 3649 N N . THR A 1 66 ? -11.406 8.096 -4.224 1.00 0.00 372 THR A N 4
ATOM 3650 C CA . THR A 1 66 ? -12.577 8.661 -3.505 1.00 0.00 372 THR A CA 4
ATOM 3651 C C . THR A 1 66 ? -13.012 7.766 -2.348 1.00 0.00 372 THR A C 4
ATOM 3652 O O . THR A 1 66 ? -12.945 6.558 -2.411 1.00 0.00 372 THR A O 4
ATOM 3659 N N . GLU A 1 67 ? -13.468 8.369 -1.295 1.00 0.00 373 GLU A N 4
ATOM 3660 C CA . GLU A 1 67 ? -13.931 7.575 -0.119 1.00 0.00 373 GLU A CA 4
ATOM 3661 C C . GLU A 1 67 ? -14.881 6.461 -0.587 1.00 0.00 373 GLU A C 4
ATOM 3662 O O . GLU A 1 67 ? -14.796 5.332 -0.148 1.00 0.00 373 GLU A O 4
ATOM 3668 N N . GLU A 1 68 ? -15.788 6.781 -1.472 1.00 0.00 374 GLU A N 4
ATOM 3669 C CA . GLU A 1 68 ? -16.748 5.755 -1.964 1.00 0.00 374 GLU A CA 4
ATOM 3670 C C . GLU A 1 68 ? -15.979 4.531 -2.460 1.00 0.00 374 GLU A C 4
ATOM 3671 O O . GLU A 1 68 ? -16.384 3.399 -2.279 1.00 0.00 374 GLU A O 4
ATOM 3677 N N . GLU A 1 69 ? -14.836 4.773 -3.051 1.00 0.00 375 GLU A N 4
ATOM 3678 C CA . GLU A 1 69 ? -13.995 3.639 -3.521 1.00 0.00 375 GLU A CA 4
ATOM 3679 C C . GLU A 1 69 ? -13.451 2.853 -2.327 1.00 0.00 375 GLU A C 4
ATOM 3680 O O . GLU A 1 69 ? -13.380 1.641 -2.349 1.00 0.00 375 GLU A O 4
ATOM 3686 N N . LEU A 1 70 ? -13.052 3.538 -1.283 1.00 0.00 376 LEU A N 4
ATOM 3687 C CA . LEU A 1 70 ? -12.497 2.824 -0.092 1.00 0.00 376 LEU A CA 4
ATOM 3688 C C . LEU A 1 70 ? -13.575 1.994 0.597 1.00 0.00 376 LEU A C 4
ATOM 3689 O O . LEU A 1 70 ? -13.371 0.848 0.944 1.00 0.00 376 LEU A O 4
ATOM 3694 N N . LEU A 1 71 ? -14.719 2.567 0.799 1.00 0.00 377 LEU A N 4
ATOM 3695 C CA . LEU A 1 71 ? -15.825 1.823 1.467 1.00 0.00 377 LEU A CA 4
ATOM 3696 C C . LEU A 1 71 ? -16.260 0.641 0.604 1.00 0.00 377 LEU A C 4
ATOM 3697 O O . LEU A 1 71 ? -16.650 -0.396 1.103 1.00 0.00 377 LEU A O 4
ATOM 3702 N N . ASN A 1 72 ? -16.196 0.789 -0.688 1.00 0.00 378 ASN A N 4
ATOM 3703 C CA . ASN A 1 72 ? -16.603 -0.324 -1.588 1.00 0.00 378 ASN A CA 4
ATOM 3704 C C . ASN A 1 72 ? -15.460 -0.650 -2.556 1.00 0.00 378 ASN A C 4
ATOM 3705 O O . ASN A 1 72 ? -15.387 -0.091 -3.633 1.00 0.00 378 ASN A O 4
ATOM 3710 N N . PRO A 1 73 ? -14.597 -1.541 -2.139 1.00 0.00 379 PRO A N 4
ATOM 3711 C CA . PRO A 1 73 ? -13.443 -1.931 -2.986 1.00 0.00 379 PRO A CA 4
ATOM 3712 C C . PRO A 1 73 ? -13.937 -2.648 -4.239 1.00 0.00 379 PRO A C 4
ATOM 3713 O O . PRO A 1 73 ? -13.386 -2.501 -5.311 1.00 0.00 379 PRO A O 4
ATOM 3717 N N . LYS A 1 74 ? -14.980 -3.418 -4.113 1.00 0.00 380 LYS A N 4
ATOM 3718 C CA . LYS A 1 74 ? -15.521 -4.137 -5.297 1.00 0.00 380 LYS A CA 4
ATOM 3719 C C . LYS A 1 74 ? -15.885 -3.134 -6.391 1.00 0.00 380 LYS A C 4
ATOM 3720 O O . LYS A 1 74 ? -15.917 -3.460 -7.559 1.00 0.00 380 LYS A O 4
ATOM 3726 N N . ILE A 1 75 ? -16.170 -1.912 -6.019 1.00 0.00 381 ILE A N 4
ATOM 3727 C CA . ILE A 1 75 ? -16.542 -0.894 -7.044 1.00 0.00 381 ILE A CA 4
ATOM 3728 C C . ILE A 1 75 ? -15.292 -0.243 -7.659 1.00 0.00 381 ILE A C 4
ATOM 3729 O O . ILE A 1 75 ? -15.366 0.818 -8.246 1.00 0.00 381 ILE A O 4
ATOM 3739 N N . ILE A 1 76 ? -14.153 -0.870 -7.545 1.00 0.00 382 ILE A N 4
ATOM 3740 C CA . ILE A 1 76 ? -12.925 -0.288 -8.138 1.00 0.00 382 ILE A CA 4
ATOM 3741 C C . ILE A 1 76 ? -12.758 -0.828 -9.557 1.00 0.00 382 ILE A C 4
ATOM 3742 O O . ILE A 1 76 ? -13.192 -1.919 -9.871 1.00 0.00 382 ILE A O 4
ATOM 3752 N N . ASP A 1 77 ? -12.147 -0.077 -10.414 1.00 0.00 383 ASP A N 4
ATOM 3753 C CA . ASP A 1 77 ? -11.969 -0.552 -11.813 1.00 0.00 383 ASP A CA 4
ATOM 3754 C C . ASP A 1 77 ? -10.531 -0.323 -12.274 1.00 0.00 383 ASP A C 4
ATOM 3755 O O . ASP A 1 77 ? -9.878 0.613 -11.858 1.00 0.00 383 ASP A O 4
ATOM 3760 N N . SER A 1 78 ? -10.033 -1.165 -13.135 1.00 0.00 384 SER A N 4
ATOM 3761 C CA . SER A 1 78 ? -8.639 -0.983 -13.622 1.00 0.00 384 SER A CA 4
ATOM 3762 C C . SER A 1 78 ? -8.484 0.426 -14.198 1.00 0.00 384 SER A C 4
ATOM 3763 O O . SER A 1 78 ? -7.472 1.074 -14.027 1.00 0.00 384 SER A O 4
ATOM 3766 N N . SER A 1 79 ? -9.492 0.909 -14.870 1.00 0.00 385 SER A N 4
ATOM 3767 C CA . SER A 1 79 ? -9.413 2.280 -15.442 1.00 0.00 385 SER A CA 4
ATOM 3768 C C . SER A 1 79 ? -9.420 3.326 -14.321 1.00 0.00 385 SER A C 4
ATOM 3769 O O . SER A 1 79 ? -8.688 4.295 -14.361 1.00 0.00 385 SER A O 4
ATOM 3772 N N . ARG A 1 80 ? -10.248 3.149 -13.323 1.00 0.00 386 ARG A N 4
ATOM 3773 C CA . ARG A 1 80 ? -10.297 4.149 -12.215 1.00 0.00 386 ARG A CA 4
ATOM 3774 C C . ARG A 1 80 ? -8.937 4.252 -11.519 1.00 0.00 386 ARG A C 4
ATOM 3775 O O . ARG A 1 80 ? -8.419 5.331 -11.309 1.00 0.00 386 ARG A O 4
ATOM 3783 N N . ILE A 1 81 ? -8.355 3.141 -11.160 1.00 0.00 387 ILE A N 4
ATOM 3784 C CA . ILE A 1 81 ? -7.029 3.187 -10.478 1.00 0.00 387 ILE A CA 4
ATOM 3785 C C . ILE A 1 81 ? -5.967 3.753 -11.425 1.00 0.00 387 ILE A C 4
ATOM 3786 O O . ILE A 1 81 ? -5.024 4.394 -11.003 1.00 0.00 387 ILE A O 4
ATOM 3796 N N . ARG A 1 82 ? -6.130 3.549 -12.705 1.00 0.00 388 ARG A N 4
ATOM 3797 C CA . ARG A 1 82 ? -5.148 4.107 -13.677 1.00 0.00 388 ARG A CA 4
ATOM 3798 C C . ARG A 1 82 ? -5.014 5.613 -13.462 1.00 0.00 388 ARG A C 4
ATOM 3799 O O . ARG A 1 82 ? -3.965 6.124 -13.127 1.00 0.00 388 ARG A O 4
ATOM 3807 N N . ARG A 1 83 ? -6.104 6.319 -13.642 1.00 0.00 389 ARG A N 4
ATOM 3808 C CA . ARG A 1 83 ? -6.096 7.793 -13.442 1.00 0.00 389 ARG A CA 4
ATOM 3809 C C . ARG A 1 83 ? -5.619 8.101 -12.035 1.00 0.00 389 ARG A C 4
ATOM 3810 O O . ARG A 1 83 ? -4.832 8.998 -11.809 1.00 0.00 389 ARG A O 4
ATOM 3818 N N . ILE A 1 84 ? -6.104 7.361 -11.077 1.00 0.00 390 ILE A N 4
ATOM 3819 C CA . ILE A 1 84 ? -5.692 7.609 -9.676 1.00 0.00 390 ILE A CA 4
ATOM 3820 C C . ILE A 1 84 ? -4.174 7.504 -9.582 1.00 0.00 390 ILE A C 4
ATOM 3821 O O . ILE A 1 84 ? -3.514 8.394 -9.084 1.00 0.00 390 ILE A O 4
ATOM 3831 N N . ALA A 1 85 ? -3.602 6.455 -10.110 1.00 0.00 391 ALA A N 4
ATOM 3832 C CA . ALA A 1 85 ? -2.121 6.339 -10.106 1.00 0.00 391 ALA A CA 4
ATOM 3833 C C . ALA A 1 85 ? -1.520 7.577 -10.749 1.00 0.00 391 ALA A C 4
ATOM 3834 O O . ALA A 1 85 ? -0.549 8.131 -10.292 1.00 0.00 391 ALA A O 4
ATOM 3836 N N . ILE A 1 86 ? -2.116 7.996 -11.831 1.00 0.00 392 ILE A N 4
ATOM 3837 C CA . ILE A 1 86 ? -1.628 9.194 -12.554 1.00 0.00 392 ILE A CA 4
ATOM 3838 C C . ILE A 1 86 ? -1.851 10.445 -11.708 1.00 0.00 392 ILE A C 4
ATOM 3839 O O . ILE A 1 86 ? -1.043 11.352 -11.688 1.00 0.00 392 ILE A O 4
ATOM 3849 N N . GLY A 1 87 ? -2.957 10.497 -11.013 1.00 0.00 393 GLY A N 4
ATOM 3850 C CA . GLY A 1 87 ? -3.262 11.681 -10.169 1.00 0.00 393 GLY A CA 4
ATOM 3851 C C . GLY A 1 87 ? -2.308 11.738 -8.984 1.00 0.00 393 GLY A C 4
ATOM 3852 O O . GLY A 1 87 ? -1.721 12.760 -8.693 1.00 0.00 393 GLY A O 4
ATOM 3853 N N . SER A 1 88 ? -2.115 10.636 -8.325 1.00 0.00 394 SER A N 4
ATOM 3854 C CA . SER A 1 88 ? -1.156 10.616 -7.190 1.00 0.00 394 SER A CA 4
ATOM 3855 C C . SER A 1 88 ? 0.264 10.381 -7.719 1.00 0.00 394 SER A C 4
ATOM 3856 O O . SER A 1 88 ? 1.237 10.553 -7.012 1.00 0.00 394 SER A O 4
ATOM 3859 N N . GLY A 1 89 ? 0.386 9.969 -8.955 1.00 0.00 395 GLY A N 4
ATOM 3860 C CA . GLY A 1 89 ? 1.732 9.698 -9.529 1.00 0.00 395 GLY A CA 4
ATOM 3861 C C . GLY A 1 89 ? 2.340 8.483 -8.821 1.00 0.00 395 GLY A C 4
ATOM 3862 O O . GLY A 1 89 ? 3.536 8.275 -8.844 1.00 0.00 395 GLY A O 4
ATOM 3863 N N . THR A 1 90 ? 1.525 7.692 -8.169 1.00 0.00 396 THR A N 4
ATOM 3864 C CA . THR A 1 90 ? 2.064 6.509 -7.437 1.00 0.00 396 THR A CA 4
ATOM 3865 C C . THR A 1 90 ? 2.033 5.235 -8.270 1.00 0.00 396 THR A C 4
ATOM 3866 O O . THR A 1 90 ? 2.588 4.241 -7.853 1.00 0.00 396 THR A O 4
ATOM 3873 N N . SER A 1 91 ? 1.390 5.226 -9.422 1.00 0.00 397 SER A N 4
ATOM 3874 C CA . SER A 1 91 ? 1.319 3.991 -10.280 1.00 0.00 397 SER A CA 4
ATOM 3875 C C . SER A 1 91 ? 0.170 3.106 -9.798 1.00 0.00 397 SER A C 4
ATOM 3876 O O . SER A 1 91 ? -0.009 2.932 -8.610 1.00 0.00 397 SER A O 4
ATOM 3879 N N . PRO A 1 92 ? -0.556 2.538 -10.724 1.00 0.00 398 PRO A N 4
ATOM 3880 C CA . PRO A 1 92 ? -1.664 1.628 -10.348 1.00 0.00 398 PRO A CA 4
ATOM 3881 C C . PRO A 1 92 ? -1.093 0.477 -9.529 1.00 0.00 398 PRO A C 4
ATOM 3882 O O . PRO A 1 92 ? -1.730 -0.059 -8.644 1.00 0.00 398 PRO A O 4
ATOM 3886 N N . GLN A 1 93 ? 0.125 0.118 -9.814 1.00 0.00 399 GLN A N 4
ATOM 3887 C CA . GLN A 1 93 ? 0.788 -0.974 -9.057 1.00 0.00 399 GLN A CA 4
ATOM 3888 C C . GLN A 1 93 ? 0.801 -0.667 -7.558 1.00 0.00 399 GLN A C 4
ATOM 3889 O O . GLN A 1 93 ? 0.617 -1.545 -6.738 1.00 0.00 399 GLN A O 4
ATOM 3895 N N . GLU A 1 94 ? 1.042 0.566 -7.185 1.00 0.00 400 GLU A N 4
ATOM 3896 C CA . GLU A 1 94 ? 1.095 0.898 -5.736 1.00 0.00 400 GLU A CA 4
ATOM 3897 C C . GLU A 1 94 ? -0.275 0.760 -5.081 1.00 0.00 400 GLU A C 4
ATOM 3898 O O . GLU A 1 94 ? -0.380 0.336 -3.946 1.00 0.00 400 GLU A O 4
ATOM 3904 N N . VAL A 1 95 ? -1.328 1.064 -5.783 1.00 0.00 401 VAL A N 4
ATOM 3905 C CA . VAL A 1 95 ? -2.669 0.882 -5.170 1.00 0.00 401 VAL A CA 4
ATOM 3906 C C . VAL A 1 95 ? -3.059 -0.582 -5.336 1.00 0.00 401 VAL A C 4
ATOM 3907 O O . VAL A 1 95 ? -3.727 -1.154 -4.497 1.00 0.00 401 VAL A O 4
ATOM 3917 N N . LYS A 1 96 ? -2.616 -1.211 -6.391 1.00 0.00 402 LYS A N 4
ATOM 3918 C CA . LYS A 1 96 ? -2.936 -2.650 -6.565 1.00 0.00 402 LYS A CA 4
ATOM 3919 C C . LYS A 1 96 ? -2.297 -3.433 -5.420 1.00 0.00 402 LYS A C 4
ATOM 3920 O O . LYS A 1 96 ? -2.920 -4.287 -4.821 1.00 0.00 402 LYS A O 4
ATOM 3926 N N . GLU A 1 97 ? -1.072 -3.122 -5.075 1.00 0.00 403 GLU A N 4
ATOM 3927 C CA . GLU A 1 97 ? -0.442 -3.832 -3.931 1.00 0.00 403 GLU A CA 4
ATOM 3928 C C . GLU A 1 97 ? -1.173 -3.424 -2.656 1.00 0.00 403 GLU A C 4
ATOM 3929 O O . GLU A 1 97 ? -1.492 -4.249 -1.825 1.00 0.00 403 GLU A O 4
ATOM 3935 N N . LEU A 1 98 ? -1.446 -2.160 -2.485 1.00 0.00 404 LEU A N 4
ATOM 3936 C CA . LEU A 1 98 ? -2.158 -1.730 -1.253 1.00 0.00 404 LEU A CA 4
ATOM 3937 C C . LEU A 1 98 ? -3.428 -2.563 -1.071 1.00 0.00 404 LEU A C 4
ATOM 3938 O O . LEU A 1 98 ? -3.711 -3.050 0.019 1.00 0.00 404 LEU A O 4
ATOM 3943 N N . LEU A 1 99 ? -4.191 -2.775 -2.119 1.00 0.00 405 LEU A N 4
ATOM 3944 C CA . LEU A 1 99 ? -5.404 -3.609 -1.922 1.00 0.00 405 LEU A CA 4
ATOM 3945 C C . LEU A 1 99 ? -4.905 -5.016 -1.646 1.00 0.00 405 LEU A C 4
ATOM 3946 O O . LEU A 1 99 ? -5.372 -5.723 -0.773 1.00 0.00 405 LEU A O 4
ATOM 3951 N N . ASN A 1 100 ? -3.903 -5.394 -2.399 1.00 0.00 406 ASN A N 4
ATOM 3952 C CA . ASN A 1 100 ? -3.279 -6.724 -2.223 1.00 0.00 406 ASN A CA 4
ATOM 3953 C C . ASN A 1 100 ? -2.860 -6.867 -0.765 1.00 0.00 406 ASN A C 4
ATOM 3954 O O . ASN A 1 100 ? -2.739 -7.954 -0.253 1.00 0.00 406 ASN A O 4
ATOM 3959 N N . TYR A 1 101 ? -2.660 -5.774 -0.070 1.00 0.00 407 TYR A N 4
ATOM 3960 C CA . TYR A 1 101 ? -2.289 -5.898 1.361 1.00 0.00 407 TYR A CA 4
ATOM 3961 C C . TYR A 1 101 ? -3.413 -6.649 2.067 1.00 0.00 407 TYR A C 4
ATOM 3962 O O . TYR A 1 101 ? -3.189 -7.666 2.690 1.00 0.00 407 TYR A O 4
ATOM 3971 N N . TYR A 1 102 ? -4.639 -6.203 1.919 1.00 0.00 408 TYR A N 4
ATOM 3972 C CA . TYR A 1 102 ? -5.759 -6.983 2.542 1.00 0.00 408 TYR A CA 4
ATOM 3973 C C . TYR A 1 102 ? -5.719 -8.426 2.014 1.00 0.00 408 TYR A C 4
ATOM 3974 O O . TYR A 1 102 ? -6.112 -9.327 2.729 1.00 0.00 408 TYR A O 4
ATOM 3983 N N . LYS A 1 103 ? -5.146 -8.705 0.864 1.00 0.00 409 LYS A N 4
ATOM 3984 C CA . LYS A 1 103 ? -4.987 -10.163 0.482 1.00 0.00 409 LYS A CA 4
ATOM 3985 C C . LYS A 1 103 ? -4.271 -10.828 1.671 1.00 0.00 409 LYS A C 4
ATOM 3986 O O . LYS A 1 103 ? -4.714 -11.816 2.235 1.00 0.00 409 LYS A O 4
ATOM 3992 N N . THR A 1 104 ? -3.166 -10.237 2.063 1.00 0.00 410 THR A N 4
ATOM 3993 C CA . THR A 1 104 ? -2.395 -10.750 3.239 1.00 0.00 410 THR A CA 4
ATOM 3994 C C . THR A 1 104 ? -3.383 -11.026 4.377 1.00 0.00 410 THR A C 4
ATOM 3995 O O . THR A 1 104 ? -3.276 -12.000 5.094 1.00 0.00 410 THR A O 4
ATOM 4002 N N . MET A 1 105 ? -4.364 -10.178 4.541 1.00 0.00 411 MET A N 4
ATOM 4003 C CA . MET A 1 105 ? -5.366 -10.417 5.616 1.00 0.00 411 MET A CA 4
ATOM 4004 C C . MET A 1 105 ? -5.910 -11.841 5.479 1.00 0.00 411 MET A C 4
ATOM 4005 O O . MET A 1 105 ? -6.136 -12.537 6.455 1.00 0.00 411 MET A O 4
ATOM 4010 N N . LYS A 1 106 ? -6.083 -12.318 4.265 1.00 0.00 412 LYS A N 4
ATOM 4011 C CA . LYS A 1 106 ? -6.555 -13.723 4.113 1.00 0.00 412 LYS A CA 4
ATOM 4012 C C . LYS A 1 106 ? -5.602 -14.617 4.906 1.00 0.00 412 LYS A C 4
ATOM 4013 O O . LYS A 1 106 ? -5.993 -15.590 5.512 1.00 0.00 412 LYS A O 4
ATOM 4019 N N . ASN A 1 107 ? -4.340 -14.242 4.938 1.00 0.00 413 ASN A N 4
ATOM 4020 C CA . ASN A 1 107 ? -3.347 -15.025 5.738 1.00 0.00 413 ASN A CA 4
ATOM 4021 C C . ASN A 1 107 ? -3.874 -15.132 7.163 1.00 0.00 413 ASN A C 4
ATOM 4022 O O . ASN A 1 107 ? -3.664 -16.117 7.835 1.00 0.00 413 ASN A O 4
ATOM 4027 N N . LEU A 1 108 ? -4.602 -14.132 7.614 1.00 0.00 414 LEU A N 4
ATOM 4028 C CA . LEU A 1 108 ? -5.212 -14.192 8.987 1.00 0.00 414 LEU A CA 4
ATOM 4029 C C . LEU A 1 108 ? -5.896 -15.541 9.135 1.00 0.00 414 LEU A C 4
ATOM 4030 O O . LEU A 1 108 ? -5.902 -16.149 10.182 1.00 0.00 414 LEU A O 4
ATOM 4035 N N . MET A 1 109 ? -6.446 -16.014 8.045 1.00 0.00 415 MET A N 4
ATOM 4036 C CA . MET A 1 109 ? -7.113 -17.355 8.049 1.00 0.00 415 MET A CA 4
ATOM 4037 C C . MET A 1 109 ? -6.156 -18.398 8.623 1.00 0.00 415 MET A C 4
ATOM 4038 O O . MET A 1 109 ? -6.575 -19.386 9.188 1.00 0.00 415 MET A O 4
ATOM 4043 N N . LYS A 1 110 ? -4.872 -18.144 8.566 1.00 0.00 416 LYS A N 4
ATOM 4044 C CA . LYS A 1 110 ? -3.906 -19.081 9.203 1.00 0.00 416 LYS A CA 4
ATOM 4045 C C . LYS A 1 110 ? -4.305 -19.226 10.676 1.00 0.00 416 LYS A C 4
ATOM 4046 O O . LYS A 1 110 ? -4.077 -20.237 11.311 1.00 0.00 416 LYS A O 4
ATOM 4052 N N . LYS A 1 111 ? -4.931 -18.197 11.200 1.00 0.00 417 LYS A N 4
ATOM 4053 C CA . LYS A 1 111 ? -5.394 -18.222 12.614 1.00 0.00 417 LYS A CA 4
ATOM 4054 C C . LYS A 1 111 ? -6.240 -19.473 12.866 1.00 0.00 417 LYS A C 4
ATOM 4055 O O . LYS A 1 111 ? -6.398 -19.902 13.992 1.00 0.00 417 LYS A O 4
ATOM 4061 N N . MET A 1 112 ? -6.787 -20.066 11.828 1.00 0.00 418 MET A N 4
ATOM 4062 C CA . MET A 1 112 ? -7.614 -21.299 12.022 1.00 0.00 418 MET A CA 4
ATOM 4063 C C . MET A 1 112 ? -6.750 -22.423 12.625 1.00 0.00 418 MET A C 4
ATOM 4064 O O . MET A 1 112 ? -5.968 -22.190 13.524 1.00 0.00 418 MET A O 4
ATOM 4069 N N . LYS A 1 113 ? -6.863 -23.641 12.147 1.00 0.00 419 LYS A N 4
ATOM 4070 C CA . LYS A 1 113 ? -6.024 -24.748 12.709 1.00 0.00 419 LYS A CA 4
ATOM 4071 C C . LYS A 1 113 ? -6.273 -24.929 14.210 1.00 0.00 419 LYS A C 4
ATOM 4072 O O . LYS A 1 113 ? -5.358 -24.878 15.008 1.00 0.00 419 LYS A O 4
ATOM 4078 N N . LYS A 1 114 ? -7.497 -25.155 14.600 1.00 0.00 420 LYS A N 4
ATOM 4079 C CA . LYS A 1 114 ? -7.789 -25.355 16.050 1.00 0.00 420 LYS A CA 4
ATOM 4080 C C . LYS A 1 114 ? -8.098 -26.830 16.325 1.00 0.00 420 LYS A C 4
ATOM 4081 O O . LYS A 1 114 ? -8.884 -27.447 15.634 1.00 0.00 420 LYS A O 4
ATOM 4087 N N . ASN A 1 115 ? -7.488 -27.401 17.329 1.00 0.00 421 ASN A N 4
ATOM 4088 C CA . ASN A 1 115 ? -7.753 -28.836 17.645 1.00 0.00 421 ASN A CA 4
ATOM 4089 C C . ASN A 1 115 ? -8.506 -28.951 18.972 1.00 0.00 421 ASN A C 4
ATOM 4090 O O . ASN A 1 115 ? -7.945 -28.764 20.033 1.00 0.00 421 ASN A O 4
ATOM 4095 N N . LYS A 1 116 ? -9.775 -29.256 18.922 1.00 0.00 422 LYS A N 4
ATOM 4096 C CA . LYS A 1 116 ? -10.562 -29.380 20.182 1.00 0.00 422 LYS A CA 4
ATOM 4097 C C . LYS A 1 116 ? -9.981 -30.497 21.056 1.00 0.00 422 LYS A C 4
ATOM 4098 O O . LYS A 1 116 ? -9.849 -30.358 22.256 1.00 0.00 422 LYS A O 4
ATOM 4104 N N . LEU A 1 117 ? -9.627 -31.603 20.461 1.00 0.00 423 LEU A N 4
ATOM 4105 C CA . LEU A 1 117 ? -9.054 -32.727 21.255 1.00 0.00 423 LEU A CA 4
ATOM 4106 C C . LEU A 1 117 ? -8.308 -33.700 20.332 1.00 0.00 423 LEU A C 4
ATOM 4107 O O . LEU A 1 117 ? -8.835 -34.735 19.974 1.00 0.00 423 LEU A O 4
ATOM 4112 N N . PRO A 1 118 ? -7.103 -33.334 19.971 1.00 0.00 424 PRO A N 4
ATOM 4113 C CA . PRO A 1 118 ? -6.294 -34.193 19.078 1.00 0.00 424 PRO A CA 4
ATOM 4114 C C . PRO A 1 118 ? -5.678 -35.363 19.858 1.00 0.00 424 PRO A C 4
ATOM 4115 O O . PRO A 1 118 ? -6.024 -36.508 19.648 1.00 0.00 424 PRO A O 4
ATOM 4119 N N . ILE A 1 119 ? -4.770 -35.087 20.755 1.00 0.00 425 ILE A N 4
ATOM 4120 C CA . ILE A 1 119 ? -4.137 -36.188 21.539 1.00 0.00 425 ILE A CA 4
ATOM 4121 C C . ILE A 1 119 ? -4.690 -36.209 22.966 1.00 0.00 425 ILE A C 4
ATOM 4122 O O . ILE A 1 119 ? -5.705 -36.852 23.177 1.00 0.00 425 ILE A O 4
ATOM 4133 N N . MET A 1 5 ? -18.838 -9.716 2.109 1.00 0.00 311 MET A N 5
ATOM 4134 C CA . MET A 1 5 ? -19.471 -8.474 1.576 1.00 0.00 311 MET A CA 5
ATOM 4135 C C . MET A 1 5 ? -19.198 -7.299 2.518 1.00 0.00 311 MET A C 5
ATOM 4136 O O . MET A 1 5 ? -19.507 -7.353 3.692 1.00 0.00 311 MET A O 5
ATOM 4141 N N . GLU A 1 6 ? -18.622 -6.237 2.020 1.00 0.00 312 GLU A N 5
ATOM 4142 C CA . GLU A 1 6 ? -18.335 -5.068 2.901 1.00 0.00 312 GLU A CA 5
ATOM 4143 C C . GLU A 1 6 ? -19.641 -4.513 3.478 1.00 0.00 312 GLU A C 5
ATOM 4144 O O . GLU A 1 6 ? -20.599 -4.290 2.766 1.00 0.00 312 GLU A O 5
ATOM 4150 N N . LYS A 1 7 ? -19.685 -4.292 4.765 1.00 0.00 313 LYS A N 5
ATOM 4151 C CA . LYS A 1 7 ? -20.930 -3.752 5.385 1.00 0.00 313 LYS A CA 5
ATOM 4152 C C . LYS A 1 7 ? -21.097 -2.270 5.037 1.00 0.00 313 LYS A C 5
ATOM 4153 O O . LYS A 1 7 ? -22.188 -1.737 5.048 1.00 0.00 313 LYS A O 5
ATOM 4159 N N . GLY A 1 8 ? -20.016 -1.600 4.743 1.00 0.00 314 GLY A N 5
ATOM 4160 C CA . GLY A 1 8 ? -20.104 -0.148 4.411 1.00 0.00 314 GLY A CA 5
ATOM 4161 C C . GLY A 1 8 ? -19.582 0.681 5.591 1.00 0.00 314 GLY A C 5
ATOM 4162 O O . GLY A 1 8 ? -19.309 1.858 5.461 1.00 0.00 314 GLY A O 5
ATOM 4163 N N . THR A 1 9 ? -19.426 0.075 6.739 1.00 0.00 315 THR A N 5
ATOM 4164 C CA . THR A 1 9 ? -18.907 0.827 7.917 1.00 0.00 315 THR A CA 5
ATOM 4165 C C . THR A 1 9 ? -17.420 1.158 7.699 1.00 0.00 315 THR A C 5
ATOM 4166 O O . THR A 1 9 ? -17.053 1.709 6.679 1.00 0.00 315 THR A O 5
ATOM 4173 N N . PHE A 1 10 ? -16.552 0.824 8.625 1.00 0.00 316 PHE A N 5
ATOM 4174 C CA . PHE A 1 10 ? -15.105 1.126 8.421 1.00 0.00 316 PHE A CA 5
ATOM 4175 C C . PHE A 1 10 ? -14.532 0.173 7.371 1.00 0.00 316 PHE A C 5
ATOM 4176 O O . PHE A 1 10 ? -13.654 -0.620 7.650 1.00 0.00 316 PHE A O 5
ATOM 4184 N N . THR A 1 11 ? -15.038 0.229 6.170 1.00 0.00 317 THR A N 5
ATOM 4185 C CA . THR A 1 11 ? -14.543 -0.688 5.102 1.00 0.00 317 THR A CA 5
ATOM 4186 C C . THR A 1 11 ? -13.023 -0.599 4.961 1.00 0.00 317 THR A C 5
ATOM 4187 O O . THR A 1 11 ? -12.306 -1.537 5.246 1.00 0.00 317 THR A O 5
ATOM 4194 N N . LEU A 1 12 ? -12.532 0.516 4.512 1.00 0.00 318 LEU A N 5
ATOM 4195 C CA . LEU A 1 12 ? -11.052 0.663 4.337 1.00 0.00 318 LEU A CA 5
ATOM 4196 C C . LEU A 1 12 ? -10.563 2.077 4.694 1.00 0.00 318 LEU A C 5
ATOM 4197 O O . LEU A 1 12 ? -9.406 2.271 5.001 1.00 0.00 318 LEU A O 5
ATOM 4202 N N . LYS A 1 13 ? -11.415 3.068 4.654 1.00 0.00 319 LYS A N 5
ATOM 4203 C CA . LYS A 1 13 ? -10.959 4.454 4.987 1.00 0.00 319 LYS A CA 5
ATOM 4204 C C . LYS A 1 13 ? -10.310 4.495 6.379 1.00 0.00 319 LYS A C 5
ATOM 4205 O O . LYS A 1 13 ? -9.560 5.397 6.698 1.00 0.00 319 LYS A O 5
ATOM 4211 N N . ASP A 1 14 ? -10.570 3.513 7.197 1.00 0.00 320 ASP A N 5
ATOM 4212 C CA . ASP A 1 14 ? -9.946 3.477 8.551 1.00 0.00 320 ASP A CA 5
ATOM 4213 C C . ASP A 1 14 ? -8.475 3.037 8.454 1.00 0.00 320 ASP A C 5
ATOM 4214 O O . ASP A 1 14 ? -7.708 3.196 9.383 1.00 0.00 320 ASP A O 5
ATOM 4219 N N . ILE A 1 15 ? -8.077 2.481 7.336 1.00 0.00 321 ILE A N 5
ATOM 4220 C CA . ILE A 1 15 ? -6.658 2.031 7.191 1.00 0.00 321 ILE A CA 5
ATOM 4221 C C . ILE A 1 15 ? -5.756 3.168 6.673 1.00 0.00 321 ILE A C 5
ATOM 4222 O O . ILE A 1 15 ? -4.574 3.199 6.947 1.00 0.00 321 ILE A O 5
ATOM 4232 N N . TYR A 1 16 ? -6.296 4.094 5.922 1.00 0.00 322 TYR A N 5
ATOM 4233 C CA . TYR A 1 16 ? -5.450 5.208 5.390 1.00 0.00 322 TYR A CA 5
ATOM 4234 C C . TYR A 1 16 ? -5.017 6.163 6.509 1.00 0.00 322 TYR A C 5
ATOM 4235 O O . TYR A 1 16 ? -3.865 6.534 6.606 1.00 0.00 322 TYR A O 5
ATOM 4244 N N . LYS A 1 17 ? -5.929 6.570 7.345 1.00 0.00 323 LYS A N 5
ATOM 4245 C CA . LYS A 1 17 ? -5.567 7.509 8.448 1.00 0.00 323 LYS A CA 5
ATOM 4246 C C . LYS A 1 17 ? -4.452 6.914 9.314 1.00 0.00 323 LYS A C 5
ATOM 4247 O O . LYS A 1 17 ? -3.675 7.622 9.919 1.00 0.00 323 LYS A O 5
ATOM 4253 N N . GLN A 1 18 ? -4.382 5.617 9.386 1.00 0.00 324 GLN A N 5
ATOM 4254 C CA . GLN A 1 18 ? -3.334 4.968 10.221 1.00 0.00 324 GLN A CA 5
ATOM 4255 C C . GLN A 1 18 ? -1.924 5.335 9.746 1.00 0.00 324 GLN A C 5
ATOM 4256 O O . GLN A 1 18 ? -0.987 5.310 10.519 1.00 0.00 324 GLN A O 5
ATOM 4262 N N . ILE A 1 19 ? -1.741 5.632 8.482 1.00 0.00 325 ILE A N 5
ATOM 4263 C CA . ILE A 1 19 ? -0.357 5.939 8.008 1.00 0.00 325 ILE A CA 5
ATOM 4264 C C . ILE A 1 19 ? 0.078 7.367 8.368 1.00 0.00 325 ILE A C 5
ATOM 4265 O O . ILE A 1 19 ? 1.129 7.539 8.957 1.00 0.00 325 ILE A O 5
ATOM 4275 N N . GLU A 1 20 ? -0.669 8.400 8.058 1.00 0.00 326 GLU A N 5
ATOM 4276 C CA . GLU A 1 20 ? -0.206 9.770 8.441 1.00 0.00 326 GLU A CA 5
ATOM 4277 C C . GLU A 1 20 ? 0.151 9.826 9.931 1.00 0.00 326 GLU A C 5
ATOM 4278 O O . GLU A 1 20 ? 0.909 10.671 10.367 1.00 0.00 326 GLU A O 5
ATOM 4284 N N . ALA A 1 21 ? -0.396 8.935 10.715 1.00 0.00 327 ALA A N 5
ATOM 4285 C CA . ALA A 1 21 ? -0.099 8.940 12.178 1.00 0.00 327 ALA A CA 5
ATOM 4286 C C . ALA A 1 21 ? 1.415 8.942 12.420 1.00 0.00 327 ALA A C 5
ATOM 4287 O O . ALA A 1 21 ? 1.892 9.445 13.417 1.00 0.00 327 ALA A O 5
ATOM 4289 N N . MET A 1 22 ? 2.172 8.382 11.517 1.00 0.00 328 MET A N 5
ATOM 4290 C CA . MET A 1 22 ? 3.652 8.353 11.700 1.00 0.00 328 MET A CA 5
ATOM 4291 C C . MET A 1 22 ? 4.247 9.741 11.436 1.00 0.00 328 MET A C 5
ATOM 4292 O O . MET A 1 22 ? 4.117 10.287 10.360 1.00 0.00 328 MET A O 5
ATOM 4297 N N . ASN A 1 23 ? 4.896 10.315 12.414 1.00 0.00 329 ASN A N 5
ATOM 4298 C CA . ASN A 1 23 ? 5.493 11.668 12.217 1.00 0.00 329 ASN A CA 5
ATOM 4299 C C . ASN A 1 23 ? 7.019 11.571 12.122 1.00 0.00 329 ASN A C 5
ATOM 4300 O O . ASN A 1 23 ? 7.693 11.259 13.084 1.00 0.00 329 ASN A O 5
ATOM 4305 N N . LYS A 1 24 ? 7.565 11.839 10.968 1.00 0.00 330 LYS A N 5
ATOM 4306 C CA . LYS A 1 24 ? 9.045 11.769 10.803 1.00 0.00 330 LYS A CA 5
ATOM 4307 C C . LYS A 1 24 ? 9.738 12.720 11.781 1.00 0.00 330 LYS A C 5
ATOM 4308 O O . LYS A 1 24 ? 10.816 12.445 12.270 1.00 0.00 330 LYS A O 5
ATOM 4314 N N . MET A 1 25 ? 9.134 13.842 12.062 1.00 0.00 331 MET A N 5
ATOM 4315 C CA . MET A 1 25 ? 9.769 14.812 13.000 1.00 0.00 331 MET A CA 5
ATOM 4316 C C . MET A 1 25 ? 9.571 14.361 14.450 1.00 0.00 331 MET A C 5
ATOM 4317 O O . MET A 1 25 ? 8.495 13.959 14.847 1.00 0.00 331 MET A O 5
ATOM 4322 N N . GLY A 1 26 ? 10.605 14.427 15.245 1.00 0.00 332 GLY A N 5
ATOM 4323 C CA . GLY A 1 26 ? 10.486 14.004 16.670 1.00 0.00 332 GLY A CA 5
ATOM 4324 C C . GLY A 1 26 ? 10.067 15.206 17.526 1.00 0.00 332 GLY A C 5
ATOM 4325 O O . GLY A 1 26 ? 10.110 16.331 17.069 1.00 0.00 332 GLY A O 5
ATOM 4326 N N . PRO A 1 27 ? 9.670 14.929 18.744 1.00 0.00 333 PRO A N 5
ATOM 4327 C CA . PRO A 1 27 ? 9.237 16.013 19.665 1.00 0.00 333 PRO A CA 5
ATOM 4328 C C . PRO A 1 27 ? 10.421 16.907 20.044 1.00 0.00 333 PRO A C 5
ATOM 4329 O O . PRO A 1 27 ? 10.263 18.084 20.300 1.00 0.00 333 PRO A O 5
ATOM 4333 N N . VAL A 1 28 ? 11.607 16.361 20.081 1.00 0.00 334 VAL A N 5
ATOM 4334 C CA . VAL A 1 28 ? 12.795 17.187 20.442 1.00 0.00 334 VAL A CA 5
ATOM 4335 C C . VAL A 1 28 ? 13.930 16.963 19.438 1.00 0.00 334 VAL A C 5
ATOM 4336 O O . VAL A 1 28 ? 14.019 15.931 18.804 1.00 0.00 334 VAL A O 5
ATOM 4346 N N . ARG A 1 29 ? 14.801 17.925 19.296 1.00 0.00 335 ARG A N 5
ATOM 4347 C CA . ARG A 1 29 ? 15.939 17.778 18.343 1.00 0.00 335 ARG A CA 5
ATOM 4348 C C . ARG A 1 29 ? 16.890 18.969 18.493 1.00 0.00 335 ARG A C 5
ATOM 4349 O O . ARG A 1 29 ? 17.495 19.418 17.540 1.00 0.00 335 ARG A O 5
ATOM 4357 N N . LYS A 1 30 ? 17.017 19.483 19.685 1.00 0.00 336 LYS A N 5
ATOM 4358 C CA . LYS A 1 30 ? 17.920 20.649 19.911 1.00 0.00 336 LYS A CA 5
ATOM 4359 C C . LYS A 1 30 ? 19.348 20.312 19.470 1.00 0.00 336 LYS A C 5
ATOM 4360 O O . LYS A 1 30 ? 20.069 21.153 18.971 1.00 0.00 336 LYS A O 5
ATOM 4366 N N . ILE A 1 31 ? 19.762 19.090 19.656 1.00 0.00 337 ILE A N 5
ATOM 4367 C CA . ILE A 1 31 ? 21.144 18.695 19.254 1.00 0.00 337 ILE A CA 5
ATOM 4368 C C . ILE A 1 31 ? 21.329 18.839 17.740 1.00 0.00 337 ILE A C 5
ATOM 4369 O O . ILE A 1 31 ? 20.377 18.842 16.986 1.00 0.00 337 ILE A O 5
ATOM 4379 N N . PHE A 1 32 ? 22.550 18.954 17.293 1.00 0.00 338 PHE A N 5
ATOM 4380 C CA . PHE A 1 32 ? 22.802 19.097 15.828 1.00 0.00 338 PHE A CA 5
ATOM 4381 C C . PHE A 1 32 ? 22.639 17.745 15.129 1.00 0.00 338 PHE A C 5
ATOM 4382 O O . PHE A 1 32 ? 22.842 16.702 15.717 1.00 0.00 338 PHE A O 5
ATOM 4390 N N . GLU A 1 33 ? 22.270 17.757 13.878 1.00 0.00 339 GLU A N 5
ATOM 4391 C CA . GLU A 1 33 ? 22.092 16.473 13.141 1.00 0.00 339 GLU A CA 5
ATOM 4392 C C . GLU A 1 33 ? 23.409 15.694 13.109 1.00 0.00 339 GLU A C 5
ATOM 4393 O O . GLU A 1 33 ? 23.423 14.484 13.200 1.00 0.00 339 GLU A O 5
ATOM 4399 N N . MET A 1 34 ? 24.515 16.383 12.985 1.00 0.00 340 MET A N 5
ATOM 4400 C CA . MET A 1 34 ? 25.843 15.694 12.947 1.00 0.00 340 MET A CA 5
ATOM 4401 C C . MET A 1 34 ? 25.809 14.478 12.003 1.00 0.00 340 MET A C 5
ATOM 4402 O O . MET A 1 34 ? 26.045 14.602 10.817 1.00 0.00 340 MET A O 5
ATOM 4407 N N . LEU A 1 35 ? 25.518 13.305 12.510 1.00 0.00 341 LEU A N 5
ATOM 4408 C CA . LEU A 1 35 ? 25.472 12.102 11.631 1.00 0.00 341 LEU A CA 5
ATOM 4409 C C . LEU A 1 35 ? 24.128 11.382 11.802 1.00 0.00 341 LEU A C 5
ATOM 4410 O O . LEU A 1 35 ? 23.961 10.604 12.719 1.00 0.00 341 LEU A O 5
ATOM 4415 N N . PRO A 1 36 ? 23.206 11.672 10.917 1.00 0.00 342 PRO A N 5
ATOM 4416 C CA . PRO A 1 36 ? 21.862 11.045 10.993 1.00 0.00 342 PRO A CA 5
ATOM 4417 C C . PRO A 1 36 ? 21.940 9.558 10.633 1.00 0.00 342 PRO A C 5
ATOM 4418 O O . PRO A 1 36 ? 22.060 9.198 9.480 1.00 0.00 342 PRO A O 5
ATOM 4422 N N . PHE A 1 37 ? 21.865 8.695 11.614 1.00 0.00 343 PHE A N 5
ATOM 4423 C CA . PHE A 1 37 ? 21.928 7.226 11.337 1.00 0.00 343 PHE A CA 5
ATOM 4424 C C . PHE A 1 37 ? 23.067 6.901 10.362 1.00 0.00 343 PHE A C 5
ATOM 4425 O O . PHE A 1 37 ? 23.916 7.725 10.089 1.00 0.00 343 PHE A O 5
ATOM 4433 N N . GLY A 1 38 ? 23.091 5.704 9.838 1.00 0.00 344 GLY A N 5
ATOM 4434 C CA . GLY A 1 38 ? 24.175 5.330 8.885 1.00 0.00 344 GLY A CA 5
ATOM 4435 C C . GLY A 1 38 ? 24.115 6.236 7.655 1.00 0.00 344 GLY A C 5
ATOM 4436 O O . GLY A 1 38 ? 23.505 5.896 6.662 1.00 0.00 344 GLY A O 5
ATOM 4437 N N . LEU A 1 39 ? 24.759 7.382 7.727 1.00 0.00 345 LEU A N 5
ATOM 4438 C CA . LEU A 1 39 ? 24.783 8.364 6.584 1.00 0.00 345 LEU A CA 5
ATOM 4439 C C . LEU A 1 39 ? 23.510 8.297 5.718 1.00 0.00 345 LEU A C 5
ATOM 4440 O O . LEU A 1 39 ? 22.547 8.993 5.971 1.00 0.00 345 LEU A O 5
ATOM 4445 N N . GLY A 1 40 ? 23.497 7.470 4.703 1.00 0.00 346 GLY A N 5
ATOM 4446 C CA . GLY A 1 40 ? 22.287 7.375 3.838 1.00 0.00 346 GLY A CA 5
ATOM 4447 C C . GLY A 1 40 ? 22.402 8.377 2.688 1.00 0.00 346 GLY A C 5
ATOM 4448 O O . GLY A 1 40 ? 22.163 8.054 1.542 1.00 0.00 346 GLY A O 5
ATOM 4449 N N . LEU A 1 41 ? 22.767 9.593 2.987 1.00 0.00 347 LEU A N 5
ATOM 4450 C CA . LEU A 1 41 ? 22.898 10.620 1.913 1.00 0.00 347 LEU A CA 5
ATOM 4451 C C . LEU A 1 41 ? 24.073 10.294 0.979 1.00 0.00 347 LEU A C 5
ATOM 4452 O O . LEU A 1 41 ? 24.005 10.518 -0.213 1.00 0.00 347 LEU A O 5
ATOM 4457 N N . LYS A 1 42 ? 25.159 9.790 1.508 1.00 0.00 348 LYS A N 5
ATOM 4458 C CA . LYS A 1 42 ? 26.337 9.480 0.637 1.00 0.00 348 LYS A CA 5
ATOM 4459 C C . LYS A 1 42 ? 26.866 8.063 0.893 1.00 0.00 348 LYS A C 5
ATOM 4460 O O . LYS A 1 42 ? 26.283 7.286 1.622 1.00 0.00 348 LYS A O 5
ATOM 4466 N N . VAL A 1 43 ? 27.981 7.734 0.295 1.00 0.00 349 VAL A N 5
ATOM 4467 C CA . VAL A 1 43 ? 28.587 6.380 0.480 1.00 0.00 349 VAL A CA 5
ATOM 4468 C C . VAL A 1 43 ? 27.537 5.271 0.339 1.00 0.00 349 VAL A C 5
ATOM 4469 O O . VAL A 1 43 ? 27.621 4.244 0.984 1.00 0.00 349 VAL A O 5
ATOM 4479 N N . ASP A 1 44 ? 26.559 5.457 -0.504 1.00 0.00 350 ASP A N 5
ATOM 4480 C CA . ASP A 1 44 ? 25.522 4.395 -0.682 1.00 0.00 350 ASP A CA 5
ATOM 4481 C C . ASP A 1 44 ? 24.827 4.544 -2.051 1.00 0.00 350 ASP A C 5
ATOM 4482 O O . ASP A 1 44 ? 25.435 4.321 -3.079 1.00 0.00 350 ASP A O 5
ATOM 4487 N N . ASN A 1 45 ? 23.569 4.912 -2.087 1.00 0.00 351 ASN A N 5
ATOM 4488 C CA . ASN A 1 45 ? 22.879 5.055 -3.401 1.00 0.00 351 ASN A CA 5
ATOM 4489 C C . ASN A 1 45 ? 23.653 6.018 -4.309 1.00 0.00 351 ASN A C 5
ATOM 4490 O O . ASN A 1 45 ? 24.659 6.580 -3.921 1.00 0.00 351 ASN A O 5
ATOM 4495 N N . ASP A 1 46 ? 23.191 6.212 -5.514 1.00 0.00 352 ASP A N 5
ATOM 4496 C CA . ASP A 1 46 ? 23.898 7.138 -6.445 1.00 0.00 352 ASP A CA 5
ATOM 4497 C C . ASP A 1 46 ? 22.911 8.146 -7.041 1.00 0.00 352 ASP A C 5
ATOM 4498 O O . ASP A 1 46 ? 22.035 7.793 -7.804 1.00 0.00 352 ASP A O 5
ATOM 4503 N N . VAL A 1 47 ? 23.050 9.398 -6.696 1.00 0.00 353 VAL A N 5
ATOM 4504 C CA . VAL A 1 47 ? 22.127 10.439 -7.242 1.00 0.00 353 VAL A CA 5
ATOM 4505 C C . VAL A 1 47 ? 20.664 10.085 -6.937 1.00 0.00 353 VAL A C 5
ATOM 4506 O O . VAL A 1 47 ? 20.113 10.506 -5.939 1.00 0.00 353 VAL A O 5
ATOM 4516 N N . MET A 1 48 ? 20.025 9.324 -7.787 1.00 0.00 354 MET A N 5
ATOM 4517 C CA . MET A 1 48 ? 18.599 8.963 -7.538 1.00 0.00 354 MET A CA 5
ATOM 4518 C C . MET A 1 48 ? 18.491 7.983 -6.366 1.00 0.00 354 MET A C 5
ATOM 4519 O O . MET A 1 48 ? 19.346 7.145 -6.165 1.00 0.00 354 MET A O 5
ATOM 4524 N N . GLU A 1 49 ? 17.445 8.087 -5.588 1.00 0.00 355 GLU A N 5
ATOM 4525 C CA . GLU A 1 49 ? 17.287 7.165 -4.427 1.00 0.00 355 GLU A CA 5
ATOM 4526 C C . GLU A 1 49 ? 17.233 5.712 -4.908 1.00 0.00 355 GLU A C 5
ATOM 4527 O O . GLU A 1 49 ? 16.528 5.381 -5.840 1.00 0.00 355 GLU A O 5
ATOM 4533 N N . MET A 1 50 ? 17.971 4.845 -4.273 1.00 0.00 356 MET A N 5
ATOM 4534 C CA . MET A 1 50 ? 17.966 3.412 -4.684 1.00 0.00 356 MET A CA 5
ATOM 4535 C C . MET A 1 50 ? 16.619 2.759 -4.355 1.00 0.00 356 MET A C 5
ATOM 4536 O O . MET A 1 50 ? 16.127 1.929 -5.093 1.00 0.00 356 MET A O 5
ATOM 4541 N N . THR A 1 51 ? 16.026 3.115 -3.247 1.00 0.00 357 THR A N 5
ATOM 4542 C CA . THR A 1 51 ? 14.718 2.496 -2.872 1.00 0.00 357 THR A CA 5
ATOM 4543 C C . THR A 1 51 ? 13.653 3.571 -2.643 1.00 0.00 357 THR A C 5
ATOM 4544 O O . THR A 1 51 ? 13.957 4.726 -2.414 1.00 0.00 357 THR A O 5
ATOM 4551 N N . GLN A 1 52 ? 12.404 3.195 -2.702 1.00 0.00 358 GLN A N 5
ATOM 4552 C CA . GLN A 1 52 ? 11.306 4.183 -2.488 1.00 0.00 358 GLN A CA 5
ATOM 4553 C C . GLN A 1 52 ? 10.361 3.687 -1.388 1.00 0.00 358 GLN A C 5
ATOM 4554 O O . GLN A 1 52 ? 10.141 2.502 -1.237 1.00 0.00 358 GLN A O 5
ATOM 4560 N N . GLU A 1 53 ? 9.799 4.582 -0.619 1.00 0.00 359 GLU A N 5
ATOM 4561 C CA . GLU A 1 53 ? 8.871 4.148 0.466 1.00 0.00 359 GLU A CA 5
ATOM 4562 C C . GLU A 1 53 ? 7.417 4.313 0.016 1.00 0.00 359 GLU A C 5
ATOM 4563 O O . GLU A 1 53 ? 7.056 5.290 -0.607 1.00 0.00 359 GLU A O 5
ATOM 4569 N N . LYS A 1 54 ? 6.582 3.360 0.327 1.00 0.00 360 LYS A N 5
ATOM 4570 C CA . LYS A 1 54 ? 5.153 3.454 -0.084 1.00 0.00 360 LYS A CA 5
ATOM 4571 C C . LYS A 1 54 ? 4.348 4.256 0.943 1.00 0.00 360 LYS A C 5
ATOM 4572 O O . LYS A 1 54 ? 3.266 4.731 0.662 1.00 0.00 360 LYS A O 5
ATOM 4578 N N . MET A 1 55 ? 4.858 4.400 2.135 1.00 0.00 361 MET A N 5
ATOM 4579 C CA . MET A 1 55 ? 4.110 5.159 3.175 1.00 0.00 361 MET A CA 5
ATOM 4580 C C . MET A 1 55 ? 3.944 6.623 2.765 1.00 0.00 361 MET A C 5
ATOM 4581 O O . MET A 1 55 ? 2.902 7.216 2.953 1.00 0.00 361 MET A O 5
ATOM 4586 N N . LYS A 1 56 ? 4.957 7.205 2.197 1.00 0.00 362 LYS A N 5
ATOM 4587 C CA . LYS A 1 56 ? 4.849 8.630 1.766 1.00 0.00 362 LYS A CA 5
ATOM 4588 C C . LYS A 1 56 ? 3.784 8.769 0.673 1.00 0.00 362 LYS A C 5
ATOM 4589 O O . LYS A 1 56 ? 3.000 9.698 0.668 1.00 0.00 362 LYS A O 5
ATOM 4595 N N . LYS A 1 57 ? 3.754 7.847 -0.249 1.00 0.00 363 LYS A N 5
ATOM 4596 C CA . LYS A 1 57 ? 2.744 7.909 -1.347 1.00 0.00 363 LYS A CA 5
ATOM 4597 C C . LYS A 1 57 ? 1.421 7.266 -0.913 1.00 0.00 363 LYS A C 5
ATOM 4598 O O . LYS A 1 57 ? 0.438 7.312 -1.627 1.00 0.00 363 LYS A O 5
ATOM 4604 N N . PHE A 1 58 ? 1.376 6.679 0.251 1.00 0.00 364 PHE A N 5
ATOM 4605 C CA . PHE A 1 58 ? 0.105 6.052 0.716 1.00 0.00 364 PHE A CA 5
ATOM 4606 C C . PHE A 1 58 ? -0.931 7.139 1.023 1.00 0.00 364 PHE A C 5
ATOM 4607 O O . PHE A 1 58 ? -2.027 7.145 0.496 1.00 0.00 364 PHE A O 5
ATOM 4615 N N . ARG A 1 59 ? -0.582 8.053 1.887 1.00 0.00 365 ARG A N 5
ATOM 4616 C CA . ARG A 1 59 ? -1.520 9.150 2.266 1.00 0.00 365 ARG A CA 5
ATOM 4617 C C . ARG A 1 59 ? -1.870 10.038 1.064 1.00 0.00 365 ARG A C 5
ATOM 4618 O O . ARG A 1 59 ? -2.980 10.516 0.943 1.00 0.00 365 ARG A O 5
ATOM 4626 N N . VAL A 1 60 ? -0.931 10.289 0.190 1.00 0.00 366 VAL A N 5
ATOM 4627 C CA . VAL A 1 60 ? -1.225 11.176 -0.977 1.00 0.00 366 VAL A CA 5
ATOM 4628 C C . VAL A 1 60 ? -2.403 10.637 -1.798 1.00 0.00 366 VAL A C 5
ATOM 4629 O O . VAL A 1 60 ? -3.393 11.314 -1.990 1.00 0.00 366 VAL A O 5
ATOM 4639 N N . ILE A 1 61 ? -2.305 9.435 -2.296 1.00 0.00 367 ILE A N 5
ATOM 4640 C CA . ILE A 1 61 ? -3.413 8.861 -3.117 1.00 0.00 367 ILE A CA 5
ATOM 4641 C C . ILE A 1 61 ? -4.717 8.798 -2.324 1.00 0.00 367 ILE A C 5
ATOM 4642 O O . ILE A 1 61 ? -5.784 8.677 -2.881 1.00 0.00 367 ILE A O 5
ATOM 4652 N N . MET A 1 62 ? -4.641 8.846 -1.030 1.00 0.00 368 MET A N 5
ATOM 4653 C CA . MET A 1 62 ? -5.883 8.748 -0.209 1.00 0.00 368 MET A CA 5
ATOM 4654 C C . MET A 1 62 ? -6.946 9.751 -0.676 1.00 0.00 368 MET A C 5
ATOM 4655 O O . MET A 1 62 ? -8.112 9.424 -0.777 1.00 0.00 368 MET A O 5
ATOM 4660 N N . ASP A 1 63 ? -6.567 10.969 -0.939 1.00 0.00 369 ASP A N 5
ATOM 4661 C CA . ASP A 1 63 ? -7.576 11.983 -1.372 1.00 0.00 369 ASP A CA 5
ATOM 4662 C C . ASP A 1 63 ? -8.092 11.706 -2.791 1.00 0.00 369 ASP A C 5
ATOM 4663 O O . ASP A 1 63 ? -9.237 11.971 -3.099 1.00 0.00 369 ASP A O 5
ATOM 4668 N N . SER A 1 64 ? -7.268 11.193 -3.667 1.00 0.00 370 SER A N 5
ATOM 4669 C CA . SER A 1 64 ? -7.749 10.932 -5.061 1.00 0.00 370 SER A CA 5
ATOM 4670 C C . SER A 1 64 ? -8.261 9.497 -5.198 1.00 0.00 370 SER A C 5
ATOM 4671 O O . SER A 1 64 ? -9.079 9.193 -6.043 1.00 0.00 370 SER A O 5
ATOM 4674 N N . MET A 1 65 ? -7.754 8.614 -4.394 1.00 0.00 371 MET A N 5
ATOM 4675 C CA . MET A 1 65 ? -8.155 7.183 -4.474 1.00 0.00 371 MET A CA 5
ATOM 4676 C C . MET A 1 65 ? -9.664 6.990 -4.616 1.00 0.00 371 MET A C 5
ATOM 4677 O O . MET A 1 65 ? -10.093 6.032 -5.227 1.00 0.00 371 MET A O 5
ATOM 4682 N N . THR A 1 66 ? -10.484 7.847 -4.051 1.00 0.00 372 THR A N 5
ATOM 4683 C CA . THR A 1 66 ? -11.979 7.708 -4.128 1.00 0.00 372 THR A CA 5
ATOM 4684 C C . THR A 1 66 ? -12.471 6.803 -2.997 1.00 0.00 372 THR A C 5
ATOM 4685 O O . THR A 1 66 ? -12.447 5.594 -3.059 1.00 0.00 372 THR A O 5
ATOM 4692 N N . GLU A 1 67 ? -12.938 7.449 -1.962 1.00 0.00 373 GLU A N 5
ATOM 4693 C CA . GLU A 1 67 ? -13.482 6.730 -0.776 1.00 0.00 373 GLU A CA 5
ATOM 4694 C C . GLU A 1 67 ? -14.508 5.688 -1.223 1.00 0.00 373 GLU A C 5
ATOM 4695 O O . GLU A 1 67 ? -14.556 4.582 -0.724 1.00 0.00 373 GLU A O 5
ATOM 4701 N N . GLU A 1 68 ? -15.343 6.057 -2.157 1.00 0.00 374 GLU A N 5
ATOM 4702 C CA . GLU A 1 68 ? -16.394 5.121 -2.647 1.00 0.00 374 GLU A CA 5
ATOM 4703 C C . GLU A 1 68 ? -15.754 3.808 -3.069 1.00 0.00 374 GLU A C 5
ATOM 4704 O O . GLU A 1 68 ? -16.232 2.727 -2.794 1.00 0.00 374 GLU A O 5
ATOM 4710 N N . GLU A 1 69 ? -14.639 3.938 -3.717 1.00 0.00 375 GLU A N 5
ATOM 4711 C CA . GLU A 1 69 ? -13.879 2.751 -4.168 1.00 0.00 375 GLU A CA 5
ATOM 4712 C C . GLU A 1 69 ? -13.333 1.987 -2.959 1.00 0.00 375 GLU A C 5
ATOM 4713 O O . GLU A 1 69 ? -13.320 0.775 -2.926 1.00 0.00 375 GLU A O 5
ATOM 4719 N N . LEU A 1 70 ? -12.877 2.690 -1.960 1.00 0.00 376 LEU A N 5
ATOM 4720 C CA . LEU A 1 70 ? -12.328 1.995 -0.759 1.00 0.00 376 LEU A CA 5
ATOM 4721 C C . LEU A 1 70 ? -13.394 1.116 -0.106 1.00 0.00 376 LEU A C 5
ATOM 4722 O O . LEU A 1 70 ? -13.131 0.006 0.310 1.00 0.00 376 LEU A O 5
ATOM 4727 N N . LEU A 1 71 ? -14.588 1.612 0.003 1.00 0.00 377 LEU A N 5
ATOM 4728 C CA . LEU A 1 71 ? -15.675 0.820 0.650 1.00 0.00 377 LEU A CA 5
ATOM 4729 C C . LEU A 1 71 ? -16.486 0.028 -0.383 1.00 0.00 377 LEU A C 5
ATOM 4730 O O . LEU A 1 71 ? -17.546 -0.485 -0.081 1.00 0.00 377 LEU A O 5
ATOM 4735 N N . ASN A 1 72 ? -16.014 -0.079 -1.595 1.00 0.00 378 ASN A N 5
ATOM 4736 C CA . ASN A 1 72 ? -16.786 -0.839 -2.624 1.00 0.00 378 ASN A CA 5
ATOM 4737 C C . ASN A 1 72 ? -15.845 -1.383 -3.706 1.00 0.00 378 ASN A C 5
ATOM 4738 O O . ASN A 1 72 ? -14.754 -0.881 -3.879 1.00 0.00 378 ASN A O 5
ATOM 4743 N N . PRO A 1 73 ? -16.297 -2.386 -4.419 1.00 0.00 379 PRO A N 5
ATOM 4744 C CA . PRO A 1 73 ? -15.468 -2.970 -5.504 1.00 0.00 379 PRO A CA 5
ATOM 4745 C C . PRO A 1 73 ? -15.292 -1.953 -6.633 1.00 0.00 379 PRO A C 5
ATOM 4746 O O . PRO A 1 73 ? -14.420 -2.084 -7.469 1.00 0.00 379 PRO A O 5
ATOM 4750 N N . LYS A 1 74 ? -16.126 -0.939 -6.660 1.00 0.00 380 LYS A N 5
ATOM 4751 C CA . LYS A 1 74 ? -16.034 0.103 -7.726 1.00 0.00 380 LYS A CA 5
ATOM 4752 C C . LYS A 1 74 ? -14.574 0.518 -7.905 1.00 0.00 380 LYS A C 5
ATOM 4753 O O . LYS A 1 74 ? -14.158 0.938 -8.966 1.00 0.00 380 LYS A O 5
ATOM 4759 N N . ILE A 1 75 ? -13.786 0.373 -6.872 1.00 0.00 381 ILE A N 5
ATOM 4760 C CA . ILE A 1 75 ? -12.347 0.724 -6.970 1.00 0.00 381 ILE A CA 5
ATOM 4761 C C . ILE A 1 75 ? -11.730 -0.006 -8.168 1.00 0.00 381 ILE A C 5
ATOM 4762 O O . ILE A 1 75 ? -10.773 0.445 -8.765 1.00 0.00 381 ILE A O 5
ATOM 4772 N N . ILE A 1 76 ? -12.284 -1.132 -8.517 1.00 0.00 382 ILE A N 5
ATOM 4773 C CA . ILE A 1 76 ? -11.756 -1.906 -9.670 1.00 0.00 382 ILE A CA 5
ATOM 4774 C C . ILE A 1 76 ? -11.769 -1.062 -10.941 1.00 0.00 382 ILE A C 5
ATOM 4775 O O . ILE A 1 76 ? -11.020 -1.329 -11.860 1.00 0.00 382 ILE A O 5
ATOM 4785 N N . ASP A 1 77 ? -12.638 -0.081 -11.022 1.00 0.00 383 ASP A N 5
ATOM 4786 C CA . ASP A 1 77 ? -12.725 0.755 -12.264 1.00 0.00 383 ASP A CA 5
ATOM 4787 C C . ASP A 1 77 ? -11.331 1.022 -12.836 1.00 0.00 383 ASP A C 5
ATOM 4788 O O . ASP A 1 77 ? -10.572 1.825 -12.329 1.00 0.00 383 ASP A O 5
ATOM 4793 N N . SER A 1 78 ? -11.001 0.337 -13.895 1.00 0.00 384 SER A N 5
ATOM 4794 C CA . SER A 1 78 ? -9.664 0.525 -14.519 1.00 0.00 384 SER A CA 5
ATOM 4795 C C . SER A 1 78 ? -9.473 2.002 -14.831 1.00 0.00 384 SER A C 5
ATOM 4796 O O . SER A 1 78 ? -8.390 2.540 -14.731 1.00 0.00 384 SER A O 5
ATOM 4799 N N . SER A 1 79 ? -10.533 2.661 -15.198 1.00 0.00 385 SER A N 5
ATOM 4800 C CA . SER A 1 79 ? -10.437 4.105 -15.510 1.00 0.00 385 SER A CA 5
ATOM 4801 C C . SER A 1 79 ? -10.142 4.919 -14.246 1.00 0.00 385 SER A C 5
ATOM 4802 O O . SER A 1 79 ? -9.251 5.746 -14.235 1.00 0.00 385 SER A O 5
ATOM 4805 N N . ARG A 1 80 ? -10.891 4.727 -13.185 1.00 0.00 386 ARG A N 5
ATOM 4806 C CA . ARG A 1 80 ? -10.641 5.540 -11.953 1.00 0.00 386 ARG A CA 5
ATOM 4807 C C . ARG A 1 80 ? -9.244 5.288 -11.381 1.00 0.00 386 ARG A C 5
ATOM 4808 O O . ARG A 1 80 ? -8.513 6.215 -11.093 1.00 0.00 386 ARG A O 5
ATOM 4816 N N . ILE A 1 81 ? -8.864 4.052 -11.200 1.00 0.00 387 ILE A N 5
ATOM 4817 C CA . ILE A 1 81 ? -7.512 3.782 -10.632 1.00 0.00 387 ILE A CA 5
ATOM 4818 C C . ILE A 1 81 ? -6.437 4.355 -11.554 1.00 0.00 387 ILE A C 5
ATOM 4819 O O . ILE A 1 81 ? -5.429 4.867 -11.108 1.00 0.00 387 ILE A O 5
ATOM 4829 N N . ARG A 1 82 ? -6.656 4.294 -12.835 1.00 0.00 388 ARG A N 5
ATOM 4830 C CA . ARG A 1 82 ? -5.663 4.859 -13.782 1.00 0.00 388 ARG A CA 5
ATOM 4831 C C . ARG A 1 82 ? -5.411 6.329 -13.448 1.00 0.00 388 ARG A C 5
ATOM 4832 O O . ARG A 1 82 ? -4.298 6.757 -13.225 1.00 0.00 388 ARG A O 5
ATOM 4840 N N . ARG A 1 83 ? -6.471 7.097 -13.418 1.00 0.00 389 ARG A N 5
ATOM 4841 C CA . ARG A 1 83 ? -6.362 8.549 -13.109 1.00 0.00 389 ARG A CA 5
ATOM 4842 C C . ARG A 1 83 ? -5.718 8.780 -11.748 1.00 0.00 389 ARG A C 5
ATOM 4843 O O . ARG A 1 83 ? -4.891 9.656 -11.582 1.00 0.00 389 ARG A O 5
ATOM 4851 N N . ILE A 1 84 ? -6.132 8.045 -10.754 1.00 0.00 390 ILE A N 5
ATOM 4852 C CA . ILE A 1 84 ? -5.584 8.281 -9.395 1.00 0.00 390 ILE A CA 5
ATOM 4853 C C . ILE A 1 84 ? -4.059 8.153 -9.421 1.00 0.00 390 ILE A C 5
ATOM 4854 O O . ILE A 1 84 ? -3.346 9.022 -8.960 1.00 0.00 390 ILE A O 5
ATOM 4864 N N . ALA A 1 85 ? -3.553 7.085 -9.970 1.00 0.00 391 ALA A N 5
ATOM 4865 C CA . ALA A 1 85 ? -2.079 6.915 -10.038 1.00 0.00 391 ALA A CA 5
ATOM 4866 C C . ALA A 1 85 ? -1.446 8.141 -10.680 1.00 0.00 391 ALA A C 5
ATOM 4867 O O . ALA A 1 85 ? -0.436 8.636 -10.232 1.00 0.00 391 ALA A O 5
ATOM 4869 N N . ILE A 1 86 ? -2.042 8.640 -11.726 1.00 0.00 392 ILE A N 5
ATOM 4870 C CA . ILE A 1 86 ? -1.475 9.842 -12.383 1.00 0.00 392 ILE A CA 5
ATOM 4871 C C . ILE A 1 86 ? -1.438 11.000 -11.385 1.00 0.00 392 ILE A C 5
ATOM 4872 O O . ILE A 1 86 ? -0.475 11.736 -11.313 1.00 0.00 392 ILE A O 5
ATOM 4882 N N . GLY A 1 87 ? -2.473 11.165 -10.602 1.00 0.00 393 GLY A N 5
ATOM 4883 C CA . GLY A 1 87 ? -2.482 12.270 -9.604 1.00 0.00 393 GLY A CA 5
ATOM 4884 C C . GLY A 1 87 ? -1.403 12.015 -8.554 1.00 0.00 393 GLY A C 5
ATOM 4885 O O . GLY A 1 87 ? -0.704 12.915 -8.132 1.00 0.00 393 GLY A O 5
ATOM 4886 N N . SER A 1 88 ? -1.258 10.789 -8.135 1.00 0.00 394 SER A N 5
ATOM 4887 C CA . SER A 1 88 ? -0.219 10.465 -7.117 1.00 0.00 394 SER A CA 5
ATOM 4888 C C . SER A 1 88 ? 1.159 10.375 -7.778 1.00 0.00 394 SER A C 5
ATOM 4889 O O . SER A 1 88 ? 2.181 10.547 -7.143 1.00 0.00 394 SER A O 5
ATOM 4892 N N . GLY A 1 89 ? 1.189 10.105 -9.054 1.00 0.00 395 GLY A N 5
ATOM 4893 C CA . GLY A 1 89 ? 2.487 9.999 -9.775 1.00 0.00 395 GLY A CA 5
ATOM 4894 C C . GLY A 1 89 ? 2.964 8.539 -9.803 1.00 0.00 395 GLY A C 5
ATOM 4895 O O . GLY A 1 89 ? 3.966 8.221 -10.413 1.00 0.00 395 GLY A O 5
ATOM 4896 N N . THR A 1 90 ? 2.263 7.648 -9.148 1.00 0.00 396 THR A N 5
ATOM 4897 C CA . THR A 1 90 ? 2.692 6.218 -9.143 1.00 0.00 396 THR A CA 5
ATOM 4898 C C . THR A 1 90 ? 2.051 5.456 -10.321 1.00 0.00 396 THR A C 5
ATOM 4899 O O . THR A 1 90 ? 2.331 5.736 -11.469 1.00 0.00 396 THR A O 5
ATOM 4906 N N . SER A 1 91 ? 1.208 4.489 -10.053 1.00 0.00 397 SER A N 5
ATOM 4907 C CA . SER A 1 91 ? 0.574 3.711 -11.151 1.00 0.00 397 SER A CA 5
ATOM 4908 C C . SER A 1 91 ? -0.462 2.758 -10.557 1.00 0.00 397 SER A C 5
ATOM 4909 O O . SER A 1 91 ? -0.476 2.525 -9.365 1.00 0.00 397 SER A O 5
ATOM 4912 N N . PRO A 1 92 ? -1.303 2.239 -11.405 1.00 0.00 398 PRO A N 5
ATOM 4913 C CA . PRO A 1 92 ? -2.360 1.305 -10.946 1.00 0.00 398 PRO A CA 5
ATOM 4914 C C . PRO A 1 92 ? -1.730 0.072 -10.291 1.00 0.00 398 PRO A C 5
ATOM 4915 O O . PRO A 1 92 ? -2.225 -0.449 -9.312 1.00 0.00 398 PRO A O 5
ATOM 4919 N N . GLN A 1 93 ? -0.635 -0.391 -10.813 1.00 0.00 399 GLN A N 5
ATOM 4920 C CA . GLN A 1 93 ? 0.032 -1.575 -10.208 1.00 0.00 399 GLN A CA 5
ATOM 4921 C C . GLN A 1 93 ? 0.334 -1.332 -8.726 1.00 0.00 399 GLN A C 5
ATOM 4922 O O . GLN A 1 93 ? 0.197 -2.215 -7.903 1.00 0.00 399 GLN A O 5
ATOM 4928 N N . GLU A 1 94 ? 0.775 -0.148 -8.383 1.00 0.00 400 GLU A N 5
ATOM 4929 C CA . GLU A 1 94 ? 1.116 0.128 -6.959 1.00 0.00 400 GLU A CA 5
ATOM 4930 C C . GLU A 1 94 ? -0.130 0.155 -6.074 1.00 0.00 400 GLU A C 5
ATOM 4931 O O . GLU A 1 94 ? -0.069 -0.185 -4.908 1.00 0.00 400 GLU A O 5
ATOM 4937 N N . VAL A 1 95 ? -1.263 0.516 -6.609 1.00 0.00 401 VAL A N 5
ATOM 4938 C CA . VAL A 1 95 ? -2.487 0.503 -5.763 1.00 0.00 401 VAL A CA 5
ATOM 4939 C C . VAL A 1 95 ? -3.048 -0.913 -5.770 1.00 0.00 401 VAL A C 5
ATOM 4940 O O . VAL A 1 95 ? -3.614 -1.372 -4.798 1.00 0.00 401 VAL A O 5
ATOM 4950 N N . LYS A 1 96 ? -2.869 -1.626 -6.851 1.00 0.00 402 LYS A N 5
ATOM 4951 C CA . LYS A 1 96 ? -3.369 -3.023 -6.890 1.00 0.00 402 LYS A CA 5
ATOM 4952 C C . LYS A 1 96 ? -2.626 -3.843 -5.842 1.00 0.00 402 LYS A C 5
ATOM 4953 O O . LYS A 1 96 ? -3.225 -4.595 -5.097 1.00 0.00 402 LYS A O 5
ATOM 4959 N N . GLU A 1 97 ? -1.331 -3.684 -5.747 1.00 0.00 403 GLU A N 5
ATOM 4960 C CA . GLU A 1 97 ? -0.591 -4.441 -4.705 1.00 0.00 403 GLU A CA 5
ATOM 4961 C C . GLU A 1 97 ? -1.025 -3.912 -3.344 1.00 0.00 403 GLU A C 5
ATOM 4962 O O . GLU A 1 97 ? -1.225 -4.658 -2.408 1.00 0.00 403 GLU A O 5
ATOM 4968 N N . LEU A 1 98 ? -1.164 -2.622 -3.217 1.00 0.00 404 LEU A N 5
ATOM 4969 C CA . LEU A 1 98 ? -1.577 -2.050 -1.910 1.00 0.00 404 LEU A CA 5
ATOM 4970 C C . LEU A 1 98 ? -2.815 -2.771 -1.384 1.00 0.00 404 LEU A C 5
ATOM 4971 O O . LEU A 1 98 ? -2.878 -3.121 -0.221 1.00 0.00 404 LEU A O 5
ATOM 4976 N N . LEU A 1 99 ? -3.795 -3.027 -2.218 1.00 0.00 405 LEU A N 5
ATOM 4977 C CA . LEU A 1 99 ? -4.982 -3.759 -1.693 1.00 0.00 405 LEU A CA 5
ATOM 4978 C C . LEU A 1 99 ? -4.559 -5.203 -1.448 1.00 0.00 405 LEU A C 5
ATOM 4979 O O . LEU A 1 99 ? -4.906 -5.826 -0.464 1.00 0.00 405 LEU A O 5
ATOM 4984 N N . ASN A 1 100 ? -3.775 -5.713 -2.360 1.00 0.00 406 ASN A N 5
ATOM 4985 C CA . ASN A 1 100 ? -3.257 -7.099 -2.250 1.00 0.00 406 ASN A CA 5
ATOM 4986 C C . ASN A 1 100 ? -2.589 -7.307 -0.901 1.00 0.00 406 ASN A C 5
ATOM 4987 O O . ASN A 1 100 ? -2.684 -8.367 -0.309 1.00 0.00 406 ASN A O 5
ATOM 4992 N N . TYR A 1 101 ? -1.915 -6.308 -0.392 1.00 0.00 407 TYR A N 5
ATOM 4993 C CA . TYR A 1 101 ? -1.260 -6.483 0.924 1.00 0.00 407 TYR A CA 5
ATOM 4994 C C . TYR A 1 101 ? -2.321 -6.616 2.007 1.00 0.00 407 TYR A C 5
ATOM 4995 O O . TYR A 1 101 ? -2.329 -7.571 2.761 1.00 0.00 407 TYR A O 5
ATOM 5004 N N . TYR A 1 102 ? -3.236 -5.685 2.097 1.00 0.00 408 TYR A N 5
ATOM 5005 C CA . TYR A 1 102 ? -4.277 -5.828 3.144 1.00 0.00 408 TYR A CA 5
ATOM 5006 C C . TYR A 1 102 ? -5.011 -7.164 2.949 1.00 0.00 408 TYR A C 5
ATOM 5007 O O . TYR A 1 102 ? -5.539 -7.706 3.904 1.00 0.00 408 TYR A O 5
ATOM 5016 N N . LYS A 1 103 ? -5.041 -7.748 1.766 1.00 0.00 409 LYS A N 5
ATOM 5017 C CA . LYS A 1 103 ? -5.734 -9.073 1.692 1.00 0.00 409 LYS A CA 5
ATOM 5018 C C . LYS A 1 103 ? -4.972 -9.968 2.685 1.00 0.00 409 LYS A C 5
ATOM 5019 O O . LYS A 1 103 ? -5.544 -10.688 3.473 1.00 0.00 409 LYS A O 5
ATOM 5025 N N . THR A 1 104 ? -3.667 -9.823 2.710 1.00 0.00 410 THR A N 5
ATOM 5026 C CA . THR A 1 104 ? -2.847 -10.558 3.725 1.00 0.00 410 THR A CA 5
ATOM 5027 C C . THR A 1 104 ? -3.459 -10.300 5.109 1.00 0.00 410 THR A C 5
ATOM 5028 O O . THR A 1 104 ? -3.503 -11.202 5.921 1.00 0.00 410 THR A O 5
ATOM 5035 N N . MET A 1 105 ? -3.958 -9.108 5.391 1.00 0.00 411 MET A N 5
ATOM 5036 C CA . MET A 1 105 ? -4.609 -8.852 6.733 1.00 0.00 411 MET A CA 5
ATOM 5037 C C . MET A 1 105 ? -5.476 -10.045 7.118 1.00 0.00 411 MET A C 5
ATOM 5038 O O . MET A 1 105 ? -5.341 -10.623 8.171 1.00 0.00 411 MET A O 5
ATOM 5043 N N . LYS A 1 106 ? -6.277 -10.479 6.185 1.00 0.00 412 LYS A N 5
ATOM 5044 C CA . LYS A 1 106 ? -7.076 -11.731 6.370 1.00 0.00 412 LYS A CA 5
ATOM 5045 C C . LYS A 1 106 ? -6.159 -12.882 6.750 1.00 0.00 412 LYS A C 5
ATOM 5046 O O . LYS A 1 106 ? -6.388 -13.576 7.720 1.00 0.00 412 LYS A O 5
ATOM 5052 N N . ASN A 1 107 ? -5.136 -13.111 5.984 1.00 0.00 413 ASN A N 5
ATOM 5053 C CA . ASN A 1 107 ? -4.229 -14.243 6.302 1.00 0.00 413 ASN A CA 5
ATOM 5054 C C . ASN A 1 107 ? -3.608 -14.066 7.681 1.00 0.00 413 ASN A C 5
ATOM 5055 O O . ASN A 1 107 ? -3.473 -15.014 8.429 1.00 0.00 413 ASN A O 5
ATOM 5060 N N . LEU A 1 108 ? -3.226 -12.871 8.037 1.00 0.00 414 LEU A N 5
ATOM 5061 C CA . LEU A 1 108 ? -2.620 -12.682 9.378 1.00 0.00 414 LEU A CA 5
ATOM 5062 C C . LEU A 1 108 ? -3.698 -12.649 10.448 1.00 0.00 414 LEU A C 5
ATOM 5063 O O . LEU A 1 108 ? -3.490 -13.113 11.553 1.00 0.00 414 LEU A O 5
ATOM 5068 N N . MET A 1 109 ? -4.851 -12.114 10.148 1.00 0.00 415 MET A N 5
ATOM 5069 C CA . MET A 1 109 ? -5.902 -12.085 11.188 1.00 0.00 415 MET A CA 5
ATOM 5070 C C . MET A 1 109 ? -6.600 -13.436 11.239 1.00 0.00 415 MET A C 5
ATOM 5071 O O . MET A 1 109 ? -7.113 -13.814 12.275 1.00 0.00 415 MET A O 5
ATOM 5076 N N . LYS A 1 110 ? -6.577 -14.225 10.183 1.00 0.00 416 LYS A N 5
ATOM 5077 C CA . LYS A 1 110 ? -7.188 -15.575 10.298 1.00 0.00 416 LYS A CA 5
ATOM 5078 C C . LYS A 1 110 ? -6.466 -16.327 11.418 1.00 0.00 416 LYS A C 5
ATOM 5079 O O . LYS A 1 110 ? -7.059 -17.061 12.184 1.00 0.00 416 LYS A O 5
ATOM 5085 N N . LYS A 1 111 ? -5.165 -16.152 11.494 1.00 0.00 417 LYS A N 5
ATOM 5086 C CA . LYS A 1 111 ? -4.375 -16.861 12.540 1.00 0.00 417 LYS A CA 5
ATOM 5087 C C . LYS A 1 111 ? -4.980 -16.617 13.925 1.00 0.00 417 LYS A C 5
ATOM 5088 O O . LYS A 1 111 ? -5.204 -17.542 14.680 1.00 0.00 417 LYS A O 5
ATOM 5094 N N . MET A 1 112 ? -5.239 -15.385 14.274 1.00 0.00 418 MET A N 5
ATOM 5095 C CA . MET A 1 112 ? -5.821 -15.094 15.618 1.00 0.00 418 MET A CA 5
ATOM 5096 C C . MET A 1 112 ? -7.200 -15.741 15.779 1.00 0.00 418 MET A C 5
ATOM 5097 O O . MET A 1 112 ? -7.730 -15.810 16.870 1.00 0.00 418 MET A O 5
ATOM 5102 N N . LYS A 1 113 ? -7.787 -16.225 14.718 1.00 0.00 419 LYS A N 5
ATOM 5103 C CA . LYS A 1 113 ? -9.122 -16.871 14.848 1.00 0.00 419 LYS A CA 5
ATOM 5104 C C . LYS A 1 113 ? -9.029 -18.338 14.416 1.00 0.00 419 LYS A C 5
ATOM 5105 O O . LYS A 1 113 ? -8.627 -18.645 13.312 1.00 0.00 419 LYS A O 5
ATOM 5111 N N . LYS A 1 114 ? -9.390 -19.244 15.283 1.00 0.00 420 LYS A N 5
ATOM 5112 C CA . LYS A 1 114 ? -9.312 -20.690 14.926 1.00 0.00 420 LYS A CA 5
ATOM 5113 C C . LYS A 1 114 ? -10.627 -21.158 14.294 1.00 0.00 420 LYS A C 5
ATOM 5114 O O . LYS A 1 114 ? -10.693 -21.426 13.112 1.00 0.00 420 LYS A O 5
ATOM 5120 N N . ASN A 1 115 ? -11.672 -21.256 15.078 1.00 0.00 421 ASN A N 5
ATOM 5121 C CA . ASN A 1 115 ? -13.000 -21.707 14.545 1.00 0.00 421 ASN A CA 5
ATOM 5122 C C . ASN A 1 115 ? -12.920 -23.157 14.050 1.00 0.00 421 ASN A C 5
ATOM 5123 O O . ASN A 1 115 ? -13.478 -24.053 14.650 1.00 0.00 421 ASN A O 5
ATOM 5128 N N . LYS A 1 116 ? -12.230 -23.400 12.968 1.00 0.00 422 LYS A N 5
ATOM 5129 C CA . LYS A 1 116 ? -12.122 -24.796 12.458 1.00 0.00 422 LYS A CA 5
ATOM 5130 C C . LYS A 1 116 ? -11.339 -25.644 13.471 1.00 0.00 422 LYS A C 5
ATOM 5131 O O . LYS A 1 116 ? -11.554 -25.541 14.662 1.00 0.00 422 LYS A O 5
ATOM 5137 N N . LEU A 1 117 ? -10.426 -26.476 13.023 1.00 0.00 423 LEU A N 5
ATOM 5138 C CA . LEU A 1 117 ? -9.639 -27.314 13.980 1.00 0.00 423 LEU A CA 5
ATOM 5139 C C . LEU A 1 117 ? -10.573 -28.212 14.810 1.00 0.00 423 LEU A C 5
ATOM 5140 O O . LEU A 1 117 ? -11.309 -27.728 15.647 1.00 0.00 423 LEU A O 5
ATOM 5145 N N . PRO A 1 118 ? -10.512 -29.499 14.555 1.00 0.00 424 PRO A N 5
ATOM 5146 C CA . PRO A 1 118 ? -11.368 -30.457 15.300 1.00 0.00 424 PRO A CA 5
ATOM 5147 C C . PRO A 1 118 ? -10.879 -30.591 16.746 1.00 0.00 424 PRO A C 5
ATOM 5148 O O . PRO A 1 118 ? -10.145 -29.757 17.241 1.00 0.00 424 PRO A O 5
ATOM 5152 N N . ILE A 1 119 ? -11.275 -31.631 17.427 1.00 0.00 425 ILE A N 5
ATOM 5153 C CA . ILE A 1 119 ? -10.827 -31.811 18.838 1.00 0.00 425 ILE A CA 5
ATOM 5154 C C . ILE A 1 119 ? -9.806 -32.947 18.930 1.00 0.00 425 ILE A C 5
ATOM 5155 O O . ILE A 1 119 ? -9.471 -33.502 17.896 1.00 0.00 425 ILE A O 5
ATOM 5166 N N . MET A 1 5 ? -19.710 -6.310 -0.959 1.00 0.00 311 MET A N 6
ATOM 5167 C CA . MET A 1 5 ? -20.563 -5.655 0.077 1.00 0.00 311 MET A CA 6
ATOM 5168 C C . MET A 1 5 ? -19.839 -4.441 0.664 1.00 0.00 311 MET A C 6
ATOM 5169 O O . MET A 1 5 ? -18.641 -4.455 0.865 1.00 0.00 311 MET A O 6
ATOM 5174 N N . GLU A 1 6 ? -20.560 -3.388 0.936 1.00 0.00 312 GLU A N 6
ATOM 5175 C CA . GLU A 1 6 ? -19.918 -2.168 1.508 1.00 0.00 312 GLU A CA 6
ATOM 5176 C C . GLU A 1 6 ? -20.369 -1.962 2.958 1.00 0.00 312 GLU A C 6
ATOM 5177 O O . GLU A 1 6 ? -21.386 -2.476 3.377 1.00 0.00 312 GLU A O 6
ATOM 5183 N N . LYS A 1 7 ? -19.622 -1.212 3.726 1.00 0.00 313 LYS A N 6
ATOM 5184 C CA . LYS A 1 7 ? -20.020 -0.974 5.145 1.00 0.00 313 LYS A CA 6
ATOM 5185 C C . LYS A 1 7 ? -20.193 -2.312 5.867 1.00 0.00 313 LYS A C 6
ATOM 5186 O O . LYS A 1 7 ? -21.200 -2.558 6.500 1.00 0.00 313 LYS A O 6
ATOM 5192 N N . GLY A 1 8 ? -19.226 -3.182 5.773 1.00 0.00 314 GLY A N 6
ATOM 5193 C CA . GLY A 1 8 ? -19.357 -4.501 6.455 1.00 0.00 314 GLY A CA 6
ATOM 5194 C C . GLY A 1 8 ? -18.457 -4.532 7.688 1.00 0.00 314 GLY A C 6
ATOM 5195 O O . GLY A 1 8 ? -18.899 -4.332 8.802 1.00 0.00 314 GLY A O 6
ATOM 5196 N N . THR A 1 9 ? -17.193 -4.772 7.493 1.00 0.00 315 THR A N 6
ATOM 5197 C CA . THR A 1 9 ? -16.250 -4.811 8.644 1.00 0.00 315 THR A CA 6
ATOM 5198 C C . THR A 1 9 ? -15.055 -3.909 8.359 1.00 0.00 315 THR A C 6
ATOM 5199 O O . THR A 1 9 ? -14.290 -4.168 7.452 1.00 0.00 315 THR A O 6
ATOM 5206 N N . PHE A 1 10 ? -14.894 -2.855 9.122 1.00 0.00 316 PHE A N 6
ATOM 5207 C CA . PHE A 1 10 ? -13.748 -1.903 8.903 1.00 0.00 316 PHE A CA 6
ATOM 5208 C C . PHE A 1 10 ? -13.452 -1.743 7.404 1.00 0.00 316 PHE A C 6
ATOM 5209 O O . PHE A 1 10 ? -12.691 -2.498 6.835 1.00 0.00 316 PHE A O 6
ATOM 5217 N N . THR A 1 11 ? -14.070 -0.789 6.764 1.00 0.00 317 THR A N 6
ATOM 5218 C CA . THR A 1 11 ? -13.853 -0.597 5.300 1.00 0.00 317 THR A CA 6
ATOM 5219 C C . THR A 1 11 ? -12.365 -0.331 4.991 1.00 0.00 317 THR A C 6
ATOM 5220 O O . THR A 1 11 ? -11.508 -1.112 5.352 1.00 0.00 317 THR A O 6
ATOM 5227 N N . LEU A 1 12 ? -12.032 0.746 4.317 1.00 0.00 318 LEU A N 6
ATOM 5228 C CA . LEU A 1 12 ? -10.597 0.988 4.013 1.00 0.00 318 LEU A CA 6
ATOM 5229 C C . LEU A 1 12 ? -10.179 2.419 4.374 1.00 0.00 318 LEU A C 6
ATOM 5230 O O . LEU A 1 12 ? -9.041 2.797 4.198 1.00 0.00 318 LEU A O 6
ATOM 5235 N N . LYS A 1 13 ? -11.076 3.212 4.890 1.00 0.00 319 LYS A N 6
ATOM 5236 C CA . LYS A 1 13 ? -10.690 4.601 5.279 1.00 0.00 319 LYS A CA 6
ATOM 5237 C C . LYS A 1 13 ? -10.077 4.601 6.688 1.00 0.00 319 LYS A C 6
ATOM 5238 O O . LYS A 1 13 ? -9.504 5.579 7.125 1.00 0.00 319 LYS A O 6
ATOM 5244 N N . ASP A 1 14 ? -10.193 3.510 7.401 1.00 0.00 320 ASP A N 6
ATOM 5245 C CA . ASP A 1 14 ? -9.620 3.442 8.777 1.00 0.00 320 ASP A CA 6
ATOM 5246 C C . ASP A 1 14 ? -8.092 3.287 8.737 1.00 0.00 320 ASP A C 6
ATOM 5247 O O . ASP A 1 14 ? -7.412 3.555 9.707 1.00 0.00 320 ASP A O 6
ATOM 5252 N N . ILE A 1 15 ? -7.545 2.869 7.626 1.00 0.00 321 ILE A N 6
ATOM 5253 C CA . ILE A 1 15 ? -6.057 2.721 7.552 1.00 0.00 321 ILE A CA 6
ATOM 5254 C C . ILE A 1 15 ? -5.415 4.037 7.093 1.00 0.00 321 ILE A C 6
ATOM 5255 O O . ILE A 1 15 ? -4.256 4.297 7.351 1.00 0.00 321 ILE A O 6
ATOM 5265 N N . TYR A 1 16 ? -6.163 4.869 6.420 1.00 0.00 322 TYR A N 6
ATOM 5266 C CA . TYR A 1 16 ? -5.602 6.170 5.950 1.00 0.00 322 TYR A CA 6
ATOM 5267 C C . TYR A 1 16 ? -5.147 7.011 7.145 1.00 0.00 322 TYR A C 6
ATOM 5268 O O . TYR A 1 16 ? -4.065 7.564 7.160 1.00 0.00 322 TYR A O 6
ATOM 5277 N N . LYS A 1 17 ? -5.975 7.103 8.147 1.00 0.00 323 LYS A N 6
ATOM 5278 C CA . LYS A 1 17 ? -5.616 7.901 9.353 1.00 0.00 323 LYS A CA 6
ATOM 5279 C C . LYS A 1 17 ? -4.416 7.278 10.071 1.00 0.00 323 LYS A C 6
ATOM 5280 O O . LYS A 1 17 ? -3.602 7.965 10.654 1.00 0.00 323 LYS A O 6
ATOM 5286 N N . GLN A 1 18 ? -4.309 5.979 10.043 1.00 0.00 324 GLN A N 6
ATOM 5287 C CA . GLN A 1 18 ? -3.173 5.305 10.733 1.00 0.00 324 GLN A CA 6
ATOM 5288 C C . GLN A 1 18 ? -1.831 5.749 10.145 1.00 0.00 324 GLN A C 6
ATOM 5289 O O . GLN A 1 18 ? -0.877 5.966 10.863 1.00 0.00 324 GLN A O 6
ATOM 5295 N N . ILE A 1 19 ? -1.744 5.889 8.850 1.00 0.00 325 ILE A N 6
ATOM 5296 C CA . ILE A 1 19 ? -0.449 6.323 8.251 1.00 0.00 325 ILE A CA 6
ATOM 5297 C C . ILE A 1 19 ? -0.313 7.845 8.323 1.00 0.00 325 ILE A C 6
ATOM 5298 O O . ILE A 1 19 ? 0.775 8.382 8.239 1.00 0.00 325 ILE A O 6
ATOM 5308 N N . GLU A 1 20 ? -1.397 8.549 8.499 1.00 0.00 326 GLU A N 6
ATOM 5309 C CA . GLU A 1 20 ? -1.313 10.034 8.602 1.00 0.00 326 GLU A CA 6
ATOM 5310 C C . GLU A 1 20 ? -0.272 10.439 9.650 1.00 0.00 326 GLU A C 6
ATOM 5311 O O . GLU A 1 20 ? 0.401 11.442 9.520 1.00 0.00 326 GLU A O 6
ATOM 5317 N N . ALA A 1 21 ? -0.154 9.670 10.700 1.00 0.00 327 ALA A N 6
ATOM 5318 C CA . ALA A 1 21 ? 0.821 10.011 11.777 1.00 0.00 327 ALA A CA 6
ATOM 5319 C C . ALA A 1 21 ? 2.249 10.072 11.230 1.00 0.00 327 ALA A C 6
ATOM 5320 O O . ALA A 1 21 ? 3.045 10.884 11.657 1.00 0.00 327 ALA A O 6
ATOM 5322 N N . MET A 1 22 ? 2.585 9.227 10.289 1.00 0.00 328 MET A N 6
ATOM 5323 C CA . MET A 1 22 ? 3.971 9.253 9.725 1.00 0.00 328 MET A CA 6
ATOM 5324 C C . MET A 1 22 ? 5.014 9.293 10.852 1.00 0.00 328 MET A C 6
ATOM 5325 O O . MET A 1 22 ? 4.714 9.012 11.996 1.00 0.00 328 MET A O 6
ATOM 5330 N N . ASN A 1 23 ? 6.231 9.647 10.537 1.00 0.00 329 ASN A N 6
ATOM 5331 C CA . ASN A 1 23 ? 7.287 9.714 11.588 1.00 0.00 329 ASN A CA 6
ATOM 5332 C C . ASN A 1 23 ? 7.548 11.173 11.981 1.00 0.00 329 ASN A C 6
ATOM 5333 O O . ASN A 1 23 ? 8.679 11.586 12.155 1.00 0.00 329 ASN A O 6
ATOM 5338 N N . LYS A 1 24 ? 6.513 11.960 12.115 1.00 0.00 330 LYS A N 6
ATOM 5339 C CA . LYS A 1 24 ? 6.711 13.392 12.488 1.00 0.00 330 LYS A CA 6
ATOM 5340 C C . LYS A 1 24 ? 7.349 13.504 13.876 1.00 0.00 330 LYS A C 6
ATOM 5341 O O . LYS A 1 24 ? 6.701 13.322 14.886 1.00 0.00 330 LYS A O 6
ATOM 5347 N N . MET A 1 25 ? 8.615 13.820 13.930 1.00 0.00 331 MET A N 6
ATOM 5348 C CA . MET A 1 25 ? 9.294 13.963 15.250 1.00 0.00 331 MET A CA 6
ATOM 5349 C C . MET A 1 25 ? 8.689 15.136 16.024 1.00 0.00 331 MET A C 6
ATOM 5350 O O . MET A 1 25 ? 8.594 15.115 17.235 1.00 0.00 331 MET A O 6
ATOM 5355 N N . GLY A 1 26 ? 8.289 16.163 15.325 1.00 0.00 332 GLY A N 6
ATOM 5356 C CA . GLY A 1 26 ? 7.699 17.352 16.003 1.00 0.00 332 GLY A CA 6
ATOM 5357 C C . GLY A 1 26 ? 8.204 18.623 15.310 1.00 0.00 332 GLY A C 6
ATOM 5358 O O . GLY A 1 26 ? 7.426 19.375 14.757 1.00 0.00 332 GLY A O 6
ATOM 5359 N N . PRO A 1 27 ? 9.500 18.817 15.352 1.00 0.00 333 PRO A N 6
ATOM 5360 C CA . PRO A 1 27 ? 10.112 20.007 14.707 1.00 0.00 333 PRO A CA 6
ATOM 5361 C C . PRO A 1 27 ? 10.054 19.873 13.181 1.00 0.00 333 PRO A C 6
ATOM 5362 O O . PRO A 1 27 ? 9.903 18.790 12.649 1.00 0.00 333 PRO A O 6
ATOM 5366 N N . VAL A 1 28 ? 10.166 20.962 12.471 1.00 0.00 334 VAL A N 6
ATOM 5367 C CA . VAL A 1 28 ? 10.110 20.889 10.982 1.00 0.00 334 VAL A CA 6
ATOM 5368 C C . VAL A 1 28 ? 11.344 21.556 10.367 1.00 0.00 334 VAL A C 6
ATOM 5369 O O . VAL A 1 28 ? 11.834 22.554 10.859 1.00 0.00 334 VAL A O 6
ATOM 5379 N N . ARG A 1 29 ? 11.851 21.012 9.295 1.00 0.00 335 ARG A N 6
ATOM 5380 C CA . ARG A 1 29 ? 13.053 21.612 8.650 1.00 0.00 335 ARG A CA 6
ATOM 5381 C C . ARG A 1 29 ? 12.636 22.537 7.503 1.00 0.00 335 ARG A C 6
ATOM 5382 O O . ARG A 1 29 ? 12.569 22.130 6.361 1.00 0.00 335 ARG A O 6
ATOM 5390 N N . LYS A 1 30 ? 12.361 23.778 7.796 1.00 0.00 336 LYS A N 6
ATOM 5391 C CA . LYS A 1 30 ? 11.954 24.725 6.718 1.00 0.00 336 LYS A CA 6
ATOM 5392 C C . LYS A 1 30 ? 13.138 25.004 5.782 1.00 0.00 336 LYS A C 6
ATOM 5393 O O . LYS A 1 30 ? 12.965 25.289 4.616 1.00 0.00 336 LYS A O 6
ATOM 5399 N N . ILE A 1 31 ? 14.338 24.919 6.294 1.00 0.00 337 ILE A N 6
ATOM 5400 C CA . ILE A 1 31 ? 15.548 25.175 5.452 1.00 0.00 337 ILE A CA 6
ATOM 5401 C C . ILE A 1 31 ? 15.525 26.610 4.894 1.00 0.00 337 ILE A C 6
ATOM 5402 O O . ILE A 1 31 ? 14.481 27.176 4.639 1.00 0.00 337 ILE A O 6
ATOM 5412 N N . PHE A 1 32 ? 16.678 27.193 4.705 1.00 0.00 338 PHE A N 6
ATOM 5413 C CA . PHE A 1 32 ? 16.737 28.582 4.165 1.00 0.00 338 PHE A CA 6
ATOM 5414 C C . PHE A 1 32 ? 18.094 28.837 3.496 1.00 0.00 338 PHE A C 6
ATOM 5415 O O . PHE A 1 32 ? 18.178 29.474 2.465 1.00 0.00 338 PHE A O 6
ATOM 5423 N N . GLU A 1 33 ? 19.159 28.345 4.075 1.00 0.00 339 GLU A N 6
ATOM 5424 C CA . GLU A 1 33 ? 20.507 28.561 3.471 1.00 0.00 339 GLU A CA 6
ATOM 5425 C C . GLU A 1 33 ? 20.925 27.328 2.663 1.00 0.00 339 GLU A C 6
ATOM 5426 O O . GLU A 1 33 ? 20.442 26.236 2.885 1.00 0.00 339 GLU A O 6
ATOM 5432 N N . MET A 1 34 ? 21.818 27.496 1.724 1.00 0.00 340 MET A N 6
ATOM 5433 C CA . MET A 1 34 ? 22.262 26.333 0.898 1.00 0.00 340 MET A CA 6
ATOM 5434 C C . MET A 1 34 ? 23.339 25.535 1.638 1.00 0.00 340 MET A C 6
ATOM 5435 O O . MET A 1 34 ? 23.749 25.887 2.726 1.00 0.00 340 MET A O 6
ATOM 5440 N N . LEU A 1 35 ? 23.799 24.458 1.052 1.00 0.00 341 LEU A N 6
ATOM 5441 C CA . LEU A 1 35 ? 24.850 23.624 1.713 1.00 0.00 341 LEU A CA 6
ATOM 5442 C C . LEU A 1 35 ? 24.321 23.057 3.039 1.00 0.00 341 LEU A C 6
ATOM 5443 O O . LEU A 1 35 ? 24.012 23.806 3.944 1.00 0.00 341 LEU A O 6
ATOM 5448 N N . PRO A 1 36 ? 24.232 21.751 3.118 1.00 0.00 342 PRO A N 6
ATOM 5449 C CA . PRO A 1 36 ? 23.733 21.102 4.357 1.00 0.00 342 PRO A CA 6
ATOM 5450 C C . PRO A 1 36 ? 24.722 21.311 5.505 1.00 0.00 342 PRO A C 6
ATOM 5451 O O . PRO A 1 36 ? 24.365 21.260 6.666 1.00 0.00 342 PRO A O 6
ATOM 5455 N N . PHE A 1 37 ? 25.967 21.541 5.187 1.00 0.00 343 PHE A N 6
ATOM 5456 C CA . PHE A 1 37 ? 26.990 21.748 6.254 1.00 0.00 343 PHE A CA 6
ATOM 5457 C C . PHE A 1 37 ? 26.913 20.621 7.293 1.00 0.00 343 PHE A C 6
ATOM 5458 O O . PHE A 1 37 ? 27.323 20.777 8.424 1.00 0.00 343 PHE A O 6
ATOM 5466 N N . GLY A 1 38 ? 26.393 19.484 6.916 1.00 0.00 344 GLY A N 6
ATOM 5467 C CA . GLY A 1 38 ? 26.294 18.354 7.881 1.00 0.00 344 GLY A CA 6
ATOM 5468 C C . GLY A 1 38 ? 27.497 17.417 7.723 1.00 0.00 344 GLY A C 6
ATOM 5469 O O . GLY A 1 38 ? 27.536 16.349 8.300 1.00 0.00 344 GLY A O 6
ATOM 5470 N N . LEU A 1 39 ? 28.480 17.801 6.949 1.00 0.00 345 LEU A N 6
ATOM 5471 C CA . LEU A 1 39 ? 29.669 16.919 6.768 1.00 0.00 345 LEU A CA 6
ATOM 5472 C C . LEU A 1 39 ? 30.503 16.878 8.051 1.00 0.00 345 LEU A C 6
ATOM 5473 O O . LEU A 1 39 ? 30.432 17.763 8.880 1.00 0.00 345 LEU A O 6
ATOM 5478 N N . GLY A 1 40 ? 31.286 15.849 8.222 1.00 0.00 346 GLY A N 6
ATOM 5479 C CA . GLY A 1 40 ? 32.119 15.735 9.451 1.00 0.00 346 GLY A CA 6
ATOM 5480 C C . GLY A 1 40 ? 31.727 14.460 10.199 1.00 0.00 346 GLY A C 6
ATOM 5481 O O . GLY A 1 40 ? 32.415 13.460 10.142 1.00 0.00 346 GLY A O 6
ATOM 5482 N N . LEU A 1 41 ? 30.621 14.483 10.891 1.00 0.00 347 LEU A N 6
ATOM 5483 C CA . LEU A 1 41 ? 30.181 13.265 11.631 1.00 0.00 347 LEU A CA 6
ATOM 5484 C C . LEU A 1 41 ? 29.919 12.120 10.646 1.00 0.00 347 LEU A C 6
ATOM 5485 O O . LEU A 1 41 ? 30.203 10.973 10.926 1.00 0.00 347 LEU A O 6
ATOM 5490 N N . LYS A 1 42 ? 29.393 12.427 9.488 1.00 0.00 348 LYS A N 6
ATOM 5491 C CA . LYS A 1 42 ? 29.131 11.356 8.481 1.00 0.00 348 LYS A CA 6
ATOM 5492 C C . LYS A 1 42 ? 28.719 11.976 7.139 1.00 0.00 348 LYS A C 6
ATOM 5493 O O . LYS A 1 42 ? 28.240 13.091 7.077 1.00 0.00 348 LYS A O 6
ATOM 5499 N N . VAL A 1 43 ? 28.912 11.261 6.064 1.00 0.00 349 VAL A N 6
ATOM 5500 C CA . VAL A 1 43 ? 28.545 11.800 4.722 1.00 0.00 349 VAL A CA 6
ATOM 5501 C C . VAL A 1 43 ? 27.027 11.776 4.521 1.00 0.00 349 VAL A C 6
ATOM 5502 O O . VAL A 1 43 ? 26.496 10.902 3.865 1.00 0.00 349 VAL A O 6
ATOM 5512 N N . ASP A 1 44 ? 26.320 12.727 5.069 1.00 0.00 350 ASP A N 6
ATOM 5513 C CA . ASP A 1 44 ? 24.839 12.742 4.887 1.00 0.00 350 ASP A CA 6
ATOM 5514 C C . ASP A 1 44 ? 24.477 13.432 3.565 1.00 0.00 350 ASP A C 6
ATOM 5515 O O . ASP A 1 44 ? 24.551 14.637 3.437 1.00 0.00 350 ASP A O 6
ATOM 5520 N N . ASN A 1 45 ? 24.087 12.669 2.582 1.00 0.00 351 ASN A N 6
ATOM 5521 C CA . ASN A 1 45 ? 23.723 13.269 1.266 1.00 0.00 351 ASN A CA 6
ATOM 5522 C C . ASN A 1 45 ? 22.324 13.887 1.324 1.00 0.00 351 ASN A C 6
ATOM 5523 O O . ASN A 1 45 ? 21.646 13.826 2.331 1.00 0.00 351 ASN A O 6
ATOM 5528 N N . ASP A 1 46 ? 21.890 14.478 0.246 1.00 0.00 352 ASP A N 6
ATOM 5529 C CA . ASP A 1 46 ? 20.535 15.099 0.223 1.00 0.00 352 ASP A CA 6
ATOM 5530 C C . ASP A 1 46 ? 19.457 14.012 0.147 1.00 0.00 352 ASP A C 6
ATOM 5531 O O . ASP A 1 46 ? 19.726 12.846 0.352 1.00 0.00 352 ASP A O 6
ATOM 5536 N N . VAL A 1 47 ? 18.239 14.383 -0.142 1.00 0.00 353 VAL A N 6
ATOM 5537 C CA . VAL A 1 47 ? 17.152 13.365 -0.222 1.00 0.00 353 VAL A CA 6
ATOM 5538 C C . VAL A 1 47 ? 16.734 13.127 -1.677 1.00 0.00 353 VAL A C 6
ATOM 5539 O O . VAL A 1 47 ? 15.726 12.505 -1.944 1.00 0.00 353 VAL A O 6
ATOM 5549 N N . MET A 1 48 ? 17.493 13.613 -2.620 1.00 0.00 354 MET A N 6
ATOM 5550 C CA . MET A 1 48 ? 17.119 13.405 -4.047 1.00 0.00 354 MET A CA 6
ATOM 5551 C C . MET A 1 48 ? 17.032 11.906 -4.357 1.00 0.00 354 MET A C 6
ATOM 5552 O O . MET A 1 48 ? 16.217 11.475 -5.148 1.00 0.00 354 MET A O 6
ATOM 5557 N N . GLU A 1 49 ? 17.860 11.105 -3.737 1.00 0.00 355 GLU A N 6
ATOM 5558 C CA . GLU A 1 49 ? 17.808 9.637 -4.004 1.00 0.00 355 GLU A CA 6
ATOM 5559 C C . GLU A 1 49 ? 18.589 8.856 -2.940 1.00 0.00 355 GLU A C 6
ATOM 5560 O O . GLU A 1 49 ? 19.634 8.298 -3.210 1.00 0.00 355 GLU A O 6
ATOM 5566 N N . MET A 1 50 ? 18.087 8.799 -1.736 1.00 0.00 356 MET A N 6
ATOM 5567 C CA . MET A 1 50 ? 18.797 8.038 -0.668 1.00 0.00 356 MET A CA 6
ATOM 5568 C C . MET A 1 50 ? 18.046 6.740 -0.359 1.00 0.00 356 MET A C 6
ATOM 5569 O O . MET A 1 50 ? 18.537 5.654 -0.592 1.00 0.00 356 MET A O 6
ATOM 5574 N N . THR A 1 51 ? 16.856 6.848 0.168 1.00 0.00 357 THR A N 6
ATOM 5575 C CA . THR A 1 51 ? 16.064 5.626 0.498 1.00 0.00 357 THR A CA 6
ATOM 5576 C C . THR A 1 51 ? 14.610 5.796 0.041 1.00 0.00 357 THR A C 6
ATOM 5577 O O . THR A 1 51 ? 14.145 6.897 -0.178 1.00 0.00 357 THR A O 6
ATOM 5584 N N . GLN A 1 52 ? 13.889 4.719 -0.104 1.00 0.00 358 GLN A N 6
ATOM 5585 C CA . GLN A 1 52 ? 12.470 4.831 -0.547 1.00 0.00 358 GLN A CA 6
ATOM 5586 C C . GLN A 1 52 ? 11.520 4.504 0.608 1.00 0.00 358 GLN A C 6
ATOM 5587 O O . GLN A 1 52 ? 11.718 3.555 1.341 1.00 0.00 358 GLN A O 6
ATOM 5593 N N . GLU A 1 53 ? 10.482 5.282 0.769 1.00 0.00 359 GLU A N 6
ATOM 5594 C CA . GLU A 1 53 ? 9.511 5.017 1.870 1.00 0.00 359 GLU A CA 6
ATOM 5595 C C . GLU A 1 53 ? 8.109 4.803 1.290 1.00 0.00 359 GLU A C 6
ATOM 5596 O O . GLU A 1 53 ? 7.627 5.594 0.504 1.00 0.00 359 GLU A O 6
ATOM 5602 N N . LYS A 1 54 ? 7.447 3.742 1.670 1.00 0.00 360 LYS A N 6
ATOM 5603 C CA . LYS A 1 54 ? 6.078 3.493 1.134 1.00 0.00 360 LYS A CA 6
ATOM 5604 C C . LYS A 1 54 ? 5.025 4.204 1.995 1.00 0.00 360 LYS A C 6
ATOM 5605 O O . LYS A 1 54 ? 3.956 4.540 1.528 1.00 0.00 360 LYS A O 6
ATOM 5611 N N . MET A 1 55 ? 5.316 4.433 3.247 1.00 0.00 361 MET A N 6
ATOM 5612 C CA . MET A 1 55 ? 4.324 5.114 4.125 1.00 0.00 361 MET A CA 6
ATOM 5613 C C . MET A 1 55 ? 4.071 6.534 3.627 1.00 0.00 361 MET A C 6
ATOM 5614 O O . MET A 1 55 ? 2.963 7.031 3.662 1.00 0.00 361 MET A O 6
ATOM 5619 N N . LYS A 1 56 ? 5.091 7.181 3.155 1.00 0.00 362 LYS A N 6
ATOM 5620 C CA . LYS A 1 56 ? 4.924 8.569 2.638 1.00 0.00 362 LYS A CA 6
ATOM 5621 C C . LYS A 1 56 ? 4.024 8.558 1.395 1.00 0.00 362 LYS A C 6
ATOM 5622 O O . LYS A 1 56 ? 3.140 9.378 1.246 1.00 0.00 362 LYS A O 6
ATOM 5628 N N . LYS A 1 57 ? 4.246 7.632 0.501 1.00 0.00 363 LYS A N 6
ATOM 5629 C CA . LYS A 1 57 ? 3.412 7.566 -0.735 1.00 0.00 363 LYS A CA 6
ATOM 5630 C C . LYS A 1 57 ? 2.124 6.764 -0.495 1.00 0.00 363 LYS A C 6
ATOM 5631 O O . LYS A 1 57 ? 1.267 6.687 -1.351 1.00 0.00 363 LYS A O 6
ATOM 5637 N N . PHE A 1 58 ? 1.974 6.170 0.659 1.00 0.00 364 PHE A N 6
ATOM 5638 C CA . PHE A 1 58 ? 0.731 5.388 0.932 1.00 0.00 364 PHE A CA 6
ATOM 5639 C C . PHE A 1 58 ? -0.473 6.330 1.017 1.00 0.00 364 PHE A C 6
ATOM 5640 O O . PHE A 1 58 ? -1.406 6.243 0.243 1.00 0.00 364 PHE A O 6
ATOM 5648 N N . ARG A 1 59 ? -0.451 7.225 1.963 1.00 0.00 365 ARG A N 6
ATOM 5649 C CA . ARG A 1 59 ? -1.580 8.183 2.129 1.00 0.00 365 ARG A CA 6
ATOM 5650 C C . ARG A 1 59 ? -1.763 9.039 0.870 1.00 0.00 365 ARG A C 6
ATOM 5651 O O . ARG A 1 59 ? -2.848 9.497 0.574 1.00 0.00 365 ARG A O 6
ATOM 5659 N N . VAL A 1 60 ? -0.706 9.284 0.143 1.00 0.00 366 VAL A N 6
ATOM 5660 C CA . VAL A 1 60 ? -0.820 10.141 -1.075 1.00 0.00 366 VAL A CA 6
ATOM 5661 C C . VAL A 1 60 ? -1.870 9.589 -2.045 1.00 0.00 366 VAL A C 6
ATOM 5662 O O . VAL A 1 60 ? -2.811 10.273 -2.400 1.00 0.00 366 VAL A O 6
ATOM 5672 N N . ILE A 1 61 ? -1.730 8.366 -2.479 1.00 0.00 367 ILE A N 6
ATOM 5673 C CA . ILE A 1 61 ? -2.741 7.803 -3.422 1.00 0.00 367 ILE A CA 6
ATOM 5674 C C . ILE A 1 61 ? -4.073 7.654 -2.703 1.00 0.00 367 ILE A C 6
ATOM 5675 O O . ILE A 1 61 ? -5.105 8.099 -3.165 1.00 0.00 367 ILE A O 6
ATOM 5685 N N . MET A 1 62 ? -4.047 7.001 -1.581 1.00 0.00 368 MET A N 6
ATOM 5686 C CA . MET A 1 62 ? -5.307 6.779 -0.815 1.00 0.00 368 MET A CA 6
ATOM 5687 C C . MET A 1 62 ? -6.069 8.094 -0.655 1.00 0.00 368 MET A C 6
ATOM 5688 O O . MET A 1 62 ? -7.282 8.123 -0.723 1.00 0.00 368 MET A O 6
ATOM 5693 N N . ASP A 1 63 ? -5.379 9.187 -0.463 1.00 0.00 369 ASP A N 6
ATOM 5694 C CA . ASP A 1 63 ? -6.103 10.478 -0.329 1.00 0.00 369 ASP A CA 6
ATOM 5695 C C . ASP A 1 63 ? -6.745 10.818 -1.675 1.00 0.00 369 ASP A C 6
ATOM 5696 O O . ASP A 1 63 ? -7.835 11.352 -1.743 1.00 0.00 369 ASP A O 6
ATOM 5701 N N . SER A 1 64 ? -6.074 10.495 -2.752 1.00 0.00 370 SER A N 6
ATOM 5702 C CA . SER A 1 64 ? -6.637 10.781 -4.102 1.00 0.00 370 SER A CA 6
ATOM 5703 C C . SER A 1 64 ? -7.930 9.987 -4.305 1.00 0.00 370 SER A C 6
ATOM 5704 O O . SER A 1 64 ? -8.983 10.562 -4.478 1.00 0.00 370 SER A O 6
ATOM 5707 N N . MET A 1 65 ? -7.834 8.670 -4.331 1.00 0.00 371 MET A N 6
ATOM 5708 C CA . MET A 1 65 ? -9.022 7.782 -4.554 1.00 0.00 371 MET A CA 6
ATOM 5709 C C . MET A 1 65 ? -10.333 8.362 -4.003 1.00 0.00 371 MET A C 6
ATOM 5710 O O . MET A 1 65 ? -10.357 9.248 -3.172 1.00 0.00 371 MET A O 6
ATOM 5715 N N . THR A 1 66 ? -11.425 7.838 -4.472 1.00 0.00 372 THR A N 6
ATOM 5716 C CA . THR A 1 66 ? -12.755 8.318 -4.024 1.00 0.00 372 THR A CA 6
ATOM 5717 C C . THR A 1 66 ? -13.229 7.541 -2.802 1.00 0.00 372 THR A C 6
ATOM 5718 O O . THR A 1 66 ? -13.154 6.331 -2.758 1.00 0.00 372 THR A O 6
ATOM 5725 N N . GLU A 1 67 ? -13.734 8.222 -1.822 1.00 0.00 373 GLU A N 6
ATOM 5726 C CA . GLU A 1 67 ? -14.244 7.513 -0.607 1.00 0.00 373 GLU A CA 6
ATOM 5727 C C . GLU A 1 67 ? -15.154 6.350 -1.033 1.00 0.00 373 GLU A C 6
ATOM 5728 O O . GLU A 1 67 ? -15.069 5.252 -0.519 1.00 0.00 373 GLU A O 6
ATOM 5734 N N . GLU A 1 68 ? -16.027 6.604 -1.972 1.00 0.00 374 GLU A N 6
ATOM 5735 C CA . GLU A 1 68 ? -16.960 5.546 -2.452 1.00 0.00 374 GLU A CA 6
ATOM 5736 C C . GLU A 1 68 ? -16.169 4.306 -2.862 1.00 0.00 374 GLU A C 6
ATOM 5737 O O . GLU A 1 68 ? -16.557 3.179 -2.623 1.00 0.00 374 GLU A O 6
ATOM 5743 N N . GLU A 1 69 ? -15.026 4.539 -3.455 1.00 0.00 375 GLU A N 6
ATOM 5744 C CA . GLU A 1 69 ? -14.149 3.408 -3.863 1.00 0.00 375 GLU A CA 6
ATOM 5745 C C . GLU A 1 69 ? -13.623 2.698 -2.617 1.00 0.00 375 GLU A C 6
ATOM 5746 O O . GLU A 1 69 ? -13.508 1.489 -2.576 1.00 0.00 375 GLU A O 6
ATOM 5752 N N . LEU A 1 70 ? -13.298 3.451 -1.597 1.00 0.00 376 LEU A N 6
ATOM 5753 C CA . LEU A 1 70 ? -12.773 2.827 -0.344 1.00 0.00 376 LEU A CA 6
ATOM 5754 C C . LEU A 1 70 ? -13.814 1.889 0.259 1.00 0.00 376 LEU A C 6
ATOM 5755 O O . LEU A 1 70 ? -13.505 0.798 0.697 1.00 0.00 376 LEU A O 6
ATOM 5760 N N . LEU A 1 71 ? -15.044 2.304 0.283 1.00 0.00 377 LEU A N 6
ATOM 5761 C CA . LEU A 1 71 ? -16.114 1.438 0.857 1.00 0.00 377 LEU A CA 6
ATOM 5762 C C . LEU A 1 71 ? -16.137 0.100 0.121 1.00 0.00 377 LEU A C 6
ATOM 5763 O O . LEU A 1 71 ? -16.296 -0.948 0.715 1.00 0.00 377 LEU A O 6
ATOM 5768 N N . ASN A 1 72 ? -15.966 0.129 -1.170 1.00 0.00 378 ASN A N 6
ATOM 5769 C CA . ASN A 1 72 ? -15.965 -1.134 -1.953 1.00 0.00 378 ASN A CA 6
ATOM 5770 C C . ASN A 1 72 ? -14.833 -1.101 -2.986 1.00 0.00 378 ASN A C 6
ATOM 5771 O O . ASN A 1 72 ? -15.021 -0.645 -4.097 1.00 0.00 378 ASN A O 6
ATOM 5776 N N . PRO A 1 73 ? -13.686 -1.583 -2.582 1.00 0.00 379 PRO A N 6
ATOM 5777 C CA . PRO A 1 73 ? -12.506 -1.604 -3.481 1.00 0.00 379 PRO A CA 6
ATOM 5778 C C . PRO A 1 73 ? -12.747 -2.564 -4.645 1.00 0.00 379 PRO A C 6
ATOM 5779 O O . PRO A 1 73 ? -12.164 -2.435 -5.699 1.00 0.00 379 PRO A O 6
ATOM 5783 N N . LYS A 1 74 ? -13.619 -3.513 -4.469 1.00 0.00 380 LYS A N 6
ATOM 5784 C CA . LYS A 1 74 ? -13.910 -4.460 -5.579 1.00 0.00 380 LYS A CA 6
ATOM 5785 C C . LYS A 1 74 ? -14.514 -3.689 -6.754 1.00 0.00 380 LYS A C 6
ATOM 5786 O O . LYS A 1 74 ? -14.328 -4.033 -7.904 1.00 0.00 380 LYS A O 6
ATOM 5792 N N . ILE A 1 75 ? -15.248 -2.650 -6.463 1.00 0.00 381 ILE A N 6
ATOM 5793 C CA . ILE A 1 75 ? -15.884 -1.849 -7.547 1.00 0.00 381 ILE A CA 6
ATOM 5794 C C . ILE A 1 75 ? -14.833 -1.125 -8.397 1.00 0.00 381 ILE A C 6
ATOM 5795 O O . ILE A 1 75 ? -15.030 -0.914 -9.578 1.00 0.00 381 ILE A O 6
ATOM 5805 N N . ILE A 1 76 ? -13.735 -0.713 -7.809 1.00 0.00 382 ILE A N 6
ATOM 5806 C CA . ILE A 1 76 ? -12.696 0.024 -8.589 1.00 0.00 382 ILE A CA 6
ATOM 5807 C C . ILE A 1 76 ? -12.432 -0.652 -9.936 1.00 0.00 382 ILE A C 6
ATOM 5808 O O . ILE A 1 76 ? -12.084 -1.814 -10.014 1.00 0.00 382 ILE A O 6
ATOM 5818 N N . ASP A 1 77 ? -12.608 0.079 -10.990 1.00 0.00 383 ASP A N 6
ATOM 5819 C CA . ASP A 1 77 ? -12.385 -0.492 -12.348 1.00 0.00 383 ASP A CA 6
ATOM 5820 C C . ASP A 1 77 ? -10.974 -0.157 -12.836 1.00 0.00 383 ASP A C 6
ATOM 5821 O O . ASP A 1 77 ? -10.356 0.782 -12.376 1.00 0.00 383 ASP A O 6
ATOM 5826 N N . SER A 1 78 ? -10.461 -0.917 -13.762 1.00 0.00 384 SER A N 6
ATOM 5827 C CA . SER A 1 78 ? -9.089 -0.639 -14.275 1.00 0.00 384 SER A CA 6
ATOM 5828 C C . SER A 1 78 ? -8.995 0.800 -14.790 1.00 0.00 384 SER A C 6
ATOM 5829 O O . SER A 1 78 ? -7.989 1.462 -14.629 1.00 0.00 384 SER A O 6
ATOM 5832 N N . SER A 1 79 ? -10.031 1.289 -15.415 1.00 0.00 385 SER A N 6
ATOM 5833 C CA . SER A 1 79 ? -9.987 2.684 -15.940 1.00 0.00 385 SER A CA 6
ATOM 5834 C C . SER A 1 79 ? -9.987 3.700 -14.792 1.00 0.00 385 SER A C 6
ATOM 5835 O O . SER A 1 79 ? -9.196 4.621 -14.770 1.00 0.00 385 SER A O 6
ATOM 5838 N N . ARG A 1 80 ? -10.870 3.546 -13.839 1.00 0.00 386 ARG A N 6
ATOM 5839 C CA . ARG A 1 80 ? -10.909 4.517 -12.703 1.00 0.00 386 ARG A CA 6
ATOM 5840 C C . ARG A 1 80 ? -9.583 4.512 -11.940 1.00 0.00 386 ARG A C 6
ATOM 5841 O O . ARG A 1 80 ? -9.024 5.549 -11.643 1.00 0.00 386 ARG A O 6
ATOM 5849 N N . ILE A 1 81 ? -9.072 3.355 -11.617 1.00 0.00 387 ILE A N 6
ATOM 5850 C CA . ILE A 1 81 ? -7.783 3.296 -10.871 1.00 0.00 387 ILE A CA 6
ATOM 5851 C C . ILE A 1 81 ? -6.645 3.841 -11.733 1.00 0.00 387 ILE A C 6
ATOM 5852 O O . ILE A 1 81 ? -5.750 4.504 -11.247 1.00 0.00 387 ILE A O 6
ATOM 5862 N N . ARG A 1 82 ? -6.689 3.600 -13.015 1.00 0.00 388 ARG A N 6
ATOM 5863 C CA . ARG A 1 82 ? -5.626 4.143 -13.904 1.00 0.00 388 ARG A CA 6
ATOM 5864 C C . ARG A 1 82 ? -5.530 5.653 -13.691 1.00 0.00 388 ARG A C 6
ATOM 5865 O O . ARG A 1 82 ? -4.498 6.196 -13.352 1.00 0.00 388 ARG A O 6
ATOM 5873 N N . ARG A 1 83 ? -6.637 6.319 -13.881 1.00 0.00 389 ARG A N 6
ATOM 5874 C CA . ARG A 1 83 ? -6.687 7.791 -13.688 1.00 0.00 389 ARG A CA 6
ATOM 5875 C C . ARG A 1 83 ? -6.240 8.153 -12.274 1.00 0.00 389 ARG A C 6
ATOM 5876 O O . ARG A 1 83 ? -5.542 9.124 -12.061 1.00 0.00 389 ARG A O 6
ATOM 5884 N N . ILE A 1 84 ? -6.675 7.402 -11.297 1.00 0.00 390 ILE A N 6
ATOM 5885 C CA . ILE A 1 84 ? -6.316 7.735 -9.894 1.00 0.00 390 ILE A CA 6
ATOM 5886 C C . ILE A 1 84 ? -4.789 7.771 -9.728 1.00 0.00 390 ILE A C 6
ATOM 5887 O O . ILE A 1 84 ? -4.243 8.705 -9.177 1.00 0.00 390 ILE A O 6
ATOM 5897 N N . ALA A 1 85 ? -4.093 6.773 -10.205 1.00 0.00 391 ALA A N 6
ATOM 5898 C CA . ALA A 1 85 ? -2.611 6.777 -10.072 1.00 0.00 391 ALA A CA 6
ATOM 5899 C C . ALA A 1 85 ? -2.046 8.084 -10.623 1.00 0.00 391 ALA A C 6
ATOM 5900 O O . ALA A 1 85 ? -1.150 8.676 -10.055 1.00 0.00 391 ALA A O 6
ATOM 5902 N N . ILE A 1 86 ? -2.576 8.546 -11.722 1.00 0.00 392 ILE A N 6
ATOM 5903 C CA . ILE A 1 86 ? -2.081 9.822 -12.300 1.00 0.00 392 ILE A CA 6
ATOM 5904 C C . ILE A 1 86 ? -2.286 10.951 -11.291 1.00 0.00 392 ILE A C 6
ATOM 5905 O O . ILE A 1 86 ? -1.428 11.790 -11.103 1.00 0.00 392 ILE A O 6
ATOM 5915 N N . GLY A 1 87 ? -3.411 10.979 -10.630 1.00 0.00 393 GLY A N 6
ATOM 5916 C CA . GLY A 1 87 ? -3.657 12.050 -9.631 1.00 0.00 393 GLY A CA 6
ATOM 5917 C C . GLY A 1 87 ? -2.677 11.903 -8.466 1.00 0.00 393 GLY A C 6
ATOM 5918 O O . GLY A 1 87 ? -2.175 12.875 -7.938 1.00 0.00 393 GLY A O 6
ATOM 5919 N N . SER A 1 88 ? -2.412 10.694 -8.052 1.00 0.00 394 SER A N 6
ATOM 5920 C CA . SER A 1 88 ? -1.474 10.492 -6.911 1.00 0.00 394 SER A CA 6
ATOM 5921 C C . SER A 1 88 ? -0.028 10.653 -7.382 1.00 0.00 394 SER A C 6
ATOM 5922 O O . SER A 1 88 ? 0.866 10.898 -6.596 1.00 0.00 394 SER A O 6
ATOM 5925 N N . GLY A 1 89 ? 0.209 10.527 -8.657 1.00 0.00 395 GLY A N 6
ATOM 5926 C CA . GLY A 1 89 ? 1.596 10.684 -9.173 1.00 0.00 395 GLY A CA 6
ATOM 5927 C C . GLY A 1 89 ? 2.355 9.361 -9.046 1.00 0.00 395 GLY A C 6
ATOM 5928 O O . GLY A 1 89 ? 3.460 9.313 -8.539 1.00 0.00 395 GLY A O 6
ATOM 5929 N N . THR A 1 90 ? 1.775 8.290 -9.507 1.00 0.00 396 THR A N 6
ATOM 5930 C CA . THR A 1 90 ? 2.462 6.970 -9.423 1.00 0.00 396 THR A CA 6
ATOM 5931 C C . THR A 1 90 ? 2.014 6.080 -10.596 1.00 0.00 396 THR A C 6
ATOM 5932 O O . THR A 1 90 ? 2.353 6.338 -11.734 1.00 0.00 396 THR A O 6
ATOM 5939 N N . SER A 1 91 ? 1.274 5.033 -10.343 1.00 0.00 397 SER A N 6
ATOM 5940 C CA . SER A 1 91 ? 0.833 4.138 -11.445 1.00 0.00 397 SER A CA 6
ATOM 5941 C C . SER A 1 91 ? -0.131 3.096 -10.887 1.00 0.00 397 SER A C 6
ATOM 5942 O O . SER A 1 91 ? -0.232 2.926 -9.687 1.00 0.00 397 SER A O 6
ATOM 5945 N N . PRO A 1 92 ? -0.806 2.424 -11.773 1.00 0.00 398 PRO A N 6
ATOM 5946 C CA . PRO A 1 92 ? -1.770 1.378 -11.356 1.00 0.00 398 PRO A CA 6
ATOM 5947 C C . PRO A 1 92 ? -1.048 0.273 -10.581 1.00 0.00 398 PRO A C 6
ATOM 5948 O O . PRO A 1 92 ? -1.548 -0.241 -9.604 1.00 0.00 398 PRO A O 6
ATOM 5952 N N . GLN A 1 93 ? 0.128 -0.085 -11.003 1.00 0.00 399 GLN A N 6
ATOM 5953 C CA . GLN A 1 93 ? 0.886 -1.145 -10.288 1.00 0.00 399 GLN A CA 6
ATOM 5954 C C . GLN A 1 93 ? 1.029 -0.823 -8.802 1.00 0.00 399 GLN A C 6
ATOM 5955 O O . GLN A 1 93 ? 0.902 -1.684 -7.954 1.00 0.00 399 GLN A O 6
ATOM 5961 N N . GLU A 1 94 ? 1.327 0.407 -8.481 1.00 0.00 400 GLU A N 6
ATOM 5962 C CA . GLU A 1 94 ? 1.519 0.775 -7.052 1.00 0.00 400 GLU A CA 6
ATOM 5963 C C . GLU A 1 94 ? 0.207 0.726 -6.278 1.00 0.00 400 GLU A C 6
ATOM 5964 O O . GLU A 1 94 ? 0.191 0.430 -5.100 1.00 0.00 400 GLU A O 6
ATOM 5970 N N . VAL A 1 95 ? -0.894 0.980 -6.923 1.00 0.00 401 VAL A N 6
ATOM 5971 C CA . VAL A 1 95 ? -2.184 0.901 -6.191 1.00 0.00 401 VAL A CA 6
ATOM 5972 C C . VAL A 1 95 ? -2.639 -0.555 -6.178 1.00 0.00 401 VAL A C 6
ATOM 5973 O O . VAL A 1 95 ? 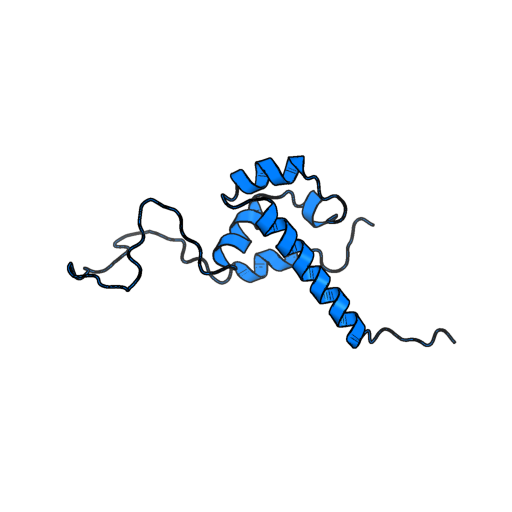-3.202 -1.025 -5.211 1.00 0.00 401 VAL A O 6
ATOM 5983 N N . LYS A 1 96 ? -2.364 -1.289 -7.225 1.00 0.00 402 LYS A N 6
ATOM 5984 C CA . LYS A 1 96 ? -2.755 -2.722 -7.218 1.00 0.00 402 LYS A CA 6
ATOM 5985 C C . LYS A 1 96 ? -1.967 -3.443 -6.129 1.00 0.00 402 LYS A C 6
ATOM 5986 O O . LYS A 1 96 ? -2.495 -4.285 -5.429 1.00 0.00 402 LYS A O 6
ATOM 5992 N N . GLU A 1 97 ? -0.716 -3.100 -5.949 1.00 0.00 403 GLU A N 6
ATOM 5993 C CA . GLU A 1 97 ? 0.062 -3.756 -4.867 1.00 0.00 403 GLU A CA 6
ATOM 5994 C C . GLU A 1 97 ? -0.519 -3.331 -3.519 1.00 0.00 403 GLU A C 6
ATOM 5995 O O . GLU A 1 97 ? -0.727 -4.155 -2.652 1.00 0.00 403 GLU A O 6
ATOM 6001 N N . LEU A 1 98 ? -0.788 -2.071 -3.309 1.00 0.00 404 LEU A N 6
ATOM 6002 C CA . LEU A 1 98 ? -1.352 -1.661 -1.995 1.00 0.00 404 LEU A CA 6
ATOM 6003 C C . LEU A 1 98 ? -2.601 -2.482 -1.670 1.00 0.00 404 LEU A C 6
ATOM 6004 O O . LEU A 1 98 ? -2.814 -2.863 -0.533 1.00 0.00 404 LEU A O 6
ATOM 6009 N N . LEU A 1 99 ? -3.427 -2.789 -2.646 1.00 0.00 405 LEU A N 6
ATOM 6010 C CA . LEU A 1 99 ? -4.627 -3.612 -2.320 1.00 0.00 405 LEU A CA 6
ATOM 6011 C C . LEU A 1 99 ? -4.142 -5.017 -1.973 1.00 0.00 405 LEU A C 6
ATOM 6012 O O . LEU A 1 99 ? -4.593 -5.648 -1.038 1.00 0.00 405 LEU A O 6
ATOM 6017 N N . ASN A 1 100 ? -3.189 -5.479 -2.736 1.00 0.00 406 ASN A N 6
ATOM 6018 C CA . ASN A 1 100 ? -2.593 -6.820 -2.507 1.00 0.00 406 ASN A CA 6
ATOM 6019 C C . ASN A 1 100 ? -2.167 -6.958 -1.054 1.00 0.00 406 ASN A C 6
ATOM 6020 O O . ASN A 1 100 ? -2.264 -8.020 -0.463 1.00 0.00 406 ASN A O 6
ATOM 6025 N N . TYR A 1 101 ? -1.704 -5.892 -0.457 1.00 0.00 407 TYR A N 6
ATOM 6026 C CA . TYR A 1 101 ? -1.288 -5.984 0.958 1.00 0.00 407 TYR A CA 6
ATOM 6027 C C . TYR A 1 101 ? -2.505 -6.246 1.837 1.00 0.00 407 TYR A C 6
ATOM 6028 O O . TYR A 1 101 ? -2.526 -7.178 2.610 1.00 0.00 407 TYR A O 6
ATOM 6037 N N . TYR A 1 102 ? -3.537 -5.451 1.740 1.00 0.00 408 TYR A N 6
ATOM 6038 C CA . TYR A 1 102 ? -4.708 -5.742 2.608 1.00 0.00 408 TYR A CA 6
ATOM 6039 C C . TYR A 1 102 ? -5.197 -7.174 2.342 1.00 0.00 408 TYR A C 6
ATOM 6040 O O . TYR A 1 102 ? -5.778 -7.783 3.229 1.00 0.00 408 TYR A O 6
ATOM 6049 N N . LYS A 1 103 ? -4.934 -7.787 1.194 1.00 0.00 409 LYS A N 6
ATOM 6050 C CA . LYS A 1 103 ? -5.389 -9.216 1.097 1.00 0.00 409 LYS A CA 6
ATOM 6051 C C . LYS A 1 103 ? -4.644 -9.947 2.237 1.00 0.00 409 LYS A C 6
ATOM 6052 O O . LYS A 1 103 ? -5.184 -10.797 2.914 1.00 0.00 409 LYS A O 6
ATOM 6058 N N . THR A 1 104 ? -3.420 -9.515 2.512 1.00 0.00 410 THR A N 6
ATOM 6059 C CA . THR A 1 104 ? -2.665 -10.060 3.697 1.00 0.00 410 THR A CA 6
ATOM 6060 C C . THR A 1 104 ? -3.626 -10.023 4.891 1.00 0.00 410 THR A C 6
ATOM 6061 O O . THR A 1 104 ? -3.621 -10.908 5.708 1.00 0.00 410 THR A O 6
ATOM 6068 N N . MET A 1 105 ? -4.485 -9.036 4.992 1.00 0.00 411 MET A N 6
ATOM 6069 C CA . MET A 1 105 ? -5.477 -9.045 6.128 1.00 0.00 411 MET A CA 6
ATOM 6070 C C . MET A 1 105 ? -6.130 -10.437 6.181 1.00 0.00 411 MET A C 6
ATOM 6071 O O . MET A 1 105 ? -6.335 -11.031 7.225 1.00 0.00 411 MET A O 6
ATOM 6076 N N . LYS A 1 106 ? -6.379 -10.999 5.026 1.00 0.00 412 LYS A N 6
ATOM 6077 C CA . LYS A 1 106 ? -6.924 -12.390 4.972 1.00 0.00 412 LYS A CA 6
ATOM 6078 C C . LYS A 1 106 ? -6.020 -13.275 5.831 1.00 0.00 412 LYS A C 6
ATOM 6079 O O . LYS A 1 106 ? -6.470 -14.137 6.561 1.00 0.00 412 LYS A O 6
ATOM 6085 N N . ASN A 1 107 ? -4.730 -13.019 5.772 1.00 0.00 413 ASN A N 6
ATOM 6086 C CA . ASN A 1 107 ? -3.755 -13.789 6.612 1.00 0.00 413 ASN A CA 6
ATOM 6087 C C . ASN A 1 107 ? -4.269 -13.792 8.046 1.00 0.00 413 ASN A C 6
ATOM 6088 O O . ASN A 1 107 ? -4.080 -14.737 8.779 1.00 0.00 413 ASN A O 6
ATOM 6093 N N . LEU A 1 108 ? -4.974 -12.753 8.434 1.00 0.00 414 LEU A N 6
ATOM 6094 C CA . LEU A 1 108 ? -5.580 -12.723 9.809 1.00 0.00 414 LEU A CA 6
ATOM 6095 C C . LEU A 1 108 ? -6.261 -14.063 10.049 1.00 0.00 414 LEU A C 6
ATOM 6096 O O . LEU A 1 108 ? -6.122 -14.701 11.073 1.00 0.00 414 LEU A O 6
ATOM 6101 N N . MET A 1 109 ? -6.975 -14.487 9.043 1.00 0.00 415 MET A N 6
ATOM 6102 C CA . MET A 1 109 ? -7.677 -15.807 9.097 1.00 0.00 415 MET A CA 6
ATOM 6103 C C . MET A 1 109 ? -6.658 -16.944 9.259 1.00 0.00 415 MET A C 6
ATOM 6104 O O . MET A 1 109 ? -6.898 -17.901 9.968 1.00 0.00 415 MET A O 6
ATOM 6109 N N . LYS A 1 110 ? -5.487 -16.795 8.702 1.00 0.00 416 LYS A N 6
ATOM 6110 C CA . LYS A 1 110 ? -4.430 -17.820 8.944 1.00 0.00 416 LYS A CA 6
ATOM 6111 C C . LYS A 1 110 ? -4.122 -17.785 10.444 1.00 0.00 416 LYS A C 6
ATOM 6112 O O . LYS A 1 110 ? -4.063 -18.789 11.126 1.00 0.00 416 LYS A O 6
ATOM 6118 N N . LYS A 1 111 ? -3.935 -16.583 10.935 1.00 0.00 417 LYS A N 6
ATOM 6119 C CA . LYS A 1 111 ? -3.636 -16.364 12.382 1.00 0.00 417 LYS A CA 6
ATOM 6120 C C . LYS A 1 111 ? -4.806 -16.843 13.244 1.00 0.00 417 LYS A C 6
ATOM 6121 O O . LYS A 1 111 ? -4.652 -17.119 14.418 1.00 0.00 417 LYS A O 6
ATOM 6127 N N . MET A 1 112 ? -5.973 -16.948 12.669 1.00 0.00 418 MET A N 6
ATOM 6128 C CA . MET A 1 112 ? -7.156 -17.412 13.449 1.00 0.00 418 MET A CA 6
ATOM 6129 C C . MET A 1 112 ? -8.370 -17.545 12.527 1.00 0.00 418 MET A C 6
ATOM 6130 O O . MET A 1 112 ? -9.025 -16.574 12.201 1.00 0.00 418 MET A O 6
ATOM 6135 N N . LYS A 1 113 ? -8.678 -18.741 12.105 1.00 0.00 419 LYS A N 6
ATOM 6136 C CA . LYS A 1 113 ? -9.854 -18.930 11.206 1.00 0.00 419 LYS A CA 6
ATOM 6137 C C . LYS A 1 113 ? -11.115 -19.199 12.039 1.00 0.00 419 LYS A C 6
ATOM 6138 O O . LYS A 1 113 ? -11.424 -20.318 12.391 1.00 0.00 419 LYS A O 6
ATOM 6144 N N . LYS A 1 114 ? -11.840 -18.167 12.368 1.00 0.00 420 LYS A N 6
ATOM 6145 C CA . LYS A 1 114 ? -13.074 -18.348 13.186 1.00 0.00 420 LYS A CA 6
ATOM 6146 C C . LYS A 1 114 ? -14.099 -19.208 12.442 1.00 0.00 420 LYS A C 6
ATOM 6147 O O . LYS A 1 114 ? -14.711 -20.090 13.012 1.00 0.00 420 LYS A O 6
ATOM 6153 N N . ASN A 1 115 ? -14.300 -18.954 11.177 1.00 0.00 421 ASN A N 6
ATOM 6154 C CA . ASN A 1 115 ? -15.295 -19.756 10.407 1.00 0.00 421 ASN A CA 6
ATOM 6155 C C . ASN A 1 115 ? -14.869 -21.226 10.342 1.00 0.00 421 ASN A C 6
ATOM 6156 O O . ASN A 1 115 ? -15.663 -22.118 10.569 1.00 0.00 421 ASN A O 6
ATOM 6161 N N . LYS A 1 116 ? -13.622 -21.481 10.036 1.00 0.00 422 LYS A N 6
ATOM 6162 C CA . LYS A 1 116 ? -13.127 -22.892 9.952 1.00 0.00 422 LYS A CA 6
ATOM 6163 C C . LYS A 1 116 ? -14.127 -23.772 9.188 1.00 0.00 422 LYS A C 6
ATOM 6164 O O . LYS A 1 116 ? -14.259 -24.952 9.450 1.00 0.00 422 LYS A O 6
ATOM 6170 N N . LEU A 1 117 ? -14.840 -23.205 8.255 1.00 0.00 423 LEU A N 6
ATOM 6171 C CA . LEU A 1 117 ? -15.836 -24.008 7.489 1.00 0.00 423 LEU A CA 6
ATOM 6172 C C . LEU A 1 117 ? -15.135 -24.872 6.430 1.00 0.00 423 LEU A C 6
ATOM 6173 O O . LEU A 1 117 ? -14.279 -24.391 5.715 1.00 0.00 423 LEU A O 6
ATOM 6178 N N . PRO A 1 118 ? -15.521 -26.126 6.358 1.00 0.00 424 PRO A N 6
ATOM 6179 C CA . PRO A 1 118 ? -14.915 -27.044 5.367 1.00 0.00 424 PRO A CA 6
ATOM 6180 C C . PRO A 1 118 ? -15.531 -26.808 3.985 1.00 0.00 424 PRO A C 6
ATOM 6181 O O . PRO A 1 118 ? -16.088 -27.705 3.382 1.00 0.00 424 PRO A O 6
ATOM 6185 N N . ILE A 1 119 ? -15.441 -25.607 3.482 1.00 0.00 425 ILE A N 6
ATOM 6186 C CA . ILE A 1 119 ? -16.027 -25.313 2.143 1.00 0.00 425 ILE A CA 6
ATOM 6187 C C . ILE A 1 119 ? -15.481 -23.985 1.605 1.00 0.00 425 ILE A C 6
ATOM 6188 O O . ILE A 1 119 ? -15.464 -23.026 2.357 1.00 0.00 425 ILE A O 6
ATOM 6199 N N . MET A 1 5 ? -18.051 -10.926 6.122 1.00 0.00 311 MET A N 7
ATOM 6200 C CA . MET A 1 5 ? -19.337 -10.745 6.857 1.00 0.00 311 MET A CA 7
ATOM 6201 C C . MET A 1 5 ? -19.601 -9.258 7.105 1.00 0.00 311 MET A C 7
ATOM 6202 O O . MET A 1 5 ? -20.654 -8.744 6.788 1.00 0.00 311 MET A O 7
ATOM 6207 N N . GLU A 1 6 ? -18.652 -8.563 7.671 1.00 0.00 312 GLU A N 7
ATOM 6208 C CA . GLU A 1 6 ? -18.852 -7.109 7.938 1.00 0.00 312 GLU A CA 7
ATOM 6209 C C . GLU A 1 6 ? -19.127 -6.365 6.628 1.00 0.00 312 GLU A C 7
ATOM 6210 O O . GLU A 1 6 ? -18.535 -6.650 5.607 1.00 0.00 312 GLU A O 7
ATOM 6216 N N . LYS A 1 7 ? -20.017 -5.408 6.647 1.00 0.00 313 LYS A N 7
ATOM 6217 C CA . LYS A 1 7 ? -20.316 -4.649 5.399 1.00 0.00 313 LYS A CA 7
ATOM 6218 C C . LYS A 1 7 ? -20.523 -3.166 5.717 1.00 0.00 313 LYS A C 7
ATOM 6219 O O . LYS A 1 7 ? -21.500 -2.786 6.331 1.00 0.00 313 LYS A O 7
ATOM 6225 N N . GLY A 1 8 ? -19.618 -2.322 5.299 1.00 0.00 314 GLY A N 7
ATOM 6226 C CA . GLY A 1 8 ? -19.778 -0.867 5.575 1.00 0.00 314 GLY A CA 7
ATOM 6227 C C . GLY A 1 8 ? -19.393 -0.557 7.027 1.00 0.00 314 GLY A C 7
ATOM 6228 O O . GLY A 1 8 ? -19.601 0.539 7.507 1.00 0.00 314 GLY A O 7
ATOM 6229 N N . THR A 1 9 ? -18.830 -1.503 7.730 1.00 0.00 315 THR A N 7
ATOM 6230 C CA . THR A 1 9 ? -18.435 -1.239 9.141 1.00 0.00 315 THR A CA 7
ATOM 6231 C C . THR A 1 9 ? -17.201 -0.319 9.166 1.00 0.00 315 THR A C 7
ATOM 6232 O O . THR A 1 9 ? -17.268 0.817 8.741 1.00 0.00 315 THR A O 7
ATOM 6239 N N . PHE A 1 10 ? -16.075 -0.789 9.640 1.00 0.00 316 PHE A N 7
ATOM 6240 C CA . PHE A 1 10 ? -14.862 0.077 9.656 1.00 0.00 316 PHE A CA 7
ATOM 6241 C C . PHE A 1 10 ? -14.319 0.252 8.232 1.00 0.00 316 PHE A C 7
ATOM 6242 O O . PHE A 1 10 ? -13.453 1.070 7.990 1.00 0.00 316 PHE A O 7
ATOM 6250 N N . THR A 1 11 ? -14.827 -0.508 7.285 1.00 0.00 317 THR A N 7
ATOM 6251 C CA . THR A 1 11 ? -14.354 -0.395 5.867 1.00 0.00 317 THR A CA 7
ATOM 6252 C C . THR A 1 11 ? -12.816 -0.285 5.809 1.00 0.00 317 THR A C 7
ATOM 6253 O O . THR A 1 11 ? -12.118 -1.154 6.291 1.00 0.00 317 THR A O 7
ATOM 6260 N N . LEU A 1 12 ? -12.272 0.764 5.229 1.00 0.00 318 LEU A N 7
ATOM 6261 C CA . LEU A 1 12 ? -10.791 0.877 5.167 1.00 0.00 318 LEU A CA 7
ATOM 6262 C C . LEU A 1 12 ? -10.320 2.310 5.456 1.00 0.00 318 LEU A C 7
ATOM 6263 O O . LEU A 1 12 ? -9.135 2.582 5.477 1.00 0.00 318 LEU A O 7
ATOM 6268 N N . LYS A 1 13 ? -11.221 3.232 5.685 1.00 0.00 319 LYS A N 7
ATOM 6269 C CA . LYS A 1 13 ? -10.786 4.632 5.976 1.00 0.00 319 LYS A CA 7
ATOM 6270 C C . LYS A 1 13 ? -10.259 4.736 7.414 1.00 0.00 319 LYS A C 7
ATOM 6271 O O . LYS A 1 13 ? -9.603 5.691 7.777 1.00 0.00 319 LYS A O 7
ATOM 6277 N N . ASP A 1 14 ? -10.507 3.739 8.221 1.00 0.00 320 ASP A N 7
ATOM 6278 C CA . ASP A 1 14 ? -9.986 3.755 9.616 1.00 0.00 320 ASP A CA 7
ATOM 6279 C C . ASP A 1 14 ? -8.493 3.402 9.610 1.00 0.00 320 ASP A C 7
ATOM 6280 O O . ASP A 1 14 ? -7.766 3.693 10.540 1.00 0.00 320 ASP A O 7
ATOM 6285 N N . ILE A 1 15 ? -8.037 2.777 8.555 1.00 0.00 321 ILE A N 7
ATOM 6286 C CA . ILE A 1 15 ? -6.597 2.402 8.462 1.00 0.00 321 ILE A CA 7
ATOM 6287 C C . ILE A 1 15 ? -5.782 3.541 7.835 1.00 0.00 321 ILE A C 7
ATOM 6288 O O . ILE A 1 15 ? -4.674 3.822 8.245 1.00 0.00 321 ILE A O 7
ATOM 6298 N N . TYR A 1 16 ? -6.320 4.182 6.831 1.00 0.00 322 TYR A N 7
ATOM 6299 C CA . TYR A 1 16 ? -5.577 5.288 6.153 1.00 0.00 322 TYR A CA 7
ATOM 6300 C C . TYR A 1 16 ? -5.311 6.449 7.117 1.00 0.00 322 TYR A C 7
ATOM 6301 O O . TYR A 1 16 ? -4.244 7.032 7.117 1.00 0.00 322 TYR A O 7
ATOM 6310 N N . LYS A 1 17 ? -6.266 6.793 7.938 1.00 0.00 323 LYS A N 7
ATOM 6311 C CA . LYS A 1 17 ? -6.054 7.920 8.894 1.00 0.00 323 LYS A CA 7
ATOM 6312 C C . LYS A 1 17 ? -4.829 7.639 9.766 1.00 0.00 323 LYS A C 7
ATOM 6313 O O . LYS A 1 17 ? -4.111 8.537 10.160 1.00 0.00 323 LYS A O 7
ATOM 6319 N N . GLN A 1 18 ? -4.592 6.395 10.072 1.00 0.00 324 GLN A N 7
ATOM 6320 C CA . GLN A 1 18 ? -3.422 6.038 10.918 1.00 0.00 324 GLN A CA 7
ATOM 6321 C C . GLN A 1 18 ? -2.119 6.506 10.262 1.00 0.00 324 GLN A C 7
ATOM 6322 O O . GLN A 1 18 ? -1.154 6.809 10.937 1.00 0.00 324 GLN A O 7
ATOM 6328 N N . ILE A 1 19 ? -2.087 6.608 8.959 1.00 0.00 325 ILE A N 7
ATOM 6329 C CA . ILE A 1 19 ? -0.846 7.101 8.296 1.00 0.00 325 ILE A CA 7
ATOM 6330 C C . ILE A 1 19 ? -0.845 8.635 8.251 1.00 0.00 325 ILE A C 7
ATOM 6331 O O . ILE A 1 19 ? 0.174 9.256 8.017 1.00 0.00 325 ILE A O 7
ATOM 6341 N N . GLU A 1 20 ? -1.976 9.254 8.481 1.00 0.00 326 GLU A N 7
ATOM 6342 C CA . GLU A 1 20 ? -2.040 10.745 8.460 1.00 0.00 326 GLU A CA 7
ATOM 6343 C C . GLU A 1 20 ? -0.930 11.350 9.326 1.00 0.00 326 GLU A C 7
ATOM 6344 O O . GLU A 1 20 ? -0.399 12.401 9.024 1.00 0.00 326 GLU A O 7
ATOM 6350 N N . ALA A 1 21 ? -0.586 10.706 10.407 1.00 0.00 327 ALA A N 7
ATOM 6351 C CA . ALA A 1 21 ? 0.477 11.260 11.294 1.00 0.00 327 ALA A CA 7
ATOM 6352 C C . ALA A 1 21 ? 1.751 11.532 10.492 1.00 0.00 327 ALA A C 7
ATOM 6353 O O . ALA A 1 21 ? 2.183 12.661 10.369 1.00 0.00 327 ALA A O 7
ATOM 6355 N N . MET A 1 22 ? 2.354 10.510 9.943 1.00 0.00 328 MET A N 7
ATOM 6356 C CA . MET A 1 22 ? 3.603 10.711 9.145 1.00 0.00 328 MET A CA 7
ATOM 6357 C C . MET A 1 22 ? 4.581 11.640 9.895 1.00 0.00 328 MET A C 7
ATOM 6358 O O . MET A 1 22 ? 5.278 11.211 10.794 1.00 0.00 328 MET A O 7
ATOM 6363 N N . ASN A 1 23 ? 4.638 12.904 9.548 1.00 0.00 329 ASN A N 7
ATOM 6364 C CA . ASN A 1 23 ? 5.566 13.825 10.265 1.00 0.00 329 ASN A CA 7
ATOM 6365 C C . ASN A 1 23 ? 4.780 14.854 11.094 1.00 0.00 329 ASN A C 7
ATOM 6366 O O . ASN A 1 23 ? 5.355 15.719 11.722 1.00 0.00 329 ASN A O 7
ATOM 6371 N N . LYS A 1 24 ? 3.471 14.765 11.105 1.00 0.00 330 LYS A N 7
ATOM 6372 C CA . LYS A 1 24 ? 2.655 15.737 11.895 1.00 0.00 330 LYS A CA 7
ATOM 6373 C C . LYS A 1 24 ? 3.094 17.176 11.599 1.00 0.00 330 LYS A C 7
ATOM 6374 O O . LYS A 1 24 ? 4.038 17.680 12.174 1.00 0.00 330 LYS A O 7
ATOM 6380 N N . MET A 1 25 ? 2.416 17.841 10.703 1.00 0.00 331 MET A N 7
ATOM 6381 C CA . MET A 1 25 ? 2.800 19.244 10.369 1.00 0.00 331 MET A CA 7
ATOM 6382 C C . MET A 1 25 ? 2.312 20.204 11.458 1.00 0.00 331 MET A C 7
ATOM 6383 O O . MET A 1 25 ? 1.158 20.192 11.840 1.00 0.00 331 MET A O 7
ATOM 6388 N N . GLY A 1 26 ? 3.187 21.033 11.960 1.00 0.00 332 GLY A N 7
ATOM 6389 C CA . GLY A 1 26 ? 2.786 21.995 13.024 1.00 0.00 332 GLY A CA 7
ATOM 6390 C C . GLY A 1 26 ? 4.044 22.577 13.683 1.00 0.00 332 GLY A C 7
ATOM 6391 O O . GLY A 1 26 ? 4.225 23.778 13.712 1.00 0.00 332 GLY A O 7
ATOM 6392 N N . PRO A 1 27 ? 4.880 21.702 14.194 1.00 0.00 333 PRO A N 7
ATOM 6393 C CA . PRO A 1 27 ? 6.133 22.150 14.856 1.00 0.00 333 PRO A CA 7
ATOM 6394 C C . PRO A 1 27 ? 7.145 22.642 13.816 1.00 0.00 333 PRO A C 7
ATOM 6395 O O . PRO A 1 27 ? 7.056 22.321 12.648 1.00 0.00 333 PRO A O 7
ATOM 6399 N N . VAL A 1 28 ? 8.105 23.421 14.234 1.00 0.00 334 VAL A N 7
ATOM 6400 C CA . VAL A 1 28 ? 9.123 23.938 13.272 1.00 0.00 334 VAL A CA 7
ATOM 6401 C C . VAL A 1 28 ? 10.397 23.090 13.341 1.00 0.00 334 VAL A C 7
ATOM 6402 O O . VAL A 1 28 ? 10.827 22.681 14.401 1.00 0.00 334 VAL A O 7
ATOM 6412 N N . ARG A 1 29 ? 11.002 22.821 12.214 1.00 0.00 335 ARG A N 7
ATOM 6413 C CA . ARG A 1 29 ? 12.247 21.995 12.203 1.00 0.00 335 ARG A CA 7
ATOM 6414 C C . ARG A 1 29 ? 13.266 22.546 13.207 1.00 0.00 335 ARG A C 7
ATOM 6415 O O . ARG A 1 29 ? 13.287 23.725 13.502 1.00 0.00 335 ARG A O 7
ATOM 6423 N N . LYS A 1 30 ? 14.106 21.698 13.740 1.00 0.00 336 LYS A N 7
ATOM 6424 C CA . LYS A 1 30 ? 15.120 22.166 14.732 1.00 0.00 336 LYS A CA 7
ATOM 6425 C C . LYS A 1 30 ? 16.284 22.888 14.035 1.00 0.00 336 LYS A C 7
ATOM 6426 O O . LYS A 1 30 ? 17.210 23.343 14.677 1.00 0.00 336 LYS A O 7
ATOM 6432 N N . ILE A 1 31 ? 16.250 22.998 12.734 1.00 0.00 337 ILE A N 7
ATOM 6433 C CA . ILE A 1 31 ? 17.363 23.691 12.023 1.00 0.00 337 ILE A CA 7
ATOM 6434 C C . ILE A 1 31 ? 16.894 25.065 11.538 1.00 0.00 337 ILE A C 7
ATOM 6435 O O . ILE A 1 31 ? 15.839 25.200 10.950 1.00 0.00 337 ILE A O 7
ATOM 6445 N N . PHE A 1 32 ? 17.667 26.088 11.786 1.00 0.00 338 PHE A N 7
ATOM 6446 C CA . PHE A 1 32 ? 17.258 27.453 11.345 1.00 0.00 338 PHE A CA 7
ATOM 6447 C C . PHE A 1 32 ? 17.919 27.816 10.009 1.00 0.00 338 PHE A C 7
ATOM 6448 O O . PHE A 1 32 ? 17.805 28.930 9.537 1.00 0.00 338 PHE A O 7
ATOM 6456 N N . GLU A 1 33 ? 18.606 26.892 9.392 1.00 0.00 339 GLU A N 7
ATOM 6457 C CA . GLU A 1 33 ? 19.262 27.202 8.090 1.00 0.00 339 GLU A CA 7
ATOM 6458 C C . GLU A 1 33 ? 18.309 26.875 6.937 1.00 0.00 339 GLU A C 7
ATOM 6459 O O . GLU A 1 33 ? 17.592 25.896 6.971 1.00 0.00 339 GLU A O 7
ATOM 6465 N N . MET A 1 34 ? 18.287 27.695 5.923 1.00 0.00 340 MET A N 7
ATOM 6466 C CA . MET A 1 34 ? 17.368 27.434 4.776 1.00 0.00 340 MET A CA 7
ATOM 6467 C C . MET A 1 34 ? 17.874 26.263 3.928 1.00 0.00 340 MET A C 7
ATOM 6468 O O . MET A 1 34 ? 18.766 26.408 3.116 1.00 0.00 340 MET A O 7
ATOM 6473 N N . LEU A 1 35 ? 17.300 25.103 4.101 1.00 0.00 341 LEU A N 7
ATOM 6474 C CA . LEU A 1 35 ? 17.737 23.929 3.295 1.00 0.00 341 LEU A CA 7
ATOM 6475 C C . LEU A 1 35 ? 16.741 23.682 2.156 1.00 0.00 341 LEU A C 7
ATOM 6476 O O . LEU A 1 35 ? 15.553 23.880 2.325 1.00 0.00 341 LEU A O 7
ATOM 6481 N N . PRO A 1 36 ? 17.251 23.258 1.027 1.00 0.00 342 PRO A N 7
ATOM 6482 C CA . PRO A 1 36 ? 16.375 22.990 -0.140 1.00 0.00 342 PRO A CA 7
ATOM 6483 C C . PRO A 1 36 ? 15.564 21.711 0.088 1.00 0.00 342 PRO A C 7
ATOM 6484 O O . PRO A 1 36 ? 14.351 21.718 0.022 1.00 0.00 342 PRO A O 7
ATOM 6488 N N . PHE A 1 37 ? 16.226 20.619 0.370 1.00 0.00 343 PHE A N 7
ATOM 6489 C CA . PHE A 1 37 ? 15.499 19.337 0.614 1.00 0.00 343 PHE A CA 7
ATOM 6490 C C . PHE A 1 37 ? 16.372 18.398 1.452 1.00 0.00 343 PHE A C 7
ATOM 6491 O O . PHE A 1 37 ? 17.442 17.999 1.039 1.00 0.00 343 PHE A O 7
ATOM 6499 N N . GLY A 1 38 ? 15.922 18.038 2.625 1.00 0.00 344 GLY A N 7
ATOM 6500 C CA . GLY A 1 38 ? 16.729 17.123 3.484 1.00 0.00 344 GLY A CA 7
ATOM 6501 C C . GLY A 1 38 ? 18.087 17.759 3.782 1.00 0.00 344 GLY A C 7
ATOM 6502 O O . GLY A 1 38 ? 18.250 18.447 4.770 1.00 0.00 344 GLY A O 7
ATOM 6503 N N . LEU A 1 39 ? 19.054 17.532 2.923 1.00 0.00 345 LEU A N 7
ATOM 6504 C CA . LEU A 1 39 ? 20.433 18.104 3.110 1.00 0.00 345 LEU A CA 7
ATOM 6505 C C . LEU A 1 39 ? 20.827 18.190 4.593 1.00 0.00 345 LEU A C 7
ATOM 6506 O O . LEU A 1 39 ? 21.076 19.256 5.120 1.00 0.00 345 LEU A O 7
ATOM 6511 N N . GLY A 1 40 ? 20.894 17.072 5.264 1.00 0.00 346 GLY A N 7
ATOM 6512 C CA . GLY A 1 40 ? 21.282 17.089 6.704 1.00 0.00 346 GLY A CA 7
ATOM 6513 C C . GLY A 1 40 ? 22.795 16.897 6.815 1.00 0.00 346 GLY A C 7
ATOM 6514 O O . GLY A 1 40 ? 23.510 17.765 7.275 1.00 0.00 346 GLY A O 7
ATOM 6515 N N . LEU A 1 41 ? 23.287 15.768 6.385 1.00 0.00 347 LEU A N 7
ATOM 6516 C CA . LEU A 1 41 ? 24.755 15.511 6.449 1.00 0.00 347 LEU A CA 7
ATOM 6517 C C . LEU A 1 41 ? 25.414 15.906 5.123 1.00 0.00 347 LEU A C 7
ATOM 6518 O O . LEU A 1 41 ? 26.444 15.381 4.754 1.00 0.00 347 LEU A O 7
ATOM 6523 N N . LYS A 1 42 ? 24.809 16.819 4.401 1.00 0.00 348 LYS A N 7
ATOM 6524 C CA . LYS A 1 42 ? 25.370 17.260 3.083 1.00 0.00 348 LYS A CA 7
ATOM 6525 C C . LYS A 1 42 ? 25.408 16.084 2.106 1.00 0.00 348 LYS A C 7
ATOM 6526 O O . LYS A 1 42 ? 26.323 15.946 1.319 1.00 0.00 348 LYS A O 7
ATOM 6532 N N . VAL A 1 43 ? 24.413 15.242 2.144 1.00 0.00 349 VAL A N 7
ATOM 6533 C CA . VAL A 1 43 ? 24.381 14.081 1.211 1.00 0.00 349 VAL A CA 7
ATOM 6534 C C . VAL A 1 43 ? 23.979 14.560 -0.187 1.00 0.00 349 VAL A C 7
ATOM 6535 O O . VAL A 1 43 ? 23.401 15.618 -0.341 1.00 0.00 349 VAL A O 7
ATOM 6545 N N . ASP A 1 44 ? 24.276 13.803 -1.206 1.00 0.00 350 ASP A N 7
ATOM 6546 C CA . ASP A 1 44 ? 23.899 14.249 -2.579 1.00 0.00 350 ASP A CA 7
ATOM 6547 C C . ASP A 1 44 ? 23.708 13.045 -3.506 1.00 0.00 350 ASP A C 7
ATOM 6548 O O . ASP A 1 44 ? 24.475 12.830 -4.424 1.00 0.00 350 ASP A O 7
ATOM 6553 N N . ASN A 1 45 ? 22.690 12.260 -3.276 1.00 0.00 351 ASN A N 7
ATOM 6554 C CA . ASN A 1 45 ? 22.460 11.076 -4.153 1.00 0.00 351 ASN A CA 7
ATOM 6555 C C . ASN A 1 45 ? 21.100 11.171 -4.853 1.00 0.00 351 ASN A C 7
ATOM 6556 O O . ASN A 1 45 ? 20.076 11.359 -4.227 1.00 0.00 351 ASN A O 7
ATOM 6561 N N . ASP A 1 46 ? 21.094 11.062 -6.154 1.00 0.00 352 ASP A N 7
ATOM 6562 C CA . ASP A 1 46 ? 19.813 11.165 -6.916 1.00 0.00 352 ASP A CA 7
ATOM 6563 C C . ASP A 1 46 ? 18.727 10.285 -6.289 1.00 0.00 352 ASP A C 7
ATOM 6564 O O . ASP A 1 46 ? 17.571 10.657 -6.241 1.00 0.00 352 ASP A O 7
ATOM 6569 N N . VAL A 1 47 ? 19.078 9.124 -5.810 1.00 0.00 353 VAL A N 7
ATOM 6570 C CA . VAL A 1 47 ? 18.047 8.238 -5.196 1.00 0.00 353 VAL A CA 7
ATOM 6571 C C . VAL A 1 47 ? 18.536 7.685 -3.856 1.00 0.00 353 VAL A C 7
ATOM 6572 O O . VAL A 1 47 ? 19.678 7.294 -3.711 1.00 0.00 353 VAL A O 7
ATOM 6582 N N . MET A 1 48 ? 17.672 7.636 -2.880 1.00 0.00 354 MET A N 7
ATOM 6583 C CA . MET A 1 48 ? 18.071 7.097 -1.550 1.00 0.00 354 MET A CA 7
ATOM 6584 C C . MET A 1 48 ? 17.086 6.002 -1.125 1.00 0.00 354 MET A C 7
ATOM 6585 O O . MET A 1 48 ? 15.926 6.263 -0.876 1.00 0.00 354 MET A O 7
ATOM 6590 N N . GLU A 1 49 ? 17.536 4.779 -1.054 1.00 0.00 355 GLU A N 7
ATOM 6591 C CA . GLU A 1 49 ? 16.619 3.667 -0.660 1.00 0.00 355 GLU A CA 7
ATOM 6592 C C . GLU A 1 49 ? 16.189 3.800 0.808 1.00 0.00 355 GLU A C 7
ATOM 6593 O O . GLU A 1 49 ? 15.069 3.494 1.164 1.00 0.00 355 GLU A O 7
ATOM 6599 N N . MET A 1 50 ? 17.075 4.240 1.664 1.00 0.00 356 MET A N 7
ATOM 6600 C CA . MET A 1 50 ? 16.721 4.376 3.111 1.00 0.00 356 MET A CA 7
ATOM 6601 C C . MET A 1 50 ? 15.573 5.374 3.308 1.00 0.00 356 MET A C 7
ATOM 6602 O O . MET A 1 50 ? 14.747 5.216 4.184 1.00 0.00 356 MET A O 7
ATOM 6607 N N . THR A 1 51 ? 15.526 6.406 2.513 1.00 0.00 357 THR A N 7
ATOM 6608 C CA . THR A 1 51 ? 14.445 7.424 2.669 1.00 0.00 357 THR A CA 7
ATOM 6609 C C . THR A 1 51 ? 13.192 7.007 1.882 1.00 0.00 357 THR A C 7
ATOM 6610 O O . THR A 1 51 ? 12.878 5.840 1.788 1.00 0.00 357 THR A O 7
ATOM 6617 N N . GLN A 1 52 ? 12.472 7.960 1.328 1.00 0.00 358 GLN A N 7
ATOM 6618 C CA . GLN A 1 52 ? 11.227 7.645 0.549 1.00 0.00 358 GLN A CA 7
ATOM 6619 C C . GLN A 1 52 ? 10.130 7.107 1.474 1.00 0.00 358 GLN A C 7
ATOM 6620 O O . GLN A 1 52 ? 9.146 7.773 1.720 1.00 0.00 358 GLN A O 7
ATOM 6626 N N . GLU A 1 53 ? 10.295 5.912 1.984 1.00 0.00 359 GLU A N 7
ATOM 6627 C CA . GLU A 1 53 ? 9.266 5.318 2.898 1.00 0.00 359 GLU A CA 7
ATOM 6628 C C . GLU A 1 53 ? 7.895 5.237 2.211 1.00 0.00 359 GLU A C 7
ATOM 6629 O O . GLU A 1 53 ? 7.364 6.213 1.724 1.00 0.00 359 GLU A O 7
ATOM 6635 N N . LYS A 1 54 ? 7.317 4.069 2.177 1.00 0.00 360 LYS A N 7
ATOM 6636 C CA . LYS A 1 54 ? 5.984 3.909 1.529 1.00 0.00 360 LYS A CA 7
ATOM 6637 C C . LYS A 1 54 ? 4.944 4.809 2.206 1.00 0.00 360 LYS A C 7
ATOM 6638 O O . LYS A 1 54 ? 3.974 5.217 1.599 1.00 0.00 360 LYS A O 7
ATOM 6644 N N . MET A 1 55 ? 5.129 5.109 3.463 1.00 0.00 361 MET A N 7
ATOM 6645 C CA . MET A 1 55 ? 4.143 5.965 4.183 1.00 0.00 361 MET A CA 7
ATOM 6646 C C . MET A 1 55 ? 4.087 7.367 3.577 1.00 0.00 361 MET A C 7
ATOM 6647 O O . MET A 1 55 ? 3.041 7.983 3.511 1.00 0.00 361 MET A O 7
ATOM 6652 N N . LYS A 1 56 ? 5.198 7.874 3.138 1.00 0.00 362 LYS A N 7
ATOM 6653 C CA . LYS A 1 56 ? 5.207 9.242 2.539 1.00 0.00 362 LYS A CA 7
ATOM 6654 C C . LYS A 1 56 ? 4.281 9.295 1.320 1.00 0.00 362 LYS A C 7
ATOM 6655 O O . LYS A 1 56 ? 3.491 10.205 1.167 1.00 0.00 362 LYS A O 7
ATOM 6661 N N . LYS A 1 57 ? 4.372 8.322 0.457 1.00 0.00 363 LYS A N 7
ATOM 6662 C CA . LYS A 1 57 ? 3.500 8.304 -0.753 1.00 0.00 363 LYS A CA 7
ATOM 6663 C C . LYS A 1 57 ? 2.149 7.644 -0.450 1.00 0.00 363 LYS A C 7
ATOM 6664 O O . LYS A 1 57 ? 1.260 7.649 -1.272 1.00 0.00 363 LYS A O 7
ATOM 6670 N N . PHE A 1 58 ? 1.981 7.084 0.720 1.00 0.00 364 PHE A N 7
ATOM 6671 C CA . PHE A 1 58 ? 0.675 6.437 1.051 1.00 0.00 364 PHE A CA 7
ATOM 6672 C C . PHE A 1 58 ? -0.415 7.499 1.209 1.00 0.00 364 PHE A C 7
ATOM 6673 O O . PHE A 1 58 ? -1.434 7.472 0.547 1.00 0.00 364 PHE A O 7
ATOM 6681 N N . ARG A 1 59 ? -0.202 8.427 2.100 1.00 0.00 365 ARG A N 7
ATOM 6682 C CA . ARG A 1 59 ? -1.210 9.499 2.340 1.00 0.00 365 ARG A CA 7
ATOM 6683 C C . ARG A 1 59 ? -1.548 10.244 1.046 1.00 0.00 365 ARG A C 7
ATOM 6684 O O . ARG A 1 59 ? -2.666 10.672 0.842 1.00 0.00 365 ARG A O 7
ATOM 6692 N N . VAL A 1 60 ? -0.588 10.429 0.184 1.00 0.00 366 VAL A N 7
ATOM 6693 C CA . VAL A 1 60 ? -0.862 11.177 -1.077 1.00 0.00 366 VAL A CA 7
ATOM 6694 C C . VAL A 1 60 ? -1.982 10.503 -1.881 1.00 0.00 366 VAL A C 7
ATOM 6695 O O . VAL A 1 60 ? -2.914 11.148 -2.321 1.00 0.00 366 VAL A O 7
ATOM 6705 N N . ILE A 1 61 ? -1.886 9.222 -2.104 1.00 0.00 367 ILE A N 7
ATOM 6706 C CA . ILE A 1 61 ? -2.932 8.515 -2.912 1.00 0.00 367 ILE A CA 7
ATOM 6707 C C . ILE A 1 61 ? -4.302 8.636 -2.251 1.00 0.00 367 ILE A C 7
ATOM 6708 O O . ILE A 1 61 ? -5.324 8.437 -2.878 1.00 0.00 367 ILE A O 7
ATOM 6718 N N . MET A 1 62 ? -4.337 8.928 -0.987 1.00 0.00 368 MET A N 7
ATOM 6719 C CA . MET A 1 62 ? -5.644 9.024 -0.281 1.00 0.00 368 MET A CA 7
ATOM 6720 C C . MET A 1 62 ? -6.618 9.935 -1.038 1.00 0.00 368 MET A C 7
ATOM 6721 O O . MET A 1 62 ? -7.735 9.552 -1.324 1.00 0.00 368 MET A O 7
ATOM 6726 N N . ASP A 1 63 ? -6.216 11.133 -1.365 1.00 0.00 369 ASP A N 7
ATOM 6727 C CA . ASP A 1 63 ? -7.147 12.041 -2.099 1.00 0.00 369 ASP A CA 7
ATOM 6728 C C . ASP A 1 63 ? -7.350 11.558 -3.541 1.00 0.00 369 ASP A C 7
ATOM 6729 O O . ASP A 1 63 ? -8.438 11.637 -4.077 1.00 0.00 369 ASP A O 7
ATOM 6734 N N . SER A 1 64 ? -6.326 11.050 -4.171 1.00 0.00 370 SER A N 7
ATOM 6735 C CA . SER A 1 64 ? -6.493 10.560 -5.571 1.00 0.00 370 SER A CA 7
ATOM 6736 C C . SER A 1 64 ? -7.487 9.393 -5.602 1.00 0.00 370 SER A C 7
ATOM 6737 O O . SER A 1 64 ? -8.141 9.140 -6.592 1.00 0.00 370 SER A O 7
ATOM 6740 N N . MET A 1 65 ? -7.627 8.714 -4.501 1.00 0.00 371 MET A N 7
ATOM 6741 C CA . MET A 1 65 ? -8.594 7.589 -4.415 1.00 0.00 371 MET A CA 7
ATOM 6742 C C . MET A 1 65 ? -9.952 8.133 -3.976 1.00 0.00 371 MET A C 7
ATOM 6743 O O . MET A 1 65 ? -10.059 9.247 -3.500 1.00 0.00 371 MET A O 7
ATOM 6748 N N . THR A 1 66 ? -10.988 7.373 -4.148 1.00 0.00 372 THR A N 7
ATOM 6749 C CA . THR A 1 66 ? -12.336 7.866 -3.759 1.00 0.00 372 THR A CA 7
ATOM 6750 C C . THR A 1 66 ? -12.830 7.163 -2.500 1.00 0.00 372 THR A C 7
ATOM 6751 O O . THR A 1 66 ? -12.771 5.959 -2.392 1.00 0.00 372 THR A O 7
ATOM 6758 N N . GLU A 1 67 ? -13.349 7.897 -1.558 1.00 0.00 373 GLU A N 7
ATOM 6759 C CA . GLU A 1 67 ? -13.890 7.242 -0.325 1.00 0.00 373 GLU A CA 7
ATOM 6760 C C . GLU A 1 67 ? -14.817 6.096 -0.748 1.00 0.00 373 GLU A C 7
ATOM 6761 O O . GLU A 1 67 ? -14.816 5.020 -0.185 1.00 0.00 373 GLU A O 7
ATOM 6767 N N . GLU A 1 68 ? -15.606 6.353 -1.753 1.00 0.00 374 GLU A N 7
ATOM 6768 C CA . GLU A 1 68 ? -16.555 5.334 -2.271 1.00 0.00 374 GLU A CA 7
ATOM 6769 C C . GLU A 1 68 ? -15.805 4.039 -2.580 1.00 0.00 374 GLU A C 7
ATOM 6770 O O . GLU A 1 68 ? -16.279 2.944 -2.351 1.00 0.00 374 GLU A O 7
ATOM 6776 N N . GLU A 1 69 ? -14.602 4.190 -3.079 1.00 0.00 375 GLU A N 7
ATOM 6777 C CA . GLU A 1 69 ? -13.760 2.999 -3.387 1.00 0.00 375 GLU A CA 7
ATOM 6778 C C . GLU A 1 69 ? -13.392 2.279 -2.097 1.00 0.00 375 GLU A C 7
ATOM 6779 O O . GLU A 1 69 ? -13.426 1.068 -2.015 1.00 0.00 375 GLU A O 7
ATOM 6785 N N . LEU A 1 70 ? -13.034 3.020 -1.083 1.00 0.00 376 LEU A N 7
ATOM 6786 C CA . LEU A 1 70 ? -12.657 2.369 0.206 1.00 0.00 376 LEU A CA 7
ATOM 6787 C C . LEU A 1 70 ? -13.857 1.634 0.802 1.00 0.00 376 LEU A C 7
ATOM 6788 O O . LEU A 1 70 ? -13.745 0.529 1.294 1.00 0.00 376 LEU A O 7
ATOM 6793 N N . LEU A 1 71 ? -14.997 2.252 0.770 1.00 0.00 377 LEU A N 7
ATOM 6794 C CA . LEU A 1 71 ? -16.214 1.612 1.343 1.00 0.00 377 LEU A CA 7
ATOM 6795 C C . LEU A 1 71 ? -16.557 0.317 0.599 1.00 0.00 377 LEU A C 7
ATOM 6796 O O . LEU A 1 71 ? -16.938 -0.668 1.200 1.00 0.00 377 LEU A O 7
ATOM 6801 N N . ASN A 1 72 ? -16.436 0.307 -0.702 1.00 0.00 378 ASN A N 7
ATOM 6802 C CA . ASN A 1 72 ? -16.774 -0.938 -1.452 1.00 0.00 378 ASN A CA 7
ATOM 6803 C C . ASN A 1 72 ? -16.062 -0.987 -2.813 1.00 0.00 378 ASN A C 7
ATOM 6804 O O . ASN A 1 72 ? -15.922 0.022 -3.476 1.00 0.00 378 ASN A O 7
ATOM 6809 N N . PRO A 1 73 ? -15.649 -2.177 -3.193 1.00 0.00 379 PRO A N 7
ATOM 6810 C CA . PRO A 1 73 ? -14.968 -2.368 -4.489 1.00 0.00 379 PRO A CA 7
ATOM 6811 C C . PRO A 1 73 ? -15.998 -2.402 -5.623 1.00 0.00 379 PRO A C 7
ATOM 6812 O O . PRO A 1 73 ? -15.644 -2.432 -6.783 1.00 0.00 379 PRO A O 7
ATOM 6816 N N . LYS A 1 74 ? -17.273 -2.387 -5.301 1.00 0.00 380 LYS A N 7
ATOM 6817 C CA . LYS A 1 74 ? -18.316 -2.408 -6.371 1.00 0.00 380 LYS A CA 7
ATOM 6818 C C . LYS A 1 74 ? -18.016 -1.305 -7.383 1.00 0.00 380 LYS A C 7
ATOM 6819 O O . LYS A 1 74 ? -18.375 -1.390 -8.541 1.00 0.00 380 LYS A O 7
ATOM 6825 N N . ILE A 1 75 ? -17.331 -0.279 -6.941 1.00 0.00 381 ILE A N 7
ATOM 6826 C CA . ILE A 1 75 ? -16.947 0.848 -7.843 1.00 0.00 381 ILE A CA 7
ATOM 6827 C C . ILE A 1 75 ? -16.464 0.291 -9.198 1.00 0.00 381 ILE A C 7
ATOM 6828 O O . ILE A 1 75 ? -17.058 0.481 -10.239 1.00 0.00 381 ILE A O 7
ATOM 6838 N N . ILE A 1 76 ? -15.360 -0.406 -9.123 1.00 0.00 382 ILE A N 7
ATOM 6839 C CA . ILE A 1 76 ? -14.712 -1.040 -10.309 1.00 0.00 382 ILE A CA 7
ATOM 6840 C C . ILE A 1 76 ? -14.581 -0.099 -11.500 1.00 0.00 382 ILE A C 7
ATOM 6841 O O . ILE A 1 76 ? -15.547 0.309 -12.112 1.00 0.00 382 ILE A O 7
ATOM 6851 N N . ASP A 1 77 ? -13.367 0.162 -11.869 1.00 0.00 383 ASP A N 7
ATOM 6852 C CA . ASP A 1 77 ? -13.080 0.988 -13.063 1.00 0.00 383 ASP A CA 7
ATOM 6853 C C . ASP A 1 77 ? -11.568 1.080 -13.195 1.00 0.00 383 ASP A C 7
ATOM 6854 O O . ASP A 1 77 ? -10.928 1.966 -12.664 1.00 0.00 383 ASP A O 7
ATOM 6859 N N . SER A 1 78 ? -10.995 0.136 -13.892 1.00 0.00 384 SER A N 7
ATOM 6860 C CA . SER A 1 78 ? -9.513 0.118 -14.058 1.00 0.00 384 SER A CA 7
ATOM 6861 C C . SER A 1 78 ? -9.031 1.495 -14.504 1.00 0.00 384 SER A C 7
ATOM 6862 O O . SER A 1 78 ? -7.980 1.955 -14.106 1.00 0.00 384 SER A O 7
ATOM 6865 N N . SER A 1 79 ? -9.806 2.174 -15.301 1.00 0.00 385 SER A N 7
ATOM 6866 C CA . SER A 1 79 ? -9.397 3.534 -15.722 1.00 0.00 385 SER A CA 7
ATOM 6867 C C . SER A 1 79 ? -9.346 4.434 -14.484 1.00 0.00 385 SER A C 7
ATOM 6868 O O . SER A 1 79 ? -8.432 5.215 -14.309 1.00 0.00 385 SER A O 7
ATOM 6871 N N . ARG A 1 80 ? -10.324 4.323 -13.616 1.00 0.00 386 ARG A N 7
ATOM 6872 C CA . ARG A 1 80 ? -10.327 5.166 -12.384 1.00 0.00 386 ARG A CA 7
ATOM 6873 C C . ARG A 1 80 ? -9.098 4.874 -11.521 1.00 0.00 386 ARG A C 7
ATOM 6874 O O . ARG A 1 80 ? -8.404 5.780 -11.104 1.00 0.00 386 ARG A O 7
ATOM 6882 N N . ILE A 1 81 ? -8.798 3.626 -11.258 1.00 0.00 387 ILE A N 7
ATOM 6883 C CA . ILE A 1 81 ? -7.585 3.338 -10.435 1.00 0.00 387 ILE A CA 7
ATOM 6884 C C . ILE A 1 81 ? -6.346 3.727 -11.231 1.00 0.00 387 ILE A C 7
ATOM 6885 O O . ILE A 1 81 ? -5.435 4.344 -10.716 1.00 0.00 387 ILE A O 7
ATOM 6895 N N . ARG A 1 82 ? -6.328 3.427 -12.504 1.00 0.00 388 ARG A N 7
ATOM 6896 C CA . ARG A 1 82 ? -5.171 3.845 -13.345 1.00 0.00 388 ARG A CA 7
ATOM 6897 C C . ARG A 1 82 ? -4.996 5.349 -13.176 1.00 0.00 388 ARG A C 7
ATOM 6898 O O . ARG A 1 82 ? -3.923 5.865 -12.932 1.00 0.00 388 ARG A O 7
ATOM 6906 N N . ARG A 1 83 ? -6.098 6.035 -13.301 1.00 0.00 389 ARG A N 7
ATOM 6907 C CA . ARG A 1 83 ? -6.114 7.507 -13.153 1.00 0.00 389 ARG A CA 7
ATOM 6908 C C . ARG A 1 83 ? -5.533 7.900 -11.802 1.00 0.00 389 ARG A C 7
ATOM 6909 O O . ARG A 1 83 ? -4.886 8.918 -11.672 1.00 0.00 389 ARG A O 7
ATOM 6917 N N . ILE A 1 84 ? -5.797 7.140 -10.769 1.00 0.00 390 ILE A N 7
ATOM 6918 C CA . ILE A 1 84 ? -5.286 7.549 -9.435 1.00 0.00 390 ILE A CA 7
ATOM 6919 C C . ILE A 1 84 ? -3.766 7.719 -9.507 1.00 0.00 390 ILE A C 7
ATOM 6920 O O . ILE A 1 84 ? -3.251 8.748 -9.163 1.00 0.00 390 ILE A O 7
ATOM 6930 N N . ALA A 1 85 ? -3.055 6.745 -10.003 1.00 0.00 391 ALA A N 7
ATOM 6931 C CA . ALA A 1 85 ? -1.574 6.903 -10.145 1.00 0.00 391 ALA A CA 7
ATOM 6932 C C . ALA A 1 85 ? -1.283 8.200 -10.886 1.00 0.00 391 ALA A C 7
ATOM 6933 O O . ALA A 1 85 ? -0.373 8.930 -10.560 1.00 0.00 391 ALA A O 7
ATOM 6935 N N . ILE A 1 86 ? -2.065 8.499 -11.885 1.00 0.00 392 ILE A N 7
ATOM 6936 C CA . ILE A 1 86 ? -1.824 9.756 -12.625 1.00 0.00 392 ILE A CA 7
ATOM 6937 C C . ILE A 1 86 ? -1.973 10.928 -11.649 1.00 0.00 392 ILE A C 7
ATOM 6938 O O . ILE A 1 86 ? -1.189 11.856 -11.648 1.00 0.00 392 ILE A O 7
ATOM 6948 N N . GLY A 1 87 ? -2.970 10.871 -10.791 1.00 0.00 393 GLY A N 7
ATOM 6949 C CA . GLY A 1 87 ? -3.175 11.951 -9.779 1.00 0.00 393 GLY A CA 7
ATOM 6950 C C . GLY A 1 87 ? -2.605 11.494 -8.427 1.00 0.00 393 GLY A C 7
ATOM 6951 O O . GLY A 1 87 ? -2.883 12.065 -7.391 1.00 0.00 393 GLY A O 7
ATOM 6952 N N . SER A 1 88 ? -1.789 10.483 -8.454 1.00 0.00 394 SER A N 7
ATOM 6953 C CA . SER A 1 88 ? -1.159 9.986 -7.203 1.00 0.00 394 SER A CA 7
ATOM 6954 C C . SER A 1 88 ? 0.197 9.384 -7.552 1.00 0.00 394 SER A C 7
ATOM 6955 O O . SER A 1 88 ? 0.671 8.466 -6.913 1.00 0.00 394 SER A O 7
ATOM 6958 N N . GLY A 1 89 ? 0.804 9.879 -8.596 1.00 0.00 395 GLY A N 7
ATOM 6959 C CA . GLY A 1 89 ? 2.111 9.323 -9.037 1.00 0.00 395 GLY A CA 7
ATOM 6960 C C . GLY A 1 89 ? 1.996 7.794 -9.131 1.00 0.00 395 GLY A C 7
ATOM 6961 O O . GLY A 1 89 ? 1.043 7.255 -9.652 1.00 0.00 395 GLY A O 7
ATOM 6962 N N . THR A 1 90 ? 2.954 7.107 -8.599 1.00 0.00 396 THR A N 7
ATOM 6963 C CA . THR A 1 90 ? 2.934 5.616 -8.597 1.00 0.00 396 THR A CA 7
ATOM 6964 C C . THR A 1 90 ? 2.504 5.052 -9.969 1.00 0.00 396 THR A C 7
ATOM 6965 O O . THR A 1 90 ? 3.091 5.361 -10.987 1.00 0.00 396 THR A O 7
ATOM 6972 N N . SER A 1 91 ? 1.483 4.230 -9.997 1.00 0.00 397 SER A N 7
ATOM 6973 C CA . SER A 1 91 ? 0.998 3.643 -11.277 1.00 0.00 397 SER A CA 7
ATOM 6974 C C . SER A 1 91 ? -0.191 2.740 -10.967 1.00 0.00 397 SER A C 7
ATOM 6975 O O . SER A 1 91 ? -0.483 2.484 -9.816 1.00 0.00 397 SER A O 7
ATOM 6978 N N . PRO A 1 92 ? -0.829 2.269 -11.992 1.00 0.00 398 PRO A N 7
ATOM 6979 C CA . PRO A 1 92 ? -1.984 1.365 -11.795 1.00 0.00 398 PRO A CA 7
ATOM 6980 C C . PRO A 1 92 ? -1.511 0.118 -11.051 1.00 0.00 398 PRO A C 7
ATOM 6981 O O . PRO A 1 92 ? -2.143 -0.351 -10.126 1.00 0.00 398 PRO A O 7
ATOM 6985 N N . GLN A 1 93 ? -0.382 -0.400 -11.438 1.00 0.00 399 GLN A N 7
ATOM 6986 C CA . GLN A 1 93 ? 0.183 -1.597 -10.756 1.00 0.00 399 GLN A CA 7
ATOM 6987 C C . GLN A 1 93 ? 0.332 -1.364 -9.256 1.00 0.00 399 GLN A C 7
ATOM 6988 O O . GLN A 1 93 ? 0.038 -2.217 -8.444 1.00 0.00 399 GLN A O 7
ATOM 6994 N N . GLU A 1 94 ? 0.840 -0.217 -8.892 1.00 0.00 400 GLU A N 7
ATOM 6995 C CA . GLU A 1 94 ? 1.074 0.083 -7.456 1.00 0.00 400 GLU A CA 7
ATOM 6996 C C . GLU A 1 94 ? -0.231 0.199 -6.684 1.00 0.00 400 GLU A C 7
ATOM 6997 O O . GLU A 1 94 ? -0.270 -0.044 -5.497 1.00 0.00 400 GLU A O 7
ATOM 7003 N N . VAL A 1 95 ? -1.305 0.533 -7.335 1.00 0.00 401 VAL A N 7
ATOM 7004 C CA . VAL A 1 95 ? -2.588 0.612 -6.592 1.00 0.00 401 VAL A CA 7
ATOM 7005 C C . VAL A 1 95 ? -3.176 -0.793 -6.498 1.00 0.00 401 VAL A C 7
ATOM 7006 O O . VAL A 1 95 ? -3.735 -1.179 -5.488 1.00 0.00 401 VAL A O 7
ATOM 7016 N N . LYS A 1 96 ? -3.029 -1.581 -7.532 1.00 0.00 402 LYS A N 7
ATOM 7017 C CA . LYS A 1 96 ? -3.559 -2.965 -7.473 1.00 0.00 402 LYS A CA 7
ATOM 7018 C C . LYS A 1 96 ? -2.767 -3.777 -6.454 1.00 0.00 402 LYS A C 7
ATOM 7019 O O . LYS A 1 96 ? -3.319 -4.583 -5.731 1.00 0.00 402 LYS A O 7
ATOM 7025 N N . GLU A 1 97 ? -1.477 -3.575 -6.379 1.00 0.00 403 GLU A N 7
ATOM 7026 C CA . GLU A 1 97 ? -0.683 -4.351 -5.391 1.00 0.00 403 GLU A CA 7
ATOM 7027 C C . GLU A 1 97 ? -1.054 -3.942 -3.966 1.00 0.00 403 GLU A C 7
ATOM 7028 O O . GLU A 1 97 ? -1.098 -4.786 -3.093 1.00 0.00 403 GLU A O 7
ATOM 7034 N N . LEU A 1 98 ? -1.344 -2.697 -3.682 1.00 0.00 404 LEU A N 7
ATOM 7035 C CA . LEU A 1 98 ? -1.723 -2.359 -2.281 1.00 0.00 404 LEU A CA 7
ATOM 7036 C C . LEU A 1 98 ? -3.014 -3.086 -1.888 1.00 0.00 404 LEU A C 7
ATOM 7037 O O . LEU A 1 98 ? -3.214 -3.416 -0.730 1.00 0.00 404 LEU A O 7
ATOM 7042 N N . LEU A 1 99 ? -3.888 -3.377 -2.828 1.00 0.00 405 LEU A N 7
ATOM 7043 C CA . LEU A 1 99 ? -5.125 -4.113 -2.438 1.00 0.00 405 LEU A CA 7
ATOM 7044 C C . LEU A 1 99 ? -4.728 -5.543 -2.082 1.00 0.00 405 LEU A C 7
ATOM 7045 O O . LEU A 1 99 ? -5.231 -6.146 -1.154 1.00 0.00 405 LEU A O 7
ATOM 7050 N N . ASN A 1 100 ? -3.794 -6.062 -2.832 1.00 0.00 406 ASN A N 7
ATOM 7051 C CA . ASN A 1 100 ? -3.277 -7.437 -2.601 1.00 0.00 406 ASN A CA 7
ATOM 7052 C C . ASN A 1 100 ? -2.842 -7.608 -1.157 1.00 0.00 406 ASN A C 7
ATOM 7053 O O . ASN A 1 100 ? -3.000 -8.662 -0.572 1.00 0.00 406 ASN A O 7
ATOM 7058 N N . TYR A 1 101 ? -2.286 -6.583 -0.571 1.00 0.00 407 TYR A N 7
ATOM 7059 C CA . TYR A 1 101 ? -1.842 -6.707 0.834 1.00 0.00 407 TYR A CA 7
ATOM 7060 C C . TYR A 1 101 ? -3.045 -6.901 1.748 1.00 0.00 407 TYR A C 7
ATOM 7061 O O . TYR A 1 101 ? -3.087 -7.832 2.528 1.00 0.00 407 TYR A O 7
ATOM 7070 N N . TYR A 1 102 ? -4.037 -6.049 1.664 1.00 0.00 408 TYR A N 7
ATOM 7071 C CA . TYR A 1 102 ? -5.214 -6.256 2.554 1.00 0.00 408 TYR A CA 7
ATOM 7072 C C . TYR A 1 102 ? -5.838 -7.635 2.302 1.00 0.00 408 TYR A C 7
ATOM 7073 O O . TYR A 1 102 ? -6.393 -8.226 3.219 1.00 0.00 408 TYR A O 7
ATOM 7082 N N . LYS A 1 103 ? -5.720 -8.221 1.130 1.00 0.00 409 LYS A N 7
ATOM 7083 C CA . LYS A 1 103 ? -6.291 -9.594 1.020 1.00 0.00 409 LYS A CA 7
ATOM 7084 C C . LYS A 1 103 ? -5.407 -10.475 1.900 1.00 0.00 409 LYS A C 7
ATOM 7085 O O . LYS A 1 103 ? -5.869 -11.300 2.665 1.00 0.00 409 LYS A O 7
ATOM 7091 N N . THR A 1 104 ? -4.119 -10.247 1.827 1.00 0.00 410 THR A N 7
ATOM 7092 C CA . THR A 1 104 ? -3.183 -11.006 2.694 1.00 0.00 410 THR A CA 7
ATOM 7093 C C . THR A 1 104 ? -3.579 -10.765 4.149 1.00 0.00 410 THR A C 7
ATOM 7094 O O . THR A 1 104 ? -3.270 -11.577 4.995 1.00 0.00 410 THR A O 7
ATOM 7101 N N . MET A 1 105 ? -4.334 -9.725 4.465 1.00 0.00 411 MET A N 7
ATOM 7102 C CA . MET A 1 105 ? -4.821 -9.579 5.878 1.00 0.00 411 MET A CA 7
ATOM 7103 C C . MET A 1 105 ? -5.396 -10.931 6.284 1.00 0.00 411 MET A C 7
ATOM 7104 O O . MET A 1 105 ? -4.929 -11.598 7.183 1.00 0.00 411 MET A O 7
ATOM 7109 N N . LYS A 1 106 ? -6.399 -11.347 5.541 1.00 0.00 412 LYS A N 7
ATOM 7110 C CA . LYS A 1 106 ? -7.019 -12.689 5.778 1.00 0.00 412 LYS A CA 7
ATOM 7111 C C . LYS A 1 106 ? -5.920 -13.739 5.923 1.00 0.00 412 LYS A C 7
ATOM 7112 O O . LYS A 1 106 ? -5.966 -14.567 6.813 1.00 0.00 412 LYS A O 7
ATOM 7118 N N . ASN A 1 107 ? -4.917 -13.700 5.090 1.00 0.00 413 ASN A N 7
ATOM 7119 C CA . ASN A 1 107 ? -3.819 -14.696 5.251 1.00 0.00 413 ASN A CA 7
ATOM 7120 C C . ASN A 1 107 ? -3.187 -14.496 6.633 1.00 0.00 413 ASN A C 7
ATOM 7121 O O . ASN A 1 107 ? -2.822 -15.432 7.309 1.00 0.00 413 ASN A O 7
ATOM 7126 N N . LEU A 1 108 ? -3.046 -13.265 7.048 1.00 0.00 414 LEU A N 7
ATOM 7127 C CA . LEU A 1 108 ? -2.430 -13.006 8.386 1.00 0.00 414 LEU A CA 7
ATOM 7128 C C . LEU A 1 108 ? -3.134 -13.877 9.432 1.00 0.00 414 LEU A C 7
ATOM 7129 O O . LEU A 1 108 ? -2.498 -14.565 10.203 1.00 0.00 414 LEU A O 7
ATOM 7134 N N . MET A 1 109 ? -4.441 -13.909 9.420 1.00 0.00 415 MET A N 7
ATOM 7135 C CA . MET A 1 109 ? -5.153 -14.808 10.377 1.00 0.00 415 MET A CA 7
ATOM 7136 C C . MET A 1 109 ? -4.854 -16.253 9.956 1.00 0.00 415 MET A C 7
ATOM 7137 O O . MET A 1 109 ? -4.651 -17.141 10.761 1.00 0.00 415 MET A O 7
ATOM 7142 N N . LYS A 1 110 ? -4.800 -16.448 8.660 1.00 0.00 416 LYS A N 7
ATOM 7143 C CA . LYS A 1 110 ? -4.480 -17.801 8.118 1.00 0.00 416 LYS A CA 7
ATOM 7144 C C . LYS A 1 110 ? -3.169 -18.239 8.774 1.00 0.00 416 LYS A C 7
ATOM 7145 O O . LYS A 1 110 ? -3.122 -19.194 9.525 1.00 0.00 416 LYS A O 7
ATOM 7151 N N . LYS A 1 111 ? -2.106 -17.534 8.498 1.00 0.00 417 LYS A N 7
ATOM 7152 C CA . LYS A 1 111 ? -0.793 -17.894 9.108 1.00 0.00 417 LYS A CA 7
ATOM 7153 C C . LYS A 1 111 ? -0.912 -17.928 10.639 1.00 0.00 417 LYS A C 7
ATOM 7154 O O . LYS A 1 111 ? -0.291 -18.736 11.303 1.00 0.00 417 LYS A O 7
ATOM 7160 N N . MET A 1 112 ? -1.711 -17.059 11.201 1.00 0.00 418 MET A N 7
ATOM 7161 C CA . MET A 1 112 ? -1.873 -17.050 12.686 1.00 0.00 418 MET A CA 7
ATOM 7162 C C . MET A 1 112 ? -2.523 -18.355 13.158 1.00 0.00 418 MET A C 7
ATOM 7163 O O . MET A 1 112 ? -3.448 -18.855 12.549 1.00 0.00 418 MET A O 7
ATOM 7168 N N . LYS A 1 113 ? -2.045 -18.907 14.242 1.00 0.00 419 LYS A N 7
ATOM 7169 C CA . LYS A 1 113 ? -2.633 -20.180 14.755 1.00 0.00 419 LYS A CA 7
ATOM 7170 C C . LYS A 1 113 ? -2.852 -20.092 16.270 1.00 0.00 419 LYS A C 7
ATOM 7171 O O . LYS A 1 113 ? -2.019 -19.589 16.998 1.00 0.00 419 LYS A O 7
ATOM 7177 N N . LYS A 1 114 ? -3.967 -20.577 16.749 1.00 0.00 420 LYS A N 7
ATOM 7178 C CA . LYS A 1 114 ? -4.238 -20.521 18.217 1.00 0.00 420 LYS A CA 7
ATOM 7179 C C . LYS A 1 114 ? -4.961 -21.791 18.678 1.00 0.00 420 LYS A C 7
ATOM 7180 O O . LYS A 1 114 ? -5.562 -22.495 17.891 1.00 0.00 420 LYS A O 7
ATOM 7186 N N . ASN A 1 115 ? -4.905 -22.084 19.951 1.00 0.00 421 ASN A N 7
ATOM 7187 C CA . ASN A 1 115 ? -5.589 -23.301 20.484 1.00 0.00 421 ASN A CA 7
ATOM 7188 C C . ASN A 1 115 ? -5.081 -24.564 19.783 1.00 0.00 421 ASN A C 7
ATOM 7189 O O . ASN A 1 115 ? -5.851 -25.402 19.360 1.00 0.00 421 ASN A O 7
ATOM 7194 N N . LYS A 1 116 ? -3.789 -24.713 19.671 1.00 0.00 422 LYS A N 7
ATOM 7195 C CA . LYS A 1 116 ? -3.233 -25.931 19.010 1.00 0.00 422 LYS A CA 7
ATOM 7196 C C . LYS A 1 116 ? -3.019 -27.037 20.047 1.00 0.00 422 LYS A C 7
ATOM 7197 O O . LYS A 1 116 ? -1.995 -27.689 20.072 1.00 0.00 422 LYS A O 7
ATOM 7203 N N . LEU A 1 117 ? -3.982 -27.248 20.905 1.00 0.00 423 LEU A N 7
ATOM 7204 C CA . LEU A 1 117 ? -3.849 -28.306 21.952 1.00 0.00 423 LEU A CA 7
ATOM 7205 C C . LEU A 1 117 ? -2.483 -28.215 22.647 1.00 0.00 423 LEU A C 7
ATOM 7206 O O . LEU A 1 117 ? -1.722 -29.161 22.636 1.00 0.00 423 LEU A O 7
ATOM 7211 N N . PRO A 1 118 ? -2.217 -27.074 23.236 1.00 0.0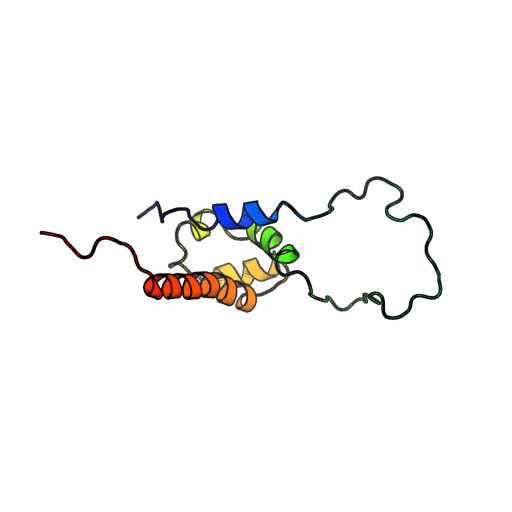0 424 PRO A N 7
ATOM 7212 C CA . PRO A 1 118 ? -0.929 -26.872 23.943 1.00 0.00 424 PRO A CA 7
ATOM 7213 C C . PRO A 1 118 ? -0.937 -27.615 25.283 1.00 0.00 424 PRO A C 7
ATOM 7214 O O . PRO A 1 118 ? -1.575 -27.196 26.229 1.00 0.00 424 PRO A O 7
ATOM 7218 N N . ILE A 1 119 ? -0.236 -28.711 25.375 1.00 0.00 425 ILE A N 7
ATOM 7219 C CA . ILE A 1 119 ? -0.210 -29.472 26.657 1.00 0.00 425 ILE A CA 7
ATOM 7220 C C . ILE A 1 119 ? 1.235 -29.776 27.062 1.00 0.00 425 ILE A C 7
ATOM 7221 O O . ILE A 1 119 ? 2.131 -29.342 26.357 1.00 0.00 425 ILE A O 7
ATOM 7232 N N . MET A 1 5 ? -20.528 -7.936 8.848 1.00 0.00 311 MET A N 8
ATOM 7233 C CA . MET A 1 5 ? -20.190 -6.867 9.831 1.00 0.00 311 MET A CA 8
ATOM 7234 C C . MET A 1 5 ? -19.474 -5.711 9.125 1.00 0.00 311 MET A C 8
ATOM 7235 O O . MET A 1 5 ? -20.042 -4.661 8.899 1.00 0.00 311 MET A O 8
ATOM 7240 N N . GLU A 1 6 ? -18.234 -5.900 8.767 1.00 0.00 312 GLU A N 8
ATOM 7241 C CA . GLU A 1 6 ? -17.481 -4.819 8.068 1.00 0.00 312 GLU A CA 8
ATOM 7242 C C . GLU A 1 6 ? -18.193 -4.438 6.767 1.00 0.00 312 GLU A C 8
ATOM 7243 O O . GLU A 1 6 ? -18.032 -3.348 6.257 1.00 0.00 312 GLU A O 8
ATOM 7249 N N . LYS A 1 7 ? -18.966 -5.339 6.222 1.00 0.00 313 LYS A N 8
ATOM 7250 C CA . LYS A 1 7 ? -19.685 -5.053 4.944 1.00 0.00 313 LYS A CA 8
ATOM 7251 C C . LYS A 1 7 ? -20.348 -3.669 4.973 1.00 0.00 313 LYS A C 8
ATOM 7252 O O . LYS A 1 7 ? -21.441 -3.506 5.479 1.00 0.00 313 LYS A O 8
ATOM 7258 N N . GLY A 1 8 ? -19.706 -2.676 4.420 1.00 0.00 314 GLY A N 8
ATOM 7259 C CA . GLY A 1 8 ? -20.312 -1.312 4.403 1.00 0.00 314 GLY A CA 8
ATOM 7260 C C . GLY A 1 8 ? -19.860 -0.504 5.626 1.00 0.00 314 GLY A C 8
ATOM 7261 O O . GLY A 1 8 ? -20.189 0.658 5.762 1.00 0.00 314 GLY A O 8
ATOM 7262 N N . THR A 1 9 ? -19.112 -1.095 6.518 1.00 0.00 315 THR A N 8
ATOM 7263 C CA . THR A 1 9 ? -18.650 -0.343 7.716 1.00 0.00 315 THR A CA 8
ATOM 7264 C C . THR A 1 9 ? -17.131 -0.452 7.840 1.00 0.00 315 THR A C 8
ATOM 7265 O O . THR A 1 9 ? -16.563 -1.511 7.655 1.00 0.00 315 THR A O 8
ATOM 7272 N N . PHE A 1 10 ? -16.474 0.638 8.147 1.00 0.00 316 PHE A N 8
ATOM 7273 C CA . PHE A 1 10 ? -14.981 0.625 8.278 1.00 0.00 316 PHE A CA 8
ATOM 7274 C C . PHE A 1 10 ? -14.347 -0.198 7.149 1.00 0.00 316 PHE A C 8
ATOM 7275 O O . PHE A 1 10 ? -13.380 -0.907 7.347 1.00 0.00 316 PHE A O 8
ATOM 7283 N N . THR A 1 11 ? -14.904 -0.109 5.967 1.00 0.00 317 THR A N 8
ATOM 7284 C CA . THR A 1 11 ? -14.364 -0.880 4.802 1.00 0.00 317 THR A CA 8
ATOM 7285 C C . THR A 1 11 ? -12.838 -0.799 4.745 1.00 0.00 317 THR A C 8
ATOM 7286 O O . THR A 1 11 ? -12.140 -1.699 5.165 1.00 0.00 317 THR A O 8
ATOM 7293 N N . LEU A 1 12 ? -12.318 0.270 4.217 1.00 0.00 318 LEU A N 8
ATOM 7294 C CA . LEU A 1 12 ? -10.834 0.404 4.120 1.00 0.00 318 LEU A CA 8
ATOM 7295 C C . LEU A 1 12 ? -10.366 1.813 4.518 1.00 0.00 318 LEU A C 8
ATOM 7296 O O . LEU A 1 12 ? -9.185 2.057 4.666 1.00 0.00 318 LEU A O 8
ATOM 7301 N N . LYS A 1 13 ? -11.267 2.741 4.695 1.00 0.00 319 LYS A N 8
ATOM 7302 C CA . LYS A 1 13 ? -10.847 4.119 5.082 1.00 0.00 319 LYS A CA 8
ATOM 7303 C C . LYS A 1 13 ? -10.297 4.129 6.516 1.00 0.00 319 LYS A C 8
ATOM 7304 O O . LYS A 1 13 ? -9.640 5.062 6.931 1.00 0.00 319 LYS A O 8
ATOM 7310 N N . ASP A 1 14 ? -10.544 3.089 7.266 1.00 0.00 320 ASP A N 8
ATOM 7311 C CA . ASP A 1 14 ? -10.017 3.028 8.660 1.00 0.00 320 ASP A CA 8
ATOM 7312 C C . ASP A 1 14 ? -8.516 2.713 8.641 1.00 0.00 320 ASP A C 8
ATOM 7313 O O . ASP A 1 14 ? -7.801 2.988 9.583 1.00 0.00 320 ASP A O 8
ATOM 7318 N N . ILE A 1 15 ? -8.041 2.131 7.572 1.00 0.00 321 ILE A N 8
ATOM 7319 C CA . ILE A 1 15 ? -6.591 1.789 7.486 1.00 0.00 321 ILE A CA 8
ATOM 7320 C C . ILE A 1 15 ? -5.776 2.968 6.936 1.00 0.00 321 ILE A C 8
ATOM 7321 O O . ILE A 1 15 ? -4.662 3.210 7.354 1.00 0.00 321 ILE A O 8
ATOM 7331 N N . TYR A 1 16 ? -6.314 3.694 5.992 1.00 0.00 322 TYR A N 8
ATOM 7332 C CA . TYR A 1 16 ? -5.554 4.843 5.409 1.00 0.00 322 TYR A CA 8
ATOM 7333 C C . TYR A 1 16 ? -5.278 5.923 6.462 1.00 0.00 322 TYR A C 8
ATOM 7334 O O . TYR A 1 16 ? -4.188 6.454 6.541 1.00 0.00 322 TYR A O 8
ATOM 7343 N N . LYS A 1 17 ? -6.249 6.261 7.262 1.00 0.00 323 LYS A N 8
ATOM 7344 C CA . LYS A 1 17 ? -6.026 7.316 8.294 1.00 0.00 323 LYS A CA 8
ATOM 7345 C C . LYS A 1 17 ? -4.879 6.921 9.229 1.00 0.00 323 LYS A C 8
ATOM 7346 O O . LYS A 1 17 ? -4.177 7.761 9.757 1.00 0.00 323 LYS A O 8
ATOM 7352 N N . GLN A 1 18 ? -4.695 5.649 9.448 1.00 0.00 324 GLN A N 8
ATOM 7353 C CA . GLN A 1 18 ? -3.607 5.187 10.357 1.00 0.00 324 GLN A CA 8
ATOM 7354 C C . GLN A 1 18 ? -2.234 5.634 9.845 1.00 0.00 324 GLN A C 8
ATOM 7355 O O . GLN A 1 18 ? -1.312 5.823 10.614 1.00 0.00 324 GLN A O 8
ATOM 7361 N N . ILE A 1 19 ? -2.082 5.794 8.559 1.00 0.00 325 ILE A N 8
ATOM 7362 C CA . ILE A 1 19 ? -0.752 6.214 8.023 1.00 0.00 325 ILE A CA 8
ATOM 7363 C C . ILE A 1 19 ? -0.559 7.729 8.155 1.00 0.00 325 ILE A C 8
ATOM 7364 O O . ILE A 1 19 ? 0.553 8.216 8.114 1.00 0.00 325 ILE A O 8
ATOM 7374 N N . GLU A 1 20 ? -1.611 8.483 8.330 1.00 0.00 326 GLU A N 8
ATOM 7375 C CA . GLU A 1 20 ? -1.454 9.961 8.481 1.00 0.00 326 GLU A CA 8
ATOM 7376 C C . GLU A 1 20 ? -0.415 10.290 9.559 1.00 0.00 326 GLU A C 8
ATOM 7377 O O . GLU A 1 20 ? 0.162 11.360 9.571 1.00 0.00 326 GLU A O 8
ATOM 7383 N N . ALA A 1 21 ? -0.201 9.387 10.479 1.00 0.00 327 ALA A N 8
ATOM 7384 C CA . ALA A 1 21 ? 0.774 9.638 11.588 1.00 0.00 327 ALA A CA 8
ATOM 7385 C C . ALA A 1 21 ? 2.067 10.286 11.075 1.00 0.00 327 ALA A C 8
ATOM 7386 O O . ALA A 1 21 ? 2.747 10.978 11.808 1.00 0.00 327 ALA A O 8
ATOM 7388 N N . MET A 1 22 ? 2.421 10.077 9.835 1.00 0.00 328 MET A N 8
ATOM 7389 C CA . MET A 1 22 ? 3.678 10.701 9.322 1.00 0.00 328 MET A CA 8
ATOM 7390 C C . MET A 1 22 ? 3.456 12.188 9.033 1.00 0.00 328 MET A C 8
ATOM 7391 O O . MET A 1 22 ? 2.398 12.601 8.600 1.00 0.00 328 MET A O 8
ATOM 7396 N N . ASN A 1 23 ? 4.452 12.997 9.277 1.00 0.00 329 ASN A N 8
ATOM 7397 C CA . ASN A 1 23 ? 4.314 14.461 9.023 1.00 0.00 329 ASN A CA 8
ATOM 7398 C C . ASN A 1 23 ? 5.549 14.976 8.280 1.00 0.00 329 ASN A C 8
ATOM 7399 O O . ASN A 1 23 ? 6.217 15.888 8.725 1.00 0.00 329 ASN A O 8
ATOM 7404 N N . LYS A 1 24 ? 5.862 14.392 7.157 1.00 0.00 330 LYS A N 8
ATOM 7405 C CA . LYS A 1 24 ? 7.059 14.842 6.392 1.00 0.00 330 LYS A CA 8
ATOM 7406 C C . LYS A 1 24 ? 6.629 15.449 5.053 1.00 0.00 330 LYS A C 8
ATOM 7407 O O . LYS A 1 24 ? 5.930 14.828 4.278 1.00 0.00 330 LYS A O 8
ATOM 7413 N N . MET A 1 25 ? 7.040 16.656 4.772 1.00 0.00 331 MET A N 8
ATOM 7414 C CA . MET A 1 25 ? 6.648 17.294 3.481 1.00 0.00 331 MET A CA 8
ATOM 7415 C C . MET A 1 25 ? 7.887 17.582 2.624 1.00 0.00 331 MET A C 8
ATOM 7416 O O . MET A 1 25 ? 7.875 17.409 1.422 1.00 0.00 331 MET A O 8
ATOM 7421 N N . GLY A 1 26 ? 8.954 18.019 3.233 1.00 0.00 332 GLY A N 8
ATOM 7422 C CA . GLY A 1 26 ? 10.188 18.314 2.450 1.00 0.00 332 GLY A CA 8
ATOM 7423 C C . GLY A 1 26 ? 11.405 17.776 3.208 1.00 0.00 332 GLY A C 8
ATOM 7424 O O . GLY A 1 26 ? 11.441 17.818 4.421 1.00 0.00 332 GLY A O 8
ATOM 7425 N N . PRO A 1 27 ? 12.368 17.282 2.471 1.00 0.00 333 PRO A N 8
ATOM 7426 C CA . PRO A 1 27 ? 13.591 16.732 3.103 1.00 0.00 333 PRO A CA 8
ATOM 7427 C C . PRO A 1 27 ? 14.449 17.859 3.689 1.00 0.00 333 PRO A C 8
ATOM 7428 O O . PRO A 1 27 ? 15.033 17.721 4.745 1.00 0.00 333 PRO A O 8
ATOM 7432 N N . VAL A 1 28 ? 14.532 18.969 3.008 1.00 0.00 334 VAL A N 8
ATOM 7433 C CA . VAL A 1 28 ? 15.357 20.099 3.527 1.00 0.00 334 VAL A CA 8
ATOM 7434 C C . VAL A 1 28 ? 14.608 21.429 3.386 1.00 0.00 334 VAL A C 8
ATOM 7435 O O . VAL A 1 28 ? 13.893 21.653 2.429 1.00 0.00 334 VAL A O 8
ATOM 7445 N N . ARG A 1 29 ? 14.773 22.311 4.333 1.00 0.00 335 ARG A N 8
ATOM 7446 C CA . ARG A 1 29 ? 14.082 23.631 4.264 1.00 0.00 335 ARG A CA 8
ATOM 7447 C C . ARG A 1 29 ? 15.002 24.736 4.793 1.00 0.00 335 ARG A C 8
ATOM 7448 O O . ARG A 1 29 ? 15.158 25.775 4.188 1.00 0.00 335 ARG A O 8
ATOM 7456 N N . LYS A 1 30 ? 15.606 24.517 5.926 1.00 0.00 336 LYS A N 8
ATOM 7457 C CA . LYS A 1 30 ? 16.510 25.552 6.508 1.00 0.00 336 LYS A CA 8
ATOM 7458 C C . LYS A 1 30 ? 17.671 25.869 5.557 1.00 0.00 336 LYS A C 8
ATOM 7459 O O . LYS A 1 30 ? 18.128 26.992 5.484 1.00 0.00 336 LYS A O 8
ATOM 7465 N N . ILE A 1 31 ? 18.166 24.892 4.847 1.00 0.00 337 ILE A N 8
ATOM 7466 C CA . ILE A 1 31 ? 19.313 25.159 3.932 1.00 0.00 337 ILE A CA 8
ATOM 7467 C C . ILE A 1 31 ? 18.960 24.842 2.474 1.00 0.00 337 ILE A C 8
ATOM 7468 O O . ILE A 1 31 ? 18.598 23.732 2.138 1.00 0.00 337 ILE A O 8
ATOM 7478 N N . PHE A 1 32 ? 19.103 25.805 1.604 1.00 0.00 338 PHE A N 8
ATOM 7479 C CA . PHE A 1 32 ? 18.821 25.559 0.160 1.00 0.00 338 PHE A CA 8
ATOM 7480 C C . PHE A 1 32 ? 20.114 25.719 -0.642 1.00 0.00 338 PHE A C 8
ATOM 7481 O O . PHE A 1 32 ? 20.721 26.772 -0.650 1.00 0.00 338 PHE A O 8
ATOM 7489 N N . GLU A 1 33 ? 20.547 24.689 -1.314 1.00 0.00 339 GLU A N 8
ATOM 7490 C CA . GLU A 1 33 ? 21.807 24.801 -2.104 1.00 0.00 339 GLU A CA 8
ATOM 7491 C C . GLU A 1 33 ? 21.676 24.058 -3.436 1.00 0.00 339 GLU A C 8
ATOM 7492 O O . GLU A 1 33 ? 20.878 23.151 -3.577 1.00 0.00 339 GLU A O 8
ATOM 7498 N N . MET A 1 34 ? 22.464 24.431 -4.409 1.00 0.00 340 MET A N 8
ATOM 7499 C CA . MET A 1 34 ? 22.401 23.748 -5.733 1.00 0.00 340 MET A CA 8
ATOM 7500 C C . MET A 1 34 ? 20.973 23.774 -6.286 1.00 0.00 340 MET A C 8
ATOM 7501 O O . MET A 1 34 ? 20.036 24.140 -5.606 1.00 0.00 340 MET A O 8
ATOM 7506 N N . LEU A 1 35 ? 20.806 23.392 -7.521 1.00 0.00 341 LEU A N 8
ATOM 7507 C CA . LEU A 1 35 ? 19.444 23.395 -8.129 1.00 0.00 341 LEU A CA 8
ATOM 7508 C C . LEU A 1 35 ? 19.355 22.314 -9.219 1.00 0.00 341 LEU A C 8
ATOM 7509 O O . LEU A 1 35 ? 20.293 22.118 -9.967 1.00 0.00 341 LEU A O 8
ATOM 7514 N N . PRO A 1 36 ? 18.231 21.635 -9.270 1.00 0.00 342 PRO A N 8
ATOM 7515 C CA . PRO A 1 36 ? 18.037 20.561 -10.270 1.00 0.00 342 PRO A CA 8
ATOM 7516 C C . PRO A 1 36 ? 17.540 21.125 -11.611 1.00 0.00 342 PRO A C 8
ATOM 7517 O O . PRO A 1 36 ? 17.011 20.403 -12.433 1.00 0.00 342 PRO A O 8
ATOM 7521 N N . PHE A 1 37 ? 17.700 22.401 -11.841 1.00 0.00 343 PHE A N 8
ATOM 7522 C CA . PHE A 1 37 ? 17.229 22.990 -13.132 1.00 0.00 343 PHE A CA 8
ATOM 7523 C C . PHE A 1 37 ? 18.236 22.731 -14.263 1.00 0.00 343 PHE A C 8
ATOM 7524 O O . PHE A 1 37 ? 18.089 23.234 -15.359 1.00 0.00 343 PHE A O 8
ATOM 7532 N N . GLY A 1 38 ? 19.251 21.945 -14.014 1.00 0.00 344 GLY A N 8
ATOM 7533 C CA . GLY A 1 38 ? 20.248 21.656 -15.082 1.00 0.00 344 GLY A CA 8
ATOM 7534 C C . GLY A 1 38 ? 21.575 22.345 -14.762 1.00 0.00 344 GLY A C 8
ATOM 7535 O O . GLY A 1 38 ? 22.612 21.937 -15.245 1.00 0.00 344 GLY A O 8
ATOM 7536 N N . LEU A 1 39 ? 21.539 23.381 -13.944 1.00 0.00 345 LEU A N 8
ATOM 7537 C CA . LEU A 1 39 ? 22.783 24.139 -13.550 1.00 0.00 345 LEU A CA 8
ATOM 7538 C C . LEU A 1 39 ? 23.867 24.080 -14.637 1.00 0.00 345 LEU A C 8
ATOM 7539 O O . LEU A 1 39 ? 24.998 23.718 -14.378 1.00 0.00 345 LEU A O 8
ATOM 7544 N N . GLY A 1 40 ? 23.525 24.412 -15.851 1.00 0.00 346 GLY A N 8
ATOM 7545 C CA . GLY A 1 40 ? 24.534 24.348 -16.945 1.00 0.00 346 GLY A CA 8
ATOM 7546 C C . GLY A 1 40 ? 24.845 22.877 -17.231 1.00 0.00 346 GLY A C 8
ATOM 7547 O O . GLY A 1 40 ? 24.341 22.298 -18.173 1.00 0.00 346 GLY A O 8
ATOM 7548 N N . LEU A 1 41 ? 25.655 22.264 -16.413 1.00 0.00 347 LEU A N 8
ATOM 7549 C CA . LEU A 1 41 ? 25.982 20.824 -16.621 1.00 0.00 347 LEU A CA 8
ATOM 7550 C C . LEU A 1 41 ? 25.252 19.982 -15.571 1.00 0.00 347 LEU A C 8
ATOM 7551 O O . LEU A 1 41 ? 25.334 20.248 -14.388 1.00 0.00 347 LEU A O 8
ATOM 7556 N N . LYS A 1 42 ? 24.529 18.976 -15.984 1.00 0.00 348 LYS A N 8
ATOM 7557 C CA . LYS A 1 42 ? 23.793 18.141 -14.990 1.00 0.00 348 LYS A CA 8
ATOM 7558 C C . LYS A 1 42 ? 24.099 16.654 -15.191 1.00 0.00 348 LYS A C 8
ATOM 7559 O O . LYS A 1 42 ? 23.972 16.118 -16.275 1.00 0.00 348 LYS A O 8
ATOM 7565 N N . VAL A 1 43 ? 24.501 15.987 -14.144 1.00 0.00 349 VAL A N 8
ATOM 7566 C CA . VAL A 1 43 ? 24.817 14.532 -14.244 1.00 0.00 349 VAL A CA 8
ATOM 7567 C C . VAL A 1 43 ? 24.880 13.922 -12.840 1.00 0.00 349 VAL A C 8
ATOM 7568 O O . VAL A 1 43 ? 25.352 14.545 -11.911 1.00 0.00 349 VAL A O 8
ATOM 7578 N N . ASP A 1 44 ? 24.406 12.715 -12.668 1.00 0.00 350 ASP A N 8
ATOM 7579 C CA . ASP A 1 44 ? 24.451 12.093 -11.310 1.00 0.00 350 ASP A CA 8
ATOM 7580 C C . ASP A 1 44 ? 23.774 13.017 -10.294 1.00 0.00 350 ASP A C 8
ATOM 7581 O O . ASP A 1 44 ? 24.399 13.539 -9.392 1.00 0.00 350 ASP A O 8
ATOM 7586 N N . ASN A 1 45 ? 22.492 13.216 -10.437 1.00 0.00 351 ASN A N 8
ATOM 7587 C CA . ASN A 1 45 ? 21.765 14.099 -9.480 1.00 0.00 351 ASN A CA 8
ATOM 7588 C C . ASN A 1 45 ? 20.335 13.595 -9.239 1.00 0.00 351 ASN A C 8
ATOM 7589 O O . ASN A 1 45 ? 19.652 13.167 -10.147 1.00 0.00 351 ASN A O 8
ATOM 7594 N N . ASP A 1 46 ? 19.881 13.649 -8.014 1.00 0.00 352 ASP A N 8
ATOM 7595 C CA . ASP A 1 46 ? 18.496 13.185 -7.701 1.00 0.00 352 ASP A CA 8
ATOM 7596 C C . ASP A 1 46 ? 18.263 11.758 -8.212 1.00 0.00 352 ASP A C 8
ATOM 7597 O O . ASP A 1 46 ? 17.900 11.548 -9.353 1.00 0.00 352 ASP A O 8
ATOM 7602 N N . VAL A 1 47 ? 18.459 10.778 -7.371 1.00 0.00 353 VAL A N 8
ATOM 7603 C CA . VAL A 1 47 ? 18.237 9.367 -7.802 1.00 0.00 353 VAL A CA 8
ATOM 7604 C C . VAL A 1 47 ? 17.191 8.701 -6.901 1.00 0.00 353 VAL A C 8
ATOM 7605 O O . VAL A 1 47 ? 17.253 8.791 -5.692 1.00 0.00 353 VAL A O 8
ATOM 7615 N N . MET A 1 48 ? 16.230 8.032 -7.481 1.00 0.00 354 MET A N 8
ATOM 7616 C CA . MET A 1 48 ? 15.181 7.359 -6.656 1.00 0.00 354 MET A CA 8
ATOM 7617 C C . MET A 1 48 ? 14.792 6.020 -7.287 1.00 0.00 354 MET A C 8
ATOM 7618 O O . MET A 1 48 ? 13.837 5.931 -8.034 1.00 0.00 354 MET A O 8
ATOM 7623 N N . GLU A 1 49 ? 15.526 4.979 -7.004 1.00 0.00 355 GLU A N 8
ATOM 7624 C CA . GLU A 1 49 ? 15.196 3.652 -7.600 1.00 0.00 355 GLU A CA 8
ATOM 7625 C C . GLU A 1 49 ? 14.574 2.716 -6.556 1.00 0.00 355 GLU A C 8
ATOM 7626 O O . GLU A 1 49 ? 13.626 2.008 -6.832 1.00 0.00 355 GLU A O 8
ATOM 7632 N N . MET A 1 50 ? 15.113 2.688 -5.368 1.00 0.00 356 MET A N 8
ATOM 7633 C CA . MET A 1 50 ? 14.563 1.776 -4.321 1.00 0.00 356 MET A CA 8
ATOM 7634 C C . MET A 1 50 ? 13.087 2.091 -4.041 1.00 0.00 356 MET A C 8
ATOM 7635 O O . MET A 1 50 ? 12.284 1.197 -3.864 1.00 0.00 356 MET A O 8
ATOM 7640 N N . THR A 1 51 ? 12.726 3.354 -4.016 1.00 0.00 357 THR A N 8
ATOM 7641 C CA . THR A 1 51 ? 11.298 3.748 -3.758 1.00 0.00 357 THR A CA 8
ATOM 7642 C C . THR A 1 51 ? 10.662 2.872 -2.668 1.00 0.00 357 THR A C 8
ATOM 7643 O O . THR A 1 51 ? 9.564 2.374 -2.821 1.00 0.00 357 THR A O 8
ATOM 7650 N N . GLN A 1 52 ? 11.348 2.673 -1.576 1.00 0.00 358 GLN A N 8
ATOM 7651 C CA . GLN A 1 52 ? 10.788 1.822 -0.483 1.00 0.00 358 GLN A CA 8
ATOM 7652 C C . GLN A 1 52 ? 9.894 2.643 0.463 1.00 0.00 358 GLN A C 8
ATOM 7653 O O . GLN A 1 52 ? 9.314 2.115 1.390 1.00 0.00 358 GLN A O 8
ATOM 7659 N N . GLU A 1 53 ? 9.785 3.926 0.244 1.00 0.00 359 GLU A N 8
ATOM 7660 C CA . GLU A 1 53 ? 8.934 4.765 1.142 1.00 0.00 359 GLU A CA 8
ATOM 7661 C C . GLU A 1 53 ? 7.448 4.589 0.798 1.00 0.00 359 GLU A C 8
ATOM 7662 O O . GLU A 1 53 ? 6.751 5.534 0.490 1.00 0.00 359 GLU A O 8
ATOM 7668 N N . LYS A 1 54 ? 6.957 3.381 0.856 1.00 0.00 360 LYS A N 8
ATOM 7669 C CA . LYS A 1 54 ? 5.519 3.143 0.534 1.00 0.00 360 LYS A CA 8
ATOM 7670 C C . LYS A 1 54 ? 4.612 3.998 1.427 1.00 0.00 360 LYS A C 8
ATOM 7671 O O . LYS A 1 54 ? 3.591 4.494 0.992 1.00 0.00 360 LYS A O 8
ATOM 7677 N N . MET A 1 55 ? 4.967 4.169 2.672 1.00 0.00 361 MET A N 8
ATOM 7678 C CA . MET A 1 55 ? 4.113 4.984 3.584 1.00 0.00 361 MET A CA 8
ATOM 7679 C C . MET A 1 55 ? 4.072 6.444 3.133 1.00 0.00 361 MET A C 8
ATOM 7680 O O . MET A 1 55 ? 3.066 7.115 3.262 1.00 0.00 361 MET A O 8
ATOM 7685 N N . LYS A 1 56 ? 5.152 6.944 2.612 1.00 0.00 362 LYS A N 8
ATOM 7686 C CA . LYS A 1 56 ? 5.167 8.367 2.162 1.00 0.00 362 LYS A CA 8
ATOM 7687 C C . LYS A 1 56 ? 4.114 8.595 1.075 1.00 0.00 362 LYS A C 8
ATOM 7688 O O . LYS A 1 56 ? 3.311 9.503 1.159 1.00 0.00 362 LYS A O 8
ATOM 7694 N N . LYS A 1 57 ? 4.104 7.779 0.057 1.00 0.00 363 LYS A N 8
ATOM 7695 C CA . LYS A 1 57 ? 3.092 7.955 -1.024 1.00 0.00 363 LYS A CA 8
ATOM 7696 C C . LYS A 1 57 ? 1.695 7.659 -0.476 1.00 0.00 363 LYS A C 8
ATOM 7697 O O . LYS A 1 57 ? 0.700 8.127 -0.991 1.00 0.00 363 LYS A O 8
ATOM 7703 N N . PHE A 1 58 ? 1.614 6.851 0.543 1.00 0.00 364 PHE A N 8
ATOM 7704 C CA . PHE A 1 58 ? 0.281 6.484 1.098 1.00 0.00 364 PHE A CA 8
ATOM 7705 C C . PHE A 1 58 ? -0.461 7.744 1.557 1.00 0.00 364 PHE A C 8
ATOM 7706 O O . PHE A 1 58 ? -1.606 7.952 1.210 1.00 0.00 364 PHE A O 8
ATOM 7714 N N . ARG A 1 59 ? 0.172 8.597 2.318 1.00 0.00 365 ARG A N 8
ATOM 7715 C CA . ARG A 1 59 ? -0.522 9.840 2.766 1.00 0.00 365 ARG A CA 8
ATOM 7716 C C . ARG A 1 59 ? -0.973 10.664 1.551 1.00 0.00 365 ARG A C 8
ATOM 7717 O O . ARG A 1 59 ? -2.059 11.211 1.527 1.00 0.00 365 ARG A O 8
ATOM 7725 N N . VAL A 1 60 ? -0.144 10.758 0.545 1.00 0.00 366 VAL A N 8
ATOM 7726 C CA . VAL A 1 60 ? -0.517 11.546 -0.670 1.00 0.00 366 VAL A CA 8
ATOM 7727 C C . VAL A 1 60 ? -1.637 10.849 -1.452 1.00 0.00 366 VAL A C 8
ATOM 7728 O O . VAL A 1 60 ? -2.645 11.447 -1.772 1.00 0.00 366 VAL A O 8
ATOM 7738 N N . ILE A 1 61 ? -1.459 9.600 -1.786 1.00 0.00 367 ILE A N 8
ATOM 7739 C CA . ILE A 1 61 ? -2.497 8.870 -2.573 1.00 0.00 367 ILE A CA 8
ATOM 7740 C C . ILE A 1 61 ? -3.877 8.950 -1.919 1.00 0.00 367 ILE A C 8
ATOM 7741 O O . ILE A 1 61 ? -4.879 8.710 -2.563 1.00 0.00 367 ILE A O 8
ATOM 7751 N N . MET A 1 62 ? -3.955 9.268 -0.658 1.00 0.00 368 MET A N 8
ATOM 7752 C CA . MET A 1 62 ? -5.300 9.337 -0.007 1.00 0.00 368 MET A CA 8
ATOM 7753 C C . MET A 1 62 ? -6.238 10.218 -0.838 1.00 0.00 368 MET A C 8
ATOM 7754 O O . MET A 1 62 ? -7.342 9.829 -1.164 1.00 0.00 368 MET A O 8
ATOM 7759 N N . ASP A 1 63 ? -5.804 11.397 -1.193 1.00 0.00 369 ASP A N 8
ATOM 7760 C CA . ASP A 1 63 ? -6.670 12.287 -2.016 1.00 0.00 369 ASP A CA 8
ATOM 7761 C C . ASP A 1 63 ? -6.739 11.772 -3.458 1.00 0.00 369 ASP A C 8
ATOM 7762 O O . ASP A 1 63 ? -7.754 11.879 -4.117 1.00 0.00 369 ASP A O 8
ATOM 7767 N N . SER A 1 64 ? -5.667 11.212 -3.957 1.00 0.00 370 SER A N 8
ATOM 7768 C CA . SER A 1 64 ? -5.680 10.693 -5.357 1.00 0.00 370 SER A CA 8
ATOM 7769 C C . SER A 1 64 ? -6.658 9.522 -5.473 1.00 0.00 370 SER A C 8
ATOM 7770 O O . SER A 1 64 ? -7.201 9.255 -6.522 1.00 0.00 370 SER A O 8
ATOM 7773 N N . MET A 1 65 ? -6.893 8.836 -4.388 1.00 0.00 371 MET A N 8
ATOM 7774 C CA . MET A 1 65 ? -7.840 7.692 -4.399 1.00 0.00 371 MET A CA 8
ATOM 7775 C C . MET A 1 65 ? -9.245 8.203 -4.093 1.00 0.00 371 MET A C 8
ATOM 7776 O O . MET A 1 65 ? -9.425 9.321 -3.652 1.00 0.00 371 MET A O 8
ATOM 7781 N N . THR A 1 66 ? -10.244 7.412 -4.345 1.00 0.00 372 THR A N 8
ATOM 7782 C CA . THR A 1 66 ? -11.635 7.885 -4.086 1.00 0.00 372 THR A CA 8
ATOM 7783 C C . THR A 1 66 ? -12.232 7.183 -2.867 1.00 0.00 372 THR A C 8
ATOM 7784 O O . THR A 1 66 ? -12.217 5.975 -2.771 1.00 0.00 372 THR A O 8
ATOM 7791 N N . GLU A 1 67 ? -12.794 7.922 -1.959 1.00 0.00 373 GLU A N 8
ATOM 7792 C CA . GLU A 1 67 ? -13.441 7.271 -0.781 1.00 0.00 373 GLU A CA 8
ATOM 7793 C C . GLU A 1 67 ? -14.399 6.170 -1.285 1.00 0.00 373 GLU A C 8
ATOM 7794 O O . GLU A 1 67 ? -14.497 5.094 -0.729 1.00 0.00 373 GLU A O 8
ATOM 7800 N N . GLU A 1 68 ? -15.102 6.469 -2.350 1.00 0.00 374 GLU A N 8
ATOM 7801 C CA . GLU A 1 68 ? -16.067 5.499 -2.947 1.00 0.00 374 GLU A CA 8
ATOM 7802 C C . GLU A 1 68 ? -15.364 4.181 -3.258 1.00 0.00 374 GLU A C 8
ATOM 7803 O O . GLU A 1 68 ? -15.907 3.107 -3.092 1.00 0.00 374 GLU A O 8
ATOM 7809 N N . GLU A 1 69 ? -14.143 4.278 -3.700 1.00 0.00 375 GLU A N 8
ATOM 7810 C CA . GLU A 1 69 ? -13.359 3.057 -4.021 1.00 0.00 375 GLU A CA 8
ATOM 7811 C C . GLU A 1 69 ? -13.156 2.234 -2.742 1.00 0.00 375 GLU A C 8
ATOM 7812 O O . GLU A 1 69 ? -13.284 1.026 -2.730 1.00 0.00 375 GLU A O 8
ATOM 7818 N N . LEU A 1 70 ? -12.794 2.896 -1.680 1.00 0.00 376 LEU A N 8
ATOM 7819 C CA . LEU A 1 70 ? -12.520 2.174 -0.400 1.00 0.00 376 LEU A CA 8
ATOM 7820 C C . LEU A 1 70 ? -13.745 1.427 0.139 1.00 0.00 376 LEU A C 8
ATOM 7821 O O . LEU A 1 70 ? -13.621 0.343 0.676 1.00 0.00 376 LEU A O 8
ATOM 7826 N N . LEU A 1 71 ? -14.910 1.998 0.056 1.00 0.00 377 LEU A N 8
ATOM 7827 C CA . LEU A 1 71 ? -16.107 1.304 0.631 1.00 0.00 377 LEU A CA 8
ATOM 7828 C C . LEU A 1 71 ? -16.857 0.428 -0.388 1.00 0.00 377 LEU A C 8
ATOM 7829 O O . LEU A 1 71 ? -17.764 -0.291 -0.015 1.00 0.00 377 LEU A O 8
ATOM 7834 N N . ASN A 1 72 ? -16.509 0.449 -1.652 1.00 0.00 378 ASN A N 8
ATOM 7835 C CA . ASN A 1 72 ? -17.250 -0.428 -2.615 1.00 0.00 378 ASN A CA 8
ATOM 7836 C C . ASN A 1 72 ? -16.451 -0.668 -3.904 1.00 0.00 378 ASN A C 8
ATOM 7837 O O . ASN A 1 72 ? -15.659 0.160 -4.310 1.00 0.00 378 ASN A O 8
ATOM 7842 N N . PRO A 1 73 ? -16.693 -1.812 -4.508 1.00 0.00 379 PRO A N 8
ATOM 7843 C CA . PRO A 1 73 ? -16.001 -2.174 -5.765 1.00 0.00 379 PRO A CA 8
ATOM 7844 C C . PRO A 1 73 ? -16.694 -1.527 -6.965 1.00 0.00 379 PRO A C 8
ATOM 7845 O O . PRO A 1 73 ? -16.151 -1.480 -8.050 1.00 0.00 379 PRO A O 8
ATOM 7849 N N . LYS A 1 74 ? -17.881 -1.003 -6.785 1.00 0.00 380 LYS A N 8
ATOM 7850 C CA . LYS A 1 74 ? -18.575 -0.338 -7.927 1.00 0.00 380 LYS A CA 8
ATOM 7851 C C . LYS A 1 74 ? -17.647 0.723 -8.519 1.00 0.00 380 LYS A C 8
ATOM 7852 O O . LYS A 1 74 ? -17.755 1.099 -9.668 1.00 0.00 380 LYS A O 8
ATOM 7858 N N . ILE A 1 75 ? -16.732 1.203 -7.724 1.00 0.00 381 ILE A N 8
ATOM 7859 C CA . ILE A 1 75 ? -15.772 2.232 -8.194 1.00 0.00 381 ILE A CA 8
ATOM 7860 C C . ILE A 1 75 ? -14.991 1.775 -9.431 1.00 0.00 381 ILE A C 8
ATOM 7861 O O . ILE A 1 75 ? -14.399 2.571 -10.130 1.00 0.00 381 ILE A O 8
ATOM 7871 N N . ILE A 1 76 ? -14.968 0.490 -9.689 1.00 0.00 382 ILE A N 8
ATOM 7872 C CA . ILE A 1 76 ? -14.209 -0.058 -10.861 1.00 0.00 382 ILE A CA 8
ATOM 7873 C C . ILE A 1 76 ? -12.706 0.039 -10.611 1.00 0.00 382 ILE A C 8
ATOM 7874 O O . ILE A 1 76 ? -12.221 0.952 -9.970 1.00 0.00 382 ILE A O 8
ATOM 7884 N N . ASP A 1 77 ? -11.974 -0.927 -11.089 1.00 0.00 383 ASP A N 8
ATOM 7885 C CA . ASP A 1 77 ? -10.502 -0.951 -10.869 1.00 0.00 383 ASP A CA 8
ATOM 7886 C C . ASP A 1 77 ? -9.727 -0.284 -12.007 1.00 0.00 383 ASP A C 8
ATOM 7887 O O . ASP A 1 77 ? -9.166 0.779 -11.853 1.00 0.00 383 ASP A O 8
ATOM 7892 N N . SER A 1 78 ? -9.658 -0.935 -13.127 1.00 0.00 384 SER A N 8
ATOM 7893 C CA . SER A 1 78 ? -8.868 -0.403 -14.281 1.00 0.00 384 SER A CA 8
ATOM 7894 C C . SER A 1 78 ? -9.279 1.017 -14.679 1.00 0.00 384 SER A C 8
ATOM 7895 O O . SER A 1 78 ? -8.493 1.750 -15.241 1.00 0.00 384 SER A O 8
ATOM 7898 N N . SER A 1 79 ? -10.493 1.411 -14.433 1.00 0.00 385 SER A N 8
ATOM 7899 C CA . SER A 1 79 ? -10.903 2.785 -14.846 1.00 0.00 385 SER A CA 8
ATOM 7900 C C . SER A 1 79 ? -10.627 3.824 -13.750 1.00 0.00 385 SER A C 8
ATOM 7901 O O . SER A 1 79 ? -9.789 4.692 -13.893 1.00 0.00 385 SER A O 8
ATOM 7904 N N . ARG A 1 80 ? -11.353 3.751 -12.672 1.00 0.00 386 ARG A N 8
ATOM 7905 C CA . ARG A 1 80 ? -11.166 4.748 -11.572 1.00 0.00 386 ARG A CA 8
ATOM 7906 C C . ARG A 1 80 ? -9.771 4.671 -10.927 1.00 0.00 386 ARG A C 8
ATOM 7907 O O . ARG A 1 80 ? -9.155 5.684 -10.663 1.00 0.00 386 ARG A O 8
ATOM 7915 N N . ILE A 1 81 ? -9.275 3.491 -10.637 1.00 0.00 387 ILE A N 8
ATOM 7916 C CA . ILE A 1 81 ? -7.935 3.395 -9.971 1.00 0.00 387 ILE A CA 8
ATOM 7917 C C . ILE A 1 81 ? -6.813 3.829 -10.926 1.00 0.00 387 ILE A C 8
ATOM 7918 O O . ILE A 1 81 ? -5.869 4.479 -10.525 1.00 0.00 387 ILE A O 8
ATOM 7928 N N . ARG A 1 82 ? -6.914 3.505 -12.190 1.00 0.00 388 ARG A N 8
ATOM 7929 C CA . ARG A 1 82 ? -5.854 3.947 -13.144 1.00 0.00 388 ARG A CA 8
ATOM 7930 C C . ARG A 1 82 ? -5.679 5.454 -13.005 1.00 0.00 388 ARG A C 8
ATOM 7931 O O . ARG A 1 82 ? -4.609 5.965 -12.737 1.00 0.00 388 ARG A O 8
ATOM 7939 N N . ARG A 1 83 ? -6.767 6.151 -13.164 1.00 0.00 389 ARG A N 8
ATOM 7940 C CA . ARG A 1 83 ? -6.750 7.625 -13.023 1.00 0.00 389 ARG A CA 8
ATOM 7941 C C . ARG A 1 83 ? -6.219 7.987 -11.642 1.00 0.00 389 ARG A C 8
ATOM 7942 O O . ARG A 1 83 ? -5.490 8.942 -11.472 1.00 0.00 389 ARG A O 8
ATOM 7950 N N . ILE A 1 84 ? -6.621 7.259 -10.638 1.00 0.00 390 ILE A N 8
ATOM 7951 C CA . ILE A 1 84 ? -6.172 7.602 -9.265 1.00 0.00 390 ILE A CA 8
ATOM 7952 C C . ILE A 1 84 ? -4.645 7.594 -9.204 1.00 0.00 390 ILE A C 8
ATOM 7953 O O . ILE A 1 84 ? -4.031 8.550 -8.770 1.00 0.00 390 ILE A O 8
ATOM 7963 N N . ALA A 1 85 ? -4.016 6.543 -9.665 1.00 0.00 391 ALA A N 8
ATOM 7964 C CA . ALA A 1 85 ? -2.528 6.514 -9.661 1.00 0.00 391 ALA A CA 8
ATOM 7965 C C . ALA A 1 85 ? -2.008 7.761 -10.365 1.00 0.00 391 ALA A C 8
ATOM 7966 O O . ALA A 1 85 ? -1.083 8.407 -9.920 1.00 0.00 391 ALA A O 8
ATOM 7968 N N . ILE A 1 86 ? -2.627 8.112 -11.461 1.00 0.00 392 ILE A N 8
ATOM 7969 C CA . ILE A 1 86 ? -2.202 9.330 -12.192 1.00 0.00 392 ILE A CA 8
ATOM 7970 C C . ILE A 1 86 ? -2.352 10.540 -11.272 1.00 0.00 392 ILE A C 8
ATOM 7971 O O . ILE A 1 86 ? -1.490 11.394 -11.213 1.00 0.00 392 ILE A O 8
ATOM 7981 N N . GLY A 1 87 ? -3.431 10.614 -10.533 1.00 0.00 393 GLY A N 8
ATOM 7982 C CA . GLY A 1 87 ? -3.612 11.760 -9.604 1.00 0.00 393 GLY A CA 8
ATOM 7983 C C . GLY A 1 87 ? -2.490 11.734 -8.573 1.00 0.00 393 GLY A C 8
ATOM 7984 O O . GLY A 1 87 ? -1.930 12.753 -8.219 1.00 0.00 393 GLY A O 8
ATOM 7985 N N . SER A 1 88 ? -2.144 10.569 -8.098 1.00 0.00 394 SER A N 8
ATOM 7986 C CA . SER A 1 88 ? -1.039 10.477 -7.100 1.00 0.00 394 SER A CA 8
ATOM 7987 C C . SER A 1 88 ? 0.313 10.588 -7.814 1.00 0.00 394 SER A C 8
ATOM 7988 O O . SER A 1 88 ? 1.317 10.925 -7.218 1.00 0.00 394 SER A O 8
ATOM 7991 N N . GLY A 1 89 ? 0.340 10.315 -9.092 1.00 0.00 395 GLY A N 8
ATOM 7992 C CA . GLY A 1 89 ? 1.616 10.413 -9.854 1.00 0.00 395 GLY A CA 8
ATOM 7993 C C . GLY A 1 89 ? 2.341 9.059 -9.873 1.00 0.00 395 GLY A C 8
ATOM 7994 O O . GLY A 1 89 ? 3.414 8.935 -10.430 1.00 0.00 395 GLY A O 8
ATOM 7995 N N .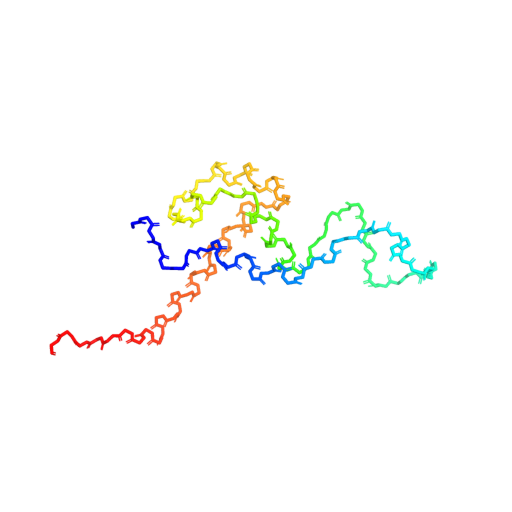 THR A 1 90 ? 1.776 8.043 -9.272 1.00 0.00 396 THR A N 8
ATOM 7996 C CA . THR A 1 90 ? 2.457 6.712 -9.271 1.00 0.00 396 THR A CA 8
ATOM 7997 C C . THR A 1 90 ? 2.012 5.873 -10.486 1.00 0.00 396 THR A C 8
ATOM 7998 O O . THR A 1 90 ? 2.408 6.136 -11.604 1.00 0.00 396 THR A O 8
ATOM 8005 N N . SER A 1 91 ? 1.210 4.860 -10.276 1.00 0.00 397 SER A N 8
ATOM 8006 C CA . SER A 1 91 ? 0.758 4.000 -11.406 1.00 0.00 397 SER A CA 8
ATOM 8007 C C . SER A 1 91 ? -0.258 2.990 -10.888 1.00 0.00 397 SER A C 8
ATOM 8008 O O . SER A 1 91 ? -0.393 2.806 -9.695 1.00 0.00 397 SER A O 8
ATOM 8011 N N . PRO A 1 92 ? -0.944 2.361 -11.798 1.00 0.00 398 PRO A N 8
ATOM 8012 C CA . PRO A 1 92 ? -1.960 1.355 -11.410 1.00 0.00 398 PRO A CA 8
ATOM 8013 C C . PRO A 1 92 ? -1.291 0.204 -10.651 1.00 0.00 398 PRO A C 8
ATOM 8014 O O . PRO A 1 92 ? -1.812 -0.305 -9.681 1.00 0.00 398 PRO A O 8
ATOM 8018 N N . GLN A 1 93 ? -0.132 -0.201 -11.077 1.00 0.00 399 GLN A N 8
ATOM 8019 C CA . GLN A 1 93 ? 0.577 -1.299 -10.366 1.00 0.00 399 GLN A CA 8
ATOM 8020 C C . GLN A 1 93 ? 0.756 -0.959 -8.885 1.00 0.00 399 GLN A C 8
ATOM 8021 O O . GLN A 1 93 ? 0.612 -1.799 -8.019 1.00 0.00 399 GLN A O 8
ATOM 8027 N N . GLU A 1 94 ? 1.102 0.269 -8.592 1.00 0.00 400 GLU A N 8
ATOM 8028 C CA . GLU A 1 94 ? 1.331 0.667 -7.174 1.00 0.00 400 GLU A CA 8
ATOM 8029 C C . GLU A 1 94 ? 0.035 0.661 -6.368 1.00 0.00 400 GLU A C 8
ATOM 8030 O O . GLU A 1 94 ? 0.044 0.398 -5.181 1.00 0.00 400 GLU A O 8
ATOM 8036 N N . VAL A 1 95 ? -1.082 0.908 -6.991 1.00 0.00 401 VAL A N 8
ATOM 8037 C CA . VAL A 1 95 ? -2.357 0.860 -6.223 1.00 0.00 401 VAL A CA 8
ATOM 8038 C C . VAL A 1 95 ? -2.811 -0.592 -6.167 1.00 0.00 401 VAL A C 8
ATOM 8039 O O . VAL A 1 95 ? -3.427 -1.028 -5.214 1.00 0.00 401 VAL A O 8
ATOM 8049 N N . LYS A 1 96 ? -2.483 -1.359 -7.174 1.00 0.00 402 LYS A N 8
ATOM 8050 C CA . LYS A 1 96 ? -2.869 -2.790 -7.153 1.00 0.00 402 LYS A CA 8
ATOM 8051 C C . LYS A 1 96 ? -2.222 -3.445 -5.936 1.00 0.00 402 LYS A C 8
ATOM 8052 O O . LYS A 1 96 ? -2.847 -4.207 -5.227 1.00 0.00 402 LYS A O 8
ATOM 8058 N N . GLU A 1 97 ? -0.982 -3.120 -5.654 1.00 0.00 403 GLU A N 8
ATOM 8059 C CA . GLU A 1 97 ? -0.340 -3.700 -4.445 1.00 0.00 403 GLU A CA 8
ATOM 8060 C C . GLU A 1 97 ? -1.090 -3.198 -3.211 1.00 0.00 403 GLU A C 8
ATOM 8061 O O . GLU A 1 97 ? -1.347 -3.947 -2.290 1.00 0.00 403 GLU A O 8
ATOM 8067 N N . LEU A 1 98 ? -1.446 -1.944 -3.162 1.00 0.00 404 LEU A N 8
ATOM 8068 C CA . LEU A 1 98 ? -2.176 -1.443 -1.967 1.00 0.00 404 LEU A CA 8
ATOM 8069 C C . LEU A 1 98 ? -3.386 -2.330 -1.668 1.00 0.00 404 LEU A C 8
ATOM 8070 O O . LEU A 1 98 ? -3.638 -2.685 -0.520 1.00 0.00 404 LEU A O 8
ATOM 8075 N N . LEU A 1 99 ? -4.142 -2.717 -2.669 1.00 0.00 405 LEU A N 8
ATOM 8076 C CA . LEU A 1 99 ? -5.305 -3.583 -2.348 1.00 0.00 405 LEU A CA 8
ATOM 8077 C C . LEU A 1 99 ? -4.739 -4.929 -1.918 1.00 0.00 405 LEU A C 8
ATOM 8078 O O . LEU A 1 99 ? -5.154 -5.539 -0.950 1.00 0.00 405 LEU A O 8
ATOM 8083 N N . ASN A 1 100 ? -3.741 -5.367 -2.650 1.00 0.00 406 ASN A N 8
ATOM 8084 C CA . ASN A 1 100 ? -3.069 -6.646 -2.322 1.00 0.00 406 ASN A CA 8
ATOM 8085 C C . ASN A 1 100 ? -2.627 -6.603 -0.867 1.00 0.00 406 ASN A C 8
ATOM 8086 O O . ASN A 1 100 ? -2.484 -7.619 -0.229 1.00 0.00 406 ASN A O 8
ATOM 8091 N N . TYR A 1 101 ? -2.432 -5.432 -0.310 1.00 0.00 407 TYR A N 8
ATOM 8092 C CA . TYR A 1 101 ? -2.040 -5.382 1.123 1.00 0.00 407 TYR A CA 8
ATOM 8093 C C . TYR A 1 101 ? -3.141 -6.070 1.926 1.00 0.00 407 TYR A C 8
ATOM 8094 O O . TYR A 1 101 ? -2.889 -7.000 2.667 1.00 0.00 407 TYR A O 8
ATOM 8103 N N . TYR A 1 102 ? -4.376 -5.670 1.736 1.00 0.00 408 TYR A N 8
ATOM 8104 C CA . TYR A 1 102 ? -5.474 -6.389 2.458 1.00 0.00 408 TYR A CA 8
ATOM 8105 C C . TYR A 1 102 ? -5.415 -7.886 2.112 1.00 0.00 408 TYR A C 8
ATOM 8106 O O . TYR A 1 102 ? -5.826 -8.688 2.923 1.00 0.00 408 TYR A O 8
ATOM 8115 N N . LYS A 1 103 ? -4.813 -8.308 1.020 1.00 0.00 409 LYS A N 8
ATOM 8116 C CA . LYS A 1 103 ? -4.644 -9.803 0.833 1.00 0.00 409 LYS A CA 8
ATOM 8117 C C . LYS A 1 103 ? -3.976 -10.312 2.122 1.00 0.00 409 LYS A C 8
ATOM 8118 O O . LYS A 1 103 ? -4.434 -11.230 2.786 1.00 0.00 409 LYS A O 8
ATOM 8124 N N . THR A 1 104 ? -2.891 -9.665 2.480 1.00 0.00 410 THR A N 8
ATOM 8125 C CA . THR A 1 104 ? -2.170 -10.029 3.737 1.00 0.00 410 THR A CA 8
ATOM 8126 C C . THR A 1 104 ? -3.206 -10.153 4.860 1.00 0.00 410 THR A C 8
ATOM 8127 O O . THR A 1 104 ? -3.164 -11.052 5.684 1.00 0.00 410 THR A O 8
ATOM 8134 N N . MET A 1 105 ? -4.165 -9.263 4.883 1.00 0.00 411 MET A N 8
ATOM 8135 C CA . MET A 1 105 ? -5.222 -9.346 5.929 1.00 0.00 411 MET A CA 8
ATOM 8136 C C . MET A 1 105 ? -5.801 -10.761 5.943 1.00 0.00 411 MET A C 8
ATOM 8137 O O . MET A 1 105 ? -6.116 -11.306 6.984 1.00 0.00 411 MET A O 8
ATOM 8142 N N . LYS A 1 106 ? -5.918 -11.392 4.792 1.00 0.00 412 LYS A N 8
ATOM 8143 C CA . LYS A 1 106 ? -6.438 -12.790 4.794 1.00 0.00 412 LYS A CA 8
ATOM 8144 C C . LYS A 1 106 ? -5.599 -13.594 5.787 1.00 0.00 412 LYS A C 8
ATOM 8145 O O . LYS A 1 106 ? -6.083 -14.472 6.464 1.00 0.00 412 LYS A O 8
ATOM 8151 N N . ASN A 1 107 ? -4.336 -13.250 5.908 1.00 0.00 413 ASN A N 8
ATOM 8152 C CA . ASN A 1 107 ? -3.468 -13.958 6.908 1.00 0.00 413 ASN A CA 8
ATOM 8153 C C . ASN A 1 107 ? -4.149 -13.864 8.267 1.00 0.00 413 ASN A C 8
ATOM 8154 O O . ASN A 1 107 ? -4.123 -14.792 9.049 1.00 0.00 413 ASN A O 8
ATOM 8159 N N . LEU A 1 108 ? -4.812 -12.757 8.523 1.00 0.00 414 LEU A N 8
ATOM 8160 C CA . LEU A 1 108 ? -5.575 -12.604 9.810 1.00 0.00 414 LEU A CA 8
ATOM 8161 C C . LEU A 1 108 ? -6.383 -13.873 10.039 1.00 0.00 414 LEU A C 8
ATOM 8162 O O . LEU A 1 108 ? -6.553 -14.344 11.143 1.00 0.00 414 LEU A O 8
ATOM 8167 N N . MET A 1 109 ? -6.853 -14.433 8.957 1.00 0.00 415 MET A N 8
ATOM 8168 C CA . MET A 1 109 ? -7.634 -15.705 9.026 1.00 0.00 415 MET A CA 8
ATOM 8169 C C . MET A 1 109 ? -6.891 -16.732 9.880 1.00 0.00 415 MET A C 8
ATOM 8170 O O . MET A 1 109 ? -7.495 -17.576 10.514 1.00 0.00 415 MET A O 8
ATOM 8175 N N . LYS A 1 110 ? -5.590 -16.627 9.965 1.00 0.00 416 LYS A N 8
ATOM 8176 C CA . LYS A 1 110 ? -4.837 -17.556 10.854 1.00 0.00 416 LYS A CA 8
ATOM 8177 C C . LYS A 1 110 ? -5.343 -17.391 12.291 1.00 0.00 416 LYS A C 8
ATOM 8178 O O . LYS A 1 110 ? -5.370 -18.320 13.073 1.00 0.00 416 LYS A O 8
ATOM 8184 N N . LYS A 1 111 ? -5.736 -16.188 12.627 1.00 0.00 417 LYS A N 8
ATOM 8185 C CA . LYS A 1 111 ? -6.240 -15.904 14.005 1.00 0.00 417 LYS A CA 8
ATOM 8186 C C . LYS A 1 111 ? -7.732 -16.242 14.126 1.00 0.00 417 LYS A C 8
ATOM 8187 O O . LYS A 1 111 ? -8.116 -17.051 14.944 1.00 0.00 417 LYS A O 8
ATOM 8193 N N . MET A 1 112 ? -8.560 -15.602 13.324 1.00 0.00 418 MET A N 8
ATOM 8194 C CA . MET A 1 112 ? -10.054 -15.820 13.369 1.00 0.00 418 MET A CA 8
ATOM 8195 C C . MET A 1 112 ? -10.550 -16.234 14.765 1.00 0.00 418 MET A C 8
ATOM 8196 O O . MET A 1 112 ? -10.482 -17.383 15.153 1.00 0.00 418 MET A O 8
ATOM 8201 N N . LYS A 1 113 ? -11.060 -15.289 15.509 1.00 0.00 419 LYS A N 8
ATOM 8202 C CA . LYS A 1 113 ? -11.571 -15.599 16.877 1.00 0.00 419 LYS A CA 8
ATOM 8203 C C . LYS A 1 113 ? -10.536 -16.400 17.673 1.00 0.00 419 LYS A C 8
ATOM 8204 O O . LYS A 1 113 ? -9.433 -16.636 17.220 1.00 0.00 419 LYS A O 8
ATOM 8210 N N . LYS A 1 114 ? -10.885 -16.819 18.857 1.00 0.00 420 LYS A N 8
ATOM 8211 C CA . LYS A 1 114 ? -9.929 -17.605 19.688 1.00 0.00 420 LYS A CA 8
ATOM 8212 C C . LYS A 1 114 ? -10.525 -18.981 20.016 1.00 0.00 420 LYS A C 8
ATOM 8213 O O . LYS A 1 114 ? -11.179 -19.587 19.191 1.00 0.00 420 LYS A O 8
ATOM 8219 N N . ASN A 1 115 ? -10.298 -19.487 21.203 1.00 0.00 421 ASN A N 8
ATOM 8220 C CA . ASN A 1 115 ? -10.850 -20.828 21.567 1.00 0.00 421 ASN A CA 8
ATOM 8221 C C . ASN A 1 115 ? -10.354 -21.886 20.577 1.00 0.00 421 ASN A C 8
ATOM 8222 O O . ASN A 1 115 ? -11.099 -22.742 20.142 1.00 0.00 421 ASN A O 8
ATOM 8227 N N . LYS A 1 116 ? -9.101 -21.832 20.223 1.00 0.00 422 LYS A N 8
ATOM 8228 C CA . LYS A 1 116 ? -8.547 -22.832 19.264 1.00 0.00 422 LYS A CA 8
ATOM 8229 C C . LYS A 1 116 ? -7.236 -23.402 19.814 1.00 0.00 422 LYS A C 8
ATOM 8230 O O . LYS A 1 116 ? -6.369 -22.671 20.250 1.00 0.00 422 LYS A O 8
ATOM 8236 N N . LEU A 1 117 ? -7.079 -24.700 19.800 1.00 0.00 423 LEU A N 8
ATOM 8237 C CA . LEU A 1 117 ? -5.821 -25.304 20.325 1.00 0.00 423 LEU A CA 8
ATOM 8238 C C . LEU A 1 117 ? -4.699 -25.201 19.282 1.00 0.00 423 LEU A C 8
ATOM 8239 O O . LEU A 1 117 ? -4.796 -25.787 18.222 1.00 0.00 423 LEU A O 8
ATOM 8244 N N . PRO A 1 118 ? -3.661 -24.471 19.612 1.00 0.00 424 PRO A N 8
ATOM 8245 C CA . PRO A 1 118 ? -2.521 -24.324 18.673 1.00 0.00 424 PRO A CA 8
ATOM 8246 C C . PRO A 1 118 ? -1.769 -25.655 18.552 1.00 0.00 424 PRO A C 8
ATOM 8247 O O . PRO A 1 118 ? -1.255 -25.999 17.507 1.00 0.00 424 PRO A O 8
ATOM 8251 N N . ILE A 1 119 ? -1.709 -26.402 19.621 1.00 0.00 425 ILE A N 8
ATOM 8252 C CA . ILE A 1 119 ? -0.997 -27.713 19.582 1.00 0.00 425 ILE A CA 8
ATOM 8253 C C . ILE A 1 119 ? -1.854 -28.798 20.239 1.00 0.00 425 ILE A C 8
ATOM 8254 O O . ILE A 1 119 ? -1.815 -29.923 19.767 1.00 0.00 425 ILE A O 8
ATOM 8265 N N . MET A 1 5 ? -20.476 5.639 3.463 1.00 0.00 311 MET A N 9
ATOM 8266 C CA . MET A 1 5 ? -21.386 4.818 4.315 1.00 0.00 311 MET A CA 9
ATOM 8267 C C . MET A 1 5 ? -20.594 3.736 5.058 1.00 0.00 311 MET A C 9
ATOM 8268 O O . MET A 1 5 ? -21.078 3.140 6.000 1.00 0.00 311 MET A O 9
ATOM 8273 N N . GLU A 1 6 ? -19.381 3.476 4.645 1.00 0.00 312 GLU A N 9
ATOM 8274 C CA . GLU A 1 6 ? -18.566 2.432 5.335 1.00 0.00 312 GLU A CA 9
ATOM 8275 C C . GLU A 1 6 ? -19.371 1.137 5.485 1.00 0.00 312 GLU A C 9
ATOM 8276 O O . GLU A 1 6 ? -19.717 0.734 6.578 1.00 0.00 312 GLU A O 9
ATOM 8282 N N . LYS A 1 7 ? -19.679 0.484 4.396 1.00 0.00 313 LYS A N 9
ATOM 8283 C CA . LYS A 1 7 ? -20.467 -0.776 4.493 1.00 0.00 313 LYS A CA 9
ATOM 8284 C C . LYS A 1 7 ? -19.727 -1.795 5.363 1.00 0.00 313 LYS A C 9
ATOM 8285 O O . LYS A 1 7 ? -20.330 -2.566 6.082 1.00 0.00 313 LYS A O 9
ATOM 8291 N N . GLY A 1 8 ? -18.422 -1.801 5.309 1.00 0.00 314 GLY A N 9
ATOM 8292 C CA . GLY A 1 8 ? -17.646 -2.765 6.139 1.00 0.00 314 GLY A CA 9
ATOM 8293 C C . GLY A 1 8 ? -17.259 -2.099 7.462 1.00 0.00 314 GLY A C 9
ATOM 8294 O O . GLY A 1 8 ? -16.226 -2.387 8.030 1.00 0.00 314 GLY A O 9
ATOM 8295 N N . THR A 1 9 ? -18.077 -1.203 7.948 1.00 0.00 315 THR A N 9
ATOM 8296 C CA . THR A 1 9 ? -17.756 -0.504 9.225 1.00 0.00 315 THR A CA 9
ATOM 8297 C C . THR A 1 9 ? -16.335 0.079 9.160 1.00 0.00 315 THR A C 9
ATOM 8298 O O . THR A 1 9 ? -16.131 1.176 8.682 1.00 0.00 315 THR A O 9
ATOM 8305 N N . PHE A 1 10 ? -15.353 -0.645 9.624 1.00 0.00 316 PHE A N 9
ATOM 8306 C CA . PHE A 1 10 ? -13.957 -0.125 9.567 1.00 0.00 316 PHE A CA 9
ATOM 8307 C C . PHE A 1 10 ? -13.422 -0.196 8.131 1.00 0.00 316 PHE A C 9
ATOM 8308 O O . PHE A 1 10 ? -12.485 -0.907 7.840 1.00 0.00 316 PHE A O 9
ATOM 8316 N N . THR A 1 11 ? -14.009 0.546 7.230 1.00 0.00 317 THR A N 9
ATOM 8317 C CA . THR A 1 11 ? -13.526 0.525 5.818 1.00 0.00 317 THR A CA 9
ATOM 8318 C C . THR A 1 11 ? -12.044 0.901 5.767 1.00 0.00 317 THR A C 9
ATOM 8319 O O . THR A 1 11 ? -11.373 0.947 6.779 1.00 0.00 317 THR A O 9
ATOM 8326 N N . LEU A 1 12 ? -11.516 1.140 4.598 1.00 0.00 318 LEU A N 9
ATOM 8327 C CA . LEU A 1 12 ? -10.069 1.472 4.507 1.00 0.00 318 LEU A CA 9
ATOM 8328 C C . LEU A 1 12 ? -9.833 2.976 4.677 1.00 0.00 318 LEU A C 9
ATOM 8329 O O . LEU A 1 12 ? -8.706 3.421 4.784 1.00 0.00 318 LEU A O 9
ATOM 8334 N N . LYS A 1 13 ? -10.873 3.764 4.750 1.00 0.00 319 LYS A N 9
ATOM 8335 C CA . LYS A 1 13 ? -10.667 5.227 4.970 1.00 0.00 319 LYS A CA 9
ATOM 8336 C C . LYS A 1 13 ? -9.977 5.440 6.332 1.00 0.00 319 LYS A C 9
ATOM 8337 O O . LYS A 1 13 ? -9.398 6.475 6.596 1.00 0.00 319 LYS A O 9
ATOM 8343 N N . ASP A 1 14 ? -10.008 4.436 7.176 1.00 0.00 320 ASP A N 9
ATOM 8344 C CA . ASP A 1 14 ? -9.333 4.513 8.505 1.00 0.00 320 ASP A CA 9
ATOM 8345 C C . ASP A 1 14 ? -7.812 4.354 8.333 1.00 0.00 320 ASP A C 9
ATOM 8346 O O . ASP A 1 14 ? -7.041 4.631 9.231 1.00 0.00 320 ASP A O 9
ATOM 8351 N N . ILE A 1 15 ? -7.386 3.905 7.180 1.00 0.00 321 ILE A N 9
ATOM 8352 C CA . ILE A 1 15 ? -5.926 3.719 6.927 1.00 0.00 321 ILE A CA 9
ATOM 8353 C C . ILE A 1 15 ? -5.210 5.068 6.783 1.00 0.00 321 ILE A C 9
ATOM 8354 O O . ILE A 1 15 ? -4.067 5.215 7.166 1.00 0.00 321 ILE A O 9
ATOM 8364 N N . TYR A 1 16 ? -5.864 6.050 6.222 1.00 0.00 322 TYR A N 9
ATOM 8365 C CA . TYR A 1 16 ? -5.204 7.380 6.042 1.00 0.00 322 TYR A CA 9
ATOM 8366 C C . TYR A 1 16 ? -4.721 7.935 7.383 1.00 0.00 322 TYR A C 9
ATOM 8367 O O . TYR A 1 16 ? -3.611 8.414 7.506 1.00 0.00 322 TYR A O 9
ATOM 8376 N N . LYS A 1 17 ? -5.546 7.874 8.388 1.00 0.00 323 LYS A N 9
ATOM 8377 C CA . LYS A 1 17 ? -5.138 8.395 9.723 1.00 0.00 323 LYS A CA 9
ATOM 8378 C C . LYS A 1 17 ? -3.947 7.605 10.273 1.00 0.00 323 LYS A C 9
ATOM 8379 O O . LYS A 1 17 ? -3.105 8.136 10.970 1.00 0.00 323 LYS A O 9
ATOM 8385 N N . GLN A 1 18 ? -3.886 6.335 9.986 1.00 0.00 324 GLN A N 9
ATOM 8386 C CA . GLN A 1 18 ? -2.772 5.499 10.513 1.00 0.00 324 GLN A CA 9
ATOM 8387 C C . GLN A 1 18 ? -1.406 5.984 10.014 1.00 0.00 324 GLN A C 9
ATOM 8388 O O . GLN A 1 18 ? -0.458 6.052 10.772 1.00 0.00 324 GLN A O 9
ATOM 8394 N N . ILE A 1 19 ? -1.274 6.293 8.749 1.00 0.00 325 ILE A N 9
ATOM 8395 C CA . ILE A 1 19 ? 0.064 6.732 8.249 1.00 0.00 325 ILE A CA 9
ATOM 8396 C C . ILE A 1 19 ? 0.329 8.217 8.548 1.00 0.00 325 ILE A C 9
ATOM 8397 O O . ILE A 1 19 ? 1.456 8.600 8.788 1.00 0.00 325 ILE A O 9
ATOM 8407 N N . GLU A 1 20 ? -0.669 9.061 8.554 1.00 0.00 326 GLU A N 9
ATOM 8408 C CA . GLU A 1 20 ? -0.416 10.503 8.859 1.00 0.00 326 GLU A CA 9
ATOM 8409 C C . GLU A 1 20 ? 0.397 10.661 10.150 1.00 0.00 326 GLU A C 9
ATOM 8410 O O . GLU A 1 20 ? 1.175 11.583 10.297 1.00 0.00 326 GLU A O 9
ATOM 8416 N N . ALA A 1 21 ? 0.206 9.779 11.091 1.00 0.00 327 ALA A N 9
ATOM 8417 C CA . ALA A 1 21 ? 0.945 9.890 12.383 1.00 0.00 327 ALA A CA 9
ATOM 8418 C C . ALA A 1 21 ? 2.461 9.928 12.156 1.00 0.00 327 ALA A C 9
ATOM 8419 O O . ALA A 1 21 ? 3.172 10.654 12.823 1.00 0.00 327 ALA A O 9
ATOM 8421 N N . MET A 1 22 ? 2.966 9.157 11.232 1.00 0.00 328 MET A N 9
ATOM 8422 C CA . MET A 1 22 ? 4.439 9.167 10.995 1.00 0.00 328 MET A CA 9
ATOM 8423 C C . MET A 1 22 ? 4.752 9.500 9.534 1.00 0.00 328 MET A C 9
ATOM 8424 O O . MET A 1 22 ? 4.147 8.973 8.622 1.00 0.00 328 MET A O 9
ATOM 8429 N N . ASN A 1 23 ? 5.704 10.366 9.311 1.00 0.00 329 ASN A N 9
ATOM 8430 C CA . ASN A 1 23 ? 6.079 10.738 7.917 1.00 0.00 329 ASN A CA 9
ATOM 8431 C C . ASN A 1 23 ? 7.576 11.070 7.850 1.00 0.00 329 ASN A C 9
ATOM 8432 O O . ASN A 1 23 ? 8.398 10.207 7.616 1.00 0.00 329 ASN A O 9
ATOM 8437 N N . LYS A 1 24 ? 7.941 12.310 8.057 1.00 0.00 330 LYS A N 9
ATOM 8438 C CA . LYS A 1 24 ? 9.384 12.677 8.007 1.00 0.00 330 LYS A CA 9
ATOM 8439 C C . LYS A 1 24 ? 9.704 13.680 9.121 1.00 0.00 330 LYS A C 9
ATOM 8440 O O . LYS A 1 24 ? 9.016 14.666 9.294 1.00 0.00 330 LYS A O 9
ATOM 8446 N N . MET A 1 25 ? 10.740 13.438 9.878 1.00 0.00 331 MET A N 9
ATOM 8447 C CA . MET A 1 25 ? 11.097 14.382 10.979 1.00 0.00 331 MET A CA 9
ATOM 8448 C C . MET A 1 25 ? 9.873 14.668 11.857 1.00 0.00 331 MET A C 9
ATOM 8449 O O . MET A 1 25 ? 9.152 15.623 11.642 1.00 0.00 331 MET A O 9
ATOM 8454 N N . GLY A 1 26 ? 9.630 13.848 12.843 1.00 0.00 332 GLY A N 9
ATOM 8455 C CA . GLY A 1 26 ? 8.452 14.077 13.727 1.00 0.00 332 GLY A CA 9
ATOM 8456 C C . GLY A 1 26 ? 8.637 15.382 14.510 1.00 0.00 332 GLY A C 9
ATOM 8457 O O . GLY A 1 26 ? 7.992 16.371 14.222 1.00 0.00 332 GLY A O 9
ATOM 8458 N N . PRO A 1 27 ? 9.513 15.345 15.485 1.00 0.00 333 PRO A N 9
ATOM 8459 C CA . PRO A 1 27 ? 9.776 16.548 16.318 1.00 0.00 333 PRO A CA 9
ATOM 8460 C C . PRO A 1 27 ? 10.507 17.626 15.510 1.00 0.00 333 PRO A C 9
ATOM 8461 O O . PRO A 1 27 ? 11.502 17.365 14.866 1.00 0.00 333 PRO A O 9
ATOM 8465 N N . VAL A 1 28 ? 10.022 18.837 15.549 1.00 0.00 334 VAL A N 9
ATOM 8466 C CA . VAL A 1 28 ? 10.691 19.935 14.794 1.00 0.00 334 VAL A CA 9
ATOM 8467 C C . VAL A 1 28 ? 12.072 20.237 15.392 1.00 0.00 334 VAL A C 9
ATOM 8468 O O . VAL A 1 28 ? 13.005 20.564 14.687 1.00 0.00 334 VAL A O 9
ATOM 8478 N N . ARG A 1 29 ? 12.205 20.134 16.688 1.00 0.00 335 ARG A N 9
ATOM 8479 C CA . ARG A 1 29 ? 13.524 20.422 17.330 1.00 0.00 335 ARG A CA 9
ATOM 8480 C C . ARG A 1 29 ? 14.583 19.424 16.849 1.00 0.00 335 ARG A C 9
ATOM 8481 O O . ARG A 1 29 ? 14.285 18.286 16.545 1.00 0.00 335 ARG A O 9
ATOM 8489 N N . LYS A 1 30 ? 15.817 19.845 16.776 1.00 0.00 336 LYS A N 9
ATOM 8490 C CA . LYS A 1 30 ? 16.894 18.922 16.311 1.00 0.00 336 LYS A CA 9
ATOM 8491 C C . LYS A 1 30 ? 18.118 19.023 17.226 1.00 0.00 336 LYS A C 9
ATOM 8492 O O . LYS A 1 30 ? 19.222 19.263 16.778 1.00 0.00 336 LYS A O 9
ATOM 8498 N N . ILE A 1 31 ? 17.938 18.840 18.506 1.00 0.00 337 ILE A N 9
ATOM 8499 C CA . ILE A 1 31 ? 19.102 18.928 19.434 1.00 0.00 337 ILE A CA 9
ATOM 8500 C C . ILE A 1 31 ? 19.294 17.605 20.184 1.00 0.00 337 ILE A C 9
ATOM 8501 O O . ILE A 1 31 ? 18.376 17.077 20.778 1.00 0.00 337 ILE A O 9
ATOM 8511 N N . PHE A 1 32 ? 20.484 17.068 20.159 1.00 0.00 338 PHE A N 9
ATOM 8512 C CA . PHE A 1 32 ? 20.738 15.780 20.869 1.00 0.00 338 PHE A CA 9
ATOM 8513 C C . PHE A 1 32 ? 21.829 15.945 21.935 1.00 0.00 338 PHE A C 9
ATOM 8514 O O . PHE A 1 32 ? 22.211 14.995 22.590 1.00 0.00 338 PHE A O 9
ATOM 8522 N N . GLU A 1 33 ? 22.340 17.135 22.117 1.00 0.00 339 GLU A N 9
ATOM 8523 C CA . GLU A 1 33 ? 23.407 17.340 23.142 1.00 0.00 339 GLU A CA 9
ATOM 8524 C C . GLU A 1 33 ? 24.530 16.310 22.958 1.00 0.00 339 GLU A C 9
ATOM 8525 O O . GLU A 1 33 ? 25.072 15.791 23.914 1.00 0.00 339 GLU A O 9
ATOM 8531 N N . MET A 1 34 ? 24.880 16.009 21.736 1.00 0.00 340 MET A N 9
ATOM 8532 C CA . MET A 1 34 ? 25.966 15.015 21.495 1.00 0.00 340 MET A CA 9
ATOM 8533 C C . MET A 1 34 ? 27.169 15.693 20.834 1.00 0.00 340 MET A C 9
ATOM 8534 O O . MET A 1 34 ? 27.029 16.645 20.091 1.00 0.00 340 MET A O 9
ATOM 8539 N N . LEU A 1 35 ? 28.352 15.211 21.103 1.00 0.00 341 LEU A N 9
ATOM 8540 C CA . LEU A 1 35 ? 29.565 15.828 20.495 1.00 0.00 341 LEU A CA 9
ATOM 8541 C C . LEU A 1 35 ? 30.049 14.989 19.302 1.00 0.00 341 LEU A C 9
ATOM 8542 O O . LEU A 1 35 ? 30.563 13.903 19.482 1.00 0.00 341 LEU A O 9
ATOM 8547 N N . PRO A 1 36 ? 29.869 15.519 18.115 1.00 0.00 342 PRO A N 9
ATOM 8548 C CA . PRO A 1 36 ? 30.297 14.794 16.892 1.00 0.00 342 PRO A CA 9
ATOM 8549 C C . PRO A 1 36 ? 31.824 14.846 16.720 1.00 0.00 342 PRO A C 9
ATOM 8550 O O . PRO A 1 36 ? 32.364 14.306 15.775 1.00 0.00 342 PRO A O 9
ATOM 8554 N N . PHE A 1 37 ? 32.524 15.496 17.617 1.00 0.00 343 PHE A N 9
ATOM 8555 C CA . PHE A 1 37 ? 34.012 15.584 17.496 1.00 0.00 343 PHE A CA 9
ATOM 8556 C C . PHE A 1 37 ? 34.408 16.180 16.142 1.00 0.00 343 PHE A C 9
ATOM 8557 O O . PHE A 1 37 ? 35.392 15.790 15.545 1.00 0.00 343 PHE A O 9
ATOM 8565 N N . GLY A 1 38 ? 33.655 17.129 15.657 1.00 0.00 344 GLY A N 9
ATOM 8566 C CA . GLY A 1 38 ? 33.995 17.758 14.347 1.00 0.00 344 GLY A CA 9
ATOM 8567 C C . GLY A 1 38 ? 33.137 17.152 13.234 1.00 0.00 344 GLY A C 9
ATOM 8568 O O . GLY A 1 38 ? 33.012 17.721 12.167 1.00 0.00 344 GLY A O 9
ATOM 8569 N N . LEU A 1 39 ? 32.549 15.997 13.476 1.00 0.00 345 LEU A N 9
ATOM 8570 C CA . LEU A 1 39 ? 31.679 15.319 12.448 1.00 0.00 345 LEU A CA 9
ATOM 8571 C C . LEU A 1 39 ? 32.543 14.623 11.393 1.00 0.00 345 LEU A C 9
ATOM 8572 O O . LEU A 1 39 ? 32.396 13.445 11.135 1.00 0.00 345 LEU A O 9
ATOM 8577 N N . GLY A 1 40 ? 33.435 15.346 10.776 1.00 0.00 346 GLY A N 9
ATOM 8578 C CA . GLY A 1 40 ? 34.300 14.730 9.731 1.00 0.00 346 GLY A CA 9
ATOM 8579 C C . GLY A 1 40 ? 33.863 15.233 8.355 1.00 0.00 346 GLY A C 9
ATOM 8580 O O . GLY A 1 40 ? 33.737 14.474 7.415 1.00 0.00 346 GLY A O 9
ATOM 8581 N N . LEU A 1 41 ? 33.631 16.514 8.232 1.00 0.00 347 LEU A N 9
ATOM 8582 C CA . LEU A 1 41 ? 33.201 17.079 6.918 1.00 0.00 347 LEU A CA 9
ATOM 8583 C C . LEU A 1 41 ? 31.943 16.362 6.414 1.00 0.00 347 LEU A C 9
ATOM 8584 O O . LEU A 1 41 ? 31.657 16.350 5.235 1.00 0.00 347 LEU A O 9
ATOM 8589 N N . LYS A 1 42 ? 31.194 15.761 7.299 1.00 0.00 348 LYS A N 9
ATOM 8590 C CA . LYS A 1 42 ? 29.961 15.042 6.866 1.00 0.00 348 LYS A CA 9
ATOM 8591 C C . LYS A 1 42 ? 28.716 15.884 7.169 1.00 0.00 348 LYS A C 9
ATOM 8592 O O . LYS A 1 42 ? 27.810 15.956 6.371 1.00 0.00 348 LYS A O 9
ATOM 8598 N N . VAL A 1 43 ? 28.688 16.507 8.324 1.00 0.00 349 VAL A N 9
ATOM 8599 C CA . VAL A 1 43 ? 27.523 17.360 8.756 1.00 0.00 349 VAL A CA 9
ATOM 8600 C C . VAL A 1 43 ? 26.172 16.789 8.285 1.00 0.00 349 VAL A C 9
ATOM 8601 O O . VAL A 1 43 ? 25.485 16.125 9.035 1.00 0.00 349 VAL A O 9
ATOM 8611 N N . ASP A 1 44 ? 25.778 17.035 7.063 1.00 0.00 350 ASP A N 9
ATOM 8612 C CA . ASP A 1 44 ? 24.471 16.495 6.589 1.00 0.00 350 ASP A CA 9
ATOM 8613 C C . ASP A 1 44 ? 24.627 15.021 6.206 1.00 0.00 350 ASP A C 9
ATOM 8614 O O . ASP A 1 44 ? 25.684 14.589 5.792 1.00 0.00 350 ASP A O 9
ATOM 8619 N N . ASN A 1 45 ? 23.588 14.243 6.344 1.00 0.00 351 ASN A N 9
ATOM 8620 C CA . ASN A 1 45 ? 23.684 12.798 5.987 1.00 0.00 351 ASN A CA 9
ATOM 8621 C C . ASN A 1 45 ? 22.331 12.291 5.479 1.00 0.00 351 ASN A C 9
ATOM 8622 O O . ASN A 1 45 ? 21.371 13.030 5.421 1.00 0.00 351 ASN A O 9
ATOM 8627 N N . ASP A 1 46 ? 22.258 11.035 5.113 1.00 0.00 352 ASP A N 9
ATOM 8628 C CA . ASP A 1 46 ? 20.973 10.454 4.607 1.00 0.00 352 ASP A CA 9
ATOM 8629 C C . ASP A 1 46 ? 20.499 11.193 3.352 1.00 0.00 352 ASP A C 9
ATOM 8630 O O . ASP A 1 46 ? 20.527 12.405 3.277 1.00 0.00 352 ASP A O 9
ATOM 8635 N N . VAL A 1 47 ? 20.057 10.467 2.365 1.00 0.00 353 VAL A N 9
ATOM 8636 C CA . VAL A 1 47 ? 19.573 11.120 1.118 1.00 0.00 353 VAL A CA 9
ATOM 8637 C C . VAL A 1 47 ? 18.164 10.625 0.787 1.00 0.00 353 VAL A C 9
ATOM 8638 O O . VAL A 1 47 ? 17.752 9.565 1.216 1.00 0.00 353 VAL A O 9
ATOM 8648 N N . MET A 1 48 ? 17.418 11.386 0.037 1.00 0.00 354 MET A N 9
ATOM 8649 C CA . MET A 1 48 ? 16.032 10.959 -0.308 1.00 0.00 354 MET A CA 9
ATOM 8650 C C . MET A 1 48 ? 16.037 10.099 -1.574 1.00 0.00 354 MET A C 9
ATOM 8651 O O . MET A 1 48 ? 16.223 10.590 -2.670 1.00 0.00 354 MET A O 9
ATOM 8656 N N . GLU A 1 49 ? 15.828 8.819 -1.430 1.00 0.00 355 GLU A N 9
ATOM 8657 C CA . GLU A 1 49 ? 15.815 7.924 -2.622 1.00 0.00 355 GLU A CA 9
ATOM 8658 C C . GLU A 1 49 ? 15.416 6.501 -2.209 1.00 0.00 355 GLU A C 9
ATOM 8659 O O . GLU A 1 49 ? 14.323 6.049 -2.488 1.00 0.00 355 GLU A O 9
ATOM 8665 N N . MET A 1 50 ? 16.289 5.794 -1.540 1.00 0.00 356 MET A N 9
ATOM 8666 C CA . MET A 1 50 ? 15.954 4.405 -1.105 1.00 0.00 356 MET A CA 9
ATOM 8667 C C . MET A 1 50 ? 15.586 4.379 0.385 1.00 0.00 356 MET A C 9
ATOM 8668 O O . MET A 1 50 ? 15.077 3.397 0.887 1.00 0.00 356 MET A O 9
ATOM 8673 N N . THR A 1 51 ? 15.849 5.441 1.100 1.00 0.00 357 THR A N 9
ATOM 8674 C CA . THR A 1 51 ? 15.523 5.456 2.557 1.00 0.00 357 THR A CA 9
ATOM 8675 C C . THR A 1 51 ? 14.037 5.155 2.784 1.00 0.00 357 THR A C 9
ATOM 8676 O O . THR A 1 51 ? 13.681 4.331 3.606 1.00 0.00 357 THR A O 9
ATOM 8683 N N . GLN A 1 52 ? 13.166 5.806 2.062 1.00 0.00 358 GLN A N 9
ATOM 8684 C CA . GLN A 1 52 ? 11.706 5.546 2.238 1.00 0.00 358 GLN A CA 9
ATOM 8685 C C . GLN A 1 52 ? 10.902 6.246 1.136 1.00 0.00 358 GLN A C 9
ATOM 8686 O O . GLN A 1 52 ? 11.369 7.183 0.518 1.00 0.00 358 GLN A O 9
ATOM 8692 N N . GLU A 1 53 ? 9.696 5.806 0.889 1.00 0.00 359 GLU A N 9
ATOM 8693 C CA . GLU A 1 53 ? 8.872 6.457 -0.172 1.00 0.00 359 GLU A CA 9
ATOM 8694 C C . GLU A 1 53 ? 7.453 5.874 -0.200 1.00 0.00 359 GLU A C 9
ATOM 8695 O O . GLU A 1 53 ? 6.487 6.581 -0.403 1.00 0.00 359 GLU A O 9
ATOM 8701 N N . LYS A 1 54 ? 7.321 4.590 -0.015 1.00 0.00 360 LYS A N 9
ATOM 8702 C CA . LYS A 1 54 ? 5.964 3.969 -0.053 1.00 0.00 360 LYS A CA 9
ATOM 8703 C C . LYS A 1 54 ? 5.043 4.589 1.003 1.00 0.00 360 LYS A C 9
ATOM 8704 O O . LYS A 1 54 ? 3.900 4.899 0.733 1.00 0.00 360 LYS A O 9
ATOM 8710 N N . MET A 1 55 ? 5.522 4.770 2.205 1.00 0.00 361 MET A N 9
ATOM 8711 C CA . MET A 1 55 ? 4.657 5.364 3.264 1.00 0.00 361 MET A CA 9
ATOM 8712 C C . MET A 1 55 ? 4.287 6.801 2.905 1.00 0.00 361 MET A C 9
ATOM 8713 O O . MET A 1 55 ? 3.172 7.239 3.105 1.00 0.00 361 MET A O 9
ATOM 8718 N N . LYS A 1 56 ? 5.219 7.530 2.378 1.00 0.00 362 LYS A N 9
ATOM 8719 C CA . LYS A 1 56 ? 4.944 8.945 2.000 1.00 0.00 362 LYS A CA 9
ATOM 8720 C C . LYS A 1 56 ? 3.846 9.013 0.931 1.00 0.00 362 LYS A C 9
ATOM 8721 O O . LYS A 1 56 ? 3.009 9.893 0.943 1.00 0.00 362 LYS A O 9
ATOM 8727 N N . LYS A 1 57 ? 3.847 8.091 0.007 1.00 0.00 363 LYS A N 9
ATOM 8728 C CA . LYS A 1 57 ? 2.806 8.102 -1.064 1.00 0.00 363 LYS A CA 9
ATOM 8729 C C . LYS A 1 57 ? 1.536 7.368 -0.610 1.00 0.00 363 LYS A C 9
ATOM 8730 O O . LYS A 1 57 ? 0.563 7.289 -1.335 1.00 0.00 363 LYS A O 9
ATOM 8736 N N . PHE A 1 58 ? 1.533 6.824 0.579 1.00 0.00 364 PHE A N 9
ATOM 8737 C CA . PHE A 1 58 ? 0.326 6.094 1.068 1.00 0.00 364 PHE A CA 9
ATOM 8738 C C . PHE A 1 58 ? -0.838 7.068 1.293 1.00 0.00 364 PHE A C 9
ATOM 8739 O O . PHE A 1 58 ? -1.863 6.995 0.645 1.00 0.00 364 PHE A O 9
ATOM 8747 N N . ARG A 1 59 ? -0.682 7.966 2.227 1.00 0.00 365 ARG A N 9
ATOM 8748 C CA . ARG A 1 59 ? -1.770 8.942 2.535 1.00 0.00 365 ARG A CA 9
ATOM 8749 C C . ARG A 1 59 ? -2.118 9.810 1.322 1.00 0.00 365 ARG A C 9
ATOM 8750 O O . ARG A 1 59 ? -3.253 10.203 1.139 1.00 0.00 365 ARG A O 9
ATOM 8758 N N . VAL A 1 60 ? -1.155 10.142 0.512 1.00 0.00 366 VAL A N 9
ATOM 8759 C CA . VAL A 1 60 ? -1.448 11.016 -0.659 1.00 0.00 366 VAL A CA 9
ATOM 8760 C C . VAL A 1 60 ? -2.534 10.395 -1.547 1.00 0.00 366 VAL A C 9
ATOM 8761 O O . VAL A 1 60 ? -3.530 11.020 -1.849 1.00 0.00 366 VAL A O 9
ATOM 8771 N N . ILE A 1 61 ? -2.341 9.181 -1.990 1.00 0.00 367 ILE A N 9
ATOM 8772 C CA . ILE A 1 61 ? -3.347 8.527 -2.884 1.00 0.00 367 ILE A CA 9
ATOM 8773 C C . ILE A 1 61 ? -4.741 8.524 -2.258 1.00 0.00 367 ILE A C 9
ATOM 8774 O O . ILE A 1 61 ? -5.731 8.350 -2.941 1.00 0.00 367 ILE A O 9
ATOM 8784 N N . MET A 1 62 ? -4.835 8.690 -0.974 1.00 0.00 368 MET A N 9
ATOM 8785 C CA . MET A 1 62 ? -6.179 8.670 -0.326 1.00 0.00 368 MET A CA 9
ATOM 8786 C C . MET A 1 62 ? -7.141 9.616 -1.051 1.00 0.00 368 MET A C 9
ATOM 8787 O O . MET A 1 62 ? -8.240 9.238 -1.405 1.00 0.00 368 MET A O 9
ATOM 8792 N N . ASP A 1 63 ? -6.740 10.836 -1.287 1.00 0.00 369 ASP A N 9
ATOM 8793 C CA . ASP A 1 63 ? -7.648 11.774 -2.004 1.00 0.00 369 ASP A CA 9
ATOM 8794 C C . ASP A 1 63 ? -7.763 11.363 -3.474 1.00 0.00 369 ASP A C 9
ATOM 8795 O O . ASP A 1 63 ? -8.816 11.458 -4.072 1.00 0.00 369 ASP A O 9
ATOM 8800 N N . SER A 1 64 ? -6.696 10.882 -4.059 1.00 0.00 370 SER A N 9
ATOM 8801 C CA . SER A 1 64 ? -6.767 10.444 -5.482 1.00 0.00 370 SER A CA 9
ATOM 8802 C C . SER A 1 64 ? -7.767 9.293 -5.601 1.00 0.00 370 SER A C 9
ATOM 8803 O O . SER A 1 64 ? -8.407 9.106 -6.615 1.00 0.00 370 SER A O 9
ATOM 8806 N N . MET A 1 65 ? -7.914 8.545 -4.544 1.00 0.00 371 MET A N 9
ATOM 8807 C CA . MET A 1 65 ? -8.876 7.414 -4.526 1.00 0.00 371 MET A CA 9
ATOM 8808 C C . MET A 1 65 ? -10.199 7.889 -3.927 1.00 0.00 371 MET A C 9
ATOM 8809 O O . MET A 1 65 ? -10.238 8.805 -3.131 1.00 0.00 371 MET A O 9
ATOM 8814 N N . THR A 1 66 ? -11.280 7.281 -4.309 1.00 0.00 372 THR A N 9
ATOM 8815 C CA . THR A 1 66 ? -12.595 7.706 -3.771 1.00 0.00 372 THR A CA 9
ATOM 8816 C C . THR A 1 66 ? -12.951 6.880 -2.542 1.00 0.00 372 THR A C 9
ATOM 8817 O O . THR A 1 66 ? -12.881 5.670 -2.563 1.00 0.00 372 THR A O 9
ATOM 8824 N N . GLU A 1 67 ? -13.349 7.521 -1.480 1.00 0.00 373 GLU A N 9
ATOM 8825 C CA . GLU A 1 67 ? -13.737 6.755 -0.253 1.00 0.00 373 GLU A CA 9
ATOM 8826 C C . GLU A 1 67 ? -14.672 5.602 -0.651 1.00 0.00 373 GLU A C 9
ATOM 8827 O O . GLU A 1 67 ? -14.553 4.489 -0.176 1.00 0.00 373 GLU A O 9
ATOM 8833 N N . GLU A 1 68 ? -15.604 5.882 -1.523 1.00 0.00 374 GLU A N 9
ATOM 8834 C CA . GLU A 1 68 ? -16.562 4.838 -1.973 1.00 0.00 374 GLU A CA 9
ATOM 8835 C C . GLU A 1 68 ? -15.802 3.620 -2.505 1.00 0.00 374 GLU A C 9
ATOM 8836 O O . GLU A 1 68 ? -16.163 2.484 -2.288 1.00 0.00 374 GLU A O 9
ATOM 8842 N N . GLU A 1 69 ? -14.718 3.888 -3.182 1.00 0.00 375 GLU A N 9
ATOM 8843 C CA . GLU A 1 69 ? -13.868 2.786 -3.722 1.00 0.00 375 GLU A CA 9
ATOM 8844 C C . GLU A 1 69 ? -13.176 2.021 -2.591 1.00 0.00 375 GLU A C 9
ATOM 8845 O O . GLU A 1 69 ? -13.049 0.813 -2.628 1.00 0.00 375 GLU A O 9
ATOM 8851 N N . LEU A 1 70 ? -12.700 2.725 -1.600 1.00 0.00 376 LEU A N 9
ATOM 8852 C CA . LEU A 1 70 ? -11.984 2.043 -0.481 1.00 0.00 376 LEU A CA 9
ATOM 8853 C C . LEU A 1 70 ? -12.865 0.990 0.180 1.00 0.00 376 LEU A C 9
ATOM 8854 O O . LEU A 1 70 ? -12.405 -0.072 0.547 1.00 0.00 376 LEU A O 9
ATOM 8859 N N . LEU A 1 71 ? -14.120 1.269 0.346 1.00 0.00 377 LEU A N 9
ATOM 8860 C CA . LEU A 1 71 ? -15.014 0.270 0.996 1.00 0.00 377 LEU A CA 9
ATOM 8861 C C . LEU A 1 71 ? -15.188 -0.965 0.096 1.00 0.00 377 LEU A C 9
ATOM 8862 O O . LEU A 1 71 ? -15.365 -2.066 0.582 1.00 0.00 377 LEU A O 9
ATOM 8867 N N . ASN A 1 72 ? -15.128 -0.808 -1.205 1.00 0.00 378 ASN A N 9
ATOM 8868 C CA . ASN A 1 72 ? -15.277 -1.983 -2.107 1.00 0.00 378 ASN A CA 9
ATOM 8869 C C . ASN A 1 72 ? -14.484 -1.733 -3.403 1.00 0.00 378 ASN A C 9
ATOM 8870 O O . ASN A 1 72 ? -15.061 -1.586 -4.462 1.00 0.00 378 ASN A O 9
ATOM 8875 N N . PRO A 1 73 ? -13.179 -1.681 -3.268 1.00 0.00 379 PRO A N 9
ATOM 8876 C CA . PRO A 1 73 ? -12.289 -1.430 -4.434 1.00 0.00 379 PRO A CA 9
ATOM 8877 C C . PRO A 1 73 ? -12.365 -2.582 -5.435 1.00 0.00 379 PRO A C 9
ATOM 8878 O O . PRO A 1 73 ? -12.032 -2.433 -6.594 1.00 0.00 379 PRO A O 9
ATOM 8882 N N . LYS A 1 74 ? -12.826 -3.722 -5.005 1.00 0.00 380 LYS A N 9
ATOM 8883 C CA . LYS A 1 74 ? -12.953 -4.870 -5.947 1.00 0.00 380 LYS A CA 9
ATOM 8884 C C . LYS A 1 74 ? -13.870 -4.459 -7.102 1.00 0.00 380 LYS A C 9
ATOM 8885 O O . LYS A 1 74 ? -13.799 -4.988 -8.192 1.00 0.00 380 LYS A O 9
ATOM 8891 N N . ILE A 1 75 ? -14.740 -3.516 -6.850 1.00 0.00 381 ILE A N 9
ATOM 8892 C CA . ILE A 1 75 ? -15.687 -3.051 -7.901 1.00 0.00 381 ILE A CA 9
ATOM 8893 C C . ILE A 1 75 ? -14.937 -2.493 -9.122 1.00 0.00 381 ILE A C 9
ATOM 8894 O O . ILE A 1 75 ? -15.486 -2.418 -10.203 1.00 0.00 381 ILE A O 9
ATOM 8904 N N . ILE A 1 76 ? -13.697 -2.120 -8.976 1.00 0.00 382 ILE A N 9
ATOM 8905 C CA . ILE A 1 76 ? -12.941 -1.594 -10.153 1.00 0.00 382 ILE A CA 9
ATOM 8906 C C . ILE A 1 76 ? -11.453 -1.863 -9.983 1.00 0.00 382 ILE A C 9
ATOM 8907 O O . ILE A 1 76 ? -11.023 -2.427 -8.998 1.00 0.00 382 ILE A O 9
ATOM 8917 N N . ASP A 1 77 ? -10.660 -1.447 -10.928 1.00 0.00 383 ASP A N 9
ATOM 8918 C CA . ASP A 1 77 ? -9.196 -1.662 -10.803 1.00 0.00 383 ASP A CA 9
ATOM 8919 C C . ASP A 1 77 ? -8.437 -0.964 -11.938 1.00 0.00 383 ASP A C 9
ATOM 8920 O O . ASP A 1 77 ? -7.982 0.150 -11.796 1.00 0.00 383 ASP A O 9
ATOM 8925 N N . SER A 1 78 ? -8.266 -1.621 -13.041 1.00 0.00 384 SER A N 9
ATOM 8926 C CA . SER A 1 78 ? -7.494 -1.023 -14.177 1.00 0.00 384 SER A CA 9
ATOM 8927 C C . SER A 1 78 ? -8.051 0.331 -14.645 1.00 0.00 384 SER A C 9
ATOM 8928 O O . SER A 1 78 ? -7.306 1.178 -15.088 1.00 0.00 384 SER A O 9
ATOM 8931 N N . SER A 1 79 ? -9.338 0.537 -14.601 1.00 0.00 385 SER A N 9
ATOM 8932 C CA . SER A 1 79 ? -9.894 1.836 -15.100 1.00 0.00 385 SER A CA 9
ATOM 8933 C C . SER A 1 79 ? -9.836 2.946 -14.039 1.00 0.00 385 SER A C 9
ATOM 8934 O O . SER A 1 79 ? -9.160 3.941 -14.199 1.00 0.00 385 SER A O 9
ATOM 8937 N N . ARG A 1 80 ? -10.571 2.791 -12.978 1.00 0.00 386 ARG A N 9
ATOM 8938 C CA . ARG A 1 80 ? -10.596 3.848 -11.920 1.00 0.00 386 ARG A CA 9
ATOM 8939 C C . ARG A 1 80 ? -9.205 4.109 -11.330 1.00 0.00 386 ARG A C 9
ATOM 8940 O O . ARG A 1 80 ? -8.798 5.244 -11.185 1.00 0.00 386 ARG A O 9
ATOM 8948 N N . ILE A 1 81 ? -8.474 3.088 -10.981 1.00 0.00 387 ILE A N 9
ATOM 8949 C CA . ILE A 1 81 ? -7.121 3.325 -10.393 1.00 0.00 387 ILE A CA 9
ATOM 8950 C C . ILE A 1 81 ? -6.211 4.001 -11.418 1.00 0.00 387 ILE A C 9
ATOM 8951 O O . ILE A 1 81 ? -5.298 4.722 -11.070 1.00 0.00 387 ILE A O 9
ATOM 8961 N N . ARG A 1 82 ? -6.462 3.791 -12.684 1.00 0.00 388 ARG A N 9
ATOM 8962 C CA . ARG A 1 82 ? -5.612 4.448 -13.719 1.00 0.00 388 ARG A CA 9
ATOM 8963 C C . ARG A 1 82 ? -5.591 5.951 -13.472 1.00 0.00 388 ARG A C 9
ATOM 8964 O O . ARG A 1 82 ? -4.568 6.537 -13.184 1.00 0.00 388 ARG A O 9
ATOM 8972 N N . ARG A 1 83 ? -6.734 6.569 -13.561 1.00 0.00 389 ARG A N 9
ATOM 8973 C CA . ARG A 1 83 ? -6.815 8.028 -13.310 1.00 0.00 389 ARG A CA 9
ATOM 8974 C C . ARG A 1 83 ? -6.271 8.331 -11.919 1.00 0.00 389 ARG A C 9
ATOM 8975 O O . ARG A 1 83 ? -5.573 9.304 -11.708 1.00 0.00 389 ARG A O 9
ATOM 8983 N N . ILE A 1 84 ? -6.627 7.525 -10.952 1.00 0.00 390 ILE A N 9
ATOM 8984 C CA . ILE A 1 84 ? -6.171 7.792 -9.561 1.00 0.00 390 ILE A CA 9
ATOM 8985 C C . ILE A 1 84 ? -4.639 7.860 -9.516 1.00 0.00 390 ILE A C 9
ATOM 8986 O O . ILE A 1 84 ? -4.064 8.797 -8.998 1.00 0.00 390 ILE A O 9
ATOM 8996 N N . ALA A 1 85 ? -3.977 6.877 -10.062 1.00 0.00 391 ALA A N 9
ATOM 8997 C CA . ALA A 1 85 ? -2.491 6.889 -10.059 1.00 0.00 391 ALA A CA 9
ATOM 8998 C C . ALA A 1 85 ? -1.984 8.209 -10.624 1.00 0.00 391 ALA A C 9
ATOM 8999 O O . ALA A 1 85 ? -1.053 8.800 -10.116 1.00 0.00 391 ALA A O 9
ATOM 9001 N N . ILE A 1 86 ? -2.604 8.680 -11.667 1.00 0.00 392 ILE A N 9
ATOM 9002 C CA . ILE A 1 86 ? -2.170 9.968 -12.256 1.00 0.00 392 ILE A CA 9
ATOM 9003 C C . ILE A 1 86 ? -2.317 11.075 -11.214 1.00 0.00 392 ILE A C 9
ATOM 9004 O O . ILE A 1 86 ? -1.462 11.928 -11.079 1.00 0.00 392 ILE A O 9
ATOM 9014 N N . GLY A 1 87 ? -3.386 11.066 -10.464 1.00 0.00 393 GLY A N 9
ATOM 9015 C CA . GLY A 1 87 ? -3.571 12.113 -9.426 1.00 0.00 393 GLY A CA 9
ATOM 9016 C C . GLY A 1 87 ? -2.500 11.953 -8.349 1.00 0.00 393 GLY A C 9
ATOM 9017 O O . GLY A 1 87 ? -1.940 12.917 -7.866 1.00 0.00 393 GLY A O 9
ATOM 9018 N N . SER A 1 88 ? -2.207 10.737 -7.974 1.00 0.00 394 SER A N 9
ATOM 9019 C CA . SER A 1 88 ? -1.167 10.507 -6.932 1.00 0.00 394 SER A CA 9
ATOM 9020 C C . SER A 1 88 ? 0.231 10.634 -7.546 1.00 0.00 394 SER A C 9
ATOM 9021 O O . SER A 1 88 ? 1.203 10.882 -6.860 1.00 0.00 394 SER A O 9
ATOM 9024 N N . GLY A 1 89 ? 0.334 10.471 -8.836 1.00 0.00 395 GLY A N 9
ATOM 9025 C CA . GLY A 1 89 ? 1.661 10.587 -9.500 1.00 0.00 395 GLY A CA 9
ATOM 9026 C C . GLY A 1 89 ? 2.357 9.222 -9.540 1.00 0.00 395 GLY A C 9
ATOM 9027 O O . GLY A 1 89 ? 3.394 9.068 -10.155 1.00 0.00 395 GLY A O 9
ATOM 9028 N N . THR A 1 90 ? 1.807 8.227 -8.894 1.00 0.00 396 THR A N 9
ATOM 9029 C CA . THR A 1 90 ? 2.457 6.885 -8.910 1.00 0.00 396 THR A CA 9
ATOM 9030 C C . THR A 1 90 ? 1.942 6.064 -10.107 1.00 0.00 396 THR A C 9
ATOM 9031 O O . THR A 1 90 ? 2.220 6.384 -11.245 1.00 0.00 396 THR A O 9
ATOM 9038 N N . SER A 1 91 ? 1.211 5.006 -9.870 1.00 0.00 397 SER A N 9
ATOM 9039 C CA . SER A 1 91 ? 0.707 4.176 -10.993 1.00 0.00 397 SER A CA 9
ATOM 9040 C C . SER A 1 91 ? -0.226 3.101 -10.439 1.00 0.00 397 SER A C 9
ATOM 9041 O O . SER A 1 91 ? -0.248 2.857 -9.250 1.00 0.00 397 SER A O 9
ATOM 9044 N N . PRO A 1 92 ? -0.971 2.495 -11.318 1.00 0.00 398 PRO A N 9
ATOM 9045 C CA . PRO A 1 92 ? -1.922 1.437 -10.904 1.00 0.00 398 PRO A CA 9
ATOM 9046 C C . PRO A 1 92 ? -1.179 0.271 -10.253 1.00 0.00 398 PRO A C 9
ATOM 9047 O O . PRO A 1 92 ? -1.650 -0.322 -9.304 1.00 0.00 398 PRO A O 9
ATOM 9051 N N . GLN A 1 93 ? -0.018 -0.059 -10.745 1.00 0.00 399 GLN A N 9
ATOM 9052 C CA . GLN A 1 93 ? 0.755 -1.181 -10.145 1.00 0.00 399 GLN A CA 9
ATOM 9053 C C . GLN A 1 93 ? 0.956 -0.966 -8.645 1.00 0.00 399 GLN A C 9
ATOM 9054 O O . GLN A 1 93 ? 0.849 -1.886 -7.857 1.00 0.00 399 GLN A O 9
ATOM 9060 N N . GLU A 1 94 ? 1.269 0.236 -8.241 1.00 0.00 400 GLU A N 9
ATOM 9061 C CA . GLU A 1 94 ? 1.501 0.486 -6.793 1.00 0.00 400 GLU A CA 9
ATOM 9062 C C . GLU A 1 94 ? 0.199 0.395 -6.003 1.00 0.00 400 GLU A C 9
ATOM 9063 O O . GLU A 1 94 ? 0.195 0.013 -4.849 1.00 0.00 400 GLU A O 9
ATOM 9069 N N . VAL A 1 95 ? -0.909 0.700 -6.616 1.00 0.00 401 VAL A N 9
ATOM 9070 C CA . VAL A 1 95 ? -2.193 0.573 -5.881 1.00 0.00 401 VAL A CA 9
ATOM 9071 C C . VAL A 1 95 ? -2.632 -0.887 -5.959 1.00 0.00 401 VAL A C 9
ATOM 9072 O O . VAL A 1 95 ? -3.258 -1.410 -5.057 1.00 0.00 401 VAL A O 9
ATOM 9082 N N . LYS A 1 96 ? -2.287 -1.557 -7.025 1.00 0.00 402 LYS A N 9
ATOM 9083 C CA . LYS A 1 96 ? -2.662 -2.991 -7.148 1.00 0.00 402 LYS A CA 9
ATOM 9084 C C . LYS A 1 96 ? -2.011 -3.786 -6.017 1.00 0.00 402 LYS A C 9
ATOM 9085 O O . LYS A 1 96 ? -2.651 -4.596 -5.375 1.00 0.00 402 LYS A O 9
ATOM 9091 N N . GLU A 1 97 ? -0.756 -3.542 -5.739 1.00 0.00 403 GLU A N 9
ATOM 9092 C CA . GLU A 1 97 ? -0.112 -4.275 -4.614 1.00 0.00 403 GLU A CA 9
ATOM 9093 C C . GLU A 1 97 ? -0.795 -3.837 -3.322 1.00 0.00 403 GLU A C 9
ATOM 9094 O O . GLU A 1 97 ? -1.059 -4.628 -2.440 1.00 0.00 403 GLU A O 9
ATOM 9100 N N . LEU A 1 98 ? -1.078 -2.574 -3.199 1.00 0.00 404 LEU A N 9
ATOM 9101 C CA . LEU A 1 98 ? -1.740 -2.084 -1.964 1.00 0.00 404 LEU A CA 9
ATOM 9102 C C . LEU A 1 98 ? -3.002 -2.900 -1.684 1.00 0.00 404 LEU A C 9
ATOM 9103 O O . LEU A 1 98 ? -3.235 -3.315 -0.563 1.00 0.00 404 LEU A O 9
ATOM 9108 N N . LEU A 1 99 ? -3.819 -3.155 -2.678 1.00 0.00 405 LEU A N 9
ATOM 9109 C CA . LEU A 1 99 ? -5.040 -3.968 -2.397 1.00 0.00 405 LEU A CA 9
ATOM 9110 C C . LEU A 1 99 ? -4.601 -5.403 -2.116 1.00 0.00 405 LEU A C 9
ATOM 9111 O O . LEU A 1 99 ? -5.050 -6.049 -1.191 1.00 0.00 405 LEU A O 9
ATOM 9116 N N . ASN A 1 100 ? -3.687 -5.877 -2.919 1.00 0.00 406 ASN A N 9
ATOM 9117 C CA . ASN A 1 100 ? -3.142 -7.248 -2.741 1.00 0.00 406 ASN A CA 9
ATOM 9118 C C . ASN A 1 100 ? -2.681 -7.452 -1.309 1.00 0.00 406 ASN A C 9
ATOM 9119 O O . ASN A 1 100 ? -2.795 -8.534 -0.758 1.00 0.00 406 ASN A O 9
ATOM 9124 N N . TYR A 1 101 ? -2.163 -6.427 -0.683 1.00 0.00 407 TYR A N 9
ATOM 9125 C CA . TYR A 1 101 ? -1.705 -6.594 0.714 1.00 0.00 407 TYR A CA 9
ATOM 9126 C C . TYR A 1 101 ? -2.895 -6.845 1.624 1.00 0.00 407 TYR A C 9
ATOM 9127 O O . TYR A 1 101 ? -2.936 -7.830 2.341 1.00 0.00 407 TYR A O 9
ATOM 9136 N N . TYR A 1 102 ? -3.881 -5.984 1.612 1.00 0.00 408 TYR A N 9
ATOM 9137 C CA . TYR A 1 102 ? -5.035 -6.255 2.499 1.00 0.00 408 TYR A CA 9
ATOM 9138 C C . TYR A 1 102 ? -5.638 -7.615 2.153 1.00 0.00 408 TYR A C 9
ATOM 9139 O O . TYR A 1 102 ? -6.257 -8.225 3.002 1.00 0.00 408 TYR A O 9
ATOM 9148 N N . LYS A 1 103 ? -5.460 -8.154 0.955 1.00 0.00 409 LYS A N 9
ATOM 9149 C CA . LYS A 1 103 ? -6.052 -9.518 0.751 1.00 0.00 409 LYS A CA 9
ATOM 9150 C C . LYS A 1 103 ? -5.391 -10.400 1.826 1.00 0.00 409 LYS A C 9
ATOM 9151 O O . LYS A 1 103 ? -6.032 -11.184 2.492 1.00 0.00 409 LYS A O 9
ATOM 9157 N N . THR A 1 104 ? -4.116 -10.163 2.066 1.00 0.00 410 THR A N 9
ATOM 9158 C CA . THR A 1 104 ? -3.406 -10.871 3.184 1.00 0.00 410 THR A CA 9
ATOM 9159 C C . THR A 1 104 ? -4.278 -10.758 4.442 1.00 0.00 410 THR A C 9
ATOM 9160 O O . THR A 1 104 ? -4.411 -11.717 5.176 1.00 0.00 410 THR A O 9
ATOM 9167 N N . MET A 1 105 ? -4.909 -9.623 4.682 1.00 0.00 411 MET A N 9
ATOM 9168 C CA . MET A 1 105 ? -5.824 -9.505 5.881 1.00 0.00 411 MET A CA 9
ATOM 9169 C C . MET A 1 105 ? -6.688 -10.758 5.983 1.00 0.00 411 MET A C 9
ATOM 9170 O O . MET A 1 105 ? -6.790 -11.394 7.007 1.00 0.00 411 MET A O 9
ATOM 9175 N N . LYS A 1 106 ? -7.223 -11.144 4.858 1.00 0.00 412 LYS A N 9
ATOM 9176 C CA . LYS A 1 106 ? -8.006 -12.411 4.749 1.00 0.00 412 LYS A CA 9
ATOM 9177 C C . LYS A 1 106 ? -7.204 -13.575 5.302 1.00 0.00 412 LYS A C 9
ATOM 9178 O O . LYS A 1 106 ? -7.640 -14.290 6.182 1.00 0.00 412 LYS A O 9
ATOM 9184 N N . ASN A 1 107 ? -6.042 -13.786 4.766 1.00 0.00 413 ASN A N 9
ATOM 9185 C CA . ASN A 1 107 ? -5.213 -14.925 5.230 1.00 0.00 413 ASN A CA 9
ATOM 9186 C C . ASN A 1 107 ? -4.864 -14.781 6.703 1.00 0.00 413 ASN A C 9
ATOM 9187 O O . ASN A 1 107 ? -4.800 -15.760 7.423 1.00 0.00 413 ASN A O 9
ATOM 9192 N N . LEU A 1 108 ? -4.626 -13.586 7.173 1.00 0.00 414 LEU A N 9
ATOM 9193 C CA . LEU A 1 108 ? -4.274 -13.452 8.605 1.00 0.00 414 LEU A CA 9
ATOM 9194 C C . LEU A 1 108 ? -5.532 -13.466 9.455 1.00 0.00 414 LEU A C 9
ATOM 9195 O O . LEU A 1 108 ? -5.504 -13.881 10.597 1.00 0.00 414 LEU A O 9
ATOM 9200 N N . MET A 1 109 ? -6.648 -13.039 8.919 1.00 0.00 415 MET A N 9
ATOM 9201 C CA . MET A 1 109 ? -7.874 -13.076 9.745 1.00 0.00 415 MET A CA 9
ATOM 9202 C C . MET A 1 109 ? -8.516 -14.448 9.601 1.00 0.00 415 MET A C 9
ATOM 9203 O O . MET A 1 109 ? -9.252 -14.874 10.469 1.00 0.00 415 MET A O 9
ATOM 9208 N N . LYS A 1 110 ? -8.198 -15.193 8.567 1.00 0.00 416 LYS A N 9
ATOM 9209 C CA . LYS A 1 110 ? -8.752 -16.569 8.478 1.00 0.00 416 LYS A CA 9
ATOM 9210 C C . LYS A 1 110 ? -8.317 -17.335 9.733 1.00 0.00 416 LYS A C 9
ATOM 9211 O O . LYS A 1 110 ? -9.075 -18.076 10.328 1.00 0.00 416 LYS A O 9
ATOM 9217 N N . LYS A 1 111 ? -7.078 -17.147 10.129 1.00 0.00 417 LYS A N 9
ATOM 9218 C CA . LYS A 1 111 ? -6.567 -17.856 11.341 1.00 0.00 417 LYS A CA 9
ATOM 9219 C C . LYS A 1 111 ? -7.463 -17.573 12.552 1.00 0.00 417 LYS A C 9
ATOM 9220 O O . LYS A 1 111 ? -8.037 -18.480 13.115 1.00 0.00 417 LYS A O 9
ATOM 9226 N N . MET A 1 112 ? -7.574 -16.315 12.933 1.00 0.00 418 MET A N 9
ATOM 9227 C CA . MET A 1 112 ? -8.415 -15.887 14.116 1.00 0.00 418 MET A CA 9
ATOM 9228 C C . MET A 1 112 ? -8.644 -17.026 15.141 1.00 0.00 418 MET A C 9
ATOM 9229 O O . MET A 1 112 ? -7.775 -17.845 15.367 1.00 0.00 418 MET A O 9
ATOM 9234 N N . LYS A 1 113 ? -9.779 -17.063 15.793 1.00 0.00 419 LYS A N 9
ATOM 9235 C CA . LYS A 1 113 ? -10.016 -18.131 16.816 1.00 0.00 419 LYS A CA 9
ATOM 9236 C C . LYS A 1 113 ? -10.924 -19.249 16.275 1.00 0.00 419 LYS A C 9
ATOM 9237 O O . LYS A 1 113 ? -11.270 -20.172 16.985 1.00 0.00 419 LYS A O 9
ATOM 9243 N N . LYS A 1 114 ? -11.315 -19.174 15.035 1.00 0.00 420 LYS A N 9
ATOM 9244 C CA . LYS A 1 114 ? -12.202 -20.228 14.459 1.00 0.00 420 LYS A CA 9
ATOM 9245 C C . LYS A 1 114 ? -11.550 -21.611 14.588 1.00 0.00 420 LYS A C 9
ATOM 9246 O O . LYS A 1 114 ? -12.223 -22.614 14.720 1.00 0.00 420 LYS A O 9
ATOM 9252 N N . ASN A 1 115 ? -10.247 -21.671 14.550 1.00 0.00 421 ASN A N 9
ATOM 9253 C CA . ASN A 1 115 ? -9.550 -22.989 14.671 1.00 0.00 421 ASN A CA 9
ATOM 9254 C C . ASN A 1 115 ? -10.091 -23.984 13.635 1.00 0.00 421 ASN A C 9
ATOM 9255 O O . ASN A 1 115 ? -10.708 -23.606 12.659 1.00 0.00 421 ASN A O 9
ATOM 9260 N N . LYS A 1 116 ? -9.855 -25.254 13.842 1.00 0.00 422 LYS A N 9
ATOM 9261 C CA . LYS A 1 116 ? -10.343 -26.283 12.875 1.00 0.00 422 LYS A CA 9
ATOM 9262 C C . LYS A 1 116 ? -11.750 -26.750 13.262 1.00 0.00 422 LYS A C 9
ATOM 9263 O O . LYS A 1 116 ? -12.002 -27.930 13.403 1.00 0.00 422 LYS A O 9
ATOM 9269 N N . LEU A 1 117 ? -12.667 -25.839 13.438 1.00 0.00 423 LEU A N 9
ATOM 9270 C CA . LEU A 1 117 ? -14.052 -26.246 13.820 1.00 0.00 423 LEU A CA 9
ATOM 9271 C C . LEU A 1 117 ? -14.819 -26.794 12.607 1.00 0.00 423 LEU A C 9
ATOM 9272 O O . LEU A 1 117 ? -15.326 -27.896 12.651 1.00 0.00 423 LEU A O 9
ATOM 9277 N N . PRO A 1 118 ? -14.895 -26.004 11.561 1.00 0.00 424 PRO A N 9
ATOM 9278 C CA . PRO A 1 118 ? -15.631 -26.436 10.347 1.00 0.00 424 PRO A CA 9
ATOM 9279 C C . PRO A 1 118 ? -14.870 -27.537 9.605 1.00 0.00 424 PRO A C 9
ATOM 9280 O O . PRO A 1 118 ? -15.440 -28.278 8.830 1.00 0.00 424 PRO A O 9
ATOM 9284 N N . ILE A 1 119 ? -13.589 -27.659 9.830 1.00 0.00 425 ILE A N 9
ATOM 9285 C CA . ILE A 1 119 ? -12.812 -28.720 9.129 1.00 0.00 425 ILE A CA 9
ATOM 9286 C C . ILE A 1 119 ? -11.913 -29.463 10.121 1.00 0.00 425 ILE A C 9
ATOM 9287 O O . ILE A 1 119 ? -11.510 -30.572 9.809 1.00 0.00 425 ILE A O 9
ATOM 9298 N N . MET A 1 5 ? -20.438 -5.872 8.382 1.00 0.00 311 MET A N 10
ATOM 9299 C CA . MET A 1 5 ? -19.926 -7.254 8.613 1.00 0.00 311 MET A CA 10
ATOM 9300 C C . MET A 1 5 ? -19.569 -7.919 7.281 1.00 0.00 311 MET A C 10
ATOM 9301 O O . MET A 1 5 ? -18.426 -8.240 7.021 1.00 0.00 311 MET A O 10
ATOM 9306 N N . GLU A 1 6 ? -20.540 -8.126 6.437 1.00 0.00 312 GLU A N 10
ATOM 9307 C CA . GLU A 1 6 ? -20.262 -8.769 5.120 1.00 0.00 312 GLU A CA 10
ATOM 9308 C C . GLU A 1 6 ? -19.343 -7.880 4.278 1.00 0.00 312 GLU A C 10
ATOM 9309 O O . GLU A 1 6 ? -18.550 -8.359 3.491 1.00 0.00 312 GLU A O 10
ATOM 9315 N N . LYS A 1 7 ? -19.438 -6.590 4.439 1.00 0.00 313 LYS A N 10
ATOM 9316 C CA . LYS A 1 7 ? -18.565 -5.674 3.649 1.00 0.00 313 LYS A CA 10
ATOM 9317 C C . LYS A 1 7 ? -17.132 -5.741 4.182 1.00 0.00 313 LYS A C 10
ATOM 9318 O O . LYS A 1 7 ? -16.867 -6.380 5.181 1.00 0.00 313 LYS A O 10
ATOM 9324 N N . GLY A 1 8 ? -16.201 -5.100 3.527 1.00 0.00 314 GLY A N 10
ATOM 9325 C CA . GLY A 1 8 ? -14.798 -5.152 4.008 1.00 0.00 314 GLY A CA 10
ATOM 9326 C C . GLY A 1 8 ? -14.735 -4.667 5.451 1.00 0.00 314 GLY A C 10
ATOM 9327 O O . GLY A 1 8 ? -14.742 -3.483 5.718 1.00 0.00 314 GLY A O 10
ATOM 9328 N N . THR A 1 9 ? -14.660 -5.572 6.390 1.00 0.00 315 THR A N 10
ATOM 9329 C CA . THR A 1 9 ? -14.578 -5.154 7.817 1.00 0.00 315 THR A CA 10
ATOM 9330 C C . THR A 1 9 ? -13.433 -4.158 7.980 1.00 0.00 315 THR A C 10
ATOM 9331 O O . THR A 1 9 ? -12.290 -4.460 7.709 1.00 0.00 315 THR A O 10
ATOM 9338 N N . PHE A 1 10 ? -13.771 -2.961 8.395 1.00 0.00 316 PHE A N 10
ATOM 9339 C CA . PHE A 1 10 ? -12.770 -1.852 8.583 1.00 0.00 316 PHE A CA 10
ATOM 9340 C C . PHE A 1 10 ? -12.449 -1.198 7.230 1.00 0.00 316 PHE A C 10
ATOM 9341 O O . PHE A 1 10 ? -11.726 -0.224 7.169 1.00 0.00 316 PHE A O 10
ATOM 9349 N N . THR A 1 11 ? -12.998 -1.719 6.146 1.00 0.00 317 THR A N 10
ATOM 9350 C CA . THR A 1 11 ? -12.747 -1.128 4.788 1.00 0.00 317 THR A CA 10
ATOM 9351 C C . THR A 1 11 ? -11.273 -0.707 4.636 1.00 0.00 317 THR A C 10
ATOM 9352 O O . THR A 1 11 ? -10.389 -1.314 5.206 1.00 0.00 317 THR A O 10
ATOM 9359 N N . LEU A 1 12 ? -11.006 0.363 3.927 1.00 0.00 318 LEU A N 10
ATOM 9360 C CA . LEU A 1 12 ? -9.605 0.843 3.813 1.00 0.00 318 LEU A CA 10
ATOM 9361 C C . LEU A 1 12 ? -9.429 2.105 4.676 1.00 0.00 318 LEU A C 10
ATOM 9362 O O . LEU A 1 12 ? -8.331 2.490 5.025 1.00 0.00 318 LEU A O 10
ATOM 9367 N N . LYS A 1 13 ? -10.523 2.735 5.032 1.00 0.00 319 LYS A N 10
ATOM 9368 C CA . LYS A 1 13 ? -10.474 3.963 5.887 1.00 0.00 319 LYS A CA 10
ATOM 9369 C C . LYS A 1 13 ? -9.715 3.711 7.192 1.00 0.00 319 LYS A C 10
ATOM 9370 O O . LYS A 1 13 ? -9.232 4.633 7.819 1.00 0.00 319 LYS A O 10
ATOM 9376 N N . ASP A 1 14 ? -9.605 2.485 7.617 1.00 0.00 320 ASP A N 10
ATOM 9377 C CA . ASP A 1 14 ? -8.876 2.212 8.890 1.00 0.00 320 ASP A CA 10
ATOM 9378 C C . ASP A 1 14 ? -7.367 2.393 8.698 1.00 0.00 320 ASP A C 10
ATOM 9379 O O . ASP A 1 14 ? -6.655 2.749 9.614 1.00 0.00 320 ASP A O 10
ATOM 9384 N N . ILE A 1 15 ? -6.874 2.139 7.519 1.00 0.00 321 ILE A N 10
ATOM 9385 C CA . ILE A 1 15 ? -5.409 2.282 7.271 1.00 0.00 321 ILE A CA 10
ATOM 9386 C C . ILE A 1 15 ? -5.036 3.726 6.903 1.00 0.00 321 ILE A C 10
ATOM 9387 O O . ILE A 1 15 ? -3.952 4.187 7.200 1.00 0.00 321 ILE A O 10
ATOM 9397 N N . TYR A 1 16 ? -5.910 4.433 6.238 1.00 0.00 322 TYR A N 10
ATOM 9398 C CA . TYR A 1 16 ? -5.584 5.834 5.827 1.00 0.00 322 TYR A CA 10
ATOM 9399 C C . TYR A 1 16 ? -5.278 6.731 7.034 1.00 0.00 322 TYR A C 10
ATOM 9400 O O . TYR A 1 16 ? -4.283 7.428 7.059 1.00 0.00 322 TYR A O 10
ATOM 9409 N N . LYS A 1 17 ? -6.125 6.738 8.025 1.00 0.00 323 LYS A N 10
ATOM 9410 C CA . LYS A 1 17 ? -5.873 7.610 9.212 1.00 0.00 323 LYS A CA 10
ATOM 9411 C C . LYS A 1 17 ? -4.580 7.210 9.927 1.00 0.00 323 LYS A C 10
ATOM 9412 O O . LYS A 1 17 ? -3.898 8.033 10.506 1.00 0.00 323 LYS A O 10
ATOM 9418 N N . GLN A 1 18 ? -4.252 5.950 9.917 1.00 0.00 324 GLN A N 10
ATOM 9419 C CA . GLN A 1 18 ? -3.024 5.492 10.622 1.00 0.00 324 GLN A CA 10
ATOM 9420 C C . GLN A 1 18 ? -1.763 6.155 10.063 1.00 0.00 324 GLN A C 10
ATOM 9421 O O . GLN A 1 18 ? -0.866 6.500 10.806 1.00 0.00 324 GLN A O 10
ATOM 9427 N N . ILE A 1 19 ? -1.675 6.348 8.772 1.00 0.00 325 ILE A N 10
ATOM 9428 C CA . ILE A 1 19 ? -0.450 7.000 8.224 1.00 0.00 325 ILE A CA 10
ATOM 9429 C C . ILE A 1 19 ? -0.559 8.529 8.262 1.00 0.00 325 ILE A C 10
ATOM 9430 O O . ILE A 1 19 ? 0.435 9.222 8.170 1.00 0.00 325 ILE A O 10
ATOM 9440 N N . GLU A 1 20 ? -1.738 9.074 8.408 1.00 0.00 326 GLU A N 10
ATOM 9441 C CA . GLU A 1 20 ? -1.862 10.561 8.462 1.00 0.00 326 GLU A CA 10
ATOM 9442 C C . GLU A 1 20 ? -0.939 11.147 9.535 1.00 0.00 326 GLU A C 10
ATOM 9443 O O . GLU A 1 20 ? -0.352 12.196 9.361 1.00 0.00 326 GLU A O 10
ATOM 9449 N N . ALA A 1 21 ? -0.830 10.485 10.654 1.00 0.00 327 ALA A N 10
ATOM 9450 C CA . ALA A 1 21 ? 0.028 11.004 11.759 1.00 0.00 327 ALA A CA 10
ATOM 9451 C C . ALA A 1 21 ? 1.503 11.039 11.352 1.00 0.00 327 ALA A C 10
ATOM 9452 O O . ALA A 1 21 ? 2.261 11.864 11.821 1.00 0.00 327 ALA A O 10
ATOM 9454 N N . MET A 1 22 ? 1.925 10.149 10.497 1.00 0.00 328 MET A N 10
ATOM 9455 C CA . MET A 1 22 ? 3.362 10.142 10.086 1.00 0.00 328 MET A CA 10
ATOM 9456 C C . MET A 1 22 ? 4.263 10.148 11.329 1.00 0.00 328 MET A C 10
ATOM 9457 O O . MET A 1 22 ? 3.830 9.828 12.418 1.00 0.00 328 MET A O 10
ATOM 9462 N N . ASN A 1 23 ? 5.509 10.505 11.178 1.00 0.00 329 ASN A N 10
ATOM 9463 C CA . ASN A 1 23 ? 6.423 10.523 12.358 1.00 0.00 329 ASN A CA 10
ATOM 9464 C C . ASN A 1 23 ? 6.759 11.963 12.760 1.00 0.00 329 ASN A C 10
ATOM 9465 O O . ASN A 1 23 ? 7.201 12.755 11.951 1.00 0.00 329 ASN A O 10
ATOM 9470 N N . LYS A 1 24 ? 6.566 12.303 14.007 1.00 0.00 330 LYS A N 10
ATOM 9471 C CA . LYS A 1 24 ? 6.890 13.687 14.461 1.00 0.00 330 LYS A CA 10
ATOM 9472 C C . LYS A 1 24 ? 8.139 13.669 15.346 1.00 0.00 330 LYS A C 10
ATOM 9473 O O . LYS A 1 24 ? 8.093 13.265 16.492 1.00 0.00 330 LYS A O 10
ATOM 9479 N N . MET A 1 25 ? 9.253 14.108 14.829 1.00 0.00 331 MET A N 10
ATOM 9480 C CA . MET A 1 25 ? 10.499 14.119 15.647 1.00 0.00 331 MET A CA 10
ATOM 9481 C C . MET A 1 25 ? 10.913 15.560 15.956 1.00 0.00 331 MET A C 10
ATOM 9482 O O . MET A 1 25 ? 11.458 15.851 17.003 1.00 0.00 331 MET A O 10
ATOM 9487 N N . GLY A 1 26 ? 10.658 16.466 15.050 1.00 0.00 332 GLY A N 10
ATOM 9488 C CA . GLY A 1 26 ? 11.037 17.889 15.288 1.00 0.00 332 GLY A CA 10
ATOM 9489 C C . GLY A 1 26 ? 9.993 18.816 14.651 1.00 0.00 332 GLY A C 10
ATOM 9490 O O . GLY A 1 26 ? 10.077 19.121 13.478 1.00 0.00 332 GLY A O 10
ATOM 9491 N N . PRO A 1 27 ? 9.038 19.237 15.444 1.00 0.00 333 PRO A N 10
ATOM 9492 C CA . PRO A 1 27 ? 7.974 20.140 14.935 1.00 0.00 333 PRO A CA 10
ATOM 9493 C C . PRO A 1 27 ? 8.555 21.520 14.610 1.00 0.00 333 PRO A C 10
ATOM 9494 O O . PRO A 1 27 ? 7.995 22.274 13.840 1.00 0.00 333 PRO A O 10
ATOM 9498 N N . VAL A 1 28 ? 9.675 21.852 15.192 1.00 0.00 334 VAL A N 10
ATOM 9499 C CA . VAL A 1 28 ? 10.293 23.181 14.918 1.00 0.00 334 VAL A CA 10
ATOM 9500 C C . VAL A 1 28 ? 10.749 23.260 13.460 1.00 0.00 334 VAL A C 10
ATOM 9501 O O . VAL A 1 28 ? 11.223 22.294 12.895 1.00 0.00 334 VAL A O 10
ATOM 9511 N N . ARG A 1 29 ? 10.611 24.402 12.845 1.00 0.00 335 ARG A N 10
ATOM 9512 C CA . ARG A 1 29 ? 11.037 24.538 11.423 1.00 0.00 335 ARG A CA 10
ATOM 9513 C C . ARG A 1 29 ? 12.143 25.590 11.305 1.00 0.00 335 ARG A C 10
ATOM 9514 O O . ARG A 1 29 ? 12.209 26.524 12.078 1.00 0.00 335 ARG A O 10
ATOM 9522 N N . LYS A 1 30 ? 13.018 25.437 10.348 1.00 0.00 336 LYS A N 10
ATOM 9523 C CA . LYS A 1 30 ? 14.126 26.424 10.191 1.00 0.00 336 LYS A CA 10
ATOM 9524 C C . LYS A 1 30 ? 13.667 27.621 9.355 1.00 0.00 336 LYS A C 10
ATOM 9525 O O . LYS A 1 30 ? 13.979 27.730 8.186 1.00 0.00 336 LYS A O 10
ATOM 9531 N N . ILE A 1 31 ? 12.940 28.525 9.949 1.00 0.00 337 ILE A N 10
ATOM 9532 C CA . ILE A 1 31 ? 12.474 29.723 9.193 1.00 0.00 337 ILE A CA 10
ATOM 9533 C C . ILE A 1 31 ? 12.900 30.998 9.927 1.00 0.00 337 ILE A C 10
ATOM 9534 O O . ILE A 1 31 ? 13.154 30.981 11.115 1.00 0.00 337 ILE A O 10
ATOM 9544 N N . PHE A 1 32 ? 12.980 32.102 9.229 1.00 0.00 338 PHE A N 10
ATOM 9545 C CA . PHE A 1 32 ? 13.393 33.382 9.884 1.00 0.00 338 PHE A CA 10
ATOM 9546 C C . PHE A 1 32 ? 14.623 33.167 10.775 1.00 0.00 338 PHE A C 10
ATOM 9547 O O . PHE A 1 32 ? 15.373 32.230 10.592 1.00 0.00 338 PHE A O 10
ATOM 9555 N N . GLU A 1 33 ? 14.826 34.032 11.736 1.00 0.00 339 GLU A N 10
ATOM 9556 C CA . GLU A 1 33 ? 16.001 33.898 12.655 1.00 0.00 339 GLU A CA 10
ATOM 9557 C C . GLU A 1 33 ? 17.312 33.978 11.866 1.00 0.00 339 GLU A C 10
ATOM 9558 O O . GLU A 1 33 ? 17.442 33.423 10.794 1.00 0.00 339 GLU A O 10
ATOM 9564 N N . MET A 1 34 ? 18.285 34.670 12.390 1.00 0.00 340 MET A N 10
ATOM 9565 C CA . MET A 1 34 ? 19.586 34.792 11.670 1.00 0.00 340 MET A CA 10
ATOM 9566 C C . MET A 1 34 ? 20.517 33.637 12.048 1.00 0.00 340 MET A C 10
ATOM 9567 O O . MET A 1 34 ? 20.666 33.297 13.205 1.00 0.00 340 MET A O 10
ATOM 9572 N N . LEU A 1 35 ? 21.153 33.038 11.079 1.00 0.00 341 LEU A N 10
ATOM 9573 C CA . LEU A 1 35 ? 22.083 31.912 11.376 1.00 0.00 341 LEU A CA 10
ATOM 9574 C C . LEU A 1 35 ? 22.803 31.467 10.094 1.00 0.00 341 LEU A C 10
ATOM 9575 O O . LEU A 1 35 ? 24.015 31.523 10.024 1.00 0.00 341 LEU A O 10
ATOM 9580 N N . PRO A 1 36 ? 22.040 31.044 9.112 1.00 0.00 342 PRO A N 10
ATOM 9581 C CA . PRO A 1 36 ? 22.649 30.601 7.832 1.00 0.00 342 PRO A CA 10
ATOM 9582 C C . PRO A 1 36 ? 23.143 31.813 7.035 1.00 0.00 342 PRO A C 10
ATOM 9583 O O . PRO A 1 36 ? 22.540 32.214 6.060 1.00 0.00 342 PRO A O 10
ATOM 9587 N N . PHE A 1 37 ? 24.236 32.400 7.444 1.00 0.00 343 PHE A N 10
ATOM 9588 C CA . PHE A 1 37 ? 24.765 33.587 6.710 1.00 0.00 343 PHE A CA 10
ATOM 9589 C C . PHE A 1 37 ? 25.562 33.143 5.481 1.00 0.00 343 PHE A C 10
ATOM 9590 O O . PHE A 1 37 ? 26.385 32.251 5.550 1.00 0.00 343 PHE A O 10
ATOM 9598 N N . GLY A 1 38 ? 25.328 33.764 4.358 1.00 0.00 344 GLY A N 10
ATOM 9599 C CA . GLY A 1 38 ? 26.075 33.385 3.125 1.00 0.00 344 GLY A CA 10
ATOM 9600 C C . GLY A 1 38 ? 25.235 32.433 2.263 1.00 0.00 344 GLY A C 10
ATOM 9601 O O . GLY A 1 38 ? 25.619 32.108 1.159 1.00 0.00 344 GLY A O 10
ATOM 9602 N N . LEU A 1 39 ? 24.093 31.996 2.761 1.00 0.00 345 LEU A N 10
ATOM 9603 C CA . LEU A 1 39 ? 23.196 31.060 1.992 1.00 0.00 345 LEU A CA 10
ATOM 9604 C C . LEU A 1 39 ? 23.987 30.118 1.062 1.00 0.00 345 LEU A C 10
ATOM 9605 O O . LEU A 1 39 ? 24.388 29.042 1.459 1.00 0.00 345 LEU A O 10
ATOM 9610 N N . GLY A 1 40 ? 24.213 30.508 -0.167 1.00 0.00 346 GLY A N 10
ATOM 9611 C CA . GLY A 1 40 ? 24.973 29.625 -1.097 1.00 0.00 346 GLY A CA 10
ATOM 9612 C C . GLY A 1 40 ? 24.054 28.507 -1.592 1.00 0.00 346 GLY A C 10
ATOM 9613 O O . GLY A 1 40 ? 22.848 28.587 -1.471 1.00 0.00 346 GLY A O 10
ATOM 9614 N N . LEU A 1 41 ? 24.610 27.460 -2.135 1.00 0.00 347 LEU A N 10
ATOM 9615 C CA . LEU A 1 41 ? 23.757 26.339 -2.620 1.00 0.00 347 LEU A CA 10
ATOM 9616 C C . LEU A 1 41 ? 23.589 25.308 -1.503 1.00 0.00 347 LEU A C 10
ATOM 9617 O O . LEU A 1 41 ? 24.503 24.572 -1.192 1.00 0.00 347 LEU A O 10
ATOM 9622 N N . LYS A 1 42 ? 22.427 25.253 -0.903 1.00 0.00 348 LYS A N 10
ATOM 9623 C CA . LYS A 1 42 ? 22.190 24.277 0.203 1.00 0.00 348 LYS A CA 10
ATOM 9624 C C . LYS A 1 42 ? 23.241 24.455 1.309 1.00 0.00 348 LYS A C 10
ATOM 9625 O O . LYS A 1 42 ? 24.281 25.043 1.105 1.00 0.00 348 LYS A O 10
ATOM 9631 N N . VAL A 1 43 ? 22.970 23.953 2.486 1.00 0.00 349 VAL A N 10
ATOM 9632 C CA . VAL A 1 43 ? 23.955 24.103 3.612 1.00 0.00 349 VAL A CA 10
ATOM 9633 C C . VAL A 1 43 ? 23.698 23.088 4.743 1.00 0.00 349 VAL A C 10
ATOM 9634 O O . VAL A 1 43 ? 24.460 23.015 5.688 1.00 0.00 349 VAL A O 10
ATOM 9644 N N . ASP A 1 44 ? 22.656 22.300 4.669 1.00 0.00 350 ASP A N 10
ATOM 9645 C CA . ASP A 1 44 ? 22.400 21.308 5.752 1.00 0.00 350 ASP A CA 10
ATOM 9646 C C . ASP A 1 44 ? 23.235 20.049 5.503 1.00 0.00 350 ASP A C 10
ATOM 9647 O O . ASP A 1 44 ? 23.561 19.733 4.375 1.00 0.00 350 ASP A O 10
ATOM 9652 N N . ASN A 1 45 ? 23.566 19.308 6.525 1.00 0.00 351 ASN A N 10
ATOM 9653 C CA . ASN A 1 45 ? 24.352 18.061 6.309 1.00 0.00 351 ASN A CA 10
ATOM 9654 C C . ASN A 1 45 ? 23.512 16.863 6.761 1.00 0.00 351 ASN A C 10
ATOM 9655 O O . ASN A 1 45 ? 22.877 16.904 7.797 1.00 0.00 351 ASN A O 10
ATOM 9660 N N . ASP A 1 46 ? 23.484 15.802 6.001 1.00 0.00 352 ASP A N 10
ATOM 9661 C CA . ASP A 1 46 ? 22.660 14.630 6.414 1.00 0.00 352 ASP A CA 10
ATOM 9662 C C . ASP A 1 46 ? 23.151 13.347 5.740 1.00 0.00 352 ASP A C 10
ATOM 9663 O O . ASP A 1 46 ? 23.919 13.378 4.798 1.00 0.00 352 ASP A O 10
ATOM 9668 N N . VAL A 1 47 ? 22.701 12.217 6.216 1.00 0.00 353 VAL A N 10
ATOM 9669 C CA . VAL A 1 47 ? 23.123 10.921 5.611 1.00 0.00 353 VAL A CA 10
ATOM 9670 C C . VAL A 1 47 ? 21.958 10.322 4.818 1.00 0.00 353 VAL A C 10
ATOM 9671 O O . VAL A 1 47 ? 20.823 10.349 5.252 1.00 0.00 353 VAL A O 10
ATOM 9681 N N . MET A 1 48 ? 22.222 9.791 3.654 1.00 0.00 354 MET A N 10
ATOM 9682 C CA . MET A 1 48 ? 21.117 9.205 2.839 1.00 0.00 354 MET A CA 10
ATOM 9683 C C . MET A 1 48 ? 20.654 7.877 3.443 1.00 0.00 354 MET A C 10
ATOM 9684 O O . MET A 1 48 ? 21.283 6.851 3.268 1.00 0.00 354 MET A O 10
ATOM 9689 N N . GLU A 1 49 ? 19.556 7.888 4.151 1.00 0.00 355 GLU A N 10
ATOM 9690 C CA . GLU A 1 49 ? 19.046 6.625 4.765 1.00 0.00 355 GLU A CA 10
ATOM 9691 C C . GLU A 1 49 ? 17.518 6.653 4.864 1.00 0.00 355 GLU A C 10
ATOM 9692 O O . GLU A 1 49 ? 16.873 7.600 4.457 1.00 0.00 355 GLU A O 10
ATOM 9698 N N . MET A 1 50 ? 16.940 5.618 5.410 1.00 0.00 356 MET A N 10
ATOM 9699 C CA . MET A 1 50 ? 15.455 5.566 5.552 1.00 0.00 356 MET A CA 10
ATOM 9700 C C . MET A 1 50 ? 14.773 5.769 4.188 1.00 0.00 356 MET A C 10
ATOM 9701 O O . MET A 1 50 ? 14.662 4.842 3.410 1.00 0.00 356 MET A O 10
ATOM 9706 N N . THR A 1 51 ? 14.311 6.963 3.885 1.00 0.00 357 THR A N 10
ATOM 9707 C CA . THR A 1 51 ? 13.639 7.195 2.568 1.00 0.00 357 THR A CA 10
ATOM 9708 C C . THR A 1 51 ? 12.607 6.093 2.291 1.00 0.00 357 THR A C 10
ATOM 9709 O O . THR A 1 51 ? 12.675 5.404 1.293 1.00 0.00 357 THR A O 10
ATOM 9716 N N . GLN A 1 52 ? 11.663 5.913 3.176 1.00 0.00 358 GLN A N 10
ATOM 9717 C CA . GLN A 1 52 ? 10.640 4.844 2.971 1.00 0.00 358 GLN A CA 10
ATOM 9718 C C . GLN A 1 52 ? 9.880 5.066 1.659 1.00 0.00 358 GLN A C 10
ATOM 9719 O O . GLN A 1 52 ? 9.566 4.127 0.960 1.00 0.00 358 GLN A O 10
ATOM 9725 N N . GLU A 1 53 ? 9.592 6.304 1.329 1.00 0.00 359 GLU A N 10
ATOM 9726 C CA . GLU A 1 53 ? 8.852 6.629 0.059 1.00 0.00 359 GLU A CA 10
ATOM 9727 C C . GLU A 1 53 ? 7.432 6.038 0.047 1.00 0.00 359 GLU A C 10
ATOM 9728 O O . GLU A 1 53 ? 6.465 6.749 -0.145 1.00 0.00 359 GLU A O 10
ATOM 9734 N N . LYS A 1 54 ? 7.287 4.753 0.228 1.00 0.00 360 LYS A N 10
ATOM 9735 C CA . LYS A 1 54 ? 5.924 4.148 0.199 1.00 0.00 360 LYS A CA 10
ATOM 9736 C C . LYS A 1 54 ? 4.978 4.893 1.148 1.00 0.00 360 LYS A C 10
ATOM 9737 O O . LYS A 1 54 ? 3.845 5.172 0.810 1.00 0.00 360 LYS A O 10
ATOM 9743 N N . MET A 1 55 ? 5.426 5.225 2.330 1.00 0.00 361 MET A N 10
ATOM 9744 C CA . MET A 1 55 ? 4.534 5.954 3.275 1.00 0.00 361 MET A CA 10
ATOM 9745 C C . MET A 1 55 ? 4.209 7.341 2.722 1.00 0.00 361 MET A C 10
ATOM 9746 O O . MET A 1 55 ? 3.094 7.816 2.815 1.00 0.00 361 MET A O 10
ATOM 9751 N N . LYS A 1 56 ? 5.175 7.986 2.142 1.00 0.00 362 LYS A N 10
ATOM 9752 C CA . LYS A 1 56 ? 4.933 9.341 1.569 1.00 0.00 362 LYS A CA 10
ATOM 9753 C C . LYS A 1 56 ? 3.911 9.240 0.436 1.00 0.00 362 LYS A C 10
ATOM 9754 O O . LYS A 1 56 ? 3.023 10.060 0.306 1.00 0.00 362 LYS A O 10
ATOM 9760 N N . LYS A 1 57 ? 4.032 8.230 -0.378 1.00 0.00 363 LYS A N 10
ATOM 9761 C CA . LYS A 1 57 ? 3.075 8.047 -1.505 1.00 0.00 363 LYS A CA 10
ATOM 9762 C C . LYS A 1 57 ? 1.822 7.294 -1.032 1.00 0.00 363 LYS A C 10
ATOM 9763 O O . LYS A 1 57 ? 0.875 7.126 -1.773 1.00 0.00 363 LYS A O 10
ATOM 9769 N N . PHE A 1 58 ? 1.805 6.849 0.199 1.00 0.00 364 PHE A N 10
ATOM 9770 C CA . PHE A 1 58 ? 0.611 6.120 0.712 1.00 0.00 364 PHE A CA 10
ATOM 9771 C C . PHE A 1 58 ? -0.570 7.084 0.868 1.00 0.00 364 PHE A C 10
ATOM 9772 O O . PHE A 1 58 ? -1.605 6.926 0.252 1.00 0.00 364 PHE A O 10
ATOM 9780 N N . ARG A 1 59 ? -0.417 8.078 1.702 1.00 0.00 365 ARG A N 10
ATOM 9781 C CA . ARG A 1 59 ? -1.521 9.058 1.925 1.00 0.00 365 ARG A CA 10
ATOM 9782 C C . ARG A 1 59 ? -1.945 9.725 0.607 1.00 0.00 365 ARG A C 10
ATOM 9783 O O . ARG A 1 59 ? -3.107 10.012 0.398 1.00 0.00 365 ARG A O 10
ATOM 9791 N N . VAL A 1 60 ? -1.013 9.996 -0.272 1.00 0.00 366 VAL A N 10
ATOM 9792 C CA . VAL A 1 60 ? -1.375 10.669 -1.559 1.00 0.00 366 VAL A CA 10
ATOM 9793 C C . VAL A 1 60 ? -2.407 9.846 -2.339 1.00 0.00 366 VAL A C 10
ATOM 9794 O O . VAL A 1 60 ? -3.449 10.345 -2.717 1.00 0.00 366 VAL A O 10
ATOM 9804 N N . ILE A 1 61 ? -2.139 8.591 -2.570 1.00 0.00 367 ILE A N 10
ATOM 9805 C CA . ILE A 1 61 ? -3.125 7.753 -3.312 1.00 0.00 367 ILE A CA 10
ATOM 9806 C C . ILE A 1 61 ? -4.390 7.612 -2.478 1.00 0.00 367 ILE A C 10
ATOM 9807 O O . ILE A 1 61 ? -5.493 7.820 -2.943 1.00 0.00 367 ILE A O 10
ATOM 9817 N N . MET A 1 62 ? -4.224 7.251 -1.241 1.00 0.00 368 MET A N 10
ATOM 9818 C CA . MET A 1 62 ? -5.400 7.076 -0.346 1.00 0.00 368 MET A CA 10
ATOM 9819 C C . MET A 1 62 ? -6.275 8.330 -0.384 1.00 0.00 368 MET A C 10
ATOM 9820 O O . MET A 1 62 ? -7.484 8.247 -0.480 1.00 0.00 368 MET A O 10
ATOM 9825 N N . ASP A 1 63 ? -5.680 9.492 -0.329 1.00 0.00 369 ASP A N 10
ATOM 9826 C CA . ASP A 1 63 ? -6.501 10.731 -0.384 1.00 0.00 369 ASP A CA 10
ATOM 9827 C C . ASP A 1 63 ? -7.041 10.912 -1.805 1.00 0.00 369 ASP A C 10
ATOM 9828 O O . ASP A 1 63 ? -8.161 11.336 -2.005 1.00 0.00 369 ASP A O 10
ATOM 9833 N N . SER A 1 64 ? -6.253 10.573 -2.797 1.00 0.00 370 SER A N 10
ATOM 9834 C CA . SER A 1 64 ? -6.733 10.710 -4.201 1.00 0.00 370 SER A CA 10
ATOM 9835 C C . SER A 1 64 ? -7.969 9.832 -4.393 1.00 0.00 370 SER A C 10
ATOM 9836 O O . SER A 1 64 ? -9.042 10.331 -4.668 1.00 0.00 370 SER A O 10
ATOM 9839 N N . MET A 1 65 ? -7.808 8.528 -4.283 1.00 0.00 371 MET A N 10
ATOM 9840 C CA . MET A 1 65 ? -8.939 7.566 -4.465 1.00 0.00 371 MET A CA 10
ATOM 9841 C C . MET A 1 65 ? -10.281 8.109 -3.979 1.00 0.00 371 MET A C 10
ATOM 9842 O O . MET A 1 65 ? -10.368 9.079 -3.252 1.00 0.00 371 MET A O 10
ATOM 9847 N N . THR A 1 66 ? -11.329 7.456 -4.372 1.00 0.00 372 THR A N 10
ATOM 9848 C CA . THR A 1 66 ? -12.678 7.895 -3.955 1.00 0.00 372 THR A CA 10
ATOM 9849 C C . THR A 1 66 ? -13.088 7.186 -2.673 1.00 0.00 372 THR A C 10
ATOM 9850 O O . THR A 1 66 ? -12.998 5.980 -2.560 1.00 0.00 372 THR A O 10
ATOM 9857 N N . GLU A 1 67 ? -13.550 7.925 -1.712 1.00 0.00 373 GLU A N 10
ATOM 9858 C CA . GLU A 1 67 ? -13.991 7.292 -0.432 1.00 0.00 373 GLU A CA 10
ATOM 9859 C C . GLU A 1 67 ? -14.915 6.109 -0.750 1.00 0.00 373 GLU A C 10
ATOM 9860 O O . GLU A 1 67 ? -14.823 5.047 -0.167 1.00 0.00 373 GLU A O 10
ATOM 9866 N N . GLU A 1 68 ? -15.806 6.307 -1.685 1.00 0.00 374 GLU A N 10
ATOM 9867 C CA . GLU A 1 68 ? -16.753 5.228 -2.078 1.00 0.00 374 GLU A CA 10
ATOM 9868 C C . GLU A 1 68 ? -15.984 3.974 -2.493 1.00 0.00 374 GLU A C 10
ATOM 9869 O O . GLU A 1 68 ? -16.362 2.855 -2.207 1.00 0.00 374 GLU A O 10
ATOM 9875 N N . GLU A 1 69 ? -14.883 4.205 -3.168 1.00 0.00 375 GLU A N 10
ATOM 9876 C CA . GLU A 1 69 ? -14.018 3.086 -3.650 1.00 0.00 375 GLU A CA 10
ATOM 9877 C C . GLU A 1 69 ? -13.514 2.283 -2.452 1.00 0.00 375 GLU A C 10
ATOM 9878 O O . GLU A 1 69 ? -13.612 1.073 -2.411 1.00 0.00 375 GLU A O 10
ATOM 9884 N N . LEU A 1 70 ? -12.972 2.953 -1.481 1.00 0.00 376 LEU A N 10
ATOM 9885 C CA . LEU A 1 70 ? -12.457 2.232 -0.287 1.00 0.00 376 LEU A CA 10
ATOM 9886 C C . LEU A 1 70 ? -13.565 1.371 0.317 1.00 0.00 376 LEU A C 10
ATOM 9887 O O . LEU A 1 70 ? -13.324 0.314 0.864 1.00 0.00 376 LEU A O 10
ATOM 9892 N N . LEU A 1 71 ? -14.774 1.833 0.242 1.00 0.00 377 LEU A N 10
ATOM 9893 C CA . LEU A 1 71 ? -15.909 1.067 0.834 1.00 0.00 377 LEU A CA 10
ATOM 9894 C C . LEU A 1 71 ? -16.222 -0.218 0.041 1.00 0.00 377 LEU A C 10
ATOM 9895 O O . LEU A 1 71 ? -16.540 -1.236 0.623 1.00 0.00 377 LEU A O 10
ATOM 9900 N N . ASN A 1 72 ? -16.159 -0.194 -1.270 1.00 0.00 378 ASN A N 10
ATOM 9901 C CA . ASN A 1 72 ? -16.487 -1.442 -2.044 1.00 0.00 378 ASN A CA 10
ATOM 9902 C C . ASN A 1 72 ? -15.889 -1.414 -3.468 1.00 0.00 378 ASN A C 10
ATOM 9903 O O . ASN A 1 72 ? -15.484 -0.375 -3.951 1.00 0.00 378 ASN A O 10
ATOM 9908 N N . PRO A 1 73 ? -15.847 -2.582 -4.086 1.00 0.00 379 PRO A N 10
ATOM 9909 C CA . PRO A 1 73 ? -15.286 -2.728 -5.455 1.00 0.00 379 PRO A CA 10
ATOM 9910 C C . PRO A 1 73 ? -16.321 -2.423 -6.544 1.00 0.00 379 PRO A C 10
ATOM 9911 O O . PRO A 1 73 ? -15.986 -2.366 -7.712 1.00 0.00 379 PRO A O 10
ATOM 9915 N N . LYS A 1 74 ? -17.549 -2.155 -6.191 1.00 0.00 380 LYS A N 10
ATOM 9916 C CA . LYS A 1 74 ? -18.539 -1.776 -7.244 1.00 0.00 380 LYS A CA 10
ATOM 9917 C C . LYS A 1 74 ? -18.075 -0.448 -7.862 1.00 0.00 380 LYS A C 10
ATOM 9918 O O . LYS A 1 74 ? -18.443 -0.075 -8.957 1.00 0.00 380 LYS A O 10
ATOM 9924 N N . ILE A 1 75 ? -17.255 0.247 -7.121 1.00 0.00 381 ILE A N 10
ATOM 9925 C CA . ILE A 1 75 ? -16.687 1.559 -7.537 1.00 0.00 381 ILE A CA 10
ATOM 9926 C C . ILE A 1 75 ? -15.715 1.425 -8.720 1.00 0.00 381 ILE A C 10
ATOM 9927 O O . ILE A 1 75 ? -15.279 2.412 -9.275 1.00 0.00 381 ILE A O 10
ATOM 9937 N N . ILE A 1 76 ? -15.361 0.198 -9.074 1.00 0.00 382 ILE A N 10
ATOM 9938 C CA . ILE A 1 76 ? -14.397 -0.097 -10.204 1.00 0.00 382 ILE A CA 10
ATOM 9939 C C . ILE A 1 76 ? -12.955 -0.060 -9.706 1.00 0.00 382 ILE A C 10
ATOM 9940 O O . ILE A 1 76 ? -12.671 0.418 -8.626 1.00 0.00 382 ILE A O 10
ATOM 9950 N N . ASP A 1 77 ? -12.045 -0.596 -10.475 1.00 0.00 383 ASP A N 10
ATOM 9951 C CA . ASP A 1 77 ? -10.628 -0.631 -10.039 1.00 0.00 383 ASP A CA 10
ATOM 9952 C C . ASP A 1 77 ? -9.687 0.002 -11.063 1.00 0.00 383 ASP A C 10
ATOM 9953 O O . ASP A 1 77 ? -9.151 1.060 -10.847 1.00 0.00 383 ASP A O 10
ATOM 9958 N N . SER A 1 78 ? -9.433 -0.670 -12.148 1.00 0.00 384 SER A N 10
ATOM 9959 C CA . SER A 1 78 ? -8.449 -0.148 -13.156 1.00 0.00 384 SER A CA 10
ATOM 9960 C C . SER A 1 78 ? -8.728 1.292 -13.604 1.00 0.00 384 SER A C 10
ATOM 9961 O O . SER A 1 78 ? -7.864 2.143 -13.502 1.00 0.00 384 SER A O 10
ATOM 9964 N N . SER A 1 79 ? -9.892 1.588 -14.108 1.00 0.00 385 SER A N 10
ATOM 9965 C CA . SER A 1 79 ? -10.146 2.990 -14.558 1.00 0.00 385 SER A CA 10
ATOM 9966 C C . SER A 1 79 ? -9.931 3.953 -13.390 1.00 0.00 385 SER A C 10
ATOM 9967 O O . SER A 1 79 ? -9.203 4.921 -13.485 1.00 0.00 385 SER A O 10
ATOM 9970 N N . ARG A 1 80 ? -10.552 3.671 -12.287 1.00 0.00 386 ARG A N 10
ATOM 9971 C CA . ARG A 1 80 ? -10.400 4.531 -11.080 1.00 0.00 386 ARG A CA 10
ATOM 9972 C C . ARG A 1 80 ? -8.953 4.534 -10.573 1.00 0.00 386 ARG A C 10
ATOM 9973 O O . ARG A 1 80 ? -8.419 5.553 -10.191 1.00 0.00 386 ARG A O 10
ATOM 9981 N N . ILE A 1 81 ? -8.334 3.388 -10.547 1.00 0.00 387 ILE A N 10
ATOM 9982 C CA . ILE A 1 81 ? -6.933 3.272 -10.040 1.00 0.00 387 ILE A CA 10
ATOM 9983 C C . ILE A 1 81 ? -5.914 3.800 -11.049 1.00 0.00 387 ILE A C 10
ATOM 9984 O O . ILE A 1 81 ? -5.056 4.590 -10.709 1.00 0.00 387 ILE A O 10
ATOM 9994 N N . ARG A 1 82 ? -5.992 3.379 -12.288 1.00 0.00 388 ARG A N 10
ATOM 9995 C CA . ARG A 1 82 ? -5.003 3.886 -13.291 1.00 0.00 388 ARG A CA 10
ATOM 9996 C C . ARG A 1 82 ? 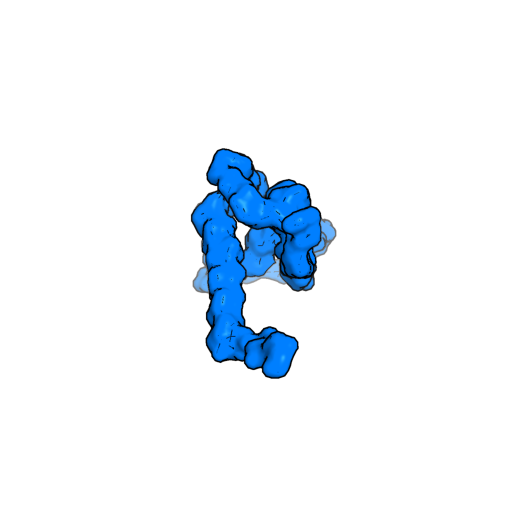-5.021 5.408 -13.240 1.00 0.00 388 ARG A C 10
ATOM 9997 O O . ARG A 1 82 ? -4.022 6.058 -13.010 1.00 0.00 388 ARG A O 10
ATOM 10005 N N . ARG A 1 83 ? -6.179 5.963 -13.418 1.00 0.00 389 ARG A N 10
ATOM 10006 C CA . ARG A 1 83 ? -6.316 7.434 -13.345 1.00 0.00 389 ARG A CA 10
ATOM 10007 C C . ARG A 1 83 ? -5.788 7.923 -11.996 1.00 0.00 389 ARG A C 10
ATOM 10008 O O . ARG A 1 83 ? -5.244 9.002 -11.887 1.00 0.00 389 ARG A O 10
ATOM 10016 N N . ILE A 1 84 ? -5.999 7.166 -10.946 1.00 0.00 390 ILE A N 10
ATOM 10017 C CA . ILE A 1 84 ? -5.558 7.648 -9.608 1.00 0.00 390 ILE A CA 10
ATOM 10018 C C . ILE A 1 84 ? -4.046 7.903 -9.611 1.00 0.00 390 ILE A C 10
ATOM 10019 O O . ILE A 1 84 ? -3.596 8.980 -9.285 1.00 0.00 390 ILE A O 10
ATOM 10029 N N . ALA A 1 85 ? -3.257 6.940 -10.008 1.00 0.00 391 ALA A N 10
ATOM 10030 C CA . ALA A 1 85 ? -1.783 7.160 -10.065 1.00 0.00 391 ALA A CA 10
ATOM 10031 C C . ALA A 1 85 ? -1.499 8.424 -10.851 1.00 0.00 391 ALA A C 10
ATOM 10032 O O . ALA A 1 85 ? -0.559 9.142 -10.583 1.00 0.00 391 ALA A O 10
ATOM 10034 N N . ILE A 1 86 ? -2.315 8.711 -11.822 1.00 0.00 392 ILE A N 10
ATOM 10035 C CA . ILE A 1 86 ? -2.089 9.940 -12.603 1.00 0.00 392 ILE A CA 10
ATOM 10036 C C . ILE A 1 86 ? -2.443 11.150 -11.724 1.00 0.00 392 ILE A C 10
ATOM 10037 O O . ILE A 1 86 ? -1.762 12.156 -11.731 1.00 0.00 392 ILE A O 10
ATOM 10047 N N . GLY A 1 87 ? -3.508 11.047 -10.954 1.00 0.00 393 GLY A N 10
ATOM 10048 C CA . GLY A 1 87 ? -3.930 12.164 -10.051 1.00 0.00 393 GLY A CA 10
ATOM 10049 C C . GLY A 1 87 ? -3.476 11.872 -8.613 1.00 0.00 393 GLY A C 10
ATOM 10050 O O . GLY A 1 87 ? -4.017 12.387 -7.657 1.00 0.00 393 GLY A O 10
ATOM 10051 N N . SER A 1 88 ? -2.478 11.060 -8.475 1.00 0.00 394 SER A N 10
ATOM 10052 C CA . SER A 1 88 ? -1.947 10.719 -7.120 1.00 0.00 394 SER A CA 10
ATOM 10053 C C . SER A 1 88 ? -0.445 10.454 -7.207 1.00 0.00 394 SER A C 10
ATOM 10054 O O . SER A 1 88 ? 0.307 10.745 -6.297 1.00 0.00 394 SER A O 10
ATOM 10057 N N . GLY A 1 89 ? -0.010 9.896 -8.297 1.00 0.00 395 GLY A N 10
ATOM 10058 C CA . GLY A 1 89 ? 1.426 9.590 -8.475 1.00 0.00 395 GLY A CA 10
ATOM 10059 C C . GLY A 1 89 ? 1.580 8.080 -8.608 1.00 0.00 395 GLY A C 10
ATOM 10060 O O . GLY A 1 89 ? 0.730 7.405 -9.142 1.00 0.00 395 GLY A O 10
ATOM 10061 N N . THR A 1 90 ? 2.649 7.553 -8.111 1.00 0.00 396 THR A N 10
ATOM 10062 C CA . THR A 1 90 ? 2.882 6.081 -8.166 1.00 0.00 396 THR A CA 10
ATOM 10063 C C . THR A 1 90 ? 2.529 5.510 -9.556 1.00 0.00 396 THR A C 10
ATOM 10064 O O . THR A 1 90 ? 3.133 5.862 -10.551 1.00 0.00 396 THR A O 10
ATOM 10071 N N . SER A 1 91 ? 1.553 4.641 -9.630 1.00 0.00 397 SER A N 10
ATOM 10072 C CA . SER A 1 91 ? 1.143 4.051 -10.932 1.00 0.00 397 SER A CA 10
ATOM 10073 C C . SER A 1 91 ? 0.016 3.062 -10.671 1.00 0.00 397 SER A C 10
ATOM 10074 O O . SER A 1 91 ? -0.281 2.759 -9.533 1.00 0.00 397 SER A O 10
ATOM 10077 N N . PRO A 1 92 ? -0.554 2.561 -11.719 1.00 0.00 398 PRO A N 10
ATOM 10078 C CA . PRO A 1 92 ? -1.632 1.564 -11.567 1.00 0.00 398 PRO A CA 10
ATOM 10079 C C . PRO A 1 92 ? -1.061 0.324 -10.878 1.00 0.00 398 PRO A C 10
ATOM 10080 O O . PRO A 1 92 ? -1.649 -0.228 -9.971 1.00 0.00 398 PRO A O 10
ATOM 10084 N N . GLN A 1 93 ? 0.106 -0.093 -11.286 1.00 0.00 399 GLN A N 10
ATOM 10085 C CA . GLN A 1 93 ? 0.763 -1.272 -10.651 1.00 0.00 399 GLN A CA 10
ATOM 10086 C C . GLN A 1 93 ? 0.884 -1.088 -9.140 1.00 0.00 399 GLN A C 10
ATOM 10087 O O . GLN A 1 93 ? 0.540 -1.953 -8.359 1.00 0.00 399 GLN A O 10
ATOM 10093 N N . GLU A 1 94 ? 1.404 0.039 -8.738 1.00 0.00 400 GLU A N 10
ATOM 10094 C CA . GLU A 1 94 ? 1.597 0.305 -7.288 1.00 0.00 400 GLU A CA 10
ATOM 10095 C C . GLU A 1 94 ? 0.253 0.420 -6.581 1.00 0.00 400 GLU A C 10
ATOM 10096 O O . GLU A 1 94 ? 0.144 0.181 -5.394 1.00 0.00 400 GLU A O 10
ATOM 10102 N N . VAL A 1 95 ? -0.778 0.742 -7.303 1.00 0.00 401 VAL A N 10
ATOM 10103 C CA . VAL A 1 95 ? -2.110 0.816 -6.660 1.00 0.00 401 VAL A CA 10
ATOM 10104 C C . VAL A 1 95 ? -2.684 -0.594 -6.589 1.00 0.00 401 VAL A C 10
ATOM 10105 O O . VAL A 1 95 ? -3.256 -0.995 -5.594 1.00 0.00 401 VAL A O 10
ATOM 10115 N N . LYS A 1 96 ? -2.514 -1.365 -7.635 1.00 0.00 402 LYS A N 10
ATOM 10116 C CA . LYS A 1 96 ? -3.031 -2.757 -7.605 1.00 0.00 402 LYS A CA 10
ATOM 10117 C C . LYS A 1 96 ? -2.273 -3.554 -6.551 1.00 0.00 402 LYS A C 10
ATOM 10118 O O . LYS A 1 96 ? -2.849 -4.344 -5.829 1.00 0.00 402 LYS A O 10
ATOM 10124 N N . GLU A 1 97 ? -0.986 -3.347 -6.441 1.00 0.00 403 GLU A N 10
ATOM 10125 C CA . GLU A 1 97 ? -0.227 -4.097 -5.410 1.00 0.00 403 GLU A CA 10
ATOM 10126 C C . GLU A 1 97 ? -0.695 -3.661 -4.025 1.00 0.00 403 GLU A C 10
ATOM 10127 O O . GLU A 1 97 ? -0.825 -4.479 -3.138 1.00 0.00 403 GLU A O 10
ATOM 10133 N N . LEU A 1 98 ? -0.969 -2.401 -3.806 1.00 0.00 404 LEU A N 10
ATOM 10134 C CA . LEU A 1 98 ? -1.440 -1.990 -2.457 1.00 0.00 404 LEU A CA 10
ATOM 10135 C C . LEU A 1 98 ? -2.696 -2.773 -2.073 1.00 0.00 404 LEU A C 10
ATOM 10136 O O . LEU A 1 98 ? -2.905 -3.091 -0.917 1.00 0.00 404 LEU A O 10
ATOM 10141 N N . LEU A 1 99 ? -3.526 -3.123 -3.026 1.00 0.00 405 LEU A N 10
ATOM 10142 C CA . LEU A 1 99 ? -4.733 -3.918 -2.668 1.00 0.00 405 LEU A CA 10
ATOM 10143 C C . LEU A 1 99 ? -4.262 -5.305 -2.240 1.00 0.00 405 LEU A C 10
ATOM 10144 O O . LEU A 1 99 ? -4.757 -5.899 -1.302 1.00 0.00 405 LEU A O 10
ATOM 10149 N N . ASN A 1 100 ? -3.275 -5.797 -2.937 1.00 0.00 406 ASN A N 10
ATOM 10150 C CA . ASN A 1 100 ? -2.690 -7.128 -2.627 1.00 0.00 406 ASN A CA 10
ATOM 10151 C C . ASN A 1 100 ? -2.362 -7.235 -1.148 1.00 0.00 406 ASN A C 10
ATOM 10152 O O . ASN A 1 100 ? -2.554 -8.269 -0.533 1.00 0.00 406 ASN A O 10
ATOM 10157 N N . TYR A 1 101 ? -1.876 -6.176 -0.560 1.00 0.00 407 TYR A N 10
ATOM 10158 C CA . TYR A 1 101 ? -1.552 -6.247 0.883 1.00 0.00 407 TYR A CA 10
ATOM 10159 C C . TYR A 1 101 ? -2.834 -6.400 1.684 1.00 0.00 407 TYR A C 10
ATOM 10160 O O . TYR A 1 101 ? -2.958 -7.294 2.501 1.00 0.00 407 TYR A O 10
ATOM 10169 N N . TYR A 1 102 ? -3.809 -5.552 1.467 1.00 0.00 408 TYR A N 10
ATOM 10170 C CA . TYR A 1 102 ? -5.058 -5.719 2.250 1.00 0.00 408 TYR A CA 10
ATOM 10171 C C . TYR A 1 102 ? -5.618 -7.126 2.011 1.00 0.00 408 TYR A C 10
ATOM 10172 O O . TYR A 1 102 ? -6.284 -7.662 2.874 1.00 0.00 408 TYR A O 10
ATOM 10181 N N . LYS A 1 103 ? -5.343 -7.776 0.894 1.00 0.00 409 LYS A N 10
ATOM 10182 C CA . LYS A 1 103 ? -5.886 -9.171 0.776 1.00 0.00 409 LYS A CA 10
ATOM 10183 C C . LYS A 1 103 ? -5.316 -9.934 1.985 1.00 0.00 409 LYS A C 10
ATOM 10184 O O . LYS A 1 103 ? -6.005 -10.669 2.664 1.00 0.00 409 LYS A O 10
ATOM 10190 N N . THR A 1 104 ? -4.070 -9.665 2.306 1.00 0.00 410 THR A N 10
ATOM 10191 C CA . THR A 1 104 ? -3.463 -10.269 3.535 1.00 0.00 410 THR A CA 10
ATOM 10192 C C . THR A 1 104 ? -4.412 -10.002 4.711 1.00 0.00 410 THR A C 10
ATOM 10193 O O . THR A 1 104 ? -4.592 -10.872 5.538 1.00 0.00 410 THR A O 10
ATOM 10200 N N . MET A 1 105 ? -5.063 -8.851 4.782 1.00 0.00 411 MET A N 10
ATOM 10201 C CA . MET A 1 105 ? -6.056 -8.610 5.901 1.00 0.00 411 MET A CA 10
ATOM 10202 C C . MET A 1 105 ? -6.879 -9.873 6.119 1.00 0.00 411 MET A C 10
ATOM 10203 O O . MET A 1 105 ? -7.010 -10.386 7.209 1.00 0.00 411 MET A O 10
ATOM 10208 N N . LYS A 1 106 ? -7.322 -10.421 5.022 1.00 0.00 412 LYS A N 10
ATOM 10209 C CA . LYS A 1 106 ? -8.028 -11.736 5.029 1.00 0.00 412 LYS A CA 10
ATOM 10210 C C . LYS A 1 106 ? -7.188 -12.774 5.749 1.00 0.00 412 LYS A C 10
ATOM 10211 O O . LYS A 1 106 ? -7.629 -13.403 6.691 1.00 0.00 412 LYS A O 10
ATOM 10217 N N . ASN A 1 107 ? -5.989 -12.980 5.298 1.00 0.00 413 ASN A N 10
ATOM 10218 C CA . ASN A 1 107 ? -5.134 -14.006 5.946 1.00 0.00 413 ASN A CA 10
ATOM 10219 C C . ASN A 1 107 ? -4.908 -13.671 7.414 1.00 0.00 413 ASN A C 10
ATOM 10220 O O . ASN A 1 107 ? -4.878 -14.549 8.254 1.00 0.00 413 ASN A O 10
ATOM 10225 N N . LEU A 1 108 ? -4.744 -12.419 7.745 1.00 0.00 414 LEU A N 10
ATOM 10226 C CA . LEU A 1 108 ? -4.520 -12.080 9.170 1.00 0.00 414 LEU A CA 10
ATOM 10227 C C . LEU A 1 108 ? -5.820 -12.152 9.950 1.00 0.00 414 LEU A C 10
ATOM 10228 O O . LEU A 1 108 ? -5.823 -12.506 11.114 1.00 0.00 414 LEU A O 10
ATOM 10233 N N . MET A 1 109 ? -6.933 -11.823 9.345 1.00 0.00 415 MET A N 10
ATOM 10234 C CA . MET A 1 109 ? -8.189 -11.895 10.121 1.00 0.00 415 MET A CA 10
ATOM 10235 C C . MET A 1 109 ? -8.673 -13.339 10.180 1.00 0.00 415 MET A C 10
ATOM 10236 O O . MET A 1 109 ? -9.411 -13.694 11.079 1.00 0.00 415 MET A O 10
ATOM 10241 N N . LYS A 1 110 ? -8.219 -14.214 9.309 1.00 0.00 416 LYS A N 10
ATOM 10242 C CA . LYS A 1 110 ? -8.632 -15.637 9.458 1.00 0.00 416 LYS A CA 10
ATOM 10243 C C . LYS A 1 110 ? -8.199 -16.102 10.856 1.00 0.00 416 LYS A C 10
ATOM 10244 O O . LYS A 1 110 ? -8.924 -16.778 11.560 1.00 0.00 416 LYS A O 10
ATOM 10250 N N . LYS A 1 111 ? -7.010 -15.710 11.259 1.00 0.00 417 LYS A N 10
ATOM 10251 C CA . LYS A 1 111 ? -6.506 -16.089 12.616 1.00 0.00 417 LYS A CA 10
ATOM 10252 C C . LYS A 1 111 ? -7.148 -15.192 13.684 1.00 0.00 417 LYS A C 10
ATOM 10253 O O . LYS A 1 111 ? -7.248 -15.550 14.842 1.00 0.00 417 LYS A O 10
ATOM 10259 N N . MET A 1 112 ? -7.579 -14.024 13.292 1.00 0.00 418 MET A N 10
ATOM 10260 C CA . MET A 1 112 ? -8.211 -13.093 14.274 1.00 0.00 418 MET A CA 10
ATOM 10261 C C . MET A 1 112 ? -9.460 -13.747 14.872 1.00 0.00 418 MET A C 10
ATOM 10262 O O . MET A 1 112 ? -9.718 -13.646 16.056 1.00 0.00 418 MET A O 10
ATOM 10267 N N . LYS A 1 113 ? -10.231 -14.427 14.068 1.00 0.00 419 LYS A N 10
ATOM 10268 C CA . LYS A 1 113 ? -11.454 -15.097 14.602 1.00 0.00 419 LYS A CA 10
ATOM 10269 C C . LYS A 1 113 ? -11.088 -16.479 15.156 1.00 0.00 419 LYS A C 10
ATOM 10270 O O . LYS A 1 113 ? -10.128 -17.092 14.733 1.00 0.00 419 LYS A O 10
ATOM 10276 N N . LYS A 1 114 ? -11.836 -16.969 16.106 1.00 0.00 420 LYS A N 10
ATOM 10277 C CA . LYS A 1 114 ? -11.516 -18.305 16.687 1.00 0.00 420 LYS A CA 10
ATOM 10278 C C . LYS A 1 114 ? -12.759 -19.203 16.702 1.00 0.00 420 LYS A C 10
ATOM 10279 O O . LYS A 1 114 ? -13.817 -18.808 17.149 1.00 0.00 420 LYS A O 10
ATOM 10285 N N . ASN A 1 115 ? -12.632 -20.412 16.222 1.00 0.00 421 ASN A N 10
ATOM 10286 C CA . ASN A 1 115 ? -13.802 -21.340 16.216 1.00 0.00 421 ASN A CA 10
ATOM 10287 C C . ASN A 1 115 ? -13.485 -22.614 17.016 1.00 0.00 421 ASN A C 10
ATOM 10288 O O . ASN A 1 115 ? -14.342 -23.447 17.232 1.00 0.00 421 ASN A O 10
ATOM 10293 N N . LYS A 1 116 ? -12.264 -22.771 17.459 1.00 0.00 422 LYS A N 10
ATOM 10294 C CA . LYS A 1 116 ? -11.904 -23.987 18.244 1.00 0.00 422 LYS A CA 10
ATOM 10295 C C . LYS A 1 116 ? -10.960 -23.614 19.392 1.00 0.00 422 LYS A C 10
ATOM 10296 O O . LYS A 1 116 ? -10.376 -22.548 19.405 1.00 0.00 422 LYS A O 10
ATOM 10302 N N . LEU A 1 117 ? -10.812 -24.478 20.358 1.00 0.00 423 LEU A N 10
ATOM 10303 C CA . LEU A 1 117 ? -9.914 -24.167 21.507 1.00 0.00 423 LEU A CA 10
ATOM 10304 C C . LEU A 1 117 ? -9.502 -25.463 22.218 1.00 0.00 423 LEU A C 10
ATOM 10305 O O . LEU A 1 117 ? -9.929 -26.534 21.834 1.00 0.00 423 LEU A O 10
ATOM 10310 N N . PRO A 1 118 ? -8.668 -25.333 23.223 1.00 0.00 424 PRO A N 10
ATOM 10311 C CA . PRO A 1 118 ? -8.191 -26.527 23.968 1.00 0.00 424 PRO A CA 10
ATOM 10312 C C . PRO A 1 118 ? -9.345 -27.225 24.694 1.00 0.00 424 PRO A C 10
ATOM 10313 O O . PRO A 1 118 ? -9.431 -28.437 24.688 1.00 0.00 424 PRO A O 10
ATOM 10317 N N . ILE A 1 119 ? -10.226 -26.473 25.316 1.00 0.00 425 ILE A N 10
ATOM 10318 C CA . ILE A 1 119 ? -11.389 -27.079 26.054 1.00 0.00 425 ILE A CA 10
ATOM 10319 C C . ILE A 1 119 ? -10.986 -28.368 26.787 1.00 0.00 425 ILE A C 10
ATOM 10320 O O . ILE A 1 119 ? -9.813 -28.514 27.089 1.00 0.00 425 ILE A O 10
#

Radius of gyration: 19.5 Å; Cα contacts (8 Å, |Δi|>4): 55; chains: 1; bounding box: 55×56×34 Å